Protein AF-0000000074521361 (afdb_homodimer)

Solvent-accessible surface area (backbone atoms only — not comparable to full-atom values): 40402 Å² total; per-residue (Å²): 133,85,73,71,43,76,53,46,53,43,56,52,45,52,50,53,44,46,41,41,50,33,51,42,48,26,51,34,36,49,38,22,50,51,24,15,51,52,21,42,74,71,57,32,48,37,66,54,15,11,27,51,38,11,30,45,61,4,56,58,39,35,25,65,77,37,45,66,60,38,38,58,51,68,62,70,44,78,62,59,39,59,51,49,49,16,51,51,22,47,23,53,47,26,20,47,48,24,24,61,30,46,66,69,52,52,71,40,65,54,44,41,46,24,28,53,37,20,40,48,36,21,32,49,43,4,23,51,51,21,30,52,51,24,48,70,38,17,73,75,60,19,62,87,22,56,42,66,51,21,5,50,47,39,7,51,62,32,28,44,30,20,47,67,56,46,45,51,51,33,56,75,60,65,28,35,81,35,62,67,40,35,36,48,53,52,23,23,50,51,34,43,56,51,43,40,53,48,49,51,49,49,52,28,60,67,70,70,62,65,43,71,65,58,50,51,47,42,54,49,51,52,51,46,47,54,49,42,40,59,69,49,48,22,56,53,49,52,51,50,52,53,60,44,38,69,77,32,76,58,69,37,60,69,50,49,34,50,50,51,29,49,31,33,50,34,15,40,49,28,38,75,63,64,37,62,35,40,56,18,9,22,51,53,11,46,57,47,29,87,38,63,65,53,44,53,30,41,46,54,30,43,43,53,44,39,59,49,57,24,39,23,40,31,38,16,50,52,18,32,68,40,67,67,66,82,70,91,41,70,66,53,47,49,51,31,52,48,50,38,47,50,33,43,47,16,16,22,46,23,18,22,52,25,23,42,74,40,69,43,50,73,40,52,10,48,48,46,5,45,57,48,36,22,18,36,72,63,50,50,59,57,49,46,46,37,45,33,72,40,31,39,30,71,64,51,49,38,35,51,51,49,35,22,50,52,35,36,62,47,28,39,54,51,43,66,68,37,38,52,70,58,68,41,72,66,72,65,90,120,132,83,72,70,42,77,53,44,54,43,56,53,46,52,50,52,44,46,41,40,50,33,51,41,49,28,51,35,35,48,39,23,51,51,25,14,52,51,21,41,74,72,58,33,48,39,67,55,15,11,28,50,39,11,29,46,61,4,56,58,40,34,25,64,77,37,45,66,60,37,41,58,50,68,62,70,45,80,63,58,37,60,50,48,47,16,50,52,22,48,24,54,48,26,20,46,48,24,24,59,30,48,68,69,52,52,70,40,65,55,45,41,45,25,29,52,36,21,40,47,36,21,31,48,42,4,23,52,52,21,28,52,50,23,48,72,39,16,74,75,60,19,61,87,22,56,43,65,51,22,5,52,47,40,7,49,63,31,29,42,29,19,46,68,56,47,46,51,51,32,56,76,59,65,28,35,79,35,63,68,39,35,35,47,53,51,24,24,51,52,35,43,55,52,44,40,53,50,49,51,47,49,53,29,59,66,68,70,63,64,42,73,66,58,52,51,47,42,54,50,50,53,50,46,47,54,48,42,40,59,69,48,48,23,57,52,51,53,49,49,53,54,60,46,38,69,78,35,77,58,69,36,62,68,50,49,32,51,51,51,30,49,32,32,49,33,14,41,50,28,38,74,64,64,36,61,36,40,55,19,9,23,50,53,12,46,58,47,28,89,36,64,65,52,41,54,30,42,48,52,30,43,43,53,45,38,60,50,56,24,38,24,41,31,39,17,50,51,19,33,67,40,67,66,65,82,73,89,41,70,65,53,47,48,51,31,52,49,49,38,48,49,32,41,48,15,15,22,45,22,20,21,52,25,22,42,73,40,70,44,50,71,40,52,11,48,46,48,4,44,56,48,35,23,18,34,73,64,49,50,57,58,50,47,48,37,43,33,71,42,32,39,30,70,65,52,48,38,36,52,52,49,33,23,50,52,33,36,63,47,30,38,53,52,43,65,69,37,38,53,70,59,69,41,72,65,73,64,89,118

Foldseek 3Di:
DPPPDPVVVVVVVVVQQVVLVVLLLVQLLVQLVVQLVVQVVVLHHSLLRLQVSLLCLACQHVCVVPVPVSCSRPVSHDCVVLVVLQLLLLLQLLLLLLQQADLVLCVDPLLVLLLVLLLVQLQVQLLVLLLVLQLVCCCPFQVPADSNLRSLLSSLLLNAADLSLLSSVCVVQVCRHPSLSSSLNSSNLSSQVVSQLSLVQSVCVLVVNDDPVVSVVLVVLVVVLLVCLQPPVLVVLVVLVVVVCVVPFAQDPVNVVVLSVQSQVQLVSCVVSRHHSSSRSNSSSNSNNPPVRHSVSCCPPPVVCSVSRRNSSNSSVLSNHDHQDDDPDPVLVVSLVVSLVSSLCSNLVSSLVSSVVSPDDNLSSNLSSLSRLARGSVSVVSLVVCVVSSNGDPSVSNSSVVSNSVSNRVSSVSNLVRVVVVVRDSSDPD/DPPPDPVVCVVVVVVQQVVLVVLLLVQLLVQLVVQLVVQVVVLHHSLLRLQVSLLCLACQHVCVVPVPVSCSRPVSHDCVVLVVLQLLLLLQLLLLLLQQADLVLCVDPLLVLLLVLLLVQLQVQLLVLQLVLQLVCCCPFQVPADSNLRSLLSSLLLNAADLSLLSSVCVVLVCRHPSLSSSLNSSNLSSQVVSQLSLVQSVCVLVVNDDPVVSVVLVVLVVVLLVCLQPPVLVVLVVLVVVVCVVPFAQDPVNVVVLSVQSQVQLVSCVVSRHHSSSRSNSSSNSNNPPVRHSVSCCPPPVVCSVSRRNSSNSSVLSNPDHQDDDPDPVLVVSLVVSLVSSLCSNLVSSLVSSVVSPDDNLSSNLSSLSRLARGSVSVVSLVVCVVSSNGDPSVSNSSVVSNSVSNRVSSVSNQVRVVVVVRDNSDPD

InterPro domains:
  IPR006153 Cation/H+ exchanger, transmembrane domain [PF00999] (28-417)
  IPR038770 Sodium/solute symporter superfamily [G3DSA:1.20.1530.20] (19-423)
  IPR050794 Monovalent cation:proton antiporter 2 [PTHR32468] (18-419)

pLDDT: mean 88.59, std 11.58, range [23.14, 98.0]

Sequence (860 aa):
MSTAPAAAVSVHAAETLLFFTLLQLAVIVLIGRIGGALAWRAGQSPVVGEIIGGIVLGPSLFGLLSPDIFRFVFRSAPPEPLTILSQLGLILLMFQIGLEFDFSHLKERRNRRAVRNVALVGLVLPFVLGLGFGYQTAPLLSPDADRLASALFIATAFSITALPILGRIMIEFGMTDHKLGVIAISVAAINDVVGWLLLALVTTLTVAEYSHAEFALKVGLVAAFVVLGWFVVRPVMKWLVRRFQRSEAGLPGNLLGVLLAGIFLAGMCTYKLGIFAIFGGFMMGVVLHDEPTLRAAWKEKVGHFVTVFFLPIFFTFTGLRTEIGGLDTLQLWGWCALIILLATLGKLGGAYFAARLSGLSRSESGILGILMNTRGLMELIVLNVGYDLGVISRNVFTMLVLMAIVSTVLTTPCLRAWLPKAGFASSGRRMSTAPAAAVSVHAAETLLFFTLLQLAVIVLIGRIGGALAWRAGQSPVVGEIIGGIVLGPSLFGLLSPDIFRFVFRSAPPEPLTILSQLGLILLMFQIGLEFDFSHLKERRNRRAVRNVALVGLVLPFVLGLGFGYQTAPLLSPDADRLASALFIATAFSITALPILGRIMIEFGMTDHKLGVIAISVAAINDVVGWLLLALVTTLTVAEYSHAEFALKVGLVAAFVVLGWFVVRPVMKWLVRRFQRSEAGLPGNLLGVLLAGIFLAGMCTYKLGIFAIFGGFMMGVVLHDEPTLRAAWKEKVGHFVTVFFLPIFFTFTGLRTEIGGLDTLQLWGWCALIILLATLGKLGGAYFAARLSGLSRSESGILGILMNTRGLMELIVLNVGYDLGVISRNVFTMLVLMAIVSTVLTTPCLRAWLPKAGFASSGRR

Organism: Methylococcus capsulatus (strain ATCC 33009 / NCIMB 11132 / Bath) (NCBI:txid243233)

Secondary structure (DSSP, 8-state):
-----TTHHHHHHHHHHHHHHHHHHHHHHHHHHHHHHHHHHTT--HHHHHHHHHHHHSTTTHHHH-HHHHHHHHSSS-SHHHHHHHHHHHHHHHHHHHHHS-GGGGGSHHHHHHHHHHHHHHHHHHHHHHHHHHHHHHHHH-TTS-HHHHHHHHHHHHH---HHHHHHHHHHTT-TTSHHHHHHHHHHHHHHHHHHHHHHHHHHHHTT---HHHHHHHHHHHHHHHHHIIIIIHHHHHHHHHHHHHHSSS--HHHHHHHHHHHHHHHHHHHHTTS-HHHHHHHHHHHTTT-HHHHHHHIIIIIHHIIIIIHHHHHHHHHHT---PPP-SHHHHHHHHHHHHHHHIIIIIHHHHHHHHTT--HHHHHHHHHHHT--TTHHHHHHHHHHHHTSS-HHHHHHHHHHHHHHHHHHHHHHHHHGGGGT-------/-----TTHHHHHHHHHHHHHHHHHHHHHHHHHHHHHHHHHHTT--HHHHHHHHHHHHSTTTHHHH-HHHHHHHHSSS-SHHHHHHHHHHHHHHHHHHHHHS-GGGGGSHHHHHHHHHHHHHHHHHHHHHHHHHHHHHHHHH-TTS-HHHHHHHHHHHHH---HHHHHHHHHHTT-TTSHHHHHHHHHHHHHHHHHHHHHHHHHHHHTT---HHHHHHHHHHHHHHHHHIIIIIHHHHHHHHHHHHHHSSS--HHHHHHHHHHHHHHHHHHHHTTS-HHHHHHHHHHHTTT-HHHHHHHIIIIIHHIIIIIHHHHHHHHHHT---PPP-SHHHHHHHHHHHHHHHIIIIIHHHHHHHHTT--HHHHHHHHHHHT--TTHHHHHHHHHHHHTSS-HHHHHHHHHHHHHHHHHHHHHHHHHGGGGT-------

Radius of gyration: 29.05 Å; Cα contacts (8 Å, |Δi|>4): 1420; chains: 2; bounding box: 60×82×67 Å

Nearest PDB structures (foldseek):
  4bwz-assembly1_A  TM=8.893E-01  e=2.748E-16  Thermus thermophilus
  5bz2-assembly1_A-2  TM=8.295E-01  e=2.657E-15  Thermus thermophilus
  8bxg-assembly1_A  TM=7.306E-01  e=1.907E-10  Escherichia coli
  9emb-assembly1_B  TM=7.112E-01  e=2.637E-10  Escherichia coli
  8pd7-assembly1_A  TM=7.028E-01  e=5.542E-08  Strongylocentrotus purpuratus

Structure (mmCIF, N/CA/C/O backbone):
data_AF-0000000074521361-model_v1
#
loop_
_entity.id
_entity.type
_entity.pdbx_description
1 polymer 'Sodium/hydrogen exchanger family protein'
#
loop_
_atom_site.group_PDB
_atom_site.id
_atom_site.type_symbol
_atom_site.label_atom_id
_atom_site.label_alt_id
_atom_site.label_comp_id
_atom_site.label_asym_id
_atom_site.label_entity_id
_atom_site.label_seq_id
_atom_site.pdbx_PDB_ins_code
_atom_site.Cartn_x
_atom_site.Cartn_y
_atom_site.Cartn_z
_atom_site.occupancy
_atom_site.B_iso_or_equiv
_atom_site.auth_seq_id
_atom_site.auth_comp_id
_atom_site.auth_asym_id
_atom_site.auth_atom_id
_atom_site.pdbx_PDB_model_num
ATOM 1 N N . MET A 1 1 ? -35.875 10.312 17.062 1 23.53 1 MET A N 1
ATOM 2 C CA . MET A 1 1 ? -34.906 9.398 16.453 1 23.53 1 MET A CA 1
ATOM 3 C C . MET A 1 1 ? -33.75 10.164 15.789 1 23.53 1 MET A C 1
ATOM 5 O O . MET A 1 1 ? -33.969 10.844 14.781 1 23.53 1 MET A O 1
ATOM 9 N N . SER A 1 2 ? -32.906 10.812 16.5 1 26.61 2 SER A N 1
ATOM 10 C CA . SER A 1 2 ? -31.906 11.836 16.266 1 26.61 2 SER A CA 1
ATOM 11 C C . SER A 1 2 ? -30.859 11.375 15.25 1 26.61 2 SER A C 1
ATOM 13 O O . SER A 1 2 ? -30.188 10.359 15.461 1 26.61 2 SER A O 1
ATOM 15 N N . THR A 1 3 ? -31.25 11.492 13.945 1 30.28 3 THR A N 1
ATOM 16 C CA . THR A 1 3 ? -30.5 11.18 12.734 1 30.28 3 THR A CA 1
ATOM 17 C C . THR A 1 3 ? -29.094 11.766 12.797 1 30.28 3 THR A C 1
ATOM 19 O O . THR A 1 3 ? -28.938 12.984 12.742 1 30.28 3 THR A O 1
ATOM 22 N N . ALA A 1 4 ? -28.312 11.297 13.664 1 39.5 4 ALA A N 1
ATOM 23 C CA . ALA A 1 4 ? -26.922 11.719 13.633 1 39.5 4 ALA A CA 1
ATOM 24 C C . ALA A 1 4 ? -26.406 11.844 12.203 1 39.5 4 ALA A C 1
ATOM 26 O O . ALA A 1 4 ? -26.5 10.898 11.422 1 39.5 4 ALA A O 1
ATOM 27 N N . PRO A 1 5 ? -26.203 12.938 11.695 1 35.34 5 PRO A N 1
ATOM 28 C CA . PRO A 1 5 ? -26.016 13.203 10.266 1 35.34 5 PRO A CA 1
ATOM 29 C C . PRO A 1 5 ? -24.938 12.32 9.641 1 35.34 5 PRO A C 1
ATOM 31 O O . PRO A 1 5 ? -24.016 11.891 10.32 1 35.34 5 PRO A O 1
ATOM 34 N N . ALA A 1 6 ? -25.25 11.75 8.414 1 42.47 6 ALA A N 1
ATOM 35 C CA . ALA A 1 6 ? -24.562 10.812 7.527 1 42.47 6 ALA A CA 1
ATOM 36 C C . ALA A 1 6 ? -23.062 11.078 7.508 1 42.47 6 ALA A C 1
ATOM 38 O O . ALA A 1 6 ? -22.266 10.156 7.328 1 42.47 6 ALA A O 1
ATOM 39 N N . ALA A 1 7 ? -22.641 12.359 7.73 1 40.22 7 ALA A N 1
ATOM 40 C CA . ALA A 1 7 ? -21.266 12.828 7.594 1 40.22 7 ALA A CA 1
ATOM 41 C C . ALA A 1 7 ? -20.469 12.531 8.859 1 40.22 7 ALA A C 1
ATOM 43 O O . ALA A 1 7 ? -19.297 12.125 8.781 1 40.22 7 ALA A O 1
ATOM 44 N N . ALA A 1 8 ? -20.984 12.898 10.18 1 44.78 8 ALA A N 1
ATOM 45 C CA . ALA A 1 8 ? -20.359 12.516 11.438 1 44.78 8 ALA A CA 1
ATOM 46 C C . ALA A 1 8 ? -20.062 11.023 11.477 1 44.78 8 ALA A C 1
ATOM 48 O O . ALA A 1 8 ? -19.016 10.594 11.977 1 44.78 8 ALA A O 1
ATOM 49 N N . VAL A 1 9 ? -21.016 10.234 10.922 1 44.53 9 VAL A N 1
ATOM 50 C CA . VAL A 1 9 ? -21 8.789 10.734 1 44.53 9 VAL A CA 1
ATOM 51 C C . VAL A 1 9 ? -19.859 8.414 9.781 1 44.53 9 VAL A C 1
ATOM 53 O O . VAL A 1 9 ? -19.188 7.398 9.977 1 44.53 9 VAL A O 1
ATOM 56 N N . SER A 1 10 ? -19.484 9.477 8.914 1 54.34 10 SER A N 1
ATOM 57 C CA . SER A 1 10 ? -18.516 9.156 7.863 1 54.34 10 SER A CA 1
ATOM 58 C C . SER A 1 10 ? -17.094 9.219 8.391 1 54.34 10 SER A C 1
ATOM 60 O O . SER A 1 10 ? -16.281 8.336 8.117 1 54.34 10 SER A O 1
ATOM 62 N N . VAL A 1 11 ? -16.719 10.25 9.289 1 58.06 11 VAL A N 1
ATOM 63 C CA . VAL A 1 11 ? -15.367 10.359 9.828 1 58.06 11 VAL A CA 1
ATOM 64 C C . VAL A 1 11 ? -15.102 9.234 10.82 1 58.06 11 VAL A C 1
ATOM 66 O O . VAL A 1 11 ? -14.031 8.633 10.82 1 58.06 11 VAL A O 1
ATOM 69 N N . HIS A 1 12 ? -16.109 9.023 11.625 1 64.56 12 HIS A N 1
ATOM 70 C CA . HIS A 1 12 ? -15.992 7.926 12.578 1 64.56 12 HIS A CA 1
ATOM 71 C C . HIS A 1 12 ? -15.883 6.582 11.867 1 64.56 12 HIS A C 1
ATOM 73 O O . HIS A 1 12 ? -15.102 5.719 12.273 1 64.56 12 HIS A O 1
ATOM 79 N N . ALA A 1 13 ? -16.578 6.586 10.773 1 71.06 13 ALA A N 1
ATOM 80 C CA . ALA A 1 13 ? -16.531 5.352 9.984 1 71.06 13 ALA A CA 1
ATOM 81 C C . ALA A 1 13 ? -15.148 5.125 9.383 1 71.06 13 ALA A C 1
ATOM 83 O O . ALA A 1 13 ? -14.641 4 9.375 1 71.06 13 ALA A O 1
ATOM 84 N N . ALA A 1 14 ? -14.516 6.2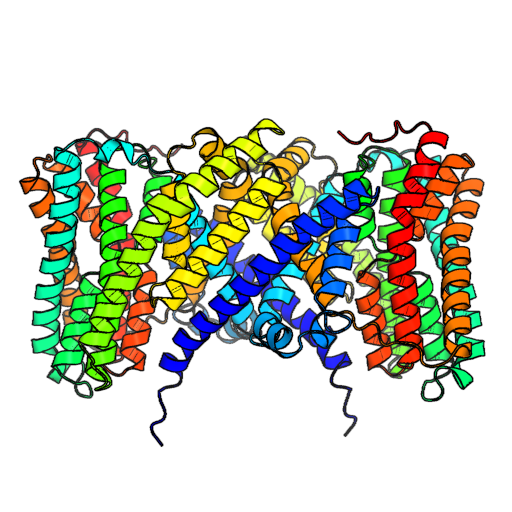19 8.984 1 76.06 14 ALA A N 1
ATOM 85 C CA . ALA A 1 14 ? -13.188 6.117 8.398 1 76.06 14 ALA A CA 1
ATOM 86 C C . ALA A 1 14 ? -12.141 5.762 9.453 1 76.06 14 ALA A C 1
ATOM 88 O O . ALA A 1 14 ? -11.227 4.977 9.188 1 76.06 14 ALA A O 1
ATOM 89 N N . GLU A 1 15 ? -12.391 6.258 10.609 1 80 15 GLU A N 1
ATOM 90 C CA . GLU A 1 15 ? -11.453 5.992 11.695 1 80 15 GLU A CA 1
ATOM 91 C C . GLU A 1 15 ? -11.57 4.555 12.188 1 80 15 GLU A C 1
ATOM 93 O O . GLU A 1 15 ? -10.57 3.914 12.508 1 80 15 GLU A O 1
ATOM 98 N N . THR A 1 16 ? -12.781 4.105 12.305 1 83.06 16 THR A N 1
ATOM 99 C CA . THR A 1 16 ? -13.008 2.725 12.711 1 83.06 16 THR A CA 1
ATOM 100 C C . THR A 1 16 ? -12.453 1.756 11.672 1 83.06 16 THR A C 1
ATOM 102 O O . THR A 1 16 ? -11.836 0.745 12.023 1 83.06 16 THR A O 1
ATOM 105 N N . LEU A 1 17 ? -12.656 2.115 10.477 1 89.5 17 LEU A N 1
ATOM 106 C CA . LEU A 1 17 ? -12.117 1.312 9.383 1 89.5 17 LEU A CA 1
ATOM 107 C C . LEU A 1 17 ? -10.594 1.25 9.461 1 89.5 17 LEU A C 1
ATOM 109 O O . LEU A 1 17 ? -10 0.181 9.289 1 89.5 17 LEU A O 1
ATOM 113 N N . LEU A 1 18 ? -10.062 2.371 9.734 1 90.56 18 LEU A N 1
ATOM 114 C CA . LEU A 1 18 ? -8.609 2.439 9.828 1 90.56 18 LEU A CA 1
ATOM 115 C C . LEU A 1 18 ? -8.094 1.604 10.992 1 90.56 18 LEU A C 1
ATOM 117 O O . LEU A 1 18 ? -7.109 0.878 10.859 1 90.56 18 LEU A O 1
ATOM 121 N N . PHE A 1 19 ? -8.734 1.647 12.117 1 91.25 19 PHE A N 1
ATOM 122 C CA . PHE A 1 19 ? -8.336 0.903 13.305 1 91.25 19 PHE A CA 1
ATOM 123 C C . PHE A 1 19 ? -8.281 -0.592 13.016 1 91.25 19 PHE A C 1
ATOM 125 O O . PHE A 1 19 ? -7.266 -1.245 13.258 1 91.25 19 PHE A O 1
ATOM 132 N N . PHE A 1 20 ? -9.289 -1.092 12.492 1 92.25 20 PHE A N 1
ATOM 133 C CA . PHE A 1 20 ? -9.383 -2.527 12.25 1 92.25 20 PHE A CA 1
ATOM 134 C C . PHE A 1 20 ? -8.43 -2.955 11.148 1 92.25 20 PHE A C 1
ATOM 136 O O . PHE A 1 20 ? -7.875 -4.055 11.188 1 92.25 20 PHE A O 1
ATOM 143 N N . THR A 1 21 ? -8.281 -2.129 10.164 1 94.25 21 THR A N 1
ATOM 144 C CA . THR A 1 21 ? -7.344 -2.449 9.094 1 94.25 21 THR A CA 1
ATOM 145 C C . THR A 1 21 ? -5.914 -2.502 9.625 1 94.25 21 THR A C 1
ATOM 147 O O . THR A 1 21 ? -5.145 -3.396 9.273 1 94.25 21 THR A O 1
ATOM 150 N N . LEU A 1 22 ? -5.605 -1.521 10.484 1 95.69 22 LEU A N 1
ATOM 151 C CA . LEU A 1 22 ? -4.277 -1.512 11.086 1 95.69 22 LEU A CA 1
ATOM 152 C C . LEU A 1 22 ? -4.062 -2.746 11.953 1 95.69 22 LEU A C 1
ATOM 154 O O . LEU A 1 22 ? -2.969 -3.311 11.984 1 95.69 22 LEU A O 1
ATOM 158 N N . LEU A 1 23 ? -5.086 -3.082 12.656 1 94.75 23 LEU A N 1
ATOM 159 C CA . LEU A 1 23 ? -5.02 -4.281 13.484 1 94.75 23 LEU A CA 1
ATOM 160 C C . LEU A 1 23 ? -4.746 -5.516 12.625 1 94.75 23 LEU A C 1
ATOM 162 O O . LEU A 1 23 ? -3.871 -6.32 12.953 1 94.75 23 LEU A O 1
ATOM 166 N N . GLN A 1 24 ? -5.484 -5.668 11.609 1 94.56 24 GLN A N 1
ATOM 167 C CA . GLN A 1 24 ? -5.312 -6.797 10.695 1 94.56 24 GLN A CA 1
ATOM 168 C C . GLN A 1 24 ? -3.914 -6.797 10.078 1 94.56 24 GLN A C 1
ATOM 170 O O . GLN A 1 24 ? -3.262 -7.84 10.008 1 94.56 24 GLN A O 1
ATOM 175 N N . LEU A 1 25 ? -3.461 -5.637 9.672 1 95.56 25 LEU A N 1
ATOM 176 C CA . LEU A 1 25 ? -2.154 -5.52 9.031 1 95.56 25 LEU A CA 1
ATOM 177 C C . LEU A 1 25 ? -1.039 -5.875 10.016 1 95.56 25 LEU A C 1
ATOM 179 O O . LEU A 1 25 ? -0.074 -6.547 9.648 1 95.56 25 LEU A O 1
ATOM 183 N N . ALA A 1 26 ? -1.183 -5.402 11.219 1 95.38 26 ALA A N 1
ATOM 184 C CA . ALA A 1 26 ? -0.182 -5.719 12.234 1 95.38 26 ALA A CA 1
ATOM 185 C C . ALA A 1 26 ? -0.093 -7.227 12.461 1 95.38 26 ALA A C 1
ATOM 187 O O . ALA A 1 26 ? 1.003 -7.793 12.5 1 95.38 26 ALA A O 1
ATOM 188 N N . VAL A 1 27 ? -1.205 -7.855 12.586 1 93.75 27 VAL A N 1
ATOM 189 C CA . VAL A 1 27 ? -1.262 -9.297 12.828 1 93.75 27 VAL A CA 1
ATOM 190 C C . VAL A 1 27 ? -0.69 -10.039 11.625 1 93.75 27 VAL A C 1
ATOM 192 O O . VAL A 1 27 ? 0.098 -10.977 11.781 1 93.75 27 VAL A O 1
ATOM 195 N N . ILE A 1 28 ? -1.035 -9.664 10.453 1 93.75 28 ILE A N 1
ATOM 196 C CA . ILE A 1 28 ? -0.624 -10.328 9.219 1 93.75 28 ILE A CA 1
ATOM 197 C C . ILE A 1 28 ? 0.89 -10.219 9.055 1 93.75 28 ILE A C 1
ATOM 199 O O . ILE A 1 28 ? 1.561 -11.203 8.75 1 93.75 28 ILE A O 1
ATOM 203 N N . VAL A 1 29 ? 1.393 -8.992 9.281 1 93.88 29 VAL A N 1
ATOM 204 C CA . VAL A 1 29 ? 2.826 -8.773 9.117 1 93.88 29 VAL A CA 1
ATOM 205 C C . VAL A 1 29 ? 3.598 -9.617 10.133 1 93.88 29 VAL A C 1
ATOM 207 O O . VAL A 1 29 ? 4.582 -10.273 9.789 1 93.88 29 VAL A O 1
ATOM 210 N N . LEU A 1 30 ? 3.119 -9.641 11.336 1 93.75 30 LEU A N 1
ATOM 211 C CA . LEU A 1 30 ? 3.816 -10.367 12.391 1 93.75 30 LEU A CA 1
ATOM 212 C C . LEU A 1 30 ? 3.719 -11.867 12.172 1 93.75 30 LEU A C 1
ATOM 214 O O . LEU A 1 30 ? 4.715 -12.586 12.297 1 93.75 30 LEU A O 1
ATOM 218 N N . ILE A 1 31 ? 2.574 -12.344 11.828 1 92.5 31 ILE A N 1
ATOM 219 C CA . ILE A 1 31 ? 2.395 -13.766 11.578 1 92.5 31 ILE A CA 1
ATOM 220 C C . ILE A 1 31 ? 3.178 -14.172 10.336 1 92.5 31 ILE A C 1
ATOM 222 O O . ILE A 1 31 ? 3.727 -15.281 10.273 1 92.5 31 ILE A O 1
ATOM 226 N N . GLY A 1 32 ? 3.129 -13.281 9.344 1 91.44 32 GLY A N 1
ATOM 227 C CA . GLY A 1 32 ? 3.928 -13.562 8.164 1 91.44 32 GLY A CA 1
ATOM 228 C C . GLY A 1 32 ? 5.406 -13.703 8.461 1 91.44 32 GLY A C 1
ATOM 229 O O . GLY A 1 32 ? 6.062 -14.617 7.949 1 91.44 32 GLY A O 1
ATOM 230 N N . ARG A 1 33 ? 5.926 -12.844 9.336 1 91.5 33 ARG A N 1
ATOM 231 C CA . ARG A 1 33 ? 7.336 -12.898 9.703 1 91.5 33 ARG A CA 1
ATOM 232 C C . ARG A 1 33 ? 7.629 -14.125 10.562 1 91.5 33 ARG A C 1
ATOM 234 O O . ARG A 1 33 ? 8.609 -14.836 10.328 1 91.5 33 ARG A O 1
ATOM 241 N N . ILE A 1 34 ? 6.812 -14.359 11.508 1 94.06 34 ILE A N 1
ATOM 242 C CA . ILE A 1 34 ? 7 -15.492 12.406 1 94.06 34 ILE A CA 1
ATOM 243 C C . ILE A 1 34 ? 6.848 -16.797 11.633 1 94.06 34 ILE A C 1
ATOM 245 O O . ILE A 1 34 ? 7.684 -17.703 11.742 1 94.06 34 ILE A O 1
ATOM 249 N N . GLY A 1 35 ? 5.766 -16.891 10.906 1 93.31 35 GLY A N 1
ATOM 250 C CA . GLY A 1 35 ? 5.559 -18.062 10.086 1 93.31 35 GLY A CA 1
ATOM 251 C C . GLY A 1 35 ? 6.68 -18.312 9.094 1 93.31 35 GLY A C 1
ATOM 252 O O . GLY A 1 35 ? 7.117 -19.453 8.914 1 93.31 35 GLY A O 1
ATOM 253 N N . GLY A 1 36 ? 7.098 -17.234 8.438 1 91.75 36 GLY A N 1
ATOM 254 C CA . GLY A 1 36 ? 8.211 -17.359 7.512 1 91.75 36 GLY A CA 1
ATOM 255 C C . GLY A 1 36 ? 9.492 -17.828 8.18 1 91.75 36 GLY A C 1
ATOM 256 O O . GLY A 1 36 ? 10.195 -18.688 7.637 1 91.75 36 GLY A O 1
ATOM 257 N N . ALA A 1 37 ? 9.766 -17.328 9.344 1 91.25 37 ALA A N 1
ATOM 258 C CA . ALA A 1 37 ? 10.961 -17.719 10.086 1 91.25 37 ALA A CA 1
ATOM 259 C C . ALA A 1 37 ? 10.883 -19.172 10.523 1 91.25 37 ALA A C 1
ATOM 261 O O . ALA A 1 37 ? 11.875 -19.906 10.453 1 91.25 37 ALA A O 1
ATOM 262 N N . LEU A 1 38 ? 9.781 -19.547 10.961 1 94.38 38 LEU A N 1
ATOM 263 C CA . LEU A 1 38 ? 9.586 -20.938 11.383 1 94.38 38 LEU A CA 1
ATOM 264 C C . LEU A 1 38 ? 9.695 -21.891 10.203 1 94.38 38 LEU A C 1
ATOM 266 O O . LEU A 1 38 ? 10.266 -22.969 10.328 1 94.38 38 LEU A O 1
ATOM 270 N N . ALA A 1 39 ? 9.102 -21.5 9.141 1 93.94 39 ALA A N 1
ATOM 271 C CA . ALA A 1 39 ? 9.188 -22.312 7.93 1 93.94 39 ALA A CA 1
ATOM 272 C C . ALA A 1 39 ? 10.633 -22.469 7.477 1 93.94 39 ALA A C 1
ATOM 274 O O . ALA A 1 39 ? 11.07 -23.562 7.113 1 93.94 39 ALA A O 1
ATOM 275 N N . TRP A 1 40 ? 11.289 -21.375 7.551 1 89.75 40 TRP A N 1
ATOM 276 C CA . TRP A 1 40 ? 12.688 -21.406 7.137 1 89.75 40 TRP A CA 1
ATOM 277 C C . TRP A 1 40 ? 13.492 -22.359 8.023 1 89.75 40 TRP A C 1
ATOM 279 O O . TRP A 1 40 ? 14.328 -23.109 7.527 1 89.75 40 TRP A O 1
ATOM 289 N N . ARG A 1 41 ? 13.273 -22.312 9.25 1 92.44 41 ARG A N 1
ATOM 290 C CA . ARG A 1 41 ? 13.961 -23.188 10.195 1 92.44 41 ARG A CA 1
ATOM 291 C C . ARG A 1 41 ? 13.609 -24.656 9.938 1 92.44 41 ARG A C 1
ATOM 293 O O . ARG A 1 41 ? 14.438 -25.547 10.148 1 92.44 41 ARG A O 1
ATOM 300 N N . ALA A 1 42 ? 12.477 -24.844 9.445 1 94 42 ALA A N 1
ATOM 301 C CA . ALA A 1 42 ? 12.023 -26.203 9.164 1 94 42 ALA A CA 1
ATOM 302 C C . ALA A 1 42 ? 12.438 -26.641 7.766 1 94 42 ALA A C 1
ATOM 304 O O . ALA A 1 42 ? 12.016 -27.703 7.289 1 94 42 ALA A O 1
ATOM 305 N N . GLY A 1 43 ? 13.117 -25.797 7.113 1 91.12 43 GLY A N 1
ATOM 306 C CA . GLY A 1 43 ? 13.586 -26.125 5.773 1 91.12 43 GLY A CA 1
ATOM 307 C C . GLY A 1 43 ? 12.562 -25.812 4.695 1 91.12 43 GLY A C 1
ATOM 308 O O . GLY A 1 43 ? 12.648 -26.344 3.586 1 91.12 43 GLY A O 1
ATOM 309 N N . GLN A 1 44 ? 11.648 -25.031 5.051 1 93.44 44 GLN A N 1
ATOM 310 C CA . GLN A 1 44 ? 10.594 -24.625 4.121 1 93.44 44 GLN A CA 1
ATOM 311 C C . GLN A 1 44 ? 10.812 -23.203 3.633 1 93.44 44 GLN A C 1
ATOM 313 O O . GLN A 1 44 ? 11.539 -22.422 4.258 1 93.44 44 GLN A O 1
ATOM 318 N N . SER A 1 45 ? 10.281 -22.922 2.475 1 91.75 45 SER A N 1
ATOM 319 C CA . SER A 1 45 ? 10.289 -21.547 1.988 1 91.75 45 SER A CA 1
ATOM 320 C C . SER A 1 45 ? 9.453 -20.641 2.885 1 91.75 45 SER A C 1
ATOM 322 O O . SER A 1 45 ? 8.391 -21.031 3.363 1 91.75 45 SER A O 1
ATOM 324 N N . PRO A 1 46 ? 9.875 -19.422 3.119 1 92 46 PRO A N 1
ATOM 325 C CA . PRO A 1 46 ? 9.117 -18.453 3.924 1 92 46 PRO A CA 1
ATOM 326 C C . PRO A 1 46 ? 7.695 -18.25 3.406 1 92 46 PRO A C 1
ATOM 328 O O . PRO A 1 46 ? 6.77 -18.047 4.199 1 92 46 PRO A O 1
ATOM 331 N N . VAL A 1 47 ? 7.504 -18.297 2.158 1 90.62 47 VAL A N 1
ATOM 332 C CA . VAL A 1 47 ? 6.184 -18.078 1.586 1 90.62 47 VAL A CA 1
ATOM 333 C C . VAL A 1 47 ? 5.215 -19.141 2.084 1 90.62 47 VAL A C 1
ATOM 335 O O . VAL A 1 47 ? 4.043 -18.859 2.35 1 90.62 47 VAL A O 1
ATOM 338 N N . VAL A 1 48 ? 5.625 -20.312 2.193 1 91.75 48 VAL A N 1
ATOM 339 C CA . VAL A 1 48 ? 4.801 -21.406 2.713 1 91.75 48 VAL A CA 1
ATOM 340 C C . VAL A 1 48 ? 4.391 -21.094 4.152 1 91.75 48 VAL A C 1
ATOM 342 O O . VAL A 1 48 ? 3.254 -21.359 4.547 1 91.75 48 VAL A O 1
ATOM 345 N N . GLY A 1 49 ? 5.336 -20.609 4.887 1 92.19 49 GLY A N 1
ATOM 346 C CA . GLY A 1 49 ? 5.027 -20.203 6.25 1 92.19 49 GLY A CA 1
ATOM 347 C C . GLY A 1 49 ? 3.973 -19.125 6.332 1 92.19 49 GLY A C 1
ATOM 348 O O . GLY A 1 49 ? 3.127 -19.141 7.227 1 92.19 49 GLY A O 1
ATOM 349 N N . GLU A 1 50 ? 4.035 -18.172 5.473 1 91.62 50 GLU A N 1
ATOM 350 C CA . GLU A 1 50 ? 3.027 -17.125 5.406 1 91.62 50 GLU A CA 1
ATOM 351 C C . GLU A 1 50 ? 1.646 -17.703 5.117 1 91.62 50 GLU A C 1
ATOM 353 O O . GLU A 1 50 ? 0.662 -17.328 5.758 1 91.62 50 GLU A O 1
ATOM 358 N N . ILE A 1 51 ? 1.602 -18.609 4.168 1 89.56 51 ILE A N 1
ATOM 359 C CA . ILE A 1 51 ? 0.35 -19.25 3.768 1 89.56 51 ILE A CA 1
ATOM 360 C C . ILE A 1 51 ? -0.219 -20.047 4.938 1 89.56 51 ILE A C 1
ATOM 362 O O . ILE A 1 51 ? -1.391 -19.891 5.289 1 89.56 51 ILE A O 1
ATOM 366 N N . ILE A 1 52 ? 0.595 -20.844 5.551 1 90.69 52 ILE A N 1
ATOM 367 C CA . ILE A 1 52 ? 0.167 -21.688 6.672 1 90.69 52 ILE A CA 1
ATOM 368 C C . ILE A 1 52 ? -0.248 -20.797 7.844 1 90.69 52 ILE A C 1
ATOM 370 O O . ILE A 1 52 ? -1.228 -21.094 8.531 1 90.69 52 ILE A O 1
ATOM 374 N N . GLY A 1 53 ? 0.578 -19.781 8.07 1 90.31 53 GLY A N 1
ATOM 375 C CA . GLY A 1 53 ? 0.18 -18.828 9.086 1 90.31 53 GLY A CA 1
ATOM 376 C C . GLY A 1 53 ? -1.209 -18.25 8.859 1 90.31 53 GLY A C 1
ATOM 377 O O . GLY A 1 53 ? -1.985 -18.109 9.805 1 90.31 53 GLY A O 1
ATOM 378 N N . GLY A 1 54 ? -1.551 -17.906 7.664 1 88.94 54 GLY A N 1
ATOM 379 C CA . GLY A 1 54 ? -2.883 -17.438 7.32 1 88.94 54 GLY A CA 1
ATOM 380 C C . GLY A 1 54 ? -3.965 -18.469 7.566 1 88.94 54 GLY A C 1
ATOM 381 O O . GLY A 1 54 ? -5.043 -18.141 8.07 1 88.94 54 GLY A O 1
ATOM 382 N N . ILE A 1 55 ? -3.697 -19.672 7.188 1 86.94 55 ILE A N 1
ATOM 383 C CA . ILE A 1 55 ? -4.66 -20.75 7.363 1 86.94 55 ILE A CA 1
ATOM 384 C C . ILE A 1 55 ? -4.926 -20.969 8.852 1 86.94 55 ILE A C 1
ATOM 386 O O . ILE A 1 55 ? -6.074 -21.156 9.258 1 86.94 55 ILE A O 1
ATOM 390 N N . VAL A 1 56 ? -3.871 -20.891 9.625 1 87.88 56 VAL A N 1
ATOM 391 C CA . VAL A 1 56 ? -3.988 -21.078 11.07 1 87.88 56 VAL A CA 1
ATOM 392 C C . VAL A 1 56 ? -4.836 -19.953 11.664 1 87.88 56 VAL A C 1
ATOM 394 O O . VAL A 1 56 ? -5.656 -20.188 12.555 1 87.88 56 VAL A O 1
ATOM 397 N N . LEU A 1 57 ? -4.688 -18.797 11.141 1 87.19 57 LEU A N 1
ATOM 398 C CA . LEU A 1 57 ? -5.438 -17.641 11.609 1 87.19 57 LEU A CA 1
ATOM 399 C C . LEU A 1 57 ? -6.863 -17.656 11.07 1 87.19 57 LEU A C 1
ATOM 401 O O . LEU A 1 57 ? -7.727 -16.922 11.562 1 87.19 57 LEU A O 1
ATOM 405 N N . GLY A 1 58 ? -7.105 -18.484 10.148 1 84.62 58 GLY A N 1
ATOM 406 C CA . GLY A 1 58 ? -8.367 -18.5 9.43 1 84.62 58 GLY A CA 1
ATOM 407 C C . GLY A 1 58 ? -9.484 -19.188 10.188 1 84.62 58 GLY A C 1
ATOM 408 O O . GLY A 1 58 ? -9.32 -19.547 11.359 1 84.62 58 GLY A O 1
ATOM 409 N N . PRO A 1 59 ? -10.57 -19.266 9.555 1 78 59 PRO A N 1
ATOM 410 C CA . PRO A 1 59 ? -11.75 -19.859 10.188 1 78 59 PRO A CA 1
ATOM 411 C C . PRO A 1 59 ? -11.562 -21.344 10.5 1 78 59 PRO A C 1
ATOM 413 O O . PRO A 1 59 ? -12.211 -21.875 11.406 1 78 59 PRO A O 1
ATOM 416 N N . SER A 1 60 ? -10.664 -21.984 9.805 1 78.38 60 SER A N 1
ATOM 417 C CA . SER A 1 60 ? -10.5 -23.438 9.938 1 78.38 60 SER A CA 1
ATOM 418 C C . SER A 1 60 ? -9.844 -23.797 11.266 1 78.38 60 SER A C 1
ATOM 420 O O . SER A 1 60 ? -10.023 -24.906 11.766 1 78.38 60 SER A O 1
ATOM 422 N N . LEU A 1 61 ? -9.055 -22.875 11.828 1 80.25 61 LEU A N 1
ATOM 423 C CA . LEU A 1 61 ? -8.406 -23.188 13.102 1 80.25 61 LEU A CA 1
ATOM 424 C C . LEU A 1 61 ? -8.695 -22.109 14.133 1 80.25 61 LEU A C 1
ATOM 426 O O . LEU A 1 61 ? -9.578 -22.266 14.984 1 80.25 61 LEU A O 1
ATOM 430 N N . PHE A 1 62 ? -8.156 -20.969 13.945 1 79.06 62 PHE A N 1
ATOM 431 C CA . PHE A 1 62 ? -8.336 -19.875 14.906 1 79.06 62 PHE A CA 1
ATOM 432 C C . PHE A 1 62 ? -9.805 -19.484 15.016 1 79.06 62 PHE A C 1
ATOM 434 O O . PHE A 1 62 ? -10.297 -19.188 16.109 1 79.06 62 PHE A O 1
ATOM 441 N N . GLY A 1 63 ? -10.43 -19.438 13.93 1 76.75 63 GLY A N 1
ATOM 442 C CA . GLY A 1 63 ? -11.852 -19.109 13.93 1 76.75 63 GLY A CA 1
ATOM 443 C C . GLY A 1 63 ? -12.695 -20.094 14.719 1 76.75 63 GLY A C 1
ATOM 444 O O . GLY A 1 63 ? -13.695 -19.719 15.32 1 76.75 63 GLY A O 1
ATOM 445 N N . LEU A 1 64 ? -12.25 -21.312 14.703 1 76.19 64 LEU A N 1
ATOM 446 C CA . LEU A 1 64 ? -12.953 -22.344 15.453 1 76.19 64 LEU A CA 1
ATOM 447 C C . LEU A 1 64 ? -12.609 -22.266 16.938 1 76.19 64 LEU A C 1
ATOM 449 O O . LEU A 1 64 ? -13.477 -22.453 17.781 1 76.19 64 LEU A O 1
ATOM 453 N N . LEU A 1 65 ? -11.336 -21.953 17.266 1 80.56 65 LEU A N 1
ATOM 454 C CA . LEU A 1 65 ? -10.867 -21.953 18.641 1 80.56 65 LEU A CA 1
ATOM 455 C C . LEU A 1 65 ? -11.328 -20.703 19.375 1 80.56 65 LEU A C 1
ATOM 457 O O . LEU A 1 65 ? -11.656 -20.75 20.562 1 80.56 65 LEU A O 1
ATOM 461 N N . SER A 1 66 ? -11.305 -19.578 18.625 1 85.25 66 SER A N 1
ATOM 462 C CA . SER A 1 66 ? -11.719 -18.297 19.203 1 85.25 66 SER A CA 1
ATOM 463 C C . SER A 1 66 ? -12.531 -17.469 18.219 1 85.25 66 SER A C 1
ATOM 465 O O . SER A 1 66 ? -12.055 -16.453 17.703 1 85.25 66 SER A O 1
ATOM 467 N N . PRO A 1 67 ? -13.742 -17.891 18.109 1 81.88 67 PRO A N 1
ATOM 468 C CA . PRO A 1 67 ? -14.594 -17.25 17.094 1 81.88 67 PRO A CA 1
ATOM 469 C C . PRO A 1 67 ? -14.781 -15.75 17.344 1 81.88 67 PRO A C 1
ATOM 471 O O . PRO A 1 67 ? -14.812 -14.961 16.406 1 81.88 67 PRO A O 1
ATOM 474 N N . ASP A 1 68 ? -14.828 -15.383 18.562 1 83.94 68 ASP A N 1
ATOM 475 C CA . ASP A 1 68 ? -15.078 -13.984 18.891 1 83.94 68 ASP A CA 1
ATOM 476 C C . ASP A 1 68 ? -13.875 -13.109 18.531 1 83.94 68 ASP A C 1
ATOM 478 O O . ASP A 1 68 ? -14.039 -12.047 17.922 1 83.94 68 ASP A O 1
ATOM 482 N N . ILE A 1 69 ? -12.742 -13.602 18.859 1 81.94 69 ILE A N 1
ATOM 483 C CA . ILE A 1 69 ? -11.539 -12.844 18.547 1 81.94 69 ILE A CA 1
ATOM 484 C C . ILE A 1 69 ? -11.32 -12.797 17.047 1 81.94 69 ILE A C 1
ATOM 486 O O . ILE A 1 69 ? -10.906 -11.773 16.5 1 81.94 69 ILE A O 1
ATOM 490 N N . PHE A 1 70 ? -11.641 -13.883 16.469 1 84.19 70 PHE A N 1
ATOM 491 C CA . PHE A 1 70 ? -11.5 -13.953 15.023 1 84.19 70 PHE A CA 1
ATOM 492 C C . PHE A 1 70 ? -12.414 -12.938 14.336 1 84.19 70 PHE A C 1
ATOM 494 O O . PHE A 1 70 ? -11.984 -12.227 13.43 1 84.19 70 PHE A O 1
ATOM 501 N N . ARG A 1 71 ? -13.617 -12.938 14.82 1 82.06 71 ARG A N 1
ATOM 502 C CA . ARG A 1 71 ? -14.578 -12 14.242 1 82.06 71 ARG A CA 1
ATOM 503 C C . ARG A 1 71 ? -14.164 -10.555 14.508 1 82.06 71 ARG A C 1
ATOM 505 O O . ARG A 1 71 ? -14.305 -9.695 13.641 1 82.06 71 ARG A O 1
ATOM 512 N N . PHE A 1 72 ? -13.672 -10.383 15.672 1 83.62 72 PHE A N 1
ATOM 513 C CA . PHE A 1 72 ? -13.258 -9.039 16.047 1 83.62 72 PHE A CA 1
ATOM 514 C C . PHE A 1 72 ? -12.102 -8.562 15.18 1 83.62 72 PHE A C 1
ATOM 516 O O . PHE A 1 72 ? -12.094 -7.41 14.727 1 83.62 72 PHE A O 1
ATOM 523 N N . VAL A 1 73 ? -11.258 -9.359 14.859 1 84.44 73 VAL A N 1
ATOM 524 C CA . VAL A 1 73 ? -10.039 -8.977 14.156 1 84.44 73 VAL A CA 1
ATOM 525 C C . VAL A 1 73 ? -10.289 -8.961 12.648 1 84.44 73 VAL A C 1
ATOM 527 O O . VAL A 1 73 ? -9.898 -8.016 11.961 1 84.44 73 VAL A O 1
ATOM 530 N N . PHE A 1 74 ? -10.977 -9.867 12.125 1 83.69 74 PHE A N 1
ATOM 531 C CA . PHE A 1 74 ? -10.93 -10.055 10.68 1 83.69 74 PHE A CA 1
ATOM 532 C C . PHE A 1 74 ? -12.297 -9.828 10.062 1 83.69 74 PHE A C 1
ATOM 534 O O . PHE A 1 74 ? -12.422 -9.75 8.836 1 83.69 74 PHE A O 1
ATOM 541 N N . ARG A 1 75 ? -13.352 -9.641 10.828 1 78.5 75 ARG A N 1
ATOM 542 C CA . ARG A 1 75 ? -14.68 -9.469 10.25 1 78.5 75 ARG A CA 1
ATOM 543 C C . ARG A 1 75 ? -15.305 -8.148 10.695 1 78.5 75 ARG A C 1
ATOM 545 O O . ARG A 1 75 ? -16.484 -7.906 10.445 1 78.5 75 ARG A O 1
ATOM 552 N N . SER A 1 76 ? -14.602 -7.34 11.359 1 83.69 76 SER A N 1
ATOM 553 C CA . SER A 1 76 ? -15.133 -6.086 11.883 1 83.69 76 SER A CA 1
ATOM 554 C C . SER A 1 76 ? -14.992 -4.957 10.867 1 83.69 76 SER A C 1
ATOM 556 O O . SER A 1 76 ? -15.469 -3.846 11.094 1 83.69 76 SER A O 1
ATOM 558 N N . ALA A 1 77 ? -14.32 -5.238 9.75 1 85.25 77 ALA A N 1
ATOM 559 C CA . ALA A 1 77 ? -14.148 -4.254 8.688 1 85.25 77 ALA A CA 1
ATOM 560 C C . ALA A 1 77 ? -14.367 -4.887 7.312 1 85.25 77 ALA A C 1
ATOM 562 O O . ALA A 1 77 ? -14.172 -6.09 7.141 1 85.25 77 ALA A O 1
ATOM 563 N N . PRO A 1 78 ? -14.836 -4.059 6.379 1 86.19 78 PRO A N 1
ATOM 564 C CA . PRO A 1 78 ? -14.977 -4.59 5.02 1 86.19 78 PRO A CA 1
ATOM 565 C C . PRO A 1 78 ? -13.672 -5.129 4.453 1 86.19 78 PRO A C 1
ATOM 567 O O . PRO A 1 78 ? -12.594 -4.617 4.777 1 86.19 78 PRO A O 1
ATOM 570 N N . PRO A 1 79 ? -13.727 -6.133 3.629 1 87.81 79 PRO A N 1
ATOM 571 C CA . PRO A 1 79 ? -12.531 -6.82 3.133 1 87.81 79 PRO A CA 1
ATOM 572 C C . PRO A 1 79 ? -11.844 -6.066 1.995 1 87.81 79 PRO A C 1
ATOM 574 O O . PRO A 1 79 ? -10.727 -6.406 1.611 1 87.81 79 PRO A O 1
ATOM 577 N N . GLU A 1 80 ? -12.438 -4.988 1.474 1 90.31 80 GLU A N 1
ATOM 578 C CA . GLU A 1 80 ? -11.992 -4.363 0.232 1 90.31 80 GLU A CA 1
ATOM 579 C C . GLU A 1 80 ? -10.586 -3.797 0.372 1 90.31 80 GLU A C 1
ATOM 581 O O . GLU A 1 80 ? -9.75 -3.975 -0.517 1 90.31 80 GLU A O 1
ATOM 586 N N . PRO A 1 81 ? -10.289 -3.191 1.544 1 92.5 81 PRO A N 1
ATOM 587 C CA . PRO A 1 81 ? -8.945 -2.631 1.666 1 92.5 81 PRO A CA 1
ATOM 588 C C . PRO A 1 81 ? -7.855 -3.699 1.619 1 92.5 81 PRO A C 1
ATOM 590 O O . PRO A 1 81 ? -6.859 -3.543 0.904 1 92.5 81 PRO A O 1
ATOM 593 N N . LEU A 1 82 ? -8.078 -4.754 2.297 1 92.25 82 LEU A N 1
ATOM 594 C CA . LEU A 1 82 ? -7.078 -5.816 2.318 1 92.25 82 LEU A CA 1
ATOM 595 C C . LEU A 1 82 ? -7.004 -6.52 0.967 1 92.25 82 LEU A C 1
ATOM 597 O O . LEU A 1 82 ? -5.926 -6.945 0.544 1 92.25 82 LEU A O 1
ATOM 601 N N . THR A 1 83 ? -8.117 -6.629 0.323 1 90.38 83 THR A N 1
ATOM 602 C CA . THR A 1 83 ? -8.156 -7.234 -1.005 1 90.38 83 THR A CA 1
ATOM 603 C C . THR A 1 83 ? -7.301 -6.43 -1.985 1 90.38 83 THR A C 1
ATOM 605 O O . THR A 1 83 ? -6.477 -6.996 -2.705 1 90.38 83 THR A O 1
ATOM 608 N N . ILE A 1 84 ? -7.445 -5.168 -1.927 1 93.31 84 ILE A N 1
ATOM 609 C CA . ILE A 1 84 ? -6.73 -4.309 -2.863 1 93.31 84 ILE A CA 1
ATOM 610 C C . ILE A 1 84 ? -5.246 -4.281 -2.508 1 93.31 84 ILE A C 1
ATOM 612 O O . ILE A 1 84 ? -4.391 -4.348 -3.393 1 93.31 84 ILE A O 1
ATOM 616 N N . LEU A 1 85 ? -4.926 -4.184 -1.244 1 94.81 85 LEU A N 1
ATOM 617 C CA . LEU A 1 85 ? -3.531 -4.191 -0.816 1 94.81 85 LEU A CA 1
ATOM 618 C C . LEU A 1 85 ? -2.838 -5.48 -1.248 1 94.81 85 LEU A C 1
ATOM 620 O O . LEU A 1 85 ? -1.692 -5.449 -1.704 1 94.81 85 LEU A O 1
ATOM 624 N N . SER A 1 86 ? -3.521 -6.574 -1.101 1 91.75 86 SER A N 1
ATOM 625 C CA . SER A 1 86 ? -2.965 -7.867 -1.48 1 91.75 86 SER A CA 1
ATOM 626 C C . SER A 1 86 ? -2.736 -7.949 -2.986 1 91.75 86 SER A C 1
ATOM 628 O O . SER A 1 86 ? -1.699 -8.445 -3.436 1 91.75 86 SER A O 1
ATOM 630 N N . GLN A 1 87 ? -3.67 -7.473 -3.764 1 91.56 87 GLN A N 1
ATOM 631 C CA . GLN A 1 87 ? -3.572 -7.523 -5.219 1 91.56 87 GLN A CA 1
ATOM 632 C C . GLN A 1 87 ? -2.459 -6.609 -5.727 1 91.56 87 GLN A C 1
ATOM 634 O O . GLN A 1 87 ? -1.771 -6.941 -6.695 1 91.56 87 GLN A O 1
ATOM 639 N N . LEU A 1 88 ? -2.338 -5.48 -5.078 1 94.81 88 LEU A N 1
ATOM 640 C CA . LEU A 1 88 ? -1.238 -4.586 -5.426 1 94.81 88 LEU A CA 1
ATOM 641 C C . LEU A 1 88 ? 0.108 -5.262 -5.184 1 94.81 88 LEU A C 1
ATOM 643 O O . LEU A 1 88 ? 1.018 -5.156 -6.012 1 94.81 88 LEU A O 1
ATOM 647 N N . GLY A 1 89 ? 0.196 -5.902 -4.047 1 93.69 89 GLY A N 1
ATOM 648 C CA . GLY A 1 89 ? 1.411 -6.645 -3.758 1 93.69 89 GLY A CA 1
ATOM 649 C C . GLY A 1 89 ? 1.734 -7.695 -4.805 1 93.69 89 GLY A C 1
ATOM 650 O O . GLY A 1 89 ? 2.889 -7.84 -5.211 1 93.69 89 GLY A O 1
ATOM 651 N N . LEU A 1 90 ? 0.75 -8.352 -5.23 1 92.19 90 LEU A N 1
ATOM 652 C CA . LEU A 1 90 ? 0.933 -9.422 -6.207 1 92.19 90 LEU A CA 1
ATOM 653 C C . LEU A 1 90 ? 1.349 -8.859 -7.562 1 92.19 90 LEU A C 1
ATOM 655 O O . LEU A 1 90 ? 2.199 -9.438 -8.242 1 92.19 90 LEU A O 1
ATOM 659 N N . ILE A 1 91 ? 0.735 -7.812 -7.98 1 95.38 91 ILE A N 1
ATOM 660 C CA . ILE A 1 91 ? 1.062 -7.188 -9.258 1 95.38 91 ILE A CA 1
ATOM 661 C C . ILE A 1 91 ? 2.512 -6.707 -9.242 1 95.38 91 ILE A C 1
ATOM 663 O O . ILE A 1 91 ? 3.242 -6.887 -10.219 1 95.38 91 ILE A O 1
ATOM 667 N N . LEU A 1 92 ? 2.904 -6.133 -8.133 1 96.38 92 LEU A N 1
ATOM 668 C CA . LEU A 1 92 ? 4.27 -5.633 -8.016 1 96.38 92 LEU A CA 1
ATOM 669 C C . LEU A 1 92 ? 5.266 -6.789 -7.961 1 96.38 92 LEU A C 1
ATOM 671 O O . LEU A 1 92 ? 6.367 -6.688 -8.508 1 96.38 92 LEU A O 1
ATOM 675 N N . LEU A 1 93 ? 4.91 -7.855 -7.301 1 93.44 93 LEU A N 1
ATOM 676 C CA . LEU A 1 93 ? 5.754 -9.047 -7.293 1 93.44 93 LEU A CA 1
ATOM 677 C C . LEU A 1 93 ? 5.938 -9.594 -8.703 1 93.44 93 LEU A C 1
ATOM 679 O O . LEU A 1 93 ? 7.051 -9.953 -9.094 1 93.44 93 LEU A O 1
ATOM 683 N N . MET A 1 94 ? 4.852 -9.648 -9.391 1 94.62 94 MET A N 1
ATOM 684 C CA . MET A 1 94 ? 4.898 -10.172 -10.758 1 94.62 94 MET A CA 1
ATOM 685 C C . MET A 1 94 ? 5.793 -9.312 -11.641 1 94.62 94 MET A C 1
ATOM 687 O O . MET A 1 94 ? 6.531 -9.836 -12.477 1 94.62 94 MET A O 1
ATOM 691 N N . PHE A 1 95 ? 5.715 -7.992 -11.516 1 97 95 PHE A N 1
ATOM 692 C CA . PHE A 1 95 ? 6.641 -7.113 -12.219 1 97 95 PHE A CA 1
ATOM 693 C C . PHE A 1 95 ? 8.086 -7.453 -11.867 1 97 95 PHE A C 1
ATOM 695 O O . PHE A 1 95 ? 8.938 -7.531 -12.758 1 97 95 PHE A O 1
ATOM 702 N N . GLN A 1 96 ? 8.32 -7.656 -10.586 1 95.56 96 GLN A N 1
ATOM 703 C CA . GLN A 1 96 ? 9.656 -7.984 -10.109 1 95.56 96 GLN A CA 1
ATOM 704 C C . GLN A 1 96 ? 10.148 -9.297 -10.711 1 95.56 96 GLN A C 1
ATOM 706 O O . GLN A 1 96 ? 11.305 -9.414 -11.102 1 95.56 96 GLN A O 1
ATOM 711 N N . ILE A 1 97 ? 9.305 -10.273 -10.727 1 93.94 97 ILE A N 1
ATOM 712 C CA . ILE A 1 97 ? 9.648 -11.57 -11.297 1 93.94 97 ILE A CA 1
ATOM 713 C C . ILE A 1 97 ? 10.008 -11.406 -12.766 1 93.94 97 ILE A C 1
ATOM 715 O O . ILE A 1 97 ? 11.039 -11.914 -13.219 1 93.94 97 ILE A O 1
ATOM 719 N N . GLY A 1 98 ? 9.219 -10.688 -13.516 1 95.12 98 GLY A N 1
ATOM 720 C CA . GLY A 1 98 ? 9.523 -10.445 -14.914 1 95.12 98 GLY A CA 1
ATOM 721 C C . GLY A 1 98 ? 10.828 -9.703 -15.125 1 95.12 98 GLY A C 1
ATOM 722 O O . GLY A 1 98 ? 11.547 -9.953 -16.094 1 95.12 98 GLY A O 1
ATOM 723 N N . LEU A 1 99 ? 11.117 -8.844 -14.195 1 95.06 99 LEU A N 1
ATOM 724 C CA . LEU A 1 99 ? 12.289 -7.984 -14.305 1 95.06 99 LEU A CA 1
ATOM 725 C C . LEU A 1 99 ? 13.555 -8.734 -13.898 1 95.06 99 LEU A C 1
ATOM 727 O O . LEU A 1 99 ? 14.625 -8.492 -14.453 1 95.06 99 LEU A O 1
ATOM 731 N N . GLU A 1 100 ? 13.5 -9.633 -13 1 92.5 100 GLU A N 1
ATOM 732 C CA . GLU A 1 100 ? 14.672 -10.188 -12.336 1 92.5 100 GLU A CA 1
ATOM 733 C C . GLU A 1 100 ? 15.203 -11.414 -13.07 1 92.5 100 GLU A C 1
ATOM 735 O O . GLU A 1 100 ? 16.375 -11.773 -12.938 1 92.5 100 GLU A O 1
ATOM 740 N N . PHE A 1 101 ? 14.367 -12.094 -13.797 1 91.75 101 PHE A N 1
ATOM 741 C CA . PHE A 1 101 ? 14.805 -13.32 -14.461 1 91.75 101 PHE A CA 1
ATOM 742 C C . PHE A 1 101 ? 15.586 -12.992 -15.727 1 91.75 101 PHE A C 1
ATOM 744 O O . PHE A 1 101 ? 15.258 -12.047 -16.438 1 91.75 101 PHE A O 1
ATOM 751 N N . ASP A 1 102 ? 16.594 -13.742 -15.961 1 91.56 102 ASP A N 1
ATOM 752 C CA . ASP A 1 102 ? 17.469 -13.539 -17.125 1 91.56 102 ASP A CA 1
ATOM 753 C C . ASP A 1 102 ? 16.969 -14.328 -18.328 1 91.56 102 ASP A C 1
ATOM 755 O O . ASP A 1 102 ? 17.469 -15.414 -18.625 1 91.56 102 ASP A O 1
ATOM 759 N N . PHE A 1 103 ? 16.219 -13.758 -19.125 1 92.56 103 PHE A N 1
ATOM 760 C CA . PHE A 1 103 ? 15.57 -14.43 -20.25 1 92.56 103 PHE A CA 1
ATOM 761 C C . PHE A 1 103 ? 16.531 -14.609 -21.406 1 92.56 103 PHE A C 1
ATOM 763 O O . PHE A 1 103 ? 16.172 -15.203 -22.422 1 92.56 103 PHE A O 1
ATOM 770 N N . SER A 1 104 ? 17.781 -14.211 -21.203 1 90.06 104 SER A N 1
ATOM 771 C CA . SER A 1 104 ? 18.797 -14.43 -22.234 1 90.06 104 SER A CA 1
ATOM 772 C C . SER A 1 104 ? 19.109 -15.914 -22.406 1 90.06 104 SER A C 1
ATOM 774 O O . SER A 1 104 ? 19.562 -16.344 -23.469 1 90.06 104 SER A O 1
ATOM 776 N N . HIS A 1 105 ? 18.812 -16.672 -21.438 1 92.31 105 HIS A N 1
ATOM 777 C CA . HIS A 1 105 ? 19.031 -18.109 -21.484 1 92.31 105 HIS A CA 1
ATOM 778 C C . HIS A 1 105 ? 18.141 -18.781 -22.531 1 92.31 105 HIS A C 1
ATOM 780 O O . HIS A 1 105 ? 18.422 -19.906 -22.953 1 92.31 105 HIS A O 1
ATOM 786 N N . LEU A 1 106 ? 17.156 -18.078 -22.953 1 93.75 106 LEU A N 1
ATOM 787 C CA . LEU A 1 106 ? 16.219 -18.656 -23.906 1 93.75 106 LEU A CA 1
ATOM 788 C C . LEU A 1 106 ? 16.734 -18.5 -25.328 1 93.75 106 LEU A C 1
ATOM 790 O O . LEU A 1 106 ? 16.125 -18.984 -26.281 1 93.75 106 LEU A O 1
ATOM 794 N N . LYS A 1 107 ? 17.859 -17.844 -25.422 1 92.62 107 LYS A N 1
ATOM 795 C CA . LYS A 1 107 ? 18.469 -17.75 -26.734 1 92.62 107 LYS A CA 1
ATOM 796 C C . LYS A 1 107 ? 18.969 -19.109 -27.203 1 92.62 107 LYS A C 1
ATOM 798 O O . LYS A 1 107 ? 19.031 -19.375 -28.406 1 92.62 107 LYS A O 1
ATOM 803 N N . GLU A 1 108 ? 19.281 -19.922 -26.281 1 94.12 108 GLU A N 1
ATOM 804 C CA . GLU A 1 108 ? 19.719 -21.266 -26.594 1 94.12 108 GLU A CA 1
ATOM 805 C C . GLU A 1 108 ? 18.547 -22.125 -27.062 1 94.12 108 GLU A C 1
ATOM 807 O O . GLU A 1 108 ? 17.516 -22.188 -26.422 1 94.12 108 GLU A O 1
ATOM 812 N N . ARG A 1 109 ? 18.766 -22.828 -28.109 1 93.69 109 ARG A N 1
ATOM 813 C CA . ARG A 1 109 ? 17.734 -23.625 -28.75 1 93.69 109 ARG A CA 1
ATOM 814 C C . ARG A 1 109 ? 17.234 -24.719 -27.797 1 93.69 109 ARG A C 1
ATOM 816 O O . ARG A 1 109 ? 16.031 -25.016 -27.781 1 93.69 109 ARG A O 1
ATOM 823 N N . ARG A 1 110 ? 18.094 -25.281 -27.141 1 93.38 110 ARG A N 1
ATOM 824 C CA . ARG A 1 110 ? 17.75 -26.359 -26.219 1 93.38 110 ARG A CA 1
ATOM 825 C C . ARG A 1 110 ? 16.797 -25.859 -25.141 1 93.38 110 ARG A C 1
ATOM 827 O O . ARG A 1 110 ? 15.836 -26.547 -24.781 1 93.38 110 ARG A O 1
ATOM 834 N N . ASN A 1 111 ? 17.078 -24.719 -24.625 1 95.62 111 ASN A N 1
ATOM 835 C CA . ASN A 1 111 ? 16.219 -24.141 -23.594 1 95.62 111 ASN A CA 1
ATOM 836 C C . ASN A 1 111 ? 14.844 -23.766 -24.141 1 95.62 111 ASN A C 1
ATOM 838 O O . ASN A 1 111 ? 13.836 -23.953 -23.469 1 95.62 111 ASN A O 1
ATOM 842 N N . ARG A 1 112 ? 14.797 -23.297 -25.281 1 96.25 112 ARG A N 1
ATOM 843 C CA . ARG A 1 112 ? 13.523 -22.969 -25.922 1 96.25 112 ARG A CA 1
ATOM 844 C C . ARG A 1 112 ? 12.688 -24.219 -26.156 1 96.25 112 ARG A C 1
ATOM 846 O O . ARG A 1 112 ? 11.469 -24.203 -25.984 1 96.25 112 ARG A O 1
ATOM 853 N N . ARG A 1 113 ? 13.375 -25.203 -26.578 1 96.19 113 ARG A N 1
ATOM 854 C CA . ARG A 1 113 ? 12.703 -26.484 -26.781 1 96.19 113 ARG A CA 1
ATOM 855 C C . ARG A 1 113 ? 12.133 -27.016 -25.469 1 96.19 113 ARG A C 1
ATOM 857 O O . ARG A 1 113 ? 11.023 -27.562 -25.438 1 96.19 113 ARG A O 1
ATOM 864 N N . ALA A 1 114 ? 12.906 -26.875 -24.484 1 96.88 114 ALA A N 1
ATOM 865 C CA . ALA A 1 114 ? 12.453 -27.312 -23.172 1 96.88 114 ALA A CA 1
ATOM 866 C C . ALA A 1 114 ? 11.211 -26.547 -22.734 1 96.88 114 ALA A C 1
ATOM 868 O O . ALA A 1 114 ? 10.266 -27.125 -22.203 1 96.88 114 ALA A O 1
ATOM 869 N N . VAL A 1 115 ? 11.242 -25.25 -22.938 1 97.44 115 VAL A N 1
ATOM 870 C CA . VAL A 1 115 ? 10.086 -24.422 -22.578 1 97.44 115 VAL A CA 1
ATOM 871 C C . VAL A 1 115 ? 8.859 -24.906 -23.344 1 97.44 115 VAL A C 1
ATOM 873 O O . VAL A 1 115 ? 7.793 -25.109 -22.766 1 97.44 115 VAL A O 1
ATOM 876 N N . ARG A 1 116 ? 9 -25.078 -24.594 1 96.56 116 ARG A N 1
ATOM 877 C CA . ARG A 1 116 ? 7.887 -25.484 -25.438 1 96.56 116 ARG A CA 1
ATOM 878 C C . ARG A 1 116 ? 7.355 -26.844 -25.031 1 96.56 116 ARG A C 1
ATOM 880 O O . ARG A 1 116 ? 6.148 -27.016 -24.844 1 96.56 116 ARG A O 1
ATOM 887 N N . ASN A 1 117 ? 8.219 -27.797 -24.891 1 97.31 117 ASN A N 1
ATOM 888 C CA . ASN A 1 117 ? 7.82 -29.172 -24.578 1 97.31 117 ASN A CA 1
ATOM 889 C C . ASN A 1 117 ? 7.207 -29.266 -23.188 1 97.31 117 ASN A C 1
ATOM 891 O O . ASN A 1 117 ? 6.188 -29.938 -23 1 97.31 117 ASN A O 1
ATOM 895 N N . VAL A 1 118 ? 7.844 -28.656 -22.25 1 97.31 118 VAL A N 1
ATOM 896 C CA . VAL A 1 118 ? 7.344 -28.734 -20.875 1 97.31 118 VAL A CA 1
ATOM 897 C C . VAL A 1 118 ? 6.016 -28 -20.766 1 97.31 118 VAL A C 1
ATOM 899 O O . VAL A 1 118 ? 5.109 -28.422 -20.047 1 97.31 118 VAL A O 1
ATOM 902 N N . ALA A 1 119 ? 5.91 -26.844 -21.422 1 96.75 119 ALA A N 1
ATOM 903 C CA . ALA A 1 119 ? 4.645 -26.109 -21.406 1 96.75 119 ALA A CA 1
ATOM 904 C C . ALA A 1 119 ? 3.52 -26.953 -22 1 96.75 119 ALA A C 1
ATOM 906 O O . ALA A 1 119 ? 2.41 -26.984 -21.469 1 96.75 119 ALA A O 1
ATOM 907 N N . LEU A 1 120 ? 3.812 -27.625 -23.047 1 96 120 LEU A N 1
ATOM 908 C CA . LEU A 1 120 ? 2.799 -28.406 -23.75 1 96 120 LEU A CA 1
ATOM 909 C C . LEU A 1 120 ? 2.441 -29.656 -22.969 1 96 120 LEU A C 1
ATOM 911 O O . LEU A 1 120 ? 1.282 -29.859 -22.594 1 96 120 LEU A O 1
ATOM 915 N N . VAL A 1 121 ? 3.389 -30.453 -22.703 1 95.75 121 VAL A N 1
ATOM 916 C CA . VAL A 1 121 ? 3.141 -31.734 -22.047 1 95.75 121 VAL A CA 1
ATOM 917 C C . VAL A 1 121 ? 2.699 -31.516 -20.609 1 95.75 121 VAL A C 1
ATOM 919 O O . VAL A 1 121 ? 1.841 -32.25 -20.094 1 95.75 121 VAL A O 1
ATOM 922 N N . GLY A 1 122 ? 3.361 -30.5 -19.969 1 93.56 122 GLY A N 1
ATOM 923 C CA . GLY A 1 122 ? 3.014 -30.172 -18.594 1 93.56 122 GLY A CA 1
ATOM 924 C C . GLY A 1 122 ? 1.603 -29.641 -18.438 1 93.56 122 GLY A C 1
ATOM 925 O O . GLY A 1 122 ? 1.053 -29.609 -17.344 1 93.56 122 GLY A O 1
ATOM 926 N N . LEU A 1 123 ? 1.057 -29.234 -19.469 1 94.56 123 LEU A N 1
ATOM 927 C CA . LEU A 1 123 ? -0.322 -28.766 -19.453 1 94.56 123 LEU A CA 1
ATOM 928 C C . LEU A 1 123 ? -1.281 -29.859 -19.922 1 94.56 123 LEU A C 1
ATOM 930 O O . LEU A 1 123 ? -2.314 -30.078 -19.281 1 94.56 123 LEU A O 1
ATOM 934 N N . VAL A 1 124 ? -0.967 -30.578 -20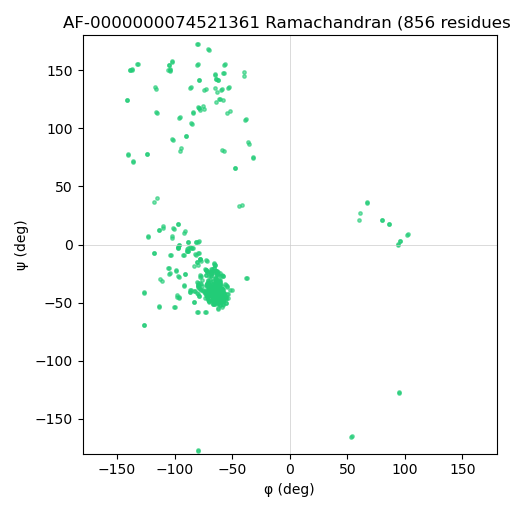.953 1 95.81 124 VAL A N 1
ATOM 935 C CA . VAL A 1 124 ? -1.873 -31.516 -21.609 1 95.81 124 VAL A CA 1
ATOM 936 C C . VAL A 1 124 ? -2.051 -32.75 -20.734 1 95.81 124 VAL A C 1
ATOM 938 O O . VAL A 1 124 ? -3.168 -33.25 -20.562 1 95.81 124 VAL A O 1
ATOM 941 N N . LEU A 1 125 ? -0.966 -33.25 -20.234 1 96.94 125 LEU A N 1
ATOM 942 C CA . LEU A 1 125 ? -1.051 -34.5 -19.469 1 96.94 125 LEU A CA 1
ATOM 943 C C . LEU A 1 125 ? -1.921 -34.312 -18.234 1 96.94 125 LEU A C 1
ATOM 945 O O . LEU A 1 125 ? -2.857 -35.094 -18.016 1 96.94 125 LEU A O 1
ATOM 949 N N . PRO A 1 126 ? -1.621 -33.344 -17.375 1 97.19 126 PRO A N 1
ATOM 950 C CA . PRO A 1 126 ? -2.533 -33.156 -16.25 1 97.19 126 PRO A CA 1
ATOM 951 C C . PRO A 1 126 ? -3.963 -32.844 -16.688 1 97.19 126 PRO A C 1
ATOM 953 O O . PRO A 1 126 ? -4.918 -33.25 -16.031 1 97.19 126 PRO A O 1
ATOM 956 N N . PHE A 1 127 ? -4.105 -32.125 -17.734 1 96.44 127 PHE A N 1
ATOM 957 C CA . PHE A 1 127 ? -5.434 -31.828 -18.25 1 96.44 127 PHE A CA 1
ATOM 958 C C . PHE A 1 127 ? -6.191 -33.094 -18.594 1 96.44 127 PHE A C 1
ATOM 960 O O . PHE A 1 127 ? -7.355 -33.25 -18.203 1 96.44 127 PHE A O 1
ATOM 967 N N . VAL A 1 128 ? -5.566 -34.031 -19.281 1 97.31 128 VAL A N 1
ATOM 968 C CA . VAL A 1 128 ? -6.195 -35.281 -19.688 1 97.31 128 VAL A CA 1
ATOM 969 C C . VAL A 1 128 ? -6.52 -36.125 -18.469 1 97.31 128 VAL A C 1
ATOM 971 O O . VAL A 1 128 ? -7.602 -36.719 -18.375 1 97.31 128 VAL A O 1
ATOM 974 N N . LEU A 1 129 ? -5.609 -36.219 -17.562 1 97.88 129 LEU A N 1
ATOM 975 C CA . LEU A 1 129 ? -5.848 -36.969 -16.344 1 97.88 129 LEU A CA 1
ATOM 976 C C . LEU A 1 129 ? -6.992 -36.344 -15.539 1 97.88 129 LEU A C 1
ATOM 978 O O . LEU A 1 129 ? -7.84 -37.062 -15.008 1 97.88 129 LEU A O 1
ATOM 982 N N . GLY A 1 130 ? -6.973 -35.031 -15.422 1 97.25 130 GLY A N 1
ATOM 983 C CA . GLY A 1 130 ? -8.055 -34.344 -14.742 1 97.25 130 GLY A CA 1
ATOM 984 C C . GLY A 1 130 ? -9.398 -34.531 -15.43 1 97.25 130 GLY A C 1
ATOM 985 O O . GLY A 1 130 ? -10.422 -34.688 -14.758 1 97.25 130 GLY A O 1
ATOM 986 N N . LEU A 1 131 ? -9.344 -34.469 -16.75 1 96.75 131 LEU A N 1
ATOM 987 C CA . LEU A 1 131 ? -10.555 -34.656 -17.531 1 96.75 131 LEU A CA 1
ATOM 988 C C . LEU A 1 131 ? -11.117 -36.062 -17.281 1 96.75 131 LEU A C 1
ATOM 990 O O . LEU A 1 131 ? -12.328 -36.219 -17.094 1 96.75 131 LEU A O 1
ATOM 994 N N . GLY A 1 132 ? -10.297 -37.062 -17.391 1 97.5 132 GLY A N 1
ATOM 995 C CA . GLY A 1 132 ? -10.719 -38.406 -17.141 1 97.5 132 GLY A CA 1
ATOM 996 C C . GLY A 1 132 ? -11.266 -38.625 -15.742 1 97.5 132 GLY A C 1
ATOM 997 O O . GLY A 1 132 ? -12.344 -39.219 -15.57 1 97.5 132 GLY A O 1
ATOM 998 N N . PHE A 1 133 ? -10.547 -38.125 -14.766 1 97.5 133 PHE A N 1
ATOM 999 C CA . PHE A 1 133 ? -10.992 -38.25 -13.383 1 97.5 133 PHE A CA 1
ATOM 1000 C C . PHE A 1 133 ? -12.32 -37.531 -13.18 1 97.5 133 PHE A C 1
ATOM 1002 O O . PHE A 1 133 ? -13.25 -38.094 -12.602 1 97.5 133 PHE A O 1
ATOM 1009 N N . GLY A 1 134 ? -12.352 -36.281 -13.602 1 96.38 134 GLY A N 1
ATOM 1010 C CA . GLY A 1 134 ? -13.547 -35.469 -13.422 1 96.38 134 GLY A CA 1
ATOM 1011 C C . GLY A 1 134 ? -14.773 -36.094 -14.094 1 96.38 134 GLY A C 1
ATOM 1012 O O . GLY A 1 134 ? -15.859 -36.094 -13.516 1 96.38 134 GLY A O 1
ATOM 1013 N N . TYR A 1 135 ? -14.547 -36.594 -15.32 1 96.12 135 TYR A N 1
ATOM 1014 C CA . TYR A 1 135 ? -15.656 -37.156 -16.078 1 96.12 135 TYR A CA 1
ATOM 1015 C C . TYR A 1 135 ? -16.188 -38.406 -15.398 1 96.12 135 TYR A C 1
ATOM 1017 O O . TYR A 1 135 ? -17.391 -38.625 -15.336 1 96.12 135 TYR A O 1
ATOM 1025 N N . GLN A 1 136 ? -15.352 -39.188 -14.883 1 96.38 136 GLN A N 1
ATOM 1026 C CA . GLN A 1 136 ? -15.734 -40.469 -14.281 1 96.38 136 GLN A CA 1
ATOM 1027 C C . GLN A 1 136 ? -16.359 -40.25 -12.906 1 96.38 136 GLN A C 1
ATOM 1029 O O . GLN A 1 136 ? -17.234 -41.031 -12.5 1 96.38 136 GLN A O 1
ATOM 1034 N N . THR A 1 137 ? -16 -39.281 -12.211 1 95.62 137 THR A N 1
ATOM 1035 C CA . THR A 1 137 ? -16.406 -39.156 -10.82 1 95.62 137 THR A CA 1
ATOM 1036 C C . THR A 1 137 ? -17.516 -38.125 -10.664 1 95.62 137 THR A C 1
ATOM 1038 O O . THR A 1 137 ? -18.156 -38.031 -9.617 1 95.62 137 THR A O 1
ATOM 1041 N N . ALA A 1 138 ? -17.797 -37.406 -11.688 1 94.12 138 ALA A N 1
ATOM 1042 C CA . ALA A 1 138 ? -18.766 -36.312 -11.617 1 94.12 138 ALA A CA 1
ATOM 1043 C C . ALA A 1 138 ? -20.094 -36.781 -11.062 1 94.12 138 ALA A C 1
ATOM 1045 O O . ALA A 1 138 ? -20.688 -36.125 -10.195 1 94.12 138 ALA A O 1
ATOM 1046 N N . PRO A 1 139 ? -20.641 -37.906 -11.5 1 93 139 PRO A N 1
ATOM 1047 C CA . PRO A 1 139 ? -21.938 -38.375 -10.992 1 93 139 PRO A CA 1
ATOM 1048 C C . PRO A 1 139 ? -21.922 -38.688 -9.5 1 93 139 PRO A C 1
ATOM 1050 O O . PRO A 1 139 ? -22.938 -38.562 -8.82 1 93 139 PRO A O 1
ATOM 1053 N N . LEU A 1 140 ? -20.797 -38.969 -9.016 1 93.69 140 LEU A N 1
ATOM 1054 C CA . LEU A 1 140 ? -20.656 -39.375 -7.621 1 93.69 140 LEU A CA 1
ATOM 1055 C C . LEU A 1 140 ? -20.281 -38.188 -6.746 1 93.69 140 LEU A C 1
ATOM 1057 O O . LEU A 1 140 ? -20.859 -38 -5.668 1 93.69 140 LEU A O 1
ATOM 1061 N N . LEU A 1 141 ? -19.359 -37.406 -7.156 1 94.19 141 LEU A N 1
ATOM 1062 C CA . LEU A 1 141 ? -18.766 -36.375 -6.301 1 94.19 141 LEU A CA 1
ATOM 1063 C C . LEU A 1 141 ? -19.438 -35 -6.535 1 94.19 141 LEU A C 1
ATOM 1065 O O . LEU A 1 141 ? -19.359 -34.125 -5.676 1 94.19 141 LEU A O 1
ATOM 1069 N N . SER A 1 142 ? -19.938 -34.812 -7.711 1 93.19 142 SER A N 1
ATOM 1070 C CA . SER A 1 142 ? -20.641 -33.594 -8.047 1 93.19 142 SER A CA 1
ATOM 1071 C C . SER A 1 142 ? -21.922 -33.875 -8.828 1 93.19 142 SER A C 1
ATOM 1073 O O . SER A 1 142 ? -22.078 -33.438 -9.969 1 93.19 142 SER A O 1
ATOM 1075 N N . PRO A 1 143 ? -22.844 -34.375 -8.188 1 90.44 143 PRO A N 1
ATOM 1076 C CA . PRO A 1 143 ? -24.031 -34.875 -8.891 1 90.44 143 PRO A CA 1
ATOM 1077 C C . PRO A 1 143 ? -24.875 -33.75 -9.469 1 90.44 143 PRO A C 1
ATOM 1079 O O . PRO A 1 143 ? -25.578 -33.938 -10.469 1 90.44 143 PRO A O 1
ATOM 1082 N N . ASP A 1 144 ? -24.875 -32.594 -8.961 1 89.62 144 ASP A N 1
ATOM 1083 C CA . ASP A 1 144 ? -25.719 -31.5 -9.391 1 89.62 144 ASP A CA 1
ATOM 1084 C C . ASP A 1 144 ? -25.062 -30.734 -10.539 1 89.62 144 ASP A C 1
ATOM 1086 O O . ASP A 1 144 ? -25.688 -29.828 -11.117 1 89.62 144 ASP A O 1
ATOM 1090 N N . ALA A 1 145 ? -23.906 -31.125 -10.906 1 89.38 145 ALA A N 1
ATOM 1091 C CA . ALA A 1 145 ? -23.172 -30.391 -11.938 1 89.38 145 ALA A CA 1
ATOM 1092 C C . ALA A 1 145 ? -23.219 -31.125 -13.273 1 89.38 145 ALA A C 1
ATOM 1094 O O . ALA A 1 145 ? -23.406 -32.344 -13.312 1 89.38 145 ALA A O 1
ATOM 1095 N N . ASP A 1 146 ? -23.172 -30.328 -14.352 1 90.19 146 ASP A N 1
ATOM 1096 C CA . ASP A 1 146 ? -23 -30.938 -15.664 1 90.19 146 ASP A CA 1
ATOM 1097 C C . ASP A 1 146 ? -21.703 -31.75 -15.727 1 90.19 146 ASP A C 1
ATOM 1099 O O . ASP A 1 146 ? -20.641 -31.25 -15.328 1 90.19 146 ASP A O 1
ATOM 1103 N N . ARG A 1 147 ? -21.781 -32.906 -16.234 1 92.88 147 ARG A N 1
ATOM 1104 C CA . ARG A 1 147 ? -20.672 -33.875 -16.219 1 92.88 147 ARG A CA 1
ATOM 1105 C C . ARG A 1 147 ? -19.469 -33.312 -16.984 1 92.88 147 ARG A C 1
ATOM 1107 O O . ARG A 1 147 ? -18.344 -33.375 -16.5 1 92.88 147 ARG A O 1
ATOM 1114 N N . LEU A 1 148 ? -19.719 -32.812 -18.125 1 91.44 148 LEU A N 1
ATOM 1115 C CA . LEU A 1 148 ? -18.641 -32.281 -18.953 1 91.44 148 LEU A CA 1
ATOM 1116 C C . LEU A 1 148 ? -18.062 -31.016 -18.344 1 91.44 148 LEU A C 1
ATOM 1118 O O . LEU A 1 148 ? -16.844 -30.812 -18.375 1 91.44 148 LEU A O 1
ATOM 1122 N N . ALA A 1 149 ? -18.906 -30.188 -17.812 1 90.06 149 ALA A N 1
ATOM 1123 C CA . ALA A 1 149 ? -18.438 -28.938 -17.188 1 90.06 149 ALA A CA 1
ATOM 1124 C C . ALA A 1 149 ? -17.562 -29.234 -15.977 1 90.06 149 ALA A C 1
ATOM 1126 O O . ALA A 1 149 ? -16.516 -28.609 -15.797 1 90.06 149 ALA A O 1
ATOM 1127 N N . SER A 1 150 ? -18.016 -30.156 -15.227 1 93.5 150 SER A N 1
ATOM 1128 C CA . SER A 1 150 ? -17.234 -30.547 -14.055 1 93.5 150 SER A CA 1
ATOM 1129 C C . SER A 1 150 ? -15.883 -31.125 -14.461 1 93.5 150 SER A C 1
ATOM 1131 O O . SER A 1 150 ? -14.859 -30.781 -13.875 1 93.5 150 SER A O 1
ATOM 1133 N N . ALA A 1 151 ? -15.922 -31.953 -15.461 1 95.31 151 ALA A N 1
ATOM 1134 C CA . ALA A 1 151 ? -14.703 -32.594 -15.945 1 95.31 151 ALA A CA 1
ATOM 1135 C C . ALA A 1 151 ? -13.719 -31.578 -16.5 1 95.31 151 ALA A C 1
ATOM 1137 O O . ALA A 1 151 ? -12.523 -31.625 -16.203 1 95.31 151 ALA A O 1
ATOM 1138 N N . LEU A 1 152 ? -14.203 -30.688 -17.266 1 92.56 152 LEU A N 1
ATOM 1139 C CA . LEU A 1 152 ? -13.359 -29.641 -17.859 1 92.56 152 LEU A CA 1
ATOM 1140 C C . LEU A 1 152 ? -12.773 -28.734 -16.781 1 92.56 152 LEU A C 1
ATOM 1142 O O . LEU A 1 152 ? -11.625 -28.312 -16.891 1 92.56 152 LEU A O 1
ATOM 1146 N N . PHE A 1 153 ? -13.57 -28.5 -15.828 1 92.69 153 PHE A N 1
ATOM 1147 C CA . PHE A 1 153 ? -13.102 -27.641 -14.75 1 92.69 153 PHE A CA 1
ATOM 1148 C C . PHE A 1 153 ? -11.984 -28.328 -13.969 1 92.69 153 PHE A C 1
ATOM 1150 O O . PHE A 1 153 ? -10.953 -27.719 -13.688 1 92.69 153 PHE A O 1
ATOM 1157 N N . ILE A 1 154 ? -12.195 -29.531 -13.625 1 95.06 154 ILE A N 1
ATOM 1158 C CA . ILE A 1 154 ? -11.188 -30.297 -12.875 1 95.06 154 ILE A CA 1
ATOM 1159 C C . ILE A 1 154 ? -9.914 -30.422 -13.703 1 95.06 154 ILE A C 1
ATOM 1161 O O . ILE A 1 154 ? -8.805 -30.312 -13.172 1 95.06 154 ILE A O 1
ATOM 1165 N N . ALA A 1 155 ? -10.094 -30.656 -14.977 1 95.56 155 ALA A N 1
ATOM 1166 C CA . ALA A 1 155 ? -8.961 -30.719 -15.891 1 95.56 155 ALA A CA 1
ATOM 1167 C C . ALA A 1 155 ? -8.164 -29.422 -15.859 1 95.56 155 ALA A C 1
ATOM 1169 O O . ALA A 1 155 ? -6.93 -29.438 -15.812 1 95.56 155 ALA A O 1
ATOM 1170 N N . THR A 1 156 ? -8.82 -28.328 -15.867 1 92.88 156 THR A N 1
ATOM 1171 C CA . THR A 1 156 ? -8.18 -27.016 -15.812 1 92.88 156 THR A CA 1
ATOM 1172 C C . THR A 1 156 ? -7.449 -26.828 -14.492 1 92.88 156 THR A C 1
ATOM 1174 O O . THR A 1 156 ? -6.309 -26.359 -14.461 1 92.88 156 THR A O 1
ATOM 1177 N N . ALA A 1 157 ? -8.078 -27.219 -13.422 1 93.31 157 ALA A N 1
ATOM 1178 C CA . ALA A 1 157 ? -7.488 -27.078 -12.086 1 93.31 157 ALA A CA 1
ATOM 1179 C C . ALA A 1 157 ? -6.207 -27.906 -11.977 1 93.31 157 ALA A C 1
ATOM 1181 O O . ALA A 1 157 ? -5.234 -27.469 -11.352 1 93.31 157 ALA A O 1
ATOM 1182 N N . PHE A 1 158 ? -6.203 -29.047 -12.641 1 95.19 158 PHE A N 1
ATOM 1183 C CA . PHE A 1 158 ? -5.043 -29.922 -12.617 1 95.19 158 PHE A CA 1
ATOM 1184 C C . PHE A 1 158 ? -3.869 -29.297 -13.359 1 95.19 158 PHE A C 1
ATOM 1186 O O . PHE A 1 158 ? -2.711 -29.594 -13.055 1 95.19 158 PHE A O 1
ATOM 1193 N N . SER A 1 159 ? -4.16 -28.422 -14.219 1 93.31 159 SER A N 1
ATOM 1194 C CA . SER A 1 159 ? -3.158 -27.969 -15.172 1 93.31 159 SER A CA 1
ATOM 1195 C C . SER A 1 159 ? -2.508 -26.672 -14.711 1 93.31 159 SER A C 1
ATOM 1197 O O . SER A 1 159 ? -1.537 -26.203 -15.32 1 93.31 159 SER A O 1
ATOM 1199 N N . ILE A 1 160 ? -2.926 -26.141 -13.641 1 90.31 160 ILE A N 1
ATOM 1200 C CA . ILE A 1 160 ? -2.51 -24.812 -13.227 1 90.31 160 ILE A CA 1
ATOM 1201 C C . ILE A 1 160 ? -1.205 -24.891 -12.445 1 90.31 160 ILE A C 1
ATOM 1203 O O . ILE A 1 160 ? -1.013 -25.812 -11.648 1 90.31 160 ILE A O 1
ATOM 1207 N N . THR A 1 161 ? -0.274 -24.031 -12.727 1 92.38 161 THR A N 1
ATOM 1208 C CA . THR A 1 161 ? 0.937 -23.766 -11.961 1 92.38 161 THR A CA 1
ATOM 1209 C C . THR A 1 161 ? 0.941 -22.328 -11.445 1 92.38 161 THR A C 1
ATOM 1211 O O . THR A 1 161 ? 0.555 -21.406 -12.164 1 92.38 161 THR A O 1
ATOM 1214 N N . ALA A 1 162 ? 1.294 -22.172 -10.219 1 91.31 162 ALA A N 1
ATOM 1215 C CA . ALA A 1 162 ? 1.234 -20.844 -9.609 1 91.31 162 ALA A CA 1
ATOM 1216 C C . ALA A 1 162 ? 2.508 -20.062 -9.891 1 91.31 162 ALA A C 1
ATOM 1218 O O . ALA A 1 162 ? 3.494 -20.172 -9.156 1 91.31 162 ALA A O 1
ATOM 1219 N N . LEU A 1 163 ? 2.395 -19.141 -10.773 1 91.62 163 LEU A N 1
ATOM 1220 C CA . LEU A 1 163 ? 3.533 -18.344 -11.203 1 91.62 163 LEU A CA 1
ATOM 1221 C C . LEU A 1 163 ? 4.062 -17.484 -10.047 1 91.62 163 LEU A C 1
ATOM 1223 O O . LEU A 1 163 ? 5.27 -17.469 -9.797 1 91.62 163 LEU A O 1
ATOM 1227 N N . PRO A 1 164 ? 3.227 -16.797 -9.266 1 90.31 164 PRO A N 1
ATOM 1228 C CA . PRO A 1 164 ? 3.746 -15.93 -8.211 1 90.31 164 PRO A CA 1
ATOM 1229 C C . PRO A 1 164 ? 4.5 -16.703 -7.129 1 90.31 164 PRO A C 1
ATOM 1231 O O . PRO A 1 164 ? 5.582 -16.281 -6.707 1 90.31 164 PRO A O 1
ATOM 1234 N N . ILE A 1 165 ? 3.953 -17.781 -6.742 1 91.44 165 ILE A N 1
ATOM 1235 C CA . ILE A 1 165 ? 4.57 -18.547 -5.668 1 91.44 165 ILE A CA 1
ATOM 1236 C C . ILE A 1 165 ? 5.855 -19.203 -6.176 1 91.44 165 ILE A C 1
ATOM 1238 O O . ILE A 1 165 ? 6.855 -19.25 -5.457 1 91.44 165 ILE A O 1
ATOM 1242 N N . LEU A 1 166 ? 5.762 -19.672 -7.348 1 93 166 LEU A N 1
ATOM 1243 C CA . LEU A 1 166 ? 6.945 -20.234 -7.977 1 93 166 LEU A CA 1
ATOM 1244 C C . LEU A 1 166 ? 8.07 -19.219 -8.07 1 93 166 LEU A C 1
ATOM 1246 O O . LEU A 1 166 ? 9.219 -19.5 -7.738 1 93 166 LEU A O 1
ATOM 1250 N N . GLY A 1 167 ? 7.719 -18.047 -8.562 1 92.81 167 GLY A N 1
ATOM 1251 C CA . GLY A 1 167 ? 8.695 -16.969 -8.648 1 92.81 167 GLY A CA 1
ATOM 1252 C C . GLY A 1 167 ? 9.312 -16.609 -7.312 1 92.81 167 GLY A C 1
ATOM 1253 O O . GLY A 1 167 ? 10.531 -16.453 -7.207 1 92.81 167 GLY A O 1
ATOM 1254 N N . ARG A 1 168 ? 8.469 -16.562 -6.367 1 90.75 168 ARG A N 1
ATOM 1255 C CA . ARG A 1 168 ? 8.93 -16.219 -5.027 1 90.75 168 ARG A CA 1
ATOM 1256 C C . ARG A 1 168 ? 9.891 -17.281 -4.492 1 90.75 168 ARG A C 1
ATOM 1258 O O . ARG A 1 168 ? 10.93 -16.953 -3.926 1 90.75 168 ARG A O 1
ATOM 1265 N N . ILE A 1 169 ? 9.625 -18.5 -4.664 1 91.56 169 ILE A N 1
ATOM 1266 C CA . ILE A 1 169 ? 10.469 -19.594 -4.199 1 91.56 169 ILE A CA 1
ATOM 1267 C C . ILE A 1 169 ? 11.805 -19.562 -4.938 1 91.56 169 ILE A C 1
ATOM 1269 O O . ILE A 1 169 ? 12.867 -19.703 -4.32 1 91.56 169 ILE A O 1
ATOM 1273 N N . MET A 1 170 ? 11.781 -19.281 -6.156 1 93.06 170 MET A N 1
ATOM 1274 C CA . MET A 1 170 ? 13 -19.281 -6.957 1 93.06 170 MET A CA 1
ATOM 1275 C C . MET A 1 170 ? 13.883 -18.094 -6.598 1 93.06 170 MET A C 1
ATOM 1277 O O . MET A 1 170 ? 15.117 -18.203 -6.629 1 93.06 170 MET A O 1
ATOM 1281 N N . ILE A 1 171 ? 13.227 -16.969 -6.301 1 88.88 171 ILE A N 1
ATOM 1282 C CA . ILE A 1 171 ? 13.984 -15.812 -5.828 1 88.88 171 ILE A CA 1
ATOM 1283 C C . ILE A 1 171 ? 14.664 -16.156 -4.504 1 88.88 171 ILE A C 1
ATOM 1285 O O . ILE A 1 171 ? 15.852 -15.859 -4.312 1 88.88 171 ILE A O 1
ATOM 1289 N N . GLU A 1 172 ? 13.945 -16.844 -3.646 1 86.5 172 GLU A N 1
ATOM 1290 C CA . GLU A 1 172 ? 14.477 -17.234 -2.346 1 86.5 172 GLU A CA 1
ATOM 1291 C C . GLU A 1 172 ? 15.641 -18.203 -2.5 1 86.5 172 GLU A C 1
ATOM 1293 O O . GLU A 1 172 ? 16.578 -18.203 -1.696 1 86.5 172 GLU A O 1
ATOM 1298 N N . PHE A 1 173 ? 15.633 -18.984 -3.572 1 89.25 173 PHE A N 1
ATOM 1299 C CA . PHE A 1 173 ? 16.656 -20 -3.799 1 89.25 173 PHE A CA 1
ATOM 1300 C C . PHE A 1 173 ? 17.75 -19.469 -4.711 1 89.25 173 PHE A C 1
ATOM 1302 O O . PHE A 1 173 ? 18.703 -20.188 -5.027 1 89.25 173 PHE A O 1
ATOM 1309 N N . GLY A 1 174 ? 17.641 -18.234 -5.16 1 88.5 174 GLY A N 1
ATOM 1310 C CA . GLY A 1 174 ? 18.641 -17.625 -6.02 1 88.5 174 GLY A CA 1
ATOM 1311 C C . GLY A 1 174 ? 18.719 -18.25 -7.395 1 88.5 174 GLY A C 1
ATOM 1312 O O . GLY A 1 174 ? 19.797 -18.406 -7.957 1 88.5 174 GLY A O 1
ATOM 1313 N N . MET A 1 175 ? 17.609 -18.656 -7.934 1 91.25 175 MET A N 1
ATOM 1314 C CA . MET A 1 175 ? 17.578 -19.375 -9.203 1 91.25 175 MET A CA 1
ATOM 1315 C C . MET A 1 175 ? 17.188 -18.453 -10.352 1 91.25 175 MET A C 1
ATOM 1317 O O . MET A 1 175 ? 16.906 -18.906 -11.461 1 91.25 175 MET A O 1
ATOM 1321 N N . THR A 1 176 ? 17.203 -17.125 -10.148 1 90.75 176 THR A N 1
ATOM 1322 C CA . THR A 1 176 ? 16.672 -16.172 -11.125 1 90.75 176 THR A CA 1
ATOM 1323 C C . THR A 1 176 ? 17.609 -16.062 -12.328 1 90.75 176 THR A C 1
ATOM 1325 O O . THR A 1 176 ? 17.188 -15.719 -13.43 1 90.75 176 THR A O 1
ATOM 1328 N N . ASP A 1 177 ? 18.875 -16.422 -12.148 1 90.5 177 ASP A N 1
ATOM 1329 C CA . ASP A 1 177 ? 19.859 -16.281 -13.227 1 90.5 177 ASP A CA 1
ATOM 1330 C C . ASP A 1 177 ? 20.281 -17.656 -13.75 1 90.5 177 ASP A C 1
ATOM 1332 O O . ASP A 1 177 ? 21.297 -17.781 -14.43 1 90.5 177 ASP A O 1
ATOM 1336 N N . HIS A 1 178 ? 19.547 -18.641 -13.445 1 92.12 178 HIS A N 1
ATOM 1337 C CA . HIS A 1 178 ? 19.844 -20 -13.898 1 92.12 178 HIS A CA 1
ATOM 1338 C C . HIS A 1 178 ? 18.891 -20.422 -15.016 1 92.12 178 HIS A C 1
ATOM 1340 O O . HIS A 1 178 ? 17.734 -20.016 -15.031 1 92.12 178 HIS A O 1
ATOM 1346 N N . LYS A 1 179 ? 19.406 -21.266 -15.852 1 93.5 179 LYS A N 1
ATOM 1347 C CA . LYS A 1 179 ? 18.625 -21.688 -17.016 1 93.5 179 LYS A CA 1
ATOM 1348 C C . LYS A 1 179 ? 17.344 -22.391 -16.562 1 93.5 179 LYS A C 1
ATOM 1350 O O . LYS A 1 179 ? 16.281 -22.188 -17.172 1 93.5 179 LYS A O 1
ATOM 1355 N N . LEU A 1 180 ? 17.391 -23.203 -15.508 1 94.06 180 LEU A N 1
ATOM 1356 C CA . LEU A 1 180 ? 16.219 -23.938 -15.047 1 94.06 180 LEU A CA 1
ATOM 1357 C C . LEU A 1 180 ? 15.156 -22.969 -14.523 1 94.06 180 LEU A C 1
ATOM 1359 O O . LEU A 1 180 ? 13.953 -23.203 -14.703 1 94.06 180 LEU A O 1
ATOM 1363 N N . GLY A 1 181 ? 15.672 -21.953 -13.828 1 94.56 181 GLY A N 1
ATOM 1364 C CA . GLY A 1 181 ? 14.742 -20.953 -13.352 1 94.56 181 GLY A CA 1
ATOM 1365 C C . GLY A 1 181 ? 14.008 -20.234 -14.469 1 94.56 181 GLY A C 1
ATOM 1366 O O . GLY A 1 181 ? 12.789 -20.047 -14.398 1 94.56 181 GLY A O 1
ATOM 1367 N N . VAL A 1 182 ? 14.695 -19.922 -15.477 1 95.25 182 VAL A N 1
ATOM 1368 C CA . VAL A 1 182 ? 14.133 -19.172 -16.594 1 95.25 182 VAL A CA 1
ATOM 1369 C C . VAL A 1 182 ? 13.172 -20.062 -17.391 1 95.25 182 VAL A C 1
ATOM 1371 O O . VAL A 1 182 ? 12.117 -19.609 -17.844 1 95.25 182 VAL A O 1
ATOM 1374 N N . ILE A 1 183 ? 13.531 -21.281 -17.547 1 96.31 183 ILE A N 1
ATOM 1375 C CA . ILE A 1 183 ? 12.656 -22.234 -18.234 1 96.31 183 ILE A CA 1
ATOM 1376 C C . ILE A 1 183 ? 11.359 -22.391 -17.438 1 96.31 183 ILE A C 1
ATOM 1378 O O . ILE A 1 183 ? 10.266 -22.281 -17.984 1 96.31 183 ILE A O 1
ATOM 1382 N N . ALA A 1 184 ? 11.508 -22.594 -16.172 1 96.5 184 ALA A N 1
ATOM 1383 C CA . ALA A 1 184 ? 10.359 -22.828 -15.305 1 96.5 184 ALA A CA 1
ATOM 1384 C C . ALA A 1 184 ? 9.414 -21.625 -15.305 1 96.5 184 ALA A C 1
ATOM 1386 O O . ALA A 1 184 ? 8.203 -21.781 -15.414 1 96.5 184 ALA A O 1
ATOM 1387 N N . ILE A 1 185 ? 9.992 -20.438 -15.141 1 95.38 185 ILE A N 1
ATOM 1388 C CA . ILE A 1 185 ? 9.164 -19.234 -15.047 1 95.38 185 ILE A CA 1
ATOM 1389 C C . ILE A 1 185 ? 8.477 -18.969 -16.375 1 95.38 185 ILE A C 1
ATOM 1391 O O . ILE A 1 185 ? 7.344 -18.484 -16.422 1 95.38 185 ILE A O 1
ATOM 1395 N N . SER A 1 186 ? 9.156 -19.234 -17.438 1 96.06 186 SER A N 1
ATOM 1396 C CA . SER A 1 186 ? 8.578 -19.078 -18.781 1 96.06 186 SER A CA 1
ATOM 1397 C C . SER A 1 186 ? 7.414 -20.047 -18.984 1 96.06 186 SER A C 1
ATOM 1399 O O . SER A 1 186 ? 6.363 -19.641 -19.5 1 96.06 186 SER A O 1
ATOM 1401 N N . VAL A 1 187 ? 7.598 -21.281 -18.594 1 96.5 187 VAL A N 1
ATOM 1402 C CA . VAL A 1 187 ? 6.547 -22.281 -18.719 1 96.5 187 VAL A CA 1
ATOM 1403 C C . VAL A 1 187 ? 5.355 -21.891 -17.844 1 96.5 187 VAL A C 1
ATOM 1405 O O . VAL A 1 187 ? 4.203 -21.984 -18.281 1 96.5 187 VAL A O 1
ATOM 1408 N N . ALA A 1 188 ? 5.648 -21.469 -16.656 1 94.44 188 ALA A N 1
ATOM 1409 C CA . ALA A 1 188 ? 4.59 -21.062 -15.742 1 94.44 188 ALA A CA 1
ATOM 1410 C C . ALA A 1 188 ? 3.775 -19.906 -16.312 1 94.44 188 ALA A C 1
ATOM 1412 O O . ALA A 1 188 ? 2.555 -19.859 -16.141 1 94.44 188 ALA A O 1
ATOM 1413 N N . ALA A 1 189 ? 4.445 -19 -16.922 1 92.62 189 ALA A N 1
ATOM 1414 C CA . ALA A 1 189 ? 3.77 -17.859 -17.531 1 92.62 189 ALA A CA 1
ATOM 1415 C C . ALA A 1 189 ? 2.84 -18.297 -18.656 1 92.62 189 ALA A C 1
ATOM 1417 O O . ALA A 1 189 ? 1.702 -17.844 -18.75 1 92.62 189 ALA A O 1
ATOM 1418 N N . ILE A 1 190 ? 3.34 -19.172 -19.469 1 92.44 190 ILE A N 1
ATOM 1419 C CA . ILE A 1 190 ? 2.541 -19.719 -20.562 1 92.44 190 ILE A CA 1
ATOM 1420 C C . ILE A 1 190 ? 1.333 -20.469 -20 1 92.44 190 ILE A C 1
ATOM 1422 O O . ILE A 1 190 ? 0.206 -20.281 -20.469 1 92.44 190 ILE A O 1
ATOM 1426 N N . ASN A 1 191 ? 1.59 -21.234 -18.984 1 91.5 191 ASN A N 1
ATOM 1427 C CA . ASN A 1 191 ? 0.531 -22.016 -18.344 1 91.5 191 ASN A CA 1
ATOM 1428 C C . ASN A 1 191 ? -0.53 -21.109 -17.734 1 91.5 191 ASN A C 1
ATOM 1430 O O . ASN A 1 191 ? -1.713 -21.453 -17.703 1 91.5 191 ASN A O 1
ATOM 1434 N N . ASP A 1 192 ? -0.078 -20.062 -17.234 1 88.5 192 ASP A N 1
ATOM 1435 C CA . ASP A 1 192 ? -1.03 -19.141 -16.641 1 88.5 192 ASP A CA 1
ATOM 1436 C C . ASP A 1 192 ? -1.954 -18.547 -17.703 1 88.5 192 ASP A C 1
ATOM 1438 O O . ASP A 1 192 ? -3.17 -18.469 -17.5 1 88.5 192 ASP A O 1
ATOM 1442 N N . VAL A 1 193 ? -1.454 -18.141 -18.766 1 87.5 193 VAL A N 1
ATOM 1443 C CA . VAL A 1 193 ? -2.24 -17.547 -19.844 1 87.5 193 VAL A CA 1
ATOM 1444 C C . VAL A 1 193 ? -3.213 -18.594 -20.391 1 87.5 193 VAL A C 1
ATOM 1446 O O . VAL A 1 193 ? -4.41 -18.312 -20.516 1 87.5 193 VAL A O 1
ATOM 1449 N N . VAL A 1 194 ? -2.748 -19.703 -20.656 1 88.81 194 VAL A N 1
ATOM 1450 C CA . VAL A 1 194 ? -3.561 -20.766 -21.234 1 88.81 194 VAL A CA 1
ATOM 1451 C C . VAL A 1 194 ? -4.605 -21.234 -20.219 1 88.81 194 VAL A C 1
ATOM 1453 O O . VAL A 1 194 ? -5.746 -21.531 -20.594 1 88.81 194 VAL A O 1
ATOM 1456 N N . GLY A 1 195 ? -4.16 -21.312 -18.984 1 85.81 195 GLY A N 1
ATOM 1457 C CA . GLY A 1 195 ? -5.09 -21.688 -17.938 1 85.81 195 GLY A CA 1
ATOM 1458 C C . GLY A 1 195 ? -6.293 -20.766 -17.844 1 85.81 195 GLY A C 1
ATOM 1459 O O . GLY A 1 195 ? -7.426 -21.234 -17.703 1 85.81 195 GLY A O 1
ATOM 1460 N N . TRP A 1 196 ? -6.062 -19.547 -17.953 1 82.19 196 TRP A N 1
ATOM 1461 C CA . TRP A 1 196 ? -7.152 -18.594 -17.875 1 82.19 196 TRP A CA 1
ATOM 1462 C C . TRP A 1 196 ? -8.047 -18.672 -19.109 1 82.19 196 TRP A C 1
ATOM 1464 O O . TRP A 1 196 ? -9.266 -18.516 -19.016 1 82.19 196 TRP A O 1
ATOM 1474 N N . LEU A 1 197 ? -7.461 -18.906 -20.219 1 84.88 197 LEU A N 1
ATOM 1475 C CA . LEU A 1 197 ? -8.234 -19.078 -21.438 1 84.88 197 LEU A CA 1
ATOM 1476 C C . LEU A 1 197 ? -9.094 -20.344 -21.359 1 84.88 197 LEU A C 1
ATOM 1478 O O . LEU A 1 197 ? -10.234 -20.344 -21.828 1 84.88 197 LEU A O 1
ATOM 1482 N N . LEU A 1 198 ? -8.562 -21.312 -20.75 1 85 198 LEU A N 1
ATOM 1483 C CA . LEU A 1 198 ? -9.32 -22.547 -20.547 1 85 198 LEU A CA 1
ATOM 1484 C C . LEU A 1 198 ? -10.484 -22.312 -19.594 1 85 198 LEU A C 1
ATOM 1486 O O . LEU A 1 198 ? -11.586 -22.844 -19.797 1 85 198 LEU A O 1
ATOM 1490 N N . LEU A 1 199 ? -10.172 -21.594 -18.594 1 82.12 199 LEU A N 1
ATOM 1491 C CA . LEU A 1 199 ? -11.234 -21.281 -17.641 1 82.12 199 LEU A CA 1
ATOM 1492 C C . LEU A 1 199 ? -12.352 -20.484 -18.312 1 82.12 199 LEU A C 1
ATOM 1494 O O . LEU A 1 199 ? -13.531 -20.703 -18.047 1 82.12 199 LEU A O 1
ATOM 1498 N N . ALA A 1 200 ? -11.969 -19.547 -19.109 1 78.31 200 ALA A N 1
ATOM 1499 C CA . ALA A 1 200 ? -12.953 -18.781 -19.859 1 78.31 200 ALA A CA 1
ATOM 1500 C C . ALA A 1 200 ? -13.781 -19.672 -20.766 1 78.31 200 ALA A C 1
ATOM 1502 O O . ALA A 1 200 ? -14.992 -19.484 -20.922 1 78.31 200 ALA A O 1
ATOM 1503 N N . LEU A 1 201 ? -13.148 -20.594 -21.281 1 79.5 201 LEU A N 1
ATOM 1504 C CA . LEU A 1 201 ? -13.828 -21.531 -22.156 1 79.5 201 LEU A CA 1
ATOM 1505 C C . LEU A 1 201 ? -14.836 -22.375 -21.375 1 79.5 201 LEU A C 1
ATOM 1507 O O . LEU A 1 201 ? -15.969 -22.562 -21.828 1 79.5 201 LEU A O 1
ATOM 1511 N N . VAL A 1 202 ? -14.414 -22.828 -20.266 1 79.62 202 VAL A N 1
ATOM 1512 C CA . VAL A 1 202 ? -15.289 -23.641 -19.422 1 79.62 202 VAL A CA 1
ATOM 1513 C C . VAL A 1 202 ? -16.5 -22.812 -18.984 1 79.62 202 VAL A C 1
ATOM 1515 O O . VAL A 1 202 ? -17.625 -23.297 -18.984 1 79.62 202 VAL A O 1
ATOM 1518 N N . THR A 1 203 ? -16.234 -21.578 -18.625 1 77.25 203 THR A N 1
ATOM 1519 C CA . THR A 1 203 ? -17.297 -20.688 -18.172 1 77.25 203 THR A CA 1
ATOM 1520 C C . THR A 1 203 ? -18.312 -20.438 -19.297 1 77.25 203 THR A C 1
ATOM 1522 O O . THR A 1 203 ? -19.516 -20.453 -19.062 1 77.25 203 THR A O 1
ATOM 1525 N N . THR A 1 204 ? -17.828 -20.219 -20.484 1 78.19 204 THR A N 1
ATOM 1526 C CA . THR A 1 204 ? -18.719 -19.922 -21.594 1 78.19 204 THR A CA 1
ATOM 1527 C C . THR A 1 204 ? -19.516 -21.156 -22.016 1 78.19 204 THR A C 1
ATOM 1529 O O . THR A 1 204 ? -20.672 -21.047 -22.422 1 78.19 204 THR A O 1
ATOM 1532 N N . LEU A 1 205 ? -18.922 -22.281 -21.859 1 77.06 205 LEU A N 1
ATOM 1533 C CA . LEU A 1 205 ? -19.594 -23.516 -22.219 1 77.06 205 LEU A CA 1
ATOM 1534 C C . LEU A 1 205 ? -20.703 -23.844 -21.219 1 77.06 205 LEU A C 1
ATOM 1536 O O . LEU A 1 205 ? -21.719 -24.438 -21.578 1 77.06 205 LEU A O 1
ATOM 1540 N N . THR A 1 206 ? -20.453 -23.5 -20.047 1 76.62 206 THR A N 1
ATOM 1541 C CA . THR A 1 206 ? -21.391 -23.812 -18.984 1 76.62 206 THR A CA 1
ATOM 1542 C C . THR A 1 206 ? -22.594 -22.875 -19.016 1 76.62 206 THR A C 1
ATOM 1544 O O . THR A 1 206 ? -23.703 -23.25 -18.672 1 76.62 206 THR A O 1
ATOM 1547 N N . VAL A 1 207 ? -22.344 -21.672 -19.359 1 70.19 207 VAL A N 1
ATOM 1548 C CA . VAL A 1 207 ? -23.438 -20.703 -19.328 1 70.19 207 VAL A CA 1
ATOM 1549 C C . VAL A 1 207 ? -24.125 -20.641 -20.688 1 70.19 207 VAL A C 1
ATOM 1551 O O . VAL A 1 207 ? -25.047 -19.844 -20.891 1 70.19 207 VAL A O 1
ATOM 1554 N N . ALA A 1 208 ? -23.828 -21.531 -21.594 1 66 208 ALA A N 1
ATOM 1555 C CA . ALA A 1 208 ? -24.484 -21.719 -22.891 1 66 208 ALA A CA 1
ATOM 1556 C C . ALA A 1 208 ? -24.344 -20.469 -23.75 1 66 208 ALA A C 1
ATOM 1558 O O . ALA A 1 208 ? -25.25 -20.125 -24.516 1 66 208 ALA A O 1
ATOM 1559 N N . GLU A 1 209 ? -23.406 -19.797 -23.531 1 68.06 209 GLU A N 1
ATOM 1560 C CA . GLU A 1 209 ? -23.172 -18.594 -24.328 1 68.06 209 GLU A CA 1
ATOM 1561 C C . GLU A 1 209 ? -21.859 -18.703 -25.094 1 68.06 209 GLU A C 1
ATOM 1563 O O . GLU A 1 209 ? -21.172 -17.688 -25.312 1 68.06 209 GLU A O 1
ATOM 1568 N N . TYR A 1 210 ? -21.719 -20.031 -25.484 1 70.75 210 TYR A N 1
ATOM 1569 C CA . TYR A 1 210 ? -20.422 -20.203 -26.125 1 70.75 210 TYR A CA 1
ATOM 1570 C C . TYR A 1 210 ? -20.453 -19.703 -27.562 1 70.75 210 TYR A C 1
ATOM 1572 O O . TYR A 1 210 ? -21.359 -20.031 -28.328 1 70.75 210 TYR A O 1
ATOM 1580 N N . SER A 1 211 ? -19.672 -18.719 -27.859 1 81.19 211 SER A N 1
ATOM 1581 C CA . SER A 1 211 ? -19.422 -18.234 -29.203 1 81.19 211 SER A CA 1
ATOM 1582 C C . SER A 1 211 ? -17.969 -18.422 -29.609 1 81.19 211 SER A C 1
ATOM 1584 O O . SER A 1 211 ? -17.062 -17.859 -28.984 1 81.19 211 SER A O 1
ATOM 1586 N N . HIS A 1 212 ? -17.75 -19.312 -30.625 1 82.69 212 HIS A N 1
ATOM 1587 C CA . HIS A 1 212 ? -16.391 -19.562 -31.125 1 82.69 212 HIS A CA 1
ATOM 1588 C C . HIS A 1 212 ? -15.719 -18.266 -31.547 1 82.69 212 HIS A C 1
ATOM 1590 O O . HIS A 1 212 ? -14.516 -18.094 -31.344 1 82.69 212 HIS A O 1
ATOM 1596 N N . ALA A 1 213 ? -16.531 -17.438 -32.062 1 86.38 213 ALA A N 1
ATOM 1597 C CA . ALA A 1 213 ? -15.984 -16.172 -32.531 1 86.38 213 ALA A CA 1
ATOM 1598 C C . ALA A 1 213 ? -15.516 -15.305 -31.375 1 86.38 213 ALA A C 1
ATOM 1600 O O . ALA A 1 213 ? -14.461 -14.672 -31.453 1 86.38 213 ALA A O 1
ATOM 1601 N N . GLU A 1 214 ? -16.266 -15.375 -30.344 1 83.12 214 GLU A N 1
ATOM 1602 C CA . GLU A 1 214 ? -15.898 -14.578 -29.172 1 83.12 214 GLU A CA 1
ATOM 1603 C C . GLU A 1 214 ? -14.648 -15.133 -28.5 1 83.12 214 GLU A C 1
ATOM 1605 O O . GLU A 1 214 ? -13.805 -14.367 -28.031 1 83.12 214 GLU A O 1
ATOM 1610 N N . PHE A 1 215 ? -14.586 -16.359 -28.484 1 84.44 215 PHE A N 1
ATOM 1611 C CA . PHE A 1 215 ? -13.406 -16.984 -27.891 1 84.44 215 PHE A CA 1
ATOM 1612 C C . PHE A 1 215 ? -12.172 -16.719 -28.734 1 84.44 215 PHE A C 1
ATOM 1614 O O . PHE A 1 215 ? -11.102 -16.391 -28.203 1 84.44 215 PHE A O 1
ATOM 1621 N N . ALA A 1 216 ? -12.32 -16.844 -30.062 1 89.06 216 ALA A N 1
ATOM 1622 C CA . ALA A 1 216 ? -11.211 -16.547 -30.969 1 89.06 216 ALA A CA 1
ATOM 1623 C C . ALA A 1 216 ? -10.766 -15.102 -30.859 1 89.06 216 ALA A C 1
ATOM 1625 O O . ALA A 1 216 ? -9.57 -14.805 -30.922 1 89.06 216 ALA A O 1
ATOM 1626 N N . LEU A 1 217 ? -11.68 -14.273 -30.688 1 88.25 217 LEU A N 1
ATOM 1627 C CA . LEU A 1 217 ? -11.367 -12.859 -30.5 1 88.25 217 LEU A CA 1
ATOM 1628 C C . LEU A 1 217 ? -10.57 -12.648 -29.219 1 88.25 217 LEU A C 1
ATOM 1630 O O . LEU A 1 217 ? -9.617 -11.867 -29.203 1 88.25 217 LEU A O 1
ATOM 1634 N N . LYS A 1 218 ? -10.969 -13.336 -28.203 1 87.31 218 LYS A N 1
ATOM 1635 C CA . LYS A 1 218 ? -10.258 -13.211 -26.938 1 87.31 218 LYS A CA 1
ATOM 1636 C C . LYS A 1 218 ? -8.812 -13.68 -27.062 1 87.31 218 LYS A C 1
ATOM 1638 O O . LYS A 1 218 ? -7.895 -13.016 -26.578 1 87.31 218 LYS A O 1
ATOM 1643 N N . VAL A 1 219 ? -8.641 -14.766 -27.703 1 89.62 219 VAL A N 1
ATOM 1644 C CA . VAL A 1 219 ? -7.301 -15.297 -27.938 1 89.62 219 VAL A CA 1
ATOM 1645 C C . VAL A 1 219 ? -6.488 -14.312 -28.766 1 89.62 219 VAL A C 1
ATOM 1647 O O . VAL A 1 219 ? -5.312 -14.062 -28.484 1 89.62 219 VAL A O 1
ATOM 1650 N N . GLY A 1 220 ? -7.102 -13.773 -29.797 1 92.94 220 GLY A N 1
ATOM 1651 C CA . GLY A 1 220 ? -6.457 -12.781 -30.641 1 92.94 220 GLY A CA 1
ATOM 1652 C C . GLY A 1 220 ? -6.055 -11.523 -29.891 1 92.94 220 GLY A C 1
ATOM 1653 O O . GLY A 1 220 ? -4.973 -10.977 -30.125 1 92.94 220 GLY A O 1
ATOM 1654 N N . LEU A 1 221 ? -6.906 -11.102 -29 1 93.06 221 LEU A N 1
ATOM 1655 C CA . LEU A 1 221 ? -6.648 -9.891 -28.234 1 93.06 221 LEU A CA 1
ATOM 1656 C C . LEU A 1 221 ? -5.5 -10.102 -27.25 1 93.06 221 LEU A C 1
ATOM 1658 O O . LEU A 1 221 ? -4.699 -9.195 -27.016 1 93.06 221 LEU A O 1
ATOM 1662 N N . VAL A 1 222 ? -5.453 -11.258 -26.688 1 91.81 222 VAL A N 1
ATOM 1663 C CA . VAL A 1 222 ? -4.348 -11.57 -25.781 1 91.81 222 VAL A CA 1
ATOM 1664 C C . VAL A 1 222 ? -3.033 -11.594 -26.562 1 91.81 222 VAL A C 1
ATOM 1666 O O . VAL A 1 222 ? -2.027 -11.047 -26.109 1 91.81 222 VAL A O 1
ATOM 1669 N N . ALA A 1 223 ? -3.102 -12.227 -27.719 1 93.25 223 ALA A N 1
ATOM 1670 C CA . ALA A 1 223 ? -1.924 -12.234 -28.578 1 93.25 223 ALA A CA 1
ATOM 1671 C C . ALA A 1 223 ? -1.516 -10.82 -28.969 1 93.25 223 ALA A C 1
ATOM 1673 O O . ALA A 1 223 ? -0.327 -10.484 -28.969 1 93.25 223 ALA A O 1
ATOM 1674 N N . ALA A 1 224 ? -2.469 -10.047 -29.312 1 95.31 224 ALA A N 1
ATOM 1675 C CA . ALA A 1 224 ? -2.211 -8.656 -29.672 1 95.31 224 ALA A CA 1
ATOM 1676 C C . ALA A 1 224 ? -1.567 -7.891 -28.516 1 95.31 224 ALA A C 1
ATOM 1678 O O . ALA A 1 224 ? -0.683 -7.059 -28.734 1 95.31 224 ALA A O 1
ATOM 1679 N N . PHE A 1 225 ? -2.012 -8.172 -27.344 1 94.69 225 PHE A N 1
ATOM 1680 C CA . PHE A 1 225 ? -1.455 -7.535 -26.156 1 94.69 225 PHE A CA 1
ATOM 1681 C C . PHE A 1 225 ? 0.023 -7.871 -26 1 94.69 225 PHE A C 1
ATOM 1683 O O . PHE A 1 225 ? 0.843 -6.992 -25.734 1 94.69 225 PHE A O 1
ATOM 1690 N N . VAL A 1 226 ? 0.347 -9.117 -26.203 1 93.06 226 VAL A N 1
ATOM 1691 C CA . VAL A 1 226 ? 1.73 -9.562 -26.062 1 93.06 226 VAL A CA 1
ATOM 1692 C C . VAL A 1 226 ? 2.59 -8.93 -27.156 1 93.06 226 VAL A C 1
ATOM 1694 O O . VAL A 1 226 ? 3.688 -8.438 -26.875 1 93.06 226 VAL A O 1
ATOM 1697 N N . VAL A 1 227 ? 2.014 -8.898 -28.344 1 95 227 VAL A N 1
ATOM 1698 C CA . VAL A 1 227 ? 2.74 -8.359 -29.484 1 95 227 VAL A CA 1
ATOM 1699 C C . VAL A 1 227 ? 2.936 -6.855 -29.312 1 95 227 VAL A C 1
ATOM 1701 O O . VAL A 1 227 ? 4.039 -6.336 -29.5 1 95 227 VAL A O 1
ATOM 1704 N N . LEU A 1 228 ? 1.904 -6.16 -28.891 1 95 228 LEU A N 1
ATOM 1705 C CA . LEU A 1 228 ? 1.994 -4.723 -28.656 1 95 228 LEU A CA 1
ATOM 1706 C C . LEU A 1 228 ? 2.924 -4.418 -27.484 1 95 228 LEU A C 1
ATOM 1708 O O . LEU A 1 228 ? 3.619 -3.4 -27.5 1 95 228 LEU A O 1
ATOM 1712 N N . GLY A 1 229 ? 2.85 -5.238 -26.531 1 94.12 229 GLY A N 1
ATOM 1713 C CA . GLY A 1 229 ? 3.77 -5.094 -25.406 1 94.12 229 GLY A CA 1
ATOM 1714 C C . GLY A 1 229 ? 5.227 -5.156 -25.828 1 94.12 229 GLY A C 1
ATOM 1715 O O . GLY A 1 229 ? 6.039 -4.336 -25.391 1 94.12 229 GLY A O 1
ATOM 1716 N N . TRP A 1 230 ? 5.473 -6.07 -26.719 1 92.94 230 TRP A N 1
ATOM 1717 C CA . TRP A 1 230 ? 6.859 -6.312 -27.109 1 92.94 230 TRP A CA 1
ATOM 1718 C C . TRP A 1 230 ? 7.34 -5.27 -28.109 1 92.94 230 TRP A C 1
ATOM 1720 O O . TRP A 1 230 ? 8.484 -4.816 -28.047 1 92.94 230 TRP A O 1
ATOM 1730 N N . PHE A 1 231 ? 6.465 -4.832 -28.969 1 95.12 231 PHE A N 1
ATOM 1731 C CA . PHE A 1 231 ? 6.949 -4.023 -30.078 1 95.12 231 PHE A CA 1
ATOM 1732 C C . PHE A 1 231 ? 6.625 -2.551 -29.859 1 95.12 231 PHE A C 1
ATOM 1734 O O . PHE A 1 231 ? 7.211 -1.68 -30.516 1 95.12 231 PHE A O 1
ATOM 1741 N N . VAL A 1 232 ? 5.699 -2.232 -29.047 1 95.81 232 VAL A N 1
ATOM 1742 C CA . VAL A 1 232 ? 5.324 -0.836 -28.844 1 95.81 232 VAL A CA 1
ATOM 1743 C C . VAL A 1 232 ? 5.676 -0.406 -27.422 1 95.81 232 VAL A C 1
ATOM 1745 O O . VAL A 1 232 ? 6.43 0.549 -27.234 1 95.81 232 VAL A O 1
ATOM 1748 N N . VAL A 1 233 ? 5.234 -1.119 -26.453 1 96.12 233 VAL A N 1
ATOM 1749 C CA . VAL A 1 233 ? 5.41 -0.729 -25.062 1 96.12 233 VAL A CA 1
ATOM 1750 C C . VAL A 1 233 ? 6.883 -0.835 -24.672 1 96.12 233 VAL A C 1
ATOM 1752 O O . VAL A 1 233 ? 7.414 0.036 -23.984 1 96.12 233 VAL A O 1
ATOM 1755 N N . ARG A 1 234 ? 7.488 -1.899 -25.141 1 96.31 234 ARG A N 1
ATOM 1756 C CA . ARG A 1 234 ? 8.875 -2.156 -24.766 1 96.31 234 ARG A CA 1
ATOM 1757 C C . ARG A 1 234 ? 9.781 -1.014 -25.219 1 96.31 234 ARG A C 1
ATOM 1759 O O . ARG A 1 234 ? 10.5 -0.435 -24.391 1 96.31 234 ARG A O 1
ATOM 1766 N N . PRO A 1 235 ? 9.773 -0.591 -26.453 1 96.25 235 PRO A N 1
ATOM 1767 C CA . PRO A 1 235 ? 10.664 0.5 -26.844 1 96.25 235 PRO A CA 1
ATOM 1768 C C . PRO A 1 235 ? 10.336 1.816 -26.141 1 96.25 235 PRO A C 1
ATOM 1770 O O . PRO A 1 235 ? 11.234 2.592 -25.812 1 96.25 235 PRO A O 1
ATOM 1773 N N . VAL A 1 236 ? 9.102 2.094 -25.938 1 96.31 236 VAL A N 1
ATOM 1774 C CA . VAL A 1 236 ? 8.695 3.324 -25.266 1 96.31 236 VAL A CA 1
ATOM 1775 C C . VAL A 1 236 ? 9.195 3.318 -23.828 1 96.31 236 VAL A C 1
ATOM 1777 O O . VAL A 1 236 ? 9.75 4.309 -23.344 1 96.31 236 VAL A O 1
ATOM 1780 N N . MET A 1 237 ? 9.031 2.219 -23.156 1 95.75 237 MET A N 1
ATOM 1781 C CA . MET A 1 237 ? 9.438 2.119 -21.75 1 95.75 237 MET A CA 1
ATOM 1782 C C . MET A 1 237 ? 10.953 2.16 -21.625 1 95.75 237 MET A C 1
ATOM 1784 O O . MET A 1 237 ? 11.484 2.766 -20.688 1 95.75 237 MET A O 1
ATOM 1788 N N . LYS A 1 238 ? 11.617 1.496 -22.516 1 95.25 238 LYS A N 1
ATOM 1789 C CA . LYS A 1 238 ? 13.078 1.541 -22.484 1 95.25 238 LYS A CA 1
ATOM 1790 C C . LYS A 1 238 ? 13.586 2.959 -22.734 1 95.25 238 LYS A C 1
ATOM 1792 O O . LYS A 1 238 ? 14.562 3.387 -22.109 1 95.25 238 LYS A O 1
ATOM 1797 N N . TRP A 1 239 ? 12.938 3.582 -23.656 1 95 239 TRP A N 1
ATOM 1798 C CA . TRP A 1 239 ? 13.289 4.973 -23.922 1 95 239 TRP A CA 1
ATOM 1799 C C . TRP A 1 239 ? 13.086 5.828 -22.672 1 95 239 TRP A C 1
ATOM 1801 O O . TRP A 1 239 ? 13.93 6.66 -22.328 1 95 239 TRP A O 1
ATOM 1811 N N . LEU A 1 240 ? 12.016 5.66 -21.953 1 93.81 240 LEU A N 1
ATOM 1812 C CA . LEU A 1 240 ? 11.719 6.414 -20.734 1 93.81 240 LEU A CA 1
ATOM 1813 C C . LEU A 1 240 ? 12.734 6.109 -19.641 1 93.81 240 LEU A C 1
ATOM 1815 O O . LEU A 1 240 ? 13.172 7.016 -18.938 1 93.81 240 LEU A O 1
ATOM 1819 N N . VAL A 1 241 ? 13.062 4.848 -19.5 1 93.88 241 VAL A N 1
ATOM 1820 C CA . VAL A 1 241 ? 14.031 4.438 -18.5 1 93.88 241 VAL A CA 1
ATOM 1821 C C . VAL A 1 241 ? 15.367 5.133 -18.75 1 93.88 241 VAL A C 1
ATOM 1823 O O . VAL A 1 241 ? 15.969 5.699 -17.828 1 93.88 241 VAL A O 1
ATOM 1826 N N . ARG A 1 242 ? 15.781 5.141 -19.953 1 91.88 242 ARG A N 1
ATOM 1827 C CA . ARG A 1 242 ? 17.062 5.758 -20.312 1 91.88 242 ARG A CA 1
ATOM 1828 C C . ARG A 1 242 ? 17 7.27 -20.141 1 91.88 242 ARG A C 1
ATOM 1830 O O . ARG A 1 242 ? 17.969 7.883 -19.688 1 91.88 242 ARG A O 1
ATOM 1837 N N . ARG A 1 243 ? 15.969 7.832 -20.469 1 91 243 ARG A N 1
ATOM 1838 C CA . ARG A 1 243 ? 15.812 9.281 -20.375 1 91 243 ARG A CA 1
ATOM 1839 C C . ARG A 1 243 ? 15.867 9.734 -18.922 1 91 243 ARG A C 1
ATOM 1841 O O . ARG A 1 243 ? 16.547 10.711 -18.594 1 91 243 ARG A O 1
ATOM 1848 N N . PHE A 1 244 ? 15.164 9.07 -18.047 1 89.81 244 PHE A N 1
ATOM 1849 C CA . PHE A 1 244 ? 15.078 9.492 -16.656 1 89.81 244 PHE A CA 1
ATOM 1850 C C . PHE A 1 244 ? 16.344 9.125 -15.906 1 89.81 244 PHE A C 1
ATOM 1852 O O . PHE A 1 244 ? 16.75 9.828 -14.969 1 89.81 244 PHE A O 1
ATOM 1859 N N . GLN A 1 245 ? 16.953 8.055 -16.219 1 87.12 245 GLN A N 1
ATOM 1860 C CA . GLN A 1 245 ? 18.156 7.617 -15.523 1 87.12 245 GLN A CA 1
ATOM 1861 C C . GLN A 1 245 ? 19.375 8.422 -15.969 1 87.12 245 GLN A C 1
ATOM 1863 O O . GLN A 1 245 ? 20.422 8.359 -15.336 1 87.12 245 GLN A O 1
ATOM 1868 N N . ARG A 1 246 ? 19.266 9.094 -16.984 1 80.88 246 ARG A N 1
ATOM 1869 C CA . ARG A 1 246 ? 20.312 10.008 -17.406 1 80.88 246 ARG A CA 1
ATOM 1870 C C . ARG A 1 246 ? 20.469 11.156 -16.406 1 80.88 246 ARG A C 1
ATOM 1872 O O . ARG A 1 246 ? 21.594 11.617 -16.156 1 80.88 246 ARG A O 1
ATOM 1879 N N . SER A 1 247 ? 19.422 11.562 -15.867 1 73.62 247 SER A N 1
ATOM 1880 C CA . SER A 1 247 ? 19.422 12.719 -14.992 1 73.62 247 SER A CA 1
ATOM 1881 C C . SER A 1 247 ? 19.766 12.328 -13.555 1 73.62 247 SER A C 1
ATOM 1883 O O . SER A 1 247 ? 20.422 13.094 -12.836 1 73.62 247 SER A O 1
ATOM 1885 N N . GLU A 1 248 ? 19.297 11.25 -13.109 1 75.62 248 GLU A N 1
ATOM 1886 C CA . GLU A 1 248 ? 19.531 10.766 -11.758 1 75.62 248 GLU A CA 1
ATOM 1887 C C . GLU A 1 248 ? 19.719 9.25 -11.734 1 75.62 248 GLU A C 1
ATOM 1889 O O . GLU A 1 248 ? 18.844 8.5 -12.195 1 75.62 248 GLU A O 1
ATOM 1894 N N . ALA A 1 249 ? 20.859 8.891 -11.18 1 74.38 249 ALA A N 1
ATOM 1895 C CA . ALA A 1 249 ? 21.172 7.465 -11.141 1 74.38 249 ALA A CA 1
ATOM 1896 C C . ALA A 1 249 ? 20.172 6.711 -10.266 1 74.38 249 ALA A C 1
ATOM 1898 O O . ALA A 1 249 ? 19.578 7.293 -9.352 1 74.38 249 ALA A O 1
ATOM 1899 N N . GLY A 1 250 ? 19.922 5.535 -10.688 1 84.5 250 GLY A N 1
ATOM 1900 C CA . GLY A 1 250 ? 19.078 4.684 -9.859 1 84.5 250 GLY A CA 1
ATOM 1901 C C . GLY A 1 250 ? 17.625 4.727 -10.258 1 84.5 250 GLY A C 1
ATOM 1902 O O . GLY A 1 250 ? 17.281 4.473 -11.422 1 84.5 250 GLY A O 1
ATOM 1903 N N . LEU A 1 251 ? 16.75 5 -9.328 1 89.62 251 LEU A N 1
ATOM 1904 C CA . LEU A 1 251 ? 15.305 4.996 -9.555 1 89.62 251 LEU A CA 1
ATOM 1905 C C . LEU A 1 251 ? 14.688 6.336 -9.172 1 89.62 251 LEU A C 1
ATOM 1907 O O . LEU A 1 251 ? 14.047 6.453 -8.125 1 89.62 251 LEU A O 1
ATOM 1911 N N . PRO A 1 252 ? 14.906 7.328 -10.156 1 90.81 252 PRO A N 1
ATOM 1912 C CA . PRO A 1 252 ? 14.305 8.633 -9.875 1 90.81 252 PRO A CA 1
ATOM 1913 C C . PRO A 1 252 ? 12.797 8.555 -9.648 1 90.81 252 PRO A C 1
ATOM 1915 O O . PRO A 1 252 ? 12.141 7.641 -10.156 1 90.81 252 PRO A O 1
ATOM 1918 N N . GLY A 1 253 ? 12.266 9.508 -8.922 1 90.25 253 GLY A N 1
ATOM 1919 C CA . GLY A 1 253 ? 10.852 9.516 -8.57 1 90.25 253 GLY A CA 1
ATOM 1920 C C . GLY A 1 253 ? 9.945 9.508 -9.789 1 90.25 253 GLY A C 1
ATOM 1921 O O . GLY A 1 253 ? 8.93 8.805 -9.805 1 90.25 253 GLY A O 1
ATOM 1922 N N . ASN A 1 254 ? 10.258 10.266 -10.781 1 91.5 254 ASN A N 1
ATOM 1923 C CA . ASN A 1 254 ? 9.453 10.328 -11.992 1 91.5 254 ASN A CA 1
ATOM 1924 C C . ASN A 1 254 ? 9.438 8.984 -12.727 1 91.5 254 ASN A C 1
ATOM 1926 O O . ASN A 1 254 ? 8.414 8.586 -13.281 1 91.5 254 ASN A O 1
ATOM 1930 N N . LEU A 1 255 ? 10.609 8.375 -12.758 1 93.69 255 LEU A N 1
ATOM 1931 C CA . LEU A 1 255 ? 10.68 7.059 -13.383 1 93.69 255 LEU A CA 1
ATOM 1932 C C . LEU A 1 255 ? 9.812 6.059 -12.633 1 93.69 255 LEU A C 1
ATOM 1934 O O . LEU A 1 255 ? 9.07 5.285 -13.242 1 93.69 255 LEU A O 1
ATOM 1938 N N . LEU A 1 256 ? 9.93 6.059 -11.336 1 94.69 256 LEU A N 1
ATOM 1939 C CA . LEU A 1 256 ? 9.109 5.16 -10.523 1 94.69 256 LEU A CA 1
ATOM 1940 C C . LEU A 1 256 ? 7.629 5.426 -10.758 1 94.69 256 LEU A C 1
ATOM 1942 O O . LEU A 1 256 ? 6.836 4.484 -10.867 1 94.69 256 LEU A O 1
ATOM 1946 N N . GLY A 1 257 ? 7.254 6.688 -10.836 1 94.81 257 GLY A N 1
ATOM 1947 C CA . GLY A 1 257 ? 5.871 7.031 -11.117 1 94.81 257 GLY A CA 1
ATOM 1948 C C . GLY A 1 257 ? 5.379 6.48 -12.445 1 94.81 257 GLY A C 1
ATOM 1949 O O . GLY A 1 257 ? 4.293 5.906 -12.516 1 94.81 257 GLY A O 1
ATOM 1950 N N . VAL A 1 258 ? 6.156 6.602 -13.438 1 94.88 258 VAL A N 1
ATOM 1951 C CA . VAL A 1 258 ? 5.801 6.141 -14.773 1 94.88 258 VAL A CA 1
ATOM 1952 C C . VAL A 1 258 ? 5.73 4.617 -14.797 1 94.88 258 VAL A C 1
ATOM 1954 O O . VAL A 1 258 ? 4.855 4.035 -15.438 1 94.88 258 VAL A O 1
ATOM 1957 N N . LEU A 1 259 ? 6.711 4.004 -14.141 1 96.5 259 LEU A N 1
ATOM 1958 C CA . LEU A 1 259 ? 6.707 2.547 -14.055 1 96.5 259 LEU A CA 1
ATOM 1959 C C . LEU A 1 259 ? 5.441 2.043 -13.375 1 96.5 259 LEU A C 1
ATOM 1961 O O . LEU A 1 259 ? 4.789 1.117 -13.867 1 96.5 259 LEU A O 1
ATOM 1965 N N . LEU A 1 260 ? 5.082 2.672 -12.242 1 97.25 260 LEU A N 1
ATOM 1966 C CA . LEU A 1 260 ? 3.887 2.262 -11.516 1 97.25 260 LEU A CA 1
ATOM 1967 C C . LEU A 1 260 ? 2.637 2.447 -12.367 1 97.25 260 LEU A C 1
ATOM 1969 O O . LEU A 1 260 ? 1.796 1.548 -12.445 1 97.25 260 LEU A O 1
ATOM 1973 N N . ALA A 1 261 ? 2.527 3.582 -13 1 96.5 261 ALA A N 1
ATOM 1974 C CA . ALA A 1 261 ? 1.388 3.834 -13.875 1 96.5 261 ALA A CA 1
ATOM 1975 C C . ALA A 1 261 ? 1.326 2.807 -15 1 96.5 261 ALA A C 1
ATOM 1977 O O . ALA A 1 261 ? 0.25 2.303 -15.336 1 96.5 261 ALA A O 1
ATOM 1978 N N . GLY A 1 262 ? 2.498 2.555 -15.625 1 96.69 262 GLY A N 1
ATOM 1979 C CA . GLY A 1 262 ? 2.559 1.559 -16.672 1 96.69 262 GLY A CA 1
ATOM 1980 C C . GLY A 1 262 ? 2.154 0.172 -16.219 1 96.69 262 GLY A C 1
ATOM 1981 O O . GLY A 1 262 ? 1.425 -0.535 -16.906 1 96.69 262 GLY A O 1
ATOM 1982 N N . ILE A 1 263 ? 2.635 -0.254 -15.047 1 97.5 263 ILE A N 1
ATOM 1983 C CA . ILE A 1 263 ? 2.297 -1.544 -14.461 1 97.5 263 ILE A CA 1
ATOM 1984 C C . ILE A 1 263 ? 0.789 -1.628 -14.234 1 97.5 263 ILE A C 1
ATOM 1986 O O . ILE A 1 263 ? 0.156 -2.627 -14.586 1 97.5 263 ILE A O 1
ATOM 1990 N N . PHE A 1 264 ? 0.178 -0.563 -13.672 1 97.69 264 PHE A N 1
ATOM 1991 C CA . PHE A 1 264 ? -1.252 -0.542 -13.391 1 97.69 264 PHE A CA 1
ATOM 1992 C C . PHE A 1 264 ? -2.059 -0.564 -14.688 1 97.69 264 PHE A C 1
ATOM 1994 O O . PHE A 1 264 ? -3.062 -1.271 -14.789 1 97.69 264 PHE A O 1
ATOM 2001 N N . LEU A 1 265 ? -1.639 0.151 -15.664 1 96.25 265 LEU A N 1
ATOM 2002 C CA . LEU A 1 265 ? -2.326 0.176 -16.953 1 96.25 265 LEU A CA 1
ATOM 2003 C C . LEU A 1 265 ? -2.258 -1.188 -17.625 1 96.25 265 LEU A C 1
ATOM 2005 O O . LEU A 1 265 ? -3.232 -1.632 -18.25 1 96.25 265 LEU A O 1
ATOM 2009 N N . ALA A 1 266 ? -1.074 -1.787 -17.578 1 96.69 266 ALA A N 1
ATOM 2010 C CA . ALA A 1 266 ? -0.941 -3.133 -18.125 1 96.69 266 ALA A CA 1
ATOM 2011 C C . ALA A 1 266 ? -1.866 -4.113 -17.406 1 96.69 266 ALA A C 1
ATOM 2013 O O . ALA A 1 266 ? -2.486 -4.969 -18.047 1 96.69 266 ALA A O 1
ATOM 2014 N N . GLY A 1 267 ? -1.899 -4.02 -16.078 1 95.25 267 GLY A N 1
ATOM 2015 C CA . GLY A 1 267 ? -2.826 -4.844 -15.312 1 95.25 267 GLY A CA 1
ATOM 2016 C C . GLY A 1 267 ? -4.277 -4.621 -15.703 1 95.25 267 GLY A C 1
ATOM 2017 O O . GLY A 1 267 ? -5.047 -5.578 -15.812 1 95.25 267 GLY A O 1
ATOM 2018 N N . MET A 1 268 ? -4.641 -3.375 -15.977 1 94.81 268 MET A N 1
ATOM 2019 C CA . MET A 1 268 ? -5.996 -3.039 -16.406 1 94.81 268 MET A CA 1
ATOM 2020 C C . MET A 1 268 ? -6.305 -3.662 -17.766 1 94.81 268 MET A C 1
ATOM 2022 O O . MET A 1 268 ? -7.398 -4.191 -17.969 1 94.81 268 MET A O 1
ATOM 2026 N N . CYS A 1 269 ? -5.387 -3.6 -18.594 1 94.5 269 CYS A N 1
ATOM 2027 C CA . CYS A 1 269 ? -5.57 -4.141 -19.922 1 94.5 269 CYS A CA 1
ATOM 2028 C C . CYS A 1 269 ? -5.812 -5.645 -19.891 1 94.5 269 CYS A C 1
ATOM 2030 O O . CYS A 1 269 ? -6.742 -6.148 -20.516 1 94.5 269 CYS A O 1
ATOM 2032 N N . THR A 1 270 ? -4.965 -6.348 -19.156 1 91.94 270 THR A N 1
ATOM 2033 C CA . THR A 1 270 ? -5.117 -7.797 -19.094 1 91.94 270 THR A CA 1
ATOM 2034 C C . THR A 1 270 ? -6.426 -8.172 -18.406 1 91.94 270 THR A C 1
ATOM 2036 O O . THR A 1 270 ? -7.078 -9.148 -18.781 1 91.94 270 THR A O 1
ATOM 2039 N N . TYR A 1 271 ? -6.754 -7.434 -17.484 1 87.5 271 TYR A N 1
ATOM 2040 C CA . TYR A 1 271 ? -8.039 -7.648 -16.828 1 87.5 271 TYR A CA 1
ATOM 2041 C C . TYR A 1 271 ? -9.18 -7.555 -17.844 1 87.5 271 TYR A C 1
ATOM 2043 O O . TYR A 1 271 ? -10.078 -8.398 -17.859 1 87.5 271 TYR A O 1
ATOM 2051 N N . LYS A 1 272 ? -9.164 -6.539 -18.625 1 88.19 272 LYS A N 1
ATOM 2052 C CA . LYS A 1 272 ? -10.211 -6.328 -19.625 1 88.19 272 LYS A CA 1
ATOM 2053 C C . LYS A 1 272 ? -10.219 -7.445 -20.656 1 88.19 272 LYS A C 1
ATOM 2055 O O . LYS A 1 272 ? -11.266 -7.758 -21.234 1 88.19 272 LYS A O 1
ATOM 2060 N N . LEU A 1 273 ? -9.094 -8.055 -20.828 1 88.19 273 LEU A N 1
ATOM 2061 C CA . LEU A 1 273 ? -8.977 -9.141 -21.781 1 88.19 273 LEU A CA 1
ATOM 2062 C C . LEU A 1 273 ? -9.461 -10.453 -21.172 1 88.19 273 LEU A C 1
ATOM 2064 O O . LEU A 1 273 ? -9.578 -11.461 -21.875 1 88.19 273 LEU A O 1
ATOM 2068 N N . GLY A 1 274 ? -9.711 -10.367 -19.875 1 78.19 274 GLY A N 1
ATOM 2069 C CA . GLY A 1 274 ? -10.219 -11.562 -19.219 1 78.19 274 GLY A CA 1
ATOM 2070 C C . GLY A 1 274 ? -9.125 -12.383 -18.547 1 78.19 274 GLY A C 1
ATOM 2071 O O . GLY A 1 274 ? -9.375 -13.508 -18.109 1 78.19 274 GLY A O 1
ATOM 2072 N N . ILE A 1 275 ? -7.957 -11.883 -18.609 1 82.25 275 ILE A N 1
ATOM 2073 C CA . ILE A 1 275 ? -6.863 -12.531 -17.891 1 82.25 275 ILE A CA 1
ATOM 2074 C C . ILE A 1 275 ? -6.559 -11.758 -16.609 1 82.25 275 ILE A C 1
ATOM 2076 O O . ILE A 1 275 ? -6.98 -10.609 -16.453 1 82.25 275 ILE A O 1
ATOM 2080 N N . PHE A 1 276 ? -5.973 -12.352 -15.648 1 82.44 276 PHE A N 1
ATOM 2081 C CA . PHE A 1 276 ? -5.707 -11.742 -14.344 1 82.44 276 PHE A CA 1
ATOM 2082 C C . PHE A 1 276 ? -4.789 -10.539 -14.492 1 82.44 276 PHE A C 1
ATOM 2084 O O . PHE A 1 276 ? -3.846 -10.562 -15.281 1 82.44 276 PHE A O 1
ATOM 2091 N N . ALA A 1 277 ? -5.078 -9.578 -13.727 1 89.06 277 ALA A N 1
ATOM 2092 C CA . ALA A 1 277 ? -4.344 -8.32 -13.758 1 89.06 277 ALA A CA 1
ATOM 2093 C C . ALA A 1 277 ? -2.859 -8.539 -13.492 1 89.06 277 ALA A C 1
ATOM 2095 O O . ALA A 1 277 ? -2.012 -7.812 -14.023 1 89.06 277 ALA A O 1
ATOM 2096 N N . ILE A 1 278 ? -2.518 -9.555 -12.781 1 88.69 278 ILE A N 1
ATOM 2097 C CA . ILE A 1 278 ? -1.141 -9.789 -12.359 1 88.69 278 ILE A CA 1
ATOM 2098 C C . ILE A 1 278 ? -0.277 -10.117 -13.578 1 88.69 278 ILE A C 1
ATOM 2100 O O . ILE A 1 278 ? 0.93 -9.859 -13.578 1 88.69 278 ILE A O 1
ATOM 2104 N N . PHE A 1 279 ? -0.887 -10.625 -14.648 1 91.19 279 PHE A N 1
ATOM 2105 C CA . PHE A 1 279 ? -0.128 -10.922 -15.852 1 91.19 279 PHE A CA 1
ATOM 2106 C C . PHE A 1 279 ? 0.408 -9.648 -16.484 1 91.19 279 PHE A C 1
ATOM 2108 O O . PHE A 1 279 ? 1.483 -9.648 -17.094 1 91.19 279 PHE A O 1
ATOM 2115 N N . GLY A 1 280 ? -0.404 -8.602 -16.422 1 93.94 280 GLY A N 1
ATOM 2116 C CA . GLY A 1 280 ? 0.09 -7.312 -16.891 1 93.94 280 GLY A CA 1
ATOM 2117 C C . GLY A 1 280 ? 1.362 -6.875 -16.188 1 93.94 280 GLY A C 1
ATOM 2118 O O . GLY A 1 280 ? 2.291 -6.383 -16.828 1 93.94 280 GLY A O 1
ATOM 2119 N N . GLY A 1 281 ? 1.402 -7.008 -14.891 1 95.12 281 GLY A N 1
ATOM 2120 C CA . GLY A 1 281 ? 2.621 -6.723 -14.156 1 95.12 281 GLY A CA 1
ATOM 2121 C C . GLY A 1 281 ? 3.807 -7.547 -14.617 1 95.12 281 GLY A C 1
ATOM 2122 O O . GLY A 1 281 ? 4.898 -7.012 -14.828 1 95.12 281 GLY A O 1
ATOM 2123 N N . PHE A 1 282 ? 3.596 -8.805 -14.82 1 95.12 282 PHE A N 1
ATOM 2124 C CA . PHE A 1 282 ? 4.645 -9.703 -15.273 1 95.12 282 PHE A CA 1
ATOM 2125 C C . PHE A 1 282 ? 5.184 -9.273 -16.641 1 95.12 282 PHE A C 1
ATOM 2127 O O . PHE A 1 282 ? 6.395 -9.203 -16.828 1 95.12 282 PHE A O 1
ATOM 2134 N N . MET A 1 283 ? 4.273 -9.008 -17.547 1 95 283 MET A N 1
ATOM 2135 C CA . MET A 1 283 ? 4.66 -8.617 -18.891 1 95 283 MET A CA 1
ATOM 2136 C C . MET A 1 283 ? 5.484 -7.332 -18.875 1 95 283 MET A C 1
ATOM 2138 O O . MET A 1 283 ? 6.473 -7.211 -19.594 1 95 283 MET A O 1
ATOM 2142 N N . MET A 1 284 ? 5.078 -6.402 -18.047 1 96.12 284 MET A N 1
ATOM 2143 C CA . MET A 1 284 ? 5.816 -5.152 -17.922 1 96.12 284 MET A CA 1
ATOM 2144 C C . MET A 1 284 ? 7.23 -5.402 -17.406 1 96.12 284 MET A C 1
ATOM 2146 O O . MET A 1 284 ? 8.172 -4.707 -17.797 1 96.12 284 MET A O 1
ATOM 2150 N N . GLY A 1 285 ? 7.387 -6.34 -16.516 1 96.12 285 GLY A N 1
ATOM 2151 C CA . GLY A 1 285 ? 8.703 -6.734 -16.047 1 96.12 285 GLY A CA 1
ATOM 2152 C C . GLY A 1 285 ? 9.555 -7.375 -17.109 1 96.12 285 GLY A C 1
ATOM 2153 O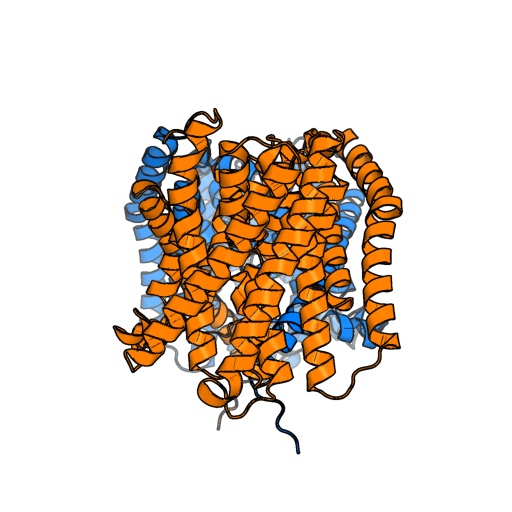 O . GLY A 1 285 ? 10.734 -7.047 -17.266 1 96.12 285 GLY A O 1
ATOM 2154 N N . VAL A 1 286 ? 8.953 -8.227 -17.891 1 94.44 286 VAL A N 1
ATOM 2155 C CA . VAL A 1 286 ? 9.656 -8.969 -18.922 1 94.44 286 VAL A CA 1
ATOM 2156 C C . VAL A 1 286 ? 10.18 -8.008 -19.984 1 94.44 286 VAL A C 1
ATOM 2158 O O . VAL A 1 286 ? 11.297 -8.164 -20.484 1 94.44 286 VAL A O 1
ATOM 2161 N N . VAL A 1 287 ? 9.375 -7.012 -20.328 1 94.56 287 VAL A N 1
ATOM 2162 C CA . VAL A 1 287 ? 9.758 -6.09 -21.391 1 94.56 287 VAL A CA 1
ATOM 2163 C C . VAL A 1 287 ? 10.977 -5.281 -20.953 1 94.56 287 VAL A C 1
ATOM 2165 O O . VAL A 1 287 ? 11.75 -4.809 -21.797 1 94.56 287 VAL A O 1
ATOM 2168 N N . LEU A 1 288 ? 11.25 -5.195 -19.672 1 95.25 288 LEU A N 1
ATOM 2169 C CA . LEU A 1 288 ? 12.352 -4.379 -19.172 1 95.25 288 LEU A CA 1
ATOM 2170 C C . LEU A 1 288 ? 13.445 -5.254 -18.562 1 95.25 288 LEU A C 1
ATOM 2172 O O . LEU A 1 288 ? 14.344 -4.75 -17.891 1 95.25 288 LEU A O 1
ATOM 2176 N N . HIS A 1 289 ? 13.422 -6.566 -18.766 1 93.06 289 HIS A N 1
ATOM 2177 C CA . HIS A 1 289 ? 14.273 -7.52 -18.062 1 93.06 289 HIS A CA 1
ATOM 2178 C C . HIS A 1 289 ? 15.742 -7.289 -18.391 1 93.06 289 HIS A C 1
ATOM 2180 O O . HIS A 1 289 ? 16.625 -7.676 -17.609 1 93.06 289 HIS A O 1
ATOM 2186 N N . ASP A 1 290 ? 16.062 -6.672 -19.5 1 93 290 ASP A N 1
ATOM 2187 C CA . ASP A 1 290 ? 17.453 -6.496 -19.922 1 93 290 ASP A CA 1
ATOM 2188 C C . ASP A 1 290 ? 17.984 -5.117 -19.531 1 93 290 ASP A C 1
ATOM 2190 O O . ASP A 1 290 ? 18.922 -4.605 -20.141 1 93 290 ASP A O 1
ATOM 2194 N N . GLU A 1 291 ? 17.359 -4.422 -18.625 1 93.44 291 GLU A N 1
ATOM 2195 C CA . GLU A 1 291 ? 17.828 -3.189 -18 1 93.44 291 GLU A CA 1
ATOM 2196 C C . GLU A 1 291 ? 18.391 -3.453 -16.609 1 93.44 291 GLU A C 1
ATOM 2198 O O . GLU A 1 291 ? 17.688 -3.283 -15.609 1 93.44 291 GLU A O 1
ATOM 2203 N N . PRO A 1 292 ? 19.703 -3.732 -16.578 1 90.81 292 PRO A N 1
ATOM 2204 C CA . PRO A 1 292 ? 20.297 -4.188 -15.32 1 90.81 292 PRO A CA 1
ATOM 2205 C C . PRO A 1 292 ? 20.266 -3.111 -14.234 1 90.81 292 PRO A C 1
ATOM 2207 O O . PRO A 1 292 ? 20.078 -3.424 -13.055 1 90.81 292 PRO A O 1
ATOM 2210 N N . THR A 1 293 ? 20.484 -1.881 -14.656 1 92.62 293 THR A N 1
ATOM 2211 C CA . THR A 1 293 ? 20.5 -0.795 -13.688 1 92.62 293 THR A CA 1
ATOM 2212 C C . THR A 1 293 ? 19.125 -0.631 -13.039 1 92.62 293 THR A C 1
ATOM 2214 O O . THR A 1 293 ? 19.016 -0.409 -11.836 1 92.62 293 THR A O 1
ATOM 2217 N N . LEU A 1 294 ? 18.125 -0.744 -13.828 1 94.12 294 LEU A N 1
ATOM 2218 C CA . LEU A 1 294 ? 16.766 -0.647 -13.328 1 94.12 294 LEU A CA 1
ATOM 2219 C C . LEU A 1 294 ? 16.453 -1.811 -12.391 1 94.12 294 LEU A C 1
ATOM 2221 O O . LEU A 1 294 ? 15.82 -1.62 -11.344 1 94.12 294 LEU A O 1
ATOM 2225 N N . ARG A 1 295 ? 16.844 -2.971 -12.812 1 93.44 295 ARG A N 1
ATOM 2226 C CA . ARG A 1 295 ? 16.625 -4.172 -12.008 1 93.44 295 ARG A CA 1
ATOM 2227 C C . ARG A 1 295 ? 17.219 -4.02 -10.617 1 93.44 295 ARG A C 1
ATOM 2229 O O . ARG A 1 295 ? 16.547 -4.301 -9.617 1 93.44 295 ARG A O 1
ATOM 2236 N N . ALA A 1 296 ? 18.422 -3.562 -10.539 1 92.25 296 ALA A N 1
ATOM 2237 C CA . ALA A 1 296 ? 19.109 -3.385 -9.266 1 92.25 296 ALA A CA 1
ATOM 2238 C C . ALA A 1 296 ? 18.438 -2.309 -8.422 1 92.25 296 ALA A C 1
ATOM 2240 O O . ALA A 1 296 ? 18.266 -2.473 -7.211 1 92.25 296 ALA A O 1
ATOM 2241 N N . ALA A 1 297 ? 18.094 -1.252 -9.062 1 92.75 297 ALA A N 1
ATOM 2242 C CA . ALA A 1 297 ? 17.453 -0.139 -8.359 1 92.75 297 ALA A CA 1
ATOM 2243 C C . ALA A 1 297 ? 16.094 -0.545 -7.805 1 92.75 297 ALA A C 1
ATOM 2245 O O . ALA A 1 297 ? 15.742 -0.179 -6.68 1 92.75 297 ALA A O 1
ATOM 2246 N N . TRP A 1 298 ? 15.328 -1.281 -8.609 1 94.06 298 TRP A N 1
ATOM 2247 C CA . TRP A 1 298 ? 14.016 -1.749 -8.18 1 94.06 298 TRP A CA 1
ATOM 2248 C C . TRP A 1 298 ? 14.133 -2.676 -6.977 1 94.06 298 TRP A C 1
ATOM 2250 O O . TRP A 1 298 ? 13.375 -2.553 -6.012 1 94.06 298 TRP A O 1
ATOM 2260 N N . LYS A 1 299 ? 15.023 -3.604 -7.035 1 89.69 299 LYS A N 1
ATOM 2261 C CA . LYS A 1 299 ? 15.234 -4.555 -5.949 1 89.69 299 LYS A CA 1
ATOM 2262 C C . LYS A 1 299 ? 15.578 -3.836 -4.648 1 89.69 299 LYS A C 1
ATOM 2264 O O . LYS A 1 299 ? 15.07 -4.191 -3.584 1 89.69 299 LYS A O 1
ATOM 2269 N N . GLU A 1 300 ? 16.328 -2.838 -4.762 1 87.75 300 GLU A N 1
ATOM 2270 C CA . GLU A 1 300 ? 16.828 -2.127 -3.588 1 87.75 300 GLU A CA 1
ATOM 2271 C C . GLU A 1 300 ? 15.773 -1.178 -3.031 1 87.75 300 GLU A C 1
ATOM 2273 O O . GLU A 1 300 ? 15.547 -1.133 -1.819 1 87.75 300 GLU A O 1
ATOM 2278 N N . LYS A 1 301 ? 15.078 -0.475 -3.883 1 90.06 301 LYS A N 1
ATOM 2279 C CA . LYS A 1 301 ? 14.258 0.654 -3.439 1 90.06 301 LYS A CA 1
ATOM 2280 C C . LYS A 1 301 ? 12.797 0.252 -3.291 1 90.06 301 LYS A C 1
ATOM 2282 O O . LYS A 1 301 ? 12.039 0.898 -2.562 1 90.06 301 LYS A O 1
ATOM 2287 N N . VAL A 1 302 ? 12.391 -0.802 -3.971 1 93.19 302 VAL A N 1
ATOM 2288 C CA . VAL A 1 302 ? 10.977 -1.133 -3.975 1 93.19 302 VAL A CA 1
ATOM 2289 C C . VAL A 1 302 ? 10.781 -2.586 -3.547 1 93.19 302 VAL A C 1
ATOM 2291 O O . VAL A 1 302 ? 9.891 -2.893 -2.746 1 93.19 302 VAL A O 1
ATOM 2294 N N . GLY A 1 303 ? 11.617 -3.475 -4.012 1 92.12 303 GLY A N 1
ATOM 2295 C CA . GLY A 1 303 ? 11.469 -4.91 -3.836 1 92.12 303 GLY A CA 1
ATOM 2296 C C . GLY A 1 303 ? 11.414 -5.328 -2.379 1 92.12 303 GLY A C 1
ATOM 2297 O O . GLY A 1 303 ? 10.594 -6.168 -1.998 1 92.12 303 GLY A O 1
ATOM 2298 N N . HIS A 1 304 ? 12.273 -4.691 -1.635 1 88.75 304 HIS A N 1
ATOM 2299 C CA . HIS A 1 304 ? 12.359 -5.047 -0.223 1 88.75 304 HIS A CA 1
ATOM 2300 C C . HIS A 1 304 ? 11.055 -4.73 0.502 1 88.75 304 HIS A C 1
ATOM 2302 O O . HIS A 1 304 ? 10.547 -5.559 1.264 1 88.75 304 HIS A O 1
ATOM 2308 N N . PHE A 1 305 ? 10.492 -3.6 0.301 1 92.69 305 PHE A N 1
ATOM 2309 C CA . PHE A 1 305 ? 9.242 -3.184 0.924 1 92.69 305 PHE A CA 1
ATOM 2310 C C . PHE A 1 305 ? 8.086 -4.062 0.456 1 92.69 305 PHE A C 1
ATOM 2312 O O . PHE A 1 305 ? 7.215 -4.426 1.248 1 92.69 305 PHE A O 1
ATOM 2319 N N . VAL A 1 306 ? 8.086 -4.41 -0.783 1 92.69 306 VAL A N 1
ATOM 2320 C CA . VAL A 1 306 ? 7.035 -5.246 -1.35 1 92.69 306 VAL A CA 1
ATOM 2321 C C . VAL A 1 306 ? 7.047 -6.621 -0.682 1 92.69 306 VAL A C 1
ATOM 2323 O O . VAL A 1 306 ? 5.996 -7.148 -0.317 1 92.69 306 VAL A O 1
ATOM 2326 N N . THR A 1 307 ? 8.156 -7.16 -0.48 1 89.38 307 THR A N 1
ATOM 2327 C CA . THR A 1 307 ? 8.32 -8.508 0.049 1 89.38 307 THR A CA 1
ATOM 2328 C C . THR A 1 307 ? 7.898 -8.57 1.515 1 89.38 307 THR A C 1
ATOM 2330 O O . THR A 1 307 ? 7.316 -9.562 1.958 1 89.38 307 THR A O 1
ATOM 2333 N N . VAL A 1 308 ? 8.156 -7.504 2.219 1 91.19 308 VAL A N 1
ATOM 2334 C CA . VAL A 1 308 ? 7.941 -7.555 3.662 1 91.19 308 VAL A CA 1
ATOM 2335 C C . VAL A 1 308 ? 6.531 -7.078 3.996 1 91.19 308 VAL A C 1
ATOM 2337 O O . VAL A 1 308 ? 5.902 -7.586 4.93 1 91.19 308 VAL A O 1
ATOM 2340 N N . PHE A 1 309 ? 6.055 -6.121 3.26 1 93.94 309 PHE A N 1
ATOM 2341 C CA . PHE A 1 309 ? 4.781 -5.512 3.629 1 93.94 309 PHE A CA 1
ATOM 2342 C C . PHE A 1 309 ? 3.645 -6.082 2.789 1 93.94 309 PHE A C 1
ATOM 2344 O O . PHE A 1 309 ? 2.689 -6.645 3.328 1 93.94 309 PHE A O 1
ATOM 2351 N N . PHE A 1 310 ? 3.742 -6.062 1.46 1 94.38 310 PHE A N 1
ATOM 2352 C CA . PHE A 1 310 ? 2.621 -6.367 0.581 1 94.38 310 PHE A CA 1
ATOM 2353 C C . PHE A 1 310 ? 2.412 -7.871 0.473 1 94.38 310 PHE A C 1
ATOM 2355 O O . PHE A 1 310 ? 1.283 -8.359 0.583 1 94.38 310 PHE A O 1
ATOM 2362 N N . LEU A 1 311 ? 3.465 -8.602 0.309 1 91.5 311 LEU A N 1
ATOM 2363 C CA . LEU A 1 311 ? 3.334 -10 -0.081 1 91.5 311 LEU A CA 1
ATOM 2364 C C . LEU A 1 311 ? 2.744 -10.828 1.056 1 91.5 311 LEU A C 1
ATOM 2366 O O . LEU A 1 311 ? 1.894 -11.688 0.824 1 91.5 311 LEU A O 1
ATOM 2370 N N . PRO A 1 312 ? 3.168 -10.516 2.291 1 90.94 312 PRO A N 1
ATOM 2371 C CA . PRO A 1 312 ? 2.518 -11.258 3.371 1 90.94 312 PRO A CA 1
ATOM 2372 C C . PRO A 1 312 ? 1.012 -11.016 3.436 1 90.94 312 PRO A C 1
ATOM 2374 O O . PRO A 1 312 ? 0.255 -11.898 3.848 1 90.94 312 PRO A O 1
ATOM 2377 N N . ILE A 1 313 ? 0.627 -9.797 3.055 1 93 313 ILE A N 1
ATOM 2378 C CA . ILE A 1 313 ? -0.803 -9.516 3.035 1 93 313 ILE A CA 1
ATOM 2379 C C . ILE A 1 313 ? -1.51 -10.469 2.078 1 93 313 ILE A C 1
ATOM 2381 O O . ILE A 1 313 ? -2.561 -11.023 2.408 1 93 313 ILE A O 1
ATOM 2385 N N . PHE A 1 314 ? -0.974 -10.68 0.977 1 88.69 314 PHE A N 1
ATOM 2386 C CA . PHE A 1 314 ? -1.591 -11.555 -0.011 1 88.69 314 PHE A CA 1
ATOM 2387 C C . PHE A 1 314 ? -1.614 -13 0.484 1 88.69 314 PHE A C 1
ATOM 2389 O O . PHE A 1 314 ? -2.67 -13.633 0.504 1 88.69 314 PHE A O 1
ATOM 2396 N N . PHE A 1 315 ? -0.479 -13.5 0.915 1 86.69 315 PHE A N 1
ATOM 2397 C CA . PHE A 1 315 ? -0.341 -14.922 1.205 1 86.69 315 PHE A CA 1
ATOM 2398 C C . PHE A 1 315 ? -1.035 -15.273 2.516 1 86.69 315 PHE A C 1
ATOM 2400 O O . PHE A 1 315 ? -1.705 -16.297 2.609 1 86.69 315 PHE A O 1
ATOM 2407 N N . THR A 1 316 ? -0.91 -14.391 3.49 1 85.94 316 THR A N 1
ATOM 2408 C CA . THR A 1 316 ? -1.595 -14.641 4.754 1 85.94 316 THR A CA 1
ATOM 2409 C C . THR A 1 316 ? -3.096 -14.414 4.609 1 85.94 316 THR A C 1
ATOM 2411 O O . THR A 1 316 ? -3.9 -15.172 5.152 1 85.94 316 THR A O 1
ATOM 2414 N N . PHE A 1 317 ? -3.463 -13.391 3.879 1 83.81 317 PHE A N 1
ATOM 2415 C CA . PHE A 1 317 ? -4.871 -13.055 3.684 1 83.81 317 PHE A CA 1
ATOM 2416 C C . PHE A 1 317 ? -5.578 -14.148 2.895 1 83.81 317 PHE A C 1
ATOM 2418 O O . PHE A 1 317 ? -6.727 -14.484 3.184 1 83.81 317 PHE A O 1
ATOM 2425 N N . THR A 1 318 ? -4.938 -14.672 1.908 1 78.62 318 THR A N 1
ATOM 2426 C CA . THR A 1 318 ? -5.508 -15.766 1.135 1 78.62 318 THR A CA 1
ATOM 2427 C C . THR A 1 318 ? -5.668 -17.016 2 1 78.62 318 THR A C 1
ATOM 2429 O O . THR A 1 318 ? -6.676 -17.719 1.909 1 78.62 318 THR A O 1
ATOM 2432 N N . GLY A 1 319 ? -4.645 -17.266 2.803 1 78.94 319 GLY A N 1
ATOM 2433 C CA . GLY A 1 319 ? -4.77 -18.375 3.738 1 78.94 319 GLY A CA 1
ATOM 2434 C C . GLY A 1 319 ? -5.926 -18.203 4.703 1 78.94 319 GLY A C 1
ATOM 2435 O O . GLY A 1 319 ? -6.652 -19.156 4.984 1 78.94 319 GLY A O 1
ATOM 2436 N N . LEU A 1 320 ? -6.102 -16.969 5.137 1 81.5 320 LEU A N 1
ATOM 2437 C CA . LEU A 1 320 ? -7.145 -16.625 6.105 1 81.5 320 LEU A CA 1
ATOM 2438 C C . LEU A 1 320 ? -8.531 -16.906 5.527 1 81.5 320 LEU A C 1
ATOM 2440 O O . LEU A 1 320 ? -9.461 -17.219 6.266 1 81.5 320 LEU A O 1
ATOM 2444 N N . ARG A 1 321 ? -8.602 -16.844 4.246 1 77.75 321 ARG A N 1
ATOM 2445 C CA . ARG A 1 321 ? -9.898 -16.984 3.598 1 77.75 321 ARG A CA 1
ATOM 2446 C C . ARG A 1 321 ? -10.117 -18.422 3.125 1 77.75 321 ARG A C 1
ATOM 2448 O O . ARG A 1 321 ? -11.172 -18.75 2.57 1 77.75 321 ARG A O 1
ATOM 2455 N N . THR A 1 322 ? -9.094 -19.188 3.342 1 76.25 322 THR A N 1
ATOM 2456 C CA . THR A 1 322 ? -9.188 -20.578 2.916 1 76.25 322 THR A CA 1
ATOM 2457 C C . THR A 1 322 ? -9.898 -21.422 3.973 1 76.25 322 THR A C 1
ATOM 2459 O O . THR A 1 322 ? -9.492 -21.438 5.137 1 76.25 322 THR A O 1
ATOM 2462 N N . GLU A 1 323 ? -11.023 -21.891 3.607 1 75.56 323 GLU A N 1
ATOM 2463 C CA . GLU A 1 323 ? -11.742 -22.781 4.504 1 75.56 323 GLU A CA 1
ATOM 2464 C C . GLU A 1 323 ? -11.469 -24.25 4.164 1 75.56 323 GLU A C 1
ATOM 2466 O O . GLU A 1 323 ? -11.82 -24.719 3.08 1 75.56 323 GLU A O 1
ATOM 2471 N N . ILE A 1 324 ? -10.734 -24.859 5.031 1 76 324 ILE A N 1
ATOM 2472 C CA . ILE A 1 324 ? -10.469 -26.281 4.848 1 76 324 ILE A CA 1
ATOM 2473 C C . ILE A 1 324 ? -11.484 -27.094 5.637 1 76 324 ILE A C 1
ATOM 2475 O O . ILE A 1 324 ? -11.508 -27.062 6.867 1 76 324 ILE A O 1
ATOM 2479 N N . GLY A 1 325 ? -12.695 -27.281 4.984 1 70.94 325 GLY A N 1
ATOM 2480 C CA . GLY A 1 325 ? -13.688 -28.109 5.645 1 70.94 325 GLY A CA 1
ATOM 2481 C C . GLY A 1 325 ? -13.25 -29.562 5.789 1 70.94 325 GLY A C 1
ATOM 2482 O O . GLY A 1 325 ? -12.414 -30.031 5.016 1 70.94 325 GLY A O 1
ATOM 2483 N N . GLY A 1 326 ? -13.43 -30.156 6.914 1 73.5 326 GLY A N 1
ATOM 2484 C CA . GLY A 1 326 ? -13.109 -31.578 7.078 1 73.5 326 GLY A CA 1
ATOM 2485 C C . GLY A 1 326 ? -13.906 -32.469 6.152 1 73.5 326 GLY A C 1
ATOM 2486 O O . GLY A 1 326 ? -15.047 -32.156 5.801 1 73.5 326 GLY A O 1
ATOM 2487 N N . LEU A 1 327 ? -13.281 -33.375 5.297 1 86.5 327 LEU A N 1
ATOM 2488 C CA . LEU A 1 327 ? -13.922 -34.469 4.582 1 86.5 327 LEU A CA 1
ATOM 2489 C C . LEU A 1 327 ? -14.484 -35.5 5.555 1 86.5 327 LEU A C 1
ATOM 2491 O O . LEU A 1 327 ? -13.781 -35.969 6.453 1 86.5 327 LEU A O 1
ATOM 2495 N N . ASP A 1 328 ? -15.719 -35.781 5.52 1 87 328 ASP A N 1
ATOM 2496 C CA . ASP A 1 328 ? -16.484 -36.469 6.566 1 87 328 ASP A CA 1
ATOM 2497 C C . ASP A 1 328 ? -16.266 -38 6.504 1 87 328 ASP A C 1
ATOM 2499 O O . ASP A 1 328 ? -16.609 -38.719 7.441 1 87 328 ASP A O 1
ATOM 2503 N N . THR A 1 329 ? -15.789 -38.531 5.43 1 91.75 329 THR A N 1
ATOM 2504 C CA . THR A 1 329 ? -15.688 -39.969 5.301 1 91.75 329 THR A CA 1
ATOM 2505 C C . THR A 1 329 ? -14.312 -40.375 4.781 1 91.75 329 THR A C 1
ATOM 2507 O O . THR A 1 329 ? -13.625 -39.594 4.141 1 91.75 329 THR A O 1
ATOM 2510 N N . LEU A 1 330 ? -13.992 -41.531 5.094 1 93.19 330 LEU A N 1
ATOM 2511 C CA . LEU A 1 330 ? -12.734 -42.094 4.617 1 93.19 330 LEU A CA 1
ATOM 2512 C C . LEU A 1 330 ? -12.734 -42.219 3.098 1 93.19 330 LEU A C 1
ATOM 2514 O O . LEU A 1 330 ? -11.688 -42.062 2.459 1 93.19 330 LEU A O 1
ATOM 2518 N N . GLN A 1 331 ? -13.859 -42.438 2.598 1 93.88 331 GLN A N 1
ATOM 2519 C CA . GLN A 1 331 ? -13.984 -42.531 1.146 1 93.88 331 GLN A CA 1
ATOM 2520 C C . GLN A 1 331 ? -13.648 -41.219 0.477 1 93.88 331 GLN A C 1
ATOM 2522 O O . GLN A 1 331 ? -12.977 -41.188 -0.555 1 93.88 331 GLN A O 1
ATOM 2527 N N . LEU A 1 332 ? -14.125 -40.219 1.084 1 94.06 332 LEU A N 1
ATOM 2528 C CA . LEU A 1 332 ? -13.844 -38.875 0.533 1 94.06 332 LEU A CA 1
ATOM 2529 C C . LEU A 1 332 ? -12.352 -38.562 0.631 1 94.06 332 LEU A C 1
ATOM 2531 O O . LEU A 1 332 ? -11.789 -37.938 -0.266 1 94.06 332 LEU A O 1
ATOM 2535 N N . TRP A 1 333 ? -11.758 -39.031 1.657 1 95.56 333 TRP A N 1
ATOM 2536 C CA . TRP A 1 333 ? -10.312 -38.844 1.792 1 95.56 333 TRP A CA 1
ATOM 2537 C C . TRP A 1 333 ? -9.562 -39.656 0.747 1 95.56 333 TRP A C 1
ATOM 2539 O O . TRP A 1 333 ? -8.492 -39.25 0.292 1 95.56 333 TRP A O 1
ATOM 2549 N N . GLY A 1 334 ? -10.062 -40.781 0.476 1 96.38 334 GLY A N 1
ATOM 2550 C CA . GLY A 1 334 ? -9.492 -41.594 -0.601 1 96.38 334 GLY A CA 1
ATOM 2551 C C . GLY A 1 334 ? -9.516 -40.875 -1.941 1 96.38 334 GLY A C 1
ATOM 2552 O O . GLY A 1 334 ? -8.523 -40.875 -2.67 1 96.38 334 GLY A O 1
ATOM 2553 N N . TRP A 1 335 ? -10.68 -40.281 -2.238 1 96.19 335 TRP A N 1
ATOM 2554 C CA . TRP A 1 335 ? -10.789 -39.5 -3.465 1 96.19 335 TRP A CA 1
ATOM 2555 C C . TRP A 1 335 ? -9.82 -38.312 -3.451 1 96.19 335 TRP A C 1
ATOM 2557 O O . TRP A 1 335 ? -9.227 -38 -4.48 1 96.19 335 TRP A O 1
ATOM 2567 N N . CYS A 1 336 ? -9.688 -37.719 -2.307 1 96.38 336 CYS A N 1
ATOM 2568 C CA . CYS A 1 336 ? -8.758 -36.594 -2.158 1 96.38 336 CYS A CA 1
ATOM 2569 C C . CYS A 1 336 ? -7.332 -37.031 -2.461 1 96.38 336 CYS A C 1
ATOM 2571 O O . CYS A 1 336 ? -6.613 -36.375 -3.199 1 96.38 336 CYS A O 1
ATOM 2573 N N . ALA A 1 337 ? -6.945 -38.156 -1.913 1 97.25 337 ALA A N 1
ATOM 2574 C CA . ALA A 1 337 ? -5.613 -38.719 -2.148 1 97.25 337 ALA A CA 1
ATOM 2575 C C . ALA A 1 337 ? -5.398 -39.031 -3.627 1 97.25 337 ALA A C 1
ATOM 2577 O O . ALA A 1 337 ? -4.309 -38.812 -4.164 1 97.25 337 ALA A O 1
ATOM 2578 N N . LEU A 1 338 ? -6.395 -39.531 -4.238 1 97.69 338 LEU A N 1
ATOM 2579 C CA . LEU A 1 338 ? -6.305 -39.844 -5.656 1 97.69 338 LEU A CA 1
ATOM 2580 C C . LEU A 1 338 ? -6.148 -38.594 -6.5 1 97.69 338 LEU A C 1
ATOM 2582 O O . LEU A 1 338 ? -5.387 -38.594 -7.469 1 97.69 338 LEU A O 1
ATOM 2586 N N . ILE A 1 339 ? -6.879 -37.562 -6.156 1 97.56 339 ILE A N 1
ATOM 2587 C CA . ILE A 1 339 ? -6.77 -36.281 -6.848 1 97.56 339 ILE A CA 1
ATOM 2588 C C . ILE A 1 339 ? -5.34 -35.75 -6.734 1 97.56 339 ILE A C 1
ATOM 2590 O O . ILE A 1 339 ? -4.734 -35.375 -7.734 1 97.56 339 ILE A O 1
ATOM 2594 N N . ILE A 1 340 ? -4.82 -35.75 -5.547 1 97.44 340 ILE A N 1
ATOM 2595 C CA . ILE A 1 340 ? -3.475 -35.25 -5.301 1 97.44 340 ILE A CA 1
ATOM 2596 C C . ILE A 1 340 ? -2.461 -36.094 -6.082 1 97.44 340 ILE A C 1
ATOM 2598 O O . ILE A 1 340 ? -1.551 -35.531 -6.711 1 97.44 340 ILE A O 1
ATOM 2602 N N . LEU A 1 341 ? -2.68 -37.344 -6.086 1 97.94 341 LEU A N 1
ATOM 2603 C CA . LEU A 1 341 ? -1.773 -38.25 -6.777 1 97.94 341 LEU A CA 1
ATOM 2604 C C . LEU A 1 341 ? -1.81 -38.031 -8.281 1 97.94 341 LEU A C 1
ATOM 2606 O O . LEU A 1 341 ? -0.763 -37.875 -8.914 1 97.94 341 LEU A O 1
ATOM 2610 N N . LEU A 1 342 ? -2.994 -38 -8.875 1 98 342 LEU A N 1
ATOM 2611 C CA . LEU A 1 342 ? -3.139 -37.844 -10.312 1 98 342 LEU A CA 1
ATOM 2612 C C . LEU A 1 342 ? -2.641 -36.469 -10.758 1 98 342 LEU A C 1
ATOM 2614 O O . LEU A 1 342 ? -1.99 -36.344 -11.797 1 98 342 LEU A O 1
ATOM 2618 N N . ALA A 1 343 ? -3.004 -35.469 -9.984 1 97.31 343 ALA A N 1
ATOM 2619 C CA . ALA A 1 343 ? -2.547 -34.125 -10.297 1 97.31 343 ALA A CA 1
ATOM 2620 C C . ALA A 1 343 ? -1.023 -34.031 -10.258 1 97.31 343 ALA A C 1
ATOM 2622 O O . ALA A 1 343 ? -0.408 -33.438 -11.133 1 97.31 343 ALA A O 1
ATOM 2623 N N . THR A 1 344 ? -0.431 -34.656 -9.273 1 97.31 344 THR A N 1
ATOM 2624 C CA . THR A 1 344 ? 1.019 -34.625 -9.109 1 97.31 344 THR A CA 1
ATOM 2625 C C . THR A 1 344 ? 1.694 -35.438 -10.219 1 97.31 344 THR A C 1
ATOM 2627 O O . THR A 1 344 ? 2.688 -35 -10.797 1 97.31 344 THR A O 1
ATOM 2630 N N . LEU A 1 345 ? 1.155 -36.562 -10.516 1 96.94 345 LEU A N 1
ATOM 2631 C CA . LEU A 1 345 ? 1.696 -37.406 -11.586 1 96.94 345 LEU A CA 1
ATOM 2632 C C . LEU A 1 345 ? 1.597 -36.688 -12.93 1 96.94 345 LEU A C 1
ATOM 2634 O O . LEU A 1 345 ? 2.498 -36.781 -13.766 1 96.94 345 LEU A O 1
ATOM 2638 N N . GLY A 1 346 ? 0.518 -36.031 -13.117 1 97.25 346 GLY A N 1
ATOM 2639 C CA . GLY A 1 346 ? 0.324 -35.312 -14.359 1 97.25 346 GLY A CA 1
ATOM 2640 C C . GLY A 1 346 ? 1.282 -34.156 -14.523 1 97.25 346 GLY A C 1
ATOM 2641 O O . GLY A 1 346 ? 1.884 -34 -15.586 1 97.25 346 GLY A O 1
ATOM 2642 N N . LYS A 1 347 ? 1.407 -33.375 -13.516 1 96.25 347 LYS A N 1
ATOM 2643 C CA . LYS A 1 347 ? 2.209 -32.156 -13.609 1 96.25 347 LYS A CA 1
ATOM 2644 C C . LYS A 1 347 ? 3.697 -32.469 -13.477 1 96.25 347 LYS A C 1
ATOM 2646 O O . LYS A 1 347 ? 4.488 -32.156 -14.367 1 96.25 347 LYS A O 1
ATOM 2651 N N . LEU A 1 348 ? 4.082 -33.094 -12.352 1 97 348 LEU A N 1
ATOM 2652 C CA . LEU A 1 348 ? 5.48 -33.438 -12.109 1 97 348 LEU A CA 1
ATOM 2653 C C . LEU A 1 348 ? 5.98 -34.438 -13.156 1 97 348 LEU A C 1
ATOM 2655 O O . LEU A 1 348 ? 7.047 -34.25 -13.734 1 97 348 LEU A O 1
ATOM 2659 N N . GLY A 1 349 ? 5.211 -35.469 -13.367 1 97.06 349 GLY A N 1
ATOM 2660 C CA . GLY A 1 349 ? 5.586 -36.469 -14.359 1 97.06 349 GLY A CA 1
ATOM 2661 C C . GLY A 1 349 ? 5.648 -35.906 -15.773 1 97.06 349 GLY A C 1
ATOM 2662 O O . GLY A 1 349 ? 6.594 -36.188 -16.516 1 97.06 349 GLY A O 1
ATOM 2663 N N . GLY A 1 350 ? 4.617 -35.188 -16.125 1 97.06 350 GLY A N 1
ATOM 2664 C CA . GLY A 1 350 ? 4.602 -34.562 -17.453 1 97.06 350 GLY A CA 1
ATOM 2665 C C . GLY A 1 350 ? 5.77 -33.625 -17.703 1 97.06 350 GLY A C 1
ATOM 2666 O O . GLY A 1 350 ? 6.414 -33.719 -18.75 1 97.06 350 GLY A O 1
ATOM 2667 N N . ALA A 1 351 ? 6.043 -32.781 -16.781 1 97.5 351 ALA A N 1
ATOM 2668 C CA . ALA A 1 351 ? 7.148 -31.844 -16.906 1 97.5 351 ALA A CA 1
ATOM 2669 C C . ALA A 1 351 ? 8.492 -32.562 -16.938 1 97.5 351 ALA A C 1
ATOM 2671 O O . ALA A 1 351 ? 9.383 -32.219 -17.703 1 97.5 351 ALA A O 1
ATOM 2672 N N . TYR A 1 352 ? 8.617 -33.594 -16.062 1 97.44 352 TYR A N 1
ATOM 2673 C CA . TYR A 1 352 ? 9.836 -34.375 -16.016 1 97.44 352 TYR A CA 1
ATOM 2674 C C . TYR A 1 352 ? 10.109 -35.031 -17.359 1 97.44 352 TYR A C 1
ATOM 2676 O O . TYR A 1 352 ? 11.211 -34.938 -17.906 1 97.44 352 TYR A O 1
ATOM 2684 N N . PHE A 1 353 ? 9.109 -35.656 -17.875 1 97.38 353 PHE A N 1
ATOM 2685 C CA . PHE A 1 353 ? 9.258 -36.406 -19.125 1 97.38 353 PHE A CA 1
ATOM 2686 C C . PHE A 1 353 ? 9.562 -35.469 -20.281 1 97.38 353 PHE A C 1
ATOM 2688 O O . PHE A 1 353 ? 10.43 -35.75 -21.109 1 97.38 353 PHE A O 1
ATOM 2695 N N . ALA A 1 354 ? 8.844 -34.375 -20.328 1 97.5 354 ALA A N 1
ATOM 2696 C CA . ALA A 1 354 ? 9.07 -33.406 -21.391 1 97.5 354 ALA A CA 1
ATOM 2697 C C . ALA A 1 354 ? 10.484 -32.812 -21.312 1 97.5 354 ALA A C 1
ATOM 2699 O O . ALA A 1 354 ? 11.117 -32.594 -22.328 1 97.5 354 ALA A O 1
ATOM 2700 N N . ALA A 1 355 ? 10.93 -32.531 -20.109 1 97.25 355 ALA A N 1
ATOM 2701 C CA . ALA A 1 355 ? 12.281 -32.031 -19.922 1 97.25 355 ALA A CA 1
ATOM 2702 C C . ALA A 1 355 ? 13.328 -33.031 -20.375 1 97.25 355 ALA A C 1
ATOM 2704 O O . ALA A 1 355 ? 14.312 -32.656 -21.031 1 97.25 355 ALA A O 1
ATOM 2705 N N . ARG A 1 356 ? 13.062 -34.344 -20.109 1 96.88 356 ARG A N 1
ATOM 2706 C CA . ARG A 1 356 ? 13.969 -35.375 -20.562 1 96.88 356 ARG A CA 1
ATOM 2707 C C . ARG A 1 356 ? 14.023 -35.469 -22.078 1 96.88 356 ARG A C 1
ATOM 2709 O O . ARG A 1 356 ? 15.102 -35.625 -22.656 1 96.88 356 ARG A O 1
ATOM 2716 N N . LEU A 1 357 ? 13 -35.281 -22.625 1 95.69 357 LEU A N 1
ATOM 2717 C CA . LEU A 1 357 ? 12.914 -35.344 -24.078 1 95.69 357 LEU A CA 1
ATOM 2718 C C . LEU A 1 357 ? 13.625 -34.156 -24.719 1 95.69 357 LEU A C 1
ATOM 2720 O O . LEU A 1 357 ? 14.047 -34.219 -25.875 1 95.69 357 LEU A O 1
ATOM 2724 N N . SER A 1 358 ? 13.742 -33.125 -23.984 1 96.06 358 SER A N 1
ATOM 2725 C CA . SER A 1 358 ? 14.367 -31.906 -24.484 1 96.06 358 SER A CA 1
ATOM 2726 C C . SER A 1 358 ? 15.875 -31.922 -24.266 1 96.06 358 SER A C 1
ATOM 2728 O O . SER A 1 358 ? 16.562 -30.953 -24.578 1 96.06 358 SER A O 1
ATOM 2730 N N . GLY A 1 359 ? 16.406 -32.969 -23.609 1 94.56 359 GLY A N 1
ATOM 2731 C CA . GLY A 1 359 ? 17.844 -33.156 -23.484 1 94.56 359 GLY A CA 1
ATOM 2732 C C . GLY A 1 359 ? 18.375 -32.75 -22.109 1 94.56 359 GLY A C 1
ATOM 2733 O O . GLY A 1 359 ? 19.594 -32.719 -21.906 1 94.56 359 GLY A O 1
ATOM 2734 N N . LEU A 1 360 ? 17.516 -32.469 -21.234 1 95.44 360 LEU A N 1
ATOM 2735 C CA . LEU A 1 360 ? 17.969 -32.125 -19.906 1 95.44 360 LEU A CA 1
ATOM 2736 C C . LEU A 1 360 ? 18.312 -33.375 -19.094 1 95.44 360 LEU A C 1
ATOM 2738 O O . LEU A 1 360 ? 17.797 -34.469 -19.375 1 95.44 360 LEU A O 1
ATOM 2742 N N . SER A 1 361 ? 19.172 -33.219 -18.125 1 95.62 361 SER A N 1
ATOM 2743 C CA . SER A 1 361 ? 19.578 -34.344 -17.297 1 95.62 361 SER A CA 1
ATOM 2744 C C . SER A 1 361 ? 18.453 -34.781 -16.375 1 95.62 361 SER A C 1
ATOM 2746 O O . SER A 1 361 ? 17.438 -34.094 -16.234 1 95.62 361 SER A O 1
ATOM 2748 N N . ARG A 1 362 ? 18.578 -35.938 -15.727 1 96.25 362 ARG A N 1
ATOM 2749 C CA . ARG A 1 362 ? 17.594 -36.5 -14.789 1 96.25 362 ARG A CA 1
ATOM 2750 C C . ARG A 1 362 ? 17.359 -35.531 -13.625 1 96.25 362 ARG A C 1
ATOM 2752 O O . ARG A 1 362 ? 16.219 -35.312 -13.211 1 96.25 362 ARG A O 1
ATOM 2759 N N . SER A 1 363 ? 18.469 -34.969 -13.18 1 95.94 363 SER A N 1
ATOM 2760 C CA . SER A 1 363 ? 18.359 -34.031 -12.047 1 95.94 363 SER A CA 1
ATOM 2761 C C . SER A 1 363 ? 17.672 -32.75 -12.438 1 95.94 363 SER A C 1
ATOM 2763 O O . SER A 1 363 ? 16.812 -32.25 -11.703 1 95.94 363 SER A O 1
ATOM 2765 N N . GLU A 1 364 ? 18.047 -32.25 -13.562 1 96.19 364 GLU A N 1
ATOM 2766 C CA . GLU A 1 364 ? 17.422 -31.031 -14.047 1 96.19 364 GLU A CA 1
ATOM 2767 C C . GLU A 1 364 ? 15.938 -31.234 -14.32 1 96.19 364 GLU A C 1
ATOM 2769 O O . GLU A 1 364 ? 15.125 -30.375 -14.008 1 96.19 364 GLU A O 1
ATOM 2774 N N . SER A 1 365 ? 15.625 -32.406 -14.875 1 97.44 365 SER A N 1
ATOM 2775 C CA . SER A 1 365 ? 14.242 -32.719 -15.172 1 97.44 365 SER A CA 1
ATOM 2776 C C . SER A 1 365 ? 13.422 -32.875 -13.891 1 97.44 365 SER A C 1
ATOM 2778 O O . SER A 1 365 ? 12.25 -32.5 -13.852 1 97.44 365 SER A O 1
ATOM 2780 N N . GLY A 1 366 ? 14.023 -33.469 -12.906 1 96.94 366 GLY A N 1
ATOM 2781 C CA . GLY A 1 366 ? 13.367 -33.594 -11.617 1 96.94 366 GLY A CA 1
ATOM 2782 C C . GLY A 1 366 ? 13.031 -32.219 -11 1 96.94 366 GLY A C 1
ATOM 2783 O O . GLY A 1 366 ? 11.93 -32.031 -10.484 1 96.94 366 GLY A O 1
ATOM 2784 N N . ILE A 1 367 ? 14.008 -31.328 -11.102 1 96.56 367 ILE A N 1
ATOM 2785 C CA . ILE A 1 367 ? 13.828 -30 -10.547 1 96.56 367 ILE A CA 1
ATOM 2786 C C . ILE A 1 367 ? 12.695 -29.281 -11.281 1 96.56 367 ILE A C 1
ATOM 2788 O O . ILE A 1 367 ? 11.828 -28.672 -10.648 1 96.56 367 ILE A O 1
ATOM 2792 N N . LEU A 1 368 ? 12.648 -29.406 -12.555 1 96.88 368 LEU A N 1
ATOM 2793 C CA . LEU A 1 368 ? 11.594 -28.766 -13.336 1 96.88 368 LEU A CA 1
ATOM 2794 C C . LEU A 1 368 ? 10.234 -29.359 -13 1 96.88 368 LEU A C 1
ATOM 2796 O O . LEU A 1 368 ? 9.234 -28.641 -12.93 1 96.88 368 LEU A O 1
ATOM 2800 N N . GLY A 1 369 ? 10.203 -30.672 -12.883 1 97.31 369 GLY A N 1
ATOM 2801 C CA . GLY A 1 369 ? 8.969 -31.312 -12.477 1 97.31 369 GLY A CA 1
ATOM 2802 C C . GLY A 1 369 ? 8.453 -30.828 -11.141 1 97.31 369 GLY A C 1
ATOM 2803 O O . GLY A 1 369 ? 7.258 -30.547 -10.992 1 97.31 369 GLY A O 1
ATOM 2804 N N . ILE A 1 370 ? 9.312 -30.703 -10.188 1 96.69 370 ILE A N 1
ATOM 2805 C CA . ILE A 1 370 ? 8.969 -30.234 -8.852 1 96.69 370 ILE A CA 1
ATOM 2806 C C . ILE A 1 370 ? 8.445 -28.812 -8.93 1 96.69 370 ILE A C 1
ATOM 2808 O O . ILE A 1 370 ? 7.414 -28.484 -8.336 1 96.69 370 ILE A O 1
ATOM 2812 N N . LEU A 1 371 ? 9.109 -27.984 -9.68 1 95.94 371 LEU A N 1
ATOM 2813 C CA . LEU A 1 371 ? 8.734 -26.578 -9.812 1 95.94 371 LEU A CA 1
ATOM 2814 C C . LEU A 1 371 ? 7.375 -26.438 -10.484 1 95.94 371 LEU A C 1
ATOM 2816 O O . LEU A 1 371 ? 6.527 -25.672 -10.023 1 95.94 371 LEU A O 1
ATOM 2820 N N . MET A 1 372 ? 7.109 -27.219 -11.453 1 95.81 372 MET A N 1
ATOM 2821 C CA . MET A 1 372 ? 5.871 -27.109 -12.219 1 95.81 372 MET A CA 1
ATOM 2822 C C . MET A 1 372 ? 4.68 -27.578 -11.398 1 95.81 372 MET A C 1
ATOM 2824 O O . MET A 1 372 ? 3.543 -27.188 -11.656 1 95.81 372 MET A O 1
ATOM 2828 N N . ASN A 1 373 ? 4.93 -28.391 -10.438 1 95.81 373 ASN A N 1
ATOM 2829 C CA . ASN A 1 373 ? 3.863 -28.953 -9.609 1 95.81 373 ASN A CA 1
ATOM 2830 C C . ASN A 1 373 ? 3.426 -27.969 -8.523 1 95.81 373 ASN A C 1
ATOM 2832 O O . ASN A 1 373 ? 2.523 -28.266 -7.742 1 95.81 373 ASN A O 1
ATOM 2836 N N . THR A 1 374 ? 4 -26.781 -8.5 1 93.75 374 THR A N 1
ATOM 2837 C CA . THR A 1 374 ? 3.645 -25.766 -7.523 1 93.75 374 THR A CA 1
ATOM 2838 C C . THR A 1 374 ? 2.354 -25.062 -7.926 1 93.75 374 THR A C 1
ATOM 2840 O O . THR A 1 374 ? 2.291 -24.422 -8.977 1 93.75 374 THR A O 1
ATOM 2843 N N . ARG A 1 375 ? 1.287 -25.125 -7.145 1 90.38 375 ARG A N 1
ATOM 2844 C CA . ARG A 1 375 ? -0.023 -24.609 -7.539 1 90.38 375 ARG A CA 1
ATOM 2845 C C . ARG A 1 375 ? -0.414 -23.406 -6.695 1 90.38 375 ARG A C 1
ATOM 2847 O O . ARG A 1 375 ? -1.194 -22.562 -7.141 1 90.38 375 ARG A O 1
ATOM 2854 N N . GLY A 1 376 ? 0.052 -23.359 -5.496 1 78.44 376 GLY A N 1
ATOM 2855 C CA . GLY A 1 376 ? -0.158 -22.188 -4.66 1 78.44 376 GLY A CA 1
ATOM 2856 C C . GLY A 1 376 ? -1.616 -21.797 -4.555 1 78.44 376 GLY A C 1
ATOM 2857 O O . GLY A 1 376 ? -2.506 -22.547 -4.945 1 78.44 376 GLY A O 1
ATOM 2858 N N . LEU A 1 377 ? -1.853 -20.5 -4.039 1 70.62 377 LEU A N 1
ATOM 2859 C CA . LEU A 1 377 ? -3.197 -20.047 -3.703 1 70.62 377 LEU A CA 1
ATOM 2860 C C . LEU A 1 377 ? -3.863 -19.391 -4.906 1 70.62 377 LEU A C 1
ATOM 2862 O O . LEU A 1 377 ? -5.059 -19.094 -4.871 1 70.62 377 LEU A O 1
ATOM 2866 N N . MET A 1 378 ? -3.117 -19.234 -5.988 1 73.19 378 MET A N 1
ATOM 2867 C CA . MET A 1 378 ? -3.762 -18.766 -7.207 1 73.19 378 MET A CA 1
ATOM 2868 C C . MET A 1 378 ? -4.844 -19.734 -7.664 1 73.19 378 MET A C 1
ATOM 2870 O O . MET A 1 378 ? -5.82 -19.328 -8.297 1 73.19 378 MET A O 1
ATOM 2874 N N . GLU A 1 379 ? -4.59 -20.906 -7.355 1 81.56 379 GLU A N 1
ATOM 2875 C CA . GLU A 1 379 ? -5.539 -21.969 -7.676 1 81.56 379 GLU A CA 1
ATOM 2876 C C . GLU A 1 379 ? -6.895 -21.703 -7.027 1 81.56 379 GLU A C 1
ATOM 2878 O O . GLU A 1 379 ? -7.934 -22.078 -7.574 1 81.56 379 GLU A O 1
ATOM 2883 N N . LEU A 1 380 ? -6.93 -21 -5.98 1 76.56 380 LEU A N 1
ATOM 2884 C CA . LEU A 1 380 ? -8.164 -20.766 -5.242 1 76.56 380 LEU A CA 1
ATOM 2885 C C . LEU A 1 380 ? -9.094 -19.844 -6.031 1 76.56 380 LEU A C 1
ATOM 2887 O O . LEU A 1 380 ? -10.32 -19.953 -5.922 1 76.56 380 LEU A O 1
ATOM 2891 N N . ILE A 1 381 ? -8.438 -19.031 -6.758 1 70.44 381 ILE A N 1
ATOM 2892 C CA . ILE A 1 381 ? -9.25 -18.141 -7.586 1 70.44 381 ILE A CA 1
ATOM 2893 C C . ILE A 1 381 ? -10.062 -18.984 -8.578 1 70.44 381 ILE A C 1
ATOM 2895 O O . ILE A 1 381 ? -11.273 -18.797 -8.711 1 70.44 381 ILE A O 1
ATOM 2899 N N . VAL A 1 382 ? -9.422 -19.875 -9.219 1 78.69 382 VAL A N 1
ATOM 2900 C CA . VAL A 1 382 ? -10.078 -20.75 -10.18 1 78.69 382 VAL A CA 1
ATOM 2901 C C . VAL A 1 382 ? -11.109 -21.625 -9.469 1 78.69 382 VAL A C 1
ATOM 2903 O O . VAL A 1 382 ? -12.219 -21.812 -9.961 1 78.69 382 VAL A O 1
ATOM 2906 N N . LEU A 1 383 ? -10.75 -22.078 -8.344 1 86.75 383 LEU A N 1
ATOM 2907 C CA . LEU A 1 383 ? -11.617 -23 -7.613 1 86.75 383 LEU A CA 1
ATOM 2908 C C . LEU A 1 383 ? -12.898 -22.297 -7.164 1 86.75 383 LEU A C 1
ATOM 2910 O O . LEU A 1 383 ? -13.977 -22.891 -7.203 1 86.75 383 LEU A O 1
ATOM 2914 N N . ASN A 1 384 ? -12.789 -21.125 -6.82 1 78.44 384 ASN A N 1
ATOM 2915 C CA . ASN A 1 384 ? -13.961 -20.375 -6.398 1 78.44 384 ASN A CA 1
ATOM 2916 C C . ASN A 1 384 ? -14.914 -20.109 -7.562 1 78.44 384 ASN A C 1
ATOM 2918 O O . ASN A 1 384 ? -16.125 -20.141 -7.391 1 78.44 384 ASN A O 1
ATOM 2922 N N . VAL A 1 385 ? -14.359 -19.859 -8.68 1 76.19 385 VAL A N 1
ATOM 2923 C CA . VAL A 1 385 ? -15.18 -19.656 -9.875 1 76.19 385 VAL A CA 1
ATOM 2924 C C . VAL A 1 385 ? -15.977 -20.922 -10.164 1 76.19 385 VAL A C 1
ATOM 2926 O O . VAL A 1 385 ? -17.172 -20.859 -10.438 1 76.19 385 VAL A O 1
ATOM 2929 N N . GLY A 1 386 ? -15.375 -22.016 -10.156 1 82.75 386 GLY A N 1
ATOM 2930 C CA . GLY A 1 386 ? -16.062 -23.281 -10.406 1 82.75 386 GLY A CA 1
ATOM 2931 C C . GLY A 1 386 ? -17.125 -23.594 -9.375 1 82.75 386 GLY A C 1
ATOM 2932 O O . GLY A 1 386 ? -18.188 -24.109 -9.719 1 82.75 386 GLY A O 1
ATOM 2933 N N . TYR A 1 387 ? -16.781 -23.312 -8.195 1 84.12 387 TYR A N 1
ATOM 2934 C CA . TYR A 1 387 ? -17.734 -23.547 -7.113 1 84.12 387 TYR A CA 1
ATOM 2935 C C . TYR A 1 387 ? -18.953 -22.641 -7.262 1 84.12 387 TYR A C 1
ATOM 2937 O O . TYR A 1 387 ? -20.094 -23.094 -7.094 1 84.12 387 TYR A O 1
ATOM 2945 N N . ASP A 1 388 ? -18.75 -21.516 -7.598 1 77.25 388 ASP A N 1
ATOM 2946 C CA . ASP A 1 388 ? -19.812 -20.547 -7.754 1 77.25 388 ASP A CA 1
ATOM 2947 C C . ASP A 1 388 ? -20.703 -20.891 -8.953 1 77.25 388 ASP A C 1
ATOM 2949 O O . ASP A 1 388 ? -21.906 -20.641 -8.93 1 77.25 388 ASP A O 1
ATOM 2953 N N . LEU A 1 389 ? -20.062 -21.375 -9.977 1 78.88 389 LEU A N 1
ATOM 2954 C CA . LEU A 1 389 ? -20.781 -21.781 -11.172 1 78.88 389 LEU A CA 1
ATOM 2955 C C . LEU A 1 389 ? -21.562 -23.062 -10.938 1 78.88 389 LEU A C 1
ATOM 2957 O O . LEU A 1 389 ? -22.422 -23.438 -11.75 1 78.88 389 LEU A O 1
ATOM 2961 N N . GLY A 1 390 ? -21.234 -23.719 -9.836 1 84.69 390 GLY A N 1
ATOM 2962 C CA . GLY A 1 390 ? -21.922 -24.969 -9.516 1 84.69 390 GLY A CA 1
ATOM 2963 C C . GLY A 1 390 ? -21.391 -26.156 -10.289 1 84.69 390 GLY A C 1
ATOM 2964 O O . GLY A 1 390 ? -22.078 -27.172 -10.422 1 84.69 390 GLY A O 1
ATOM 2965 N N . VAL A 1 391 ? -20.188 -26.031 -10.773 1 90 391 VAL A N 1
ATOM 2966 C CA . VAL A 1 391 ? -19.672 -27.109 -11.602 1 90 391 VAL A CA 1
ATOM 2967 C C . VAL A 1 391 ? -18.906 -28.109 -10.734 1 90 391 VAL A C 1
ATOM 2969 O O . VAL A 1 391 ? -18.562 -29.203 -11.188 1 90 391 VAL A O 1
ATOM 2972 N N . ILE A 1 392 ? -18.703 -27.734 -9.484 1 91.5 392 ILE A N 1
ATOM 2973 C CA . ILE A 1 392 ? -18.109 -28.672 -8.547 1 91.5 392 ILE A CA 1
ATOM 2974 C C . ILE A 1 392 ? -18.812 -28.578 -7.195 1 91.5 392 ILE A C 1
ATOM 2976 O O . ILE A 1 392 ? -19.328 -27.531 -6.836 1 91.5 392 ILE A O 1
ATOM 2980 N N . SER A 1 393 ? -18.812 -29.703 -6.52 1 91.81 393 SER A N 1
ATOM 2981 C CA . SER A 1 393 ? -19.406 -29.75 -5.188 1 91.81 393 SER A CA 1
ATOM 2982 C C . SER A 1 393 ? -18.453 -29.203 -4.133 1 91.81 393 SER A C 1
ATOM 2984 O O . SER A 1 393 ? -17.281 -28.938 -4.418 1 91.81 393 SER A O 1
ATOM 2986 N N . ARG A 1 394 ? -18.922 -29.047 -2.918 1 89 394 ARG A N 1
ATOM 2987 C CA . ARG A 1 394 ? -18.125 -28.562 -1.797 1 89 394 ARG A CA 1
ATOM 2988 C C . ARG A 1 394 ? -16.984 -29.531 -1.482 1 89 394 ARG A C 1
ATOM 2990 O O . ARG A 1 394 ? -15.883 -29.109 -1.142 1 89 394 ARG A O 1
ATOM 2997 N N . ASN A 1 395 ? -17.281 -30.734 -1.563 1 92.31 395 ASN A N 1
ATOM 2998 C CA . ASN A 1 395 ? -16.266 -31.75 -1.294 1 92.31 395 ASN A CA 1
ATOM 2999 C C . ASN A 1 395 ? -15.133 -31.688 -2.309 1 92.31 395 ASN A C 1
ATOM 3001 O O . ASN A 1 395 ? -13.961 -31.75 -1.937 1 92.31 395 ASN A O 1
ATOM 3005 N N . VAL A 1 396 ? -15.523 -31.609 -3.535 1 93.56 396 VAL A N 1
ATOM 3006 C CA . VAL A 1 396 ? -14.508 -31.547 -4.582 1 93.56 396 VAL A CA 1
ATOM 3007 C C . VAL A 1 396 ? -13.695 -30.266 -4.441 1 93.56 396 VAL A C 1
ATOM 3009 O O . VAL A 1 396 ? -12.477 -30.266 -4.641 1 93.56 396 VAL A O 1
ATOM 3012 N N . PHE A 1 397 ? -14.398 -29.219 -4.09 1 90.62 397 PHE A N 1
ATOM 3013 C CA . PHE A 1 397 ? -13.719 -27.969 -3.814 1 90.62 397 PHE A CA 1
ATOM 3014 C C . PHE A 1 397 ? -12.648 -28.141 -2.744 1 90.62 397 PHE A C 1
ATOM 3016 O O . PHE A 1 397 ? -11.5 -27.75 -2.934 1 90.62 397 PHE A O 1
ATOM 3023 N N . THR A 1 398 ? -13.016 -28.719 -1.715 1 89.88 398 THR A N 1
ATOM 3024 C CA . THR A 1 398 ? -12.102 -28.938 -0.596 1 89.88 398 THR A CA 1
ATOM 3025 C C . THR A 1 398 ? -10.922 -29.812 -1.017 1 89.88 398 THR A C 1
ATOM 3027 O O . THR A 1 398 ? -9.781 -29.531 -0.65 1 89.88 398 THR A O 1
ATOM 3030 N N . MET A 1 399 ? -11.172 -30.844 -1.739 1 94.19 399 MET A N 1
ATOM 3031 C CA . MET A 1 399 ? -10.117 -31.75 -2.207 1 94.19 399 MET A CA 1
ATOM 3032 C C . MET A 1 399 ? -9.109 -31 -3.07 1 94.19 399 MET A C 1
ATOM 3034 O O . MET A 1 399 ? -7.898 -31.203 -2.941 1 94.19 399 MET A O 1
ATOM 3038 N N . LEU A 1 400 ? -9.617 -30.141 -3.908 1 93.75 400 LEU A N 1
ATOM 3039 C CA . LEU A 1 400 ? -8.742 -29.406 -4.809 1 93.75 400 LEU A CA 1
ATOM 3040 C C . LEU A 1 400 ? -7.941 -28.359 -4.043 1 93.75 400 LEU A C 1
ATOM 3042 O O . LEU A 1 400 ? -6.793 -28.062 -4.395 1 93.75 400 LEU A O 1
ATOM 3046 N N . VAL A 1 401 ? -8.539 -27.781 -3.043 1 90.38 401 VAL A N 1
ATOM 3047 C CA . VAL A 1 401 ? -7.816 -26.859 -2.184 1 90.38 401 VAL A CA 1
ATOM 3048 C C . VAL A 1 401 ? -6.656 -27.594 -1.502 1 90.38 401 VAL A C 1
ATOM 3050 O O . VAL A 1 401 ? -5.531 -27.078 -1.469 1 90.38 401 VAL A O 1
ATOM 3053 N N . LEU A 1 402 ? -6.949 -28.734 -1.002 1 91.56 402 LEU A N 1
ATOM 3054 C CA . LEU A 1 402 ? -5.922 -29.547 -0.347 1 91.56 402 LEU A CA 1
ATOM 3055 C C . LEU A 1 402 ? -4.824 -29.922 -1.332 1 91.56 402 LEU A C 1
ATOM 3057 O O . LEU A 1 402 ? -3.643 -29.953 -0.975 1 91.56 402 LEU A O 1
ATOM 3061 N N . MET A 1 403 ? -5.203 -30.25 -2.479 1 93.88 403 MET A N 1
ATOM 3062 C CA . MET A 1 403 ? -4.23 -30.547 -3.527 1 93.88 403 MET A CA 1
ATOM 3063 C C . MET A 1 403 ? -3.285 -29.375 -3.748 1 93.88 403 MET A C 1
ATOM 3065 O O . MET A 1 403 ? -2.07 -29.562 -3.844 1 93.88 403 MET A O 1
ATOM 3069 N N . ALA A 1 404 ? -3.852 -28.141 -3.818 1 92.06 404 ALA A N 1
ATOM 3070 C CA . ALA A 1 404 ? -3.061 -26.938 -4.031 1 92.06 404 ALA A CA 1
ATOM 3071 C C . ALA A 1 404 ? -2.09 -26.703 -2.875 1 92.06 404 ALA A C 1
ATOM 3073 O O . ALA A 1 404 ? -0.918 -26.391 -3.094 1 92.06 404 ALA A O 1
ATOM 3074 N N . ILE A 1 405 ? -2.543 -26.922 -1.699 1 89.94 405 ILE A N 1
ATOM 3075 C CA . ILE A 1 405 ? -1.74 -26.688 -0.505 1 89.94 405 ILE A CA 1
ATOM 3076 C C . ILE A 1 405 ? -0.622 -27.719 -0.42 1 89.94 405 ILE A C 1
ATOM 3078 O O . ILE A 1 405 ? 0.546 -27.375 -0.238 1 89.94 405 ILE A O 1
ATOM 3082 N N . VAL A 1 406 ? -0.974 -28.969 -0.586 1 92.94 406 VAL A N 1
ATOM 3083 C CA . VAL A 1 406 ? -0.011 -30.047 -0.458 1 92.94 406 VAL A CA 1
ATOM 3084 C C . VAL A 1 406 ? 1.076 -29.906 -1.521 1 92.94 406 VAL A C 1
ATOM 3086 O O . VAL A 1 406 ? 2.266 -30.047 -1.225 1 92.94 406 VAL A O 1
ATOM 3089 N N . SER A 1 407 ? 0.675 -29.641 -2.703 1 94.25 407 SER A N 1
ATOM 3090 C CA . SER A 1 407 ? 1.644 -29.5 -3.785 1 94.25 407 SER A CA 1
ATOM 3091 C C . SER A 1 407 ? 2.576 -28.312 -3.537 1 94.25 407 SER A C 1
ATOM 3093 O O . SER A 1 407 ? 3.76 -28.375 -3.877 1 94.25 407 SER A O 1
ATOM 3095 N N . THR A 1 408 ? 2.08 -27.297 -2.949 1 91.5 408 THR A N 1
ATOM 3096 C CA . THR A 1 408 ? 2.887 -26.125 -2.645 1 91.5 408 THR A CA 1
ATOM 3097 C C . THR A 1 408 ? 3.867 -26.422 -1.512 1 91.5 408 THR A C 1
ATOM 3099 O O . THR A 1 408 ? 5.051 -26.094 -1.607 1 91.5 408 THR A O 1
ATOM 3102 N N . VAL A 1 409 ? 3.416 -27.062 -0.497 1 92.69 409 VAL A N 1
ATOM 3103 C CA . VAL A 1 409 ? 4.223 -27.359 0.684 1 92.69 409 VAL A CA 1
ATOM 3104 C C . VAL A 1 409 ? 5.336 -28.344 0.321 1 92.69 409 VAL A C 1
ATOM 3106 O O . VAL A 1 409 ? 6.445 -28.266 0.853 1 92.69 409 VAL A O 1
ATOM 3109 N N . LEU A 1 410 ? 5.102 -29.203 -0.601 1 94.44 410 LEU A N 1
ATOM 3110 C CA . LEU A 1 410 ? 6.062 -30.234 -0.949 1 94.44 410 LEU A CA 1
ATOM 3111 C C . LEU A 1 410 ? 7.148 -29.688 -1.871 1 94.44 410 LEU A C 1
ATOM 3113 O O . LEU A 1 410 ? 8.195 -30.312 -2.037 1 94.44 410 LEU A O 1
ATOM 3117 N N . THR A 1 411 ? 6.906 -28.578 -2.42 1 94.12 411 THR A N 1
ATOM 3118 C CA . THR A 1 411 ? 7.824 -28.031 -3.414 1 94.12 411 THR A CA 1
ATOM 3119 C C . THR A 1 411 ? 9.203 -27.781 -2.805 1 94.12 411 THR A C 1
ATOM 3121 O O . THR A 1 411 ? 10.211 -28.266 -3.32 1 94.12 411 THR A O 1
ATOM 3124 N N . THR A 1 412 ? 9.25 -27.156 -1.706 1 94 412 THR A N 1
ATOM 3125 C CA . THR A 1 412 ? 10.523 -26.719 -1.132 1 94 412 THR A CA 1
ATOM 3126 C C . THR A 1 412 ? 11.328 -27.922 -0.631 1 94 412 THR A C 1
ATOM 3128 O O . THR A 1 412 ? 12.508 -28.047 -0.945 1 94 412 THR A O 1
ATOM 3131 N N . PRO A 1 413 ? 10.734 -28.812 0.138 1 94.25 413 PRO A N 1
ATOM 3132 C CA . PRO A 1 413 ? 11.508 -29.984 0.566 1 94.25 413 PRO A CA 1
ATOM 3133 C C . PRO A 1 413 ? 12.016 -30.812 -0.608 1 94.25 413 PRO A C 1
ATOM 3135 O O . PRO A 1 413 ? 13.133 -31.328 -0.561 1 94.25 413 PRO A O 1
ATOM 3138 N N . CYS A 1 414 ? 11.266 -30.953 -1.62 1 94.94 414 CYS A N 1
ATOM 3139 C CA . CYS A 1 414 ? 11.695 -31.703 -2.797 1 94.94 414 CYS A CA 1
ATOM 3140 C C . CYS A 1 414 ? 12.812 -30.969 -3.533 1 94.94 414 CYS A C 1
ATOM 3142 O O . CYS A 1 414 ? 13.758 -31.609 -4.012 1 94.94 414 CYS A O 1
ATOM 3144 N N . LEU A 1 415 ? 12.688 -29.703 -3.6 1 93.88 415 LEU A N 1
ATOM 3145 C CA . LEU A 1 415 ? 13.727 -28.906 -4.246 1 93.88 415 LEU A CA 1
ATOM 3146 C C . LEU A 1 415 ? 15.047 -29.031 -3.492 1 93.88 415 LEU A C 1
ATOM 3148 O O . LEU A 1 415 ? 16.109 -29.156 -4.105 1 93.88 415 LEU A O 1
ATOM 3152 N N . ARG A 1 416 ? 14.961 -28.984 -2.217 1 92.25 416 ARG A N 1
ATOM 3153 C CA . ARG A 1 416 ? 16.172 -29.078 -1.394 1 92.25 416 ARG A CA 1
ATOM 3154 C C . ARG A 1 416 ? 16.844 -30.438 -1.578 1 92.25 416 ARG A C 1
ATOM 3156 O O . ARG A 1 416 ? 18.078 -30.516 -1.534 1 92.25 416 ARG A O 1
ATOM 3163 N N . ALA A 1 417 ? 16.109 -31.406 -1.803 1 91.56 417 ALA A N 1
ATOM 3164 C CA . ALA A 1 417 ? 16.641 -32.75 -1.98 1 91.56 417 ALA A CA 1
ATOM 3165 C C . ALA A 1 417 ? 17.234 -32.938 -3.373 1 91.56 417 ALA A C 1
ATOM 3167 O O . ALA A 1 417 ? 18.203 -33.656 -3.553 1 91.56 417 ALA A O 1
ATOM 3168 N N . TRP A 1 418 ? 16.766 -32.188 -4.32 1 92.56 418 TRP A N 1
ATOM 3169 C CA . TRP A 1 418 ? 17.125 -32.469 -5.707 1 92.56 418 TRP A CA 1
ATOM 3170 C C . TRP A 1 418 ? 18.141 -31.469 -6.215 1 92.56 418 TRP A C 1
ATOM 3172 O O . TRP A 1 418 ? 18.875 -31.734 -7.168 1 92.56 418 TRP A O 1
ATOM 3182 N N . LEU A 1 419 ? 18.203 -30.312 -5.676 1 90.75 419 LEU A N 1
ATOM 3183 C CA . LEU A 1 419 ? 19.062 -29.234 -6.176 1 90.75 419 LEU A CA 1
ATOM 3184 C C . LEU A 1 419 ? 20.531 -29.641 -6.133 1 90.75 419 LEU A C 1
ATOM 3186 O O . LEU A 1 419 ? 21.266 -29.422 -7.098 1 90.75 419 LEU A O 1
ATOM 3190 N N . PRO A 1 420 ? 20.953 -30.281 -4.973 1 88 420 PRO A N 1
ATOM 3191 C CA . PRO A 1 420 ? 22.359 -30.688 -4.941 1 88 420 PRO A CA 1
ATOM 3192 C C . PRO A 1 420 ? 22.703 -31.703 -6.027 1 88 420 PRO A C 1
ATOM 3194 O O . PRO A 1 420 ? 23.859 -31.766 -6.488 1 88 420 PRO A O 1
ATOM 3197 N N . LYS A 1 421 ? 21.797 -32.406 -6.5 1 87.94 421 LYS A N 1
ATOM 3198 C CA . LYS A 1 421 ? 22.016 -33.406 -7.543 1 87.94 421 LYS A CA 1
ATOM 3199 C C . LYS A 1 421 ? 22.281 -32.75 -8.891 1 87.94 421 LYS A C 1
ATOM 3201 O O . LYS A 1 421 ? 22.875 -33.375 -9.789 1 87.94 421 LYS A O 1
ATOM 3206 N N . ALA A 1 422 ? 21.875 -31.562 -9.047 1 85.62 422 ALA A N 1
ATOM 3207 C CA . ALA A 1 422 ? 22.078 -30.844 -10.297 1 85.62 422 ALA A CA 1
ATOM 3208 C C . ALA A 1 422 ? 23.234 -29.844 -10.18 1 85.62 422 ALA A C 1
ATOM 3210 O O . ALA A 1 422 ? 23.438 -29 -11.055 1 85.62 422 ALA A O 1
ATOM 3211 N N . GLY A 1 423 ? 23.953 -29.844 -9.117 1 78.25 423 GLY A N 1
ATOM 3212 C CA . GLY A 1 423 ? 25.141 -29.016 -8.961 1 78.25 423 GLY A CA 1
ATOM 3213 C C . GLY A 1 423 ? 24.859 -27.688 -8.289 1 78.25 423 GLY A C 1
ATOM 3214 O O . GLY A 1 423 ? 25.703 -26.781 -8.297 1 78.25 423 GLY A O 1
ATOM 3215 N N . PHE A 1 424 ? 23.656 -27.453 -7.934 1 75.06 424 PHE A N 1
ATOM 3216 C CA . PHE A 1 424 ? 23.328 -26.203 -7.25 1 75.06 424 PHE A CA 1
ATOM 3217 C C . PHE A 1 424 ? 23.797 -26.25 -5.801 1 75.06 424 PHE A C 1
ATOM 3219 O O . PHE A 1 424 ? 23.781 -27.297 -5.164 1 75.06 424 PHE A O 1
ATOM 3226 N N . ALA A 1 425 ? 24.734 -25.25 -5.531 1 60.72 425 ALA A N 1
ATOM 3227 C CA . ALA A 1 425 ? 25.109 -25.188 -4.121 1 60.72 425 ALA A CA 1
ATOM 3228 C C . ALA A 1 425 ? 23.875 -25.031 -3.236 1 60.72 425 ALA A C 1
ATOM 3230 O O . ALA A 1 425 ? 22.875 -24.438 -3.645 1 60.72 425 ALA A O 1
ATOM 3231 N N . SER A 1 426 ? 23.609 -26 -2.492 1 52.91 426 SER A N 1
ATOM 3232 C CA . SER A 1 426 ? 22.484 -25.922 -1.554 1 52.91 426 SER A CA 1
ATOM 3233 C C . SER A 1 426 ? 22.359 -24.5 -0.984 1 52.91 426 SER A C 1
ATOM 3235 O O . SER A 1 426 ? 23.344 -23.906 -0.568 1 52.91 426 SER A O 1
ATOM 3237 N N . SER A 1 427 ? 21.672 -23.672 -1.595 1 51.47 427 SER A N 1
ATOM 3238 C CA . SER A 1 427 ? 21.5 -22.359 -0.985 1 51.47 427 SER A CA 1
ATOM 3239 C C . SER A 1 427 ? 21.5 -22.453 0.538 1 51.47 427 SER A C 1
ATOM 3241 O O . SER A 1 427 ? 20.656 -23.141 1.124 1 51.47 427 SER A O 1
ATOM 3243 N N . GLY A 1 428 ? 22.578 -22.641 1.091 1 40.31 428 GLY A N 1
ATOM 3244 C CA . GLY A 1 428 ? 22.797 -22.656 2.531 1 40.31 428 GLY A CA 1
ATOM 3245 C C . GLY A 1 428 ? 22 -21.594 3.262 1 40.31 428 GLY A C 1
ATOM 3246 O O . GLY A 1 428 ? 21.531 -20.625 2.65 1 40.31 428 GLY A O 1
ATOM 3247 N N . ARG A 1 429 ? 21.656 -22.016 4.527 1 43.94 429 ARG A N 1
ATOM 3248 C CA . ARG A 1 429 ? 21.203 -21.234 5.672 1 43.94 429 ARG A CA 1
ATOM 3249 C C . ARG A 1 429 ? 22.031 -19.969 5.84 1 43.94 429 ARG A C 1
ATOM 3251 O O . ARG A 1 429 ? 23.125 -20.016 6.402 1 43.94 429 ARG A O 1
ATOM 3258 N N . ARG A 1 430 ? 22.594 -19.219 4.941 1 33.56 430 ARG A N 1
ATOM 3259 C CA . ARG A 1 430 ? 23.094 -18.031 5.629 1 33.56 430 ARG A CA 1
ATOM 3260 C C . ARG A 1 430 ? 21.953 -17.172 6.16 1 33.56 430 ARG A C 1
ATOM 3262 O O . ARG A 1 430 ? 20.938 -17.016 5.492 1 33.56 430 ARG A O 1
ATOM 3269 N N . MET B 1 1 ? -35.906 -15.914 -12.18 1 23.14 1 MET B N 1
ATOM 3270 C CA . MET B 1 1 ? -35.031 -14.852 -11.727 1 23.14 1 MET B CA 1
ATOM 3271 C C . MET B 1 1 ? -33.688 -15.422 -11.227 1 23.14 1 MET B C 1
ATOM 3273 O O . MET B 1 1 ? -33.656 -16.094 -10.188 1 23.14 1 MET B O 1
ATOM 3277 N N . SER B 1 2 ? -32.875 -15.969 -12.047 1 26.11 2 SER B N 1
ATOM 3278 C CA . SER B 1 2 ? -31.688 -16.844 -11.977 1 26.11 2 SER B CA 1
ATOM 3279 C C . SER B 1 2 ? -30.594 -16.219 -11.125 1 26.11 2 SER B C 1
ATOM 3281 O O . SER B 1 2 ? -30.109 -15.125 -11.43 1 26.11 2 SER B O 1
ATOM 3283 N N . THR B 1 3 ? -30.766 -16.375 -9.781 1 30.2 3 THR B N 1
ATOM 3284 C CA . THR B 1 3 ? -29.906 -15.922 -8.695 1 30.2 3 THR B CA 1
ATOM 3285 C C . THR B 1 3 ? -28.453 -16.281 -8.977 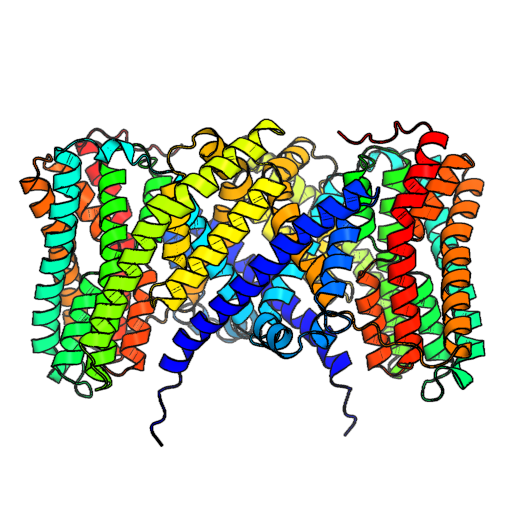1 30.2 3 THR B C 1
ATOM 3287 O O . THR B 1 3 ? -28.094 -17.453 -8.953 1 30.2 3 THR B O 1
ATOM 3290 N N . ALA B 1 4 ? -27.891 -15.711 -9.953 1 39.22 4 ALA B N 1
ATOM 3291 C CA . ALA B 1 4 ? -26.469 -15.914 -10.148 1 39.22 4 ALA B CA 1
ATOM 3292 C C . ALA B 1 4 ? -25.734 -15.953 -8.812 1 39.22 4 ALA B C 1
ATOM 3294 O O . ALA B 1 4 ? -25.828 -15.023 -8.008 1 39.22 4 ALA B O 1
ATOM 3295 N N . PRO B 1 5 ? -25.281 -17 -8.352 1 35.09 5 PRO B N 1
ATOM 3296 C CA . PRO B 1 5 ? -24.859 -17.219 -6.969 1 35.09 5 PRO B CA 1
ATOM 3297 C C . PRO B 1 5 ? -23.844 -16.188 -6.484 1 35.09 5 PRO B C 1
ATOM 3299 O O . PRO B 1 5 ? -23.109 -15.617 -7.293 1 35.09 5 PRO B O 1
ATOM 3302 N N . ALA B 1 6 ? -24.078 -15.656 -5.223 1 42.94 6 ALA B N 1
ATOM 3303 C CA . ALA B 1 6 ? -23.422 -14.625 -4.418 1 42.94 6 ALA B CA 1
ATOM 3304 C C . ALA B 1 6 ? -21.906 -14.672 -4.598 1 42.94 6 ALA B C 1
ATOM 3306 O O . ALA B 1 6 ? -21.234 -13.641 -4.5 1 42.94 6 ALA B O 1
ATOM 3307 N N . ALA B 1 7 ? -21.344 -15.891 -4.898 1 40.31 7 ALA B N 1
ATOM 3308 C CA . ALA B 1 7 ? -19.906 -16.156 -4.957 1 40.31 7 ALA B CA 1
ATOM 3309 C C . ALA B 1 7 ? -19.328 -15.742 -6.312 1 40.31 7 ALA B C 1
ATOM 3311 O O . ALA B 1 7 ? -18.25 -15.164 -6.379 1 40.31 7 ALA B O 1
ATOM 3312 N N . ALA B 1 8 ? -19.984 -16.188 -7.562 1 44.97 8 ALA B N 1
ATOM 3313 C CA . ALA B 1 8 ? -19.578 -15.727 -8.891 1 44.97 8 ALA B CA 1
ATOM 3314 C C . ALA B 1 8 ? -19.516 -14.203 -8.938 1 44.97 8 ALA B C 1
ATOM 3316 O O . ALA B 1 8 ? -18.625 -13.633 -9.562 1 44.97 8 ALA B O 1
ATOM 3317 N N . VAL B 1 9 ? -20.516 -13.578 -8.25 1 44.78 9 VAL B N 1
ATOM 3318 C CA . VAL B 1 9 ? -20.672 -12.141 -8.047 1 44.78 9 VAL B CA 1
ATOM 3319 C C . VAL B 1 9 ? -19.484 -11.594 -7.25 1 44.78 9 VAL B C 1
ATOM 3321 O O . VAL B 1 9 ? -19 -10.492 -7.527 1 44.78 9 VAL B O 1
ATOM 3324 N N . SER B 1 10 ? -18.859 -12.578 -6.438 1 54.69 10 SER B N 1
ATOM 3325 C CA . SER B 1 10 ? -17.812 -12.109 -5.527 1 54.69 10 SER B CA 1
ATOM 3326 C C . SER B 1 10 ? -16.469 -11.961 -6.242 1 54.69 10 SER B C 1
ATOM 3328 O O . SER B 1 10 ? -15.773 -10.961 -6.07 1 54.69 10 SER B O 1
ATOM 3330 N N . VAL B 1 11 ? -16.094 -12.938 -7.191 1 58.06 11 VAL B N 1
ATOM 3331 C CA . VAL B 1 11 ? -14.82 -12.852 -7.902 1 58.06 11 VAL B CA 1
ATOM 3332 C C . VAL B 1 11 ? -14.867 -11.711 -8.914 1 58.06 11 VAL B C 1
ATOM 3334 O O . VAL B 1 11 ? -13.906 -10.953 -9.055 1 58.06 11 VAL B O 1
ATOM 3337 N N . HIS B 1 12 ? -15.977 -11.664 -9.586 1 64.62 12 HIS B N 1
ATOM 3338 C CA . HIS B 1 12 ? -16.156 -10.578 -10.539 1 64.62 12 HIS B CA 1
ATOM 3339 C C . HIS B 1 12 ? -16.156 -9.227 -9.836 1 64.62 12 HIS B C 1
ATOM 3341 O O . HIS B 1 12 ? -15.578 -8.258 -10.344 1 64.62 12 HIS B O 1
ATOM 3347 N N . ALA B 1 13 ? -16.703 -9.312 -8.664 1 70.94 13 ALA B N 1
ATOM 3348 C CA . ALA B 1 13 ? -16.75 -8.078 -7.883 1 70.94 13 ALA B CA 1
ATOM 3349 C C . ALA B 1 13 ? -15.344 -7.645 -7.465 1 70.94 13 ALA B C 1
ATOM 3351 O O . ALA B 1 13 ? -15.016 -6.457 -7.512 1 70.94 13 ALA B O 1
ATOM 3352 N N . ALA B 1 14 ? -14.508 -8.625 -7.172 1 76.06 14 ALA B N 1
ATOM 3353 C CA . ALA B 1 14 ? -13.141 -8.32 -6.762 1 76.06 14 ALA B CA 1
ATOM 3354 C C . ALA B 1 14 ? -12.312 -7.824 -7.945 1 76.06 14 ALA B C 1
ATOM 3356 O O . ALA B 1 14 ? -11.5 -6.902 -7.801 1 76.06 14 ALA B O 1
ATOM 3357 N N . GLU B 1 15 ? -12.633 -8.367 -9.062 1 80 15 GLU B N 1
ATOM 3358 C CA . GLU B 1 15 ? -11.906 -7.977 -10.266 1 80 15 GLU B CA 1
ATOM 3359 C C . GLU B 1 15 ? -12.305 -6.578 -10.727 1 80 15 GLU B C 1
ATOM 3361 O O . GLU B 1 15 ? -11.453 -5.801 -11.164 1 80 15 GLU B O 1
ATOM 3366 N N . THR B 1 16 ? -13.57 -6.312 -10.672 1 83.06 16 THR B N 1
ATOM 3367 C CA . THR B 1 16 ? -14.055 -4.984 -11.031 1 83.06 16 THR B CA 1
ATOM 3368 C C . THR B 1 16 ? -13.516 -3.932 -10.07 1 83.06 16 THR B C 1
ATOM 3370 O O . THR B 1 16 ? -13.109 -2.844 -10.492 1 83.06 16 THR B O 1
ATOM 3373 N N . LEU B 1 17 ? -13.508 -4.312 -8.859 1 89.56 17 LEU B N 1
ATOM 3374 C CA . LEU B 1 17 ? -12.953 -3.422 -7.84 1 89.56 17 LEU B CA 1
ATOM 3375 C C . LEU B 1 17 ? -11.477 -3.135 -8.117 1 89.56 17 LEU B C 1
ATOM 3377 O O . LEU B 1 17 ? -11.039 -1.988 -8.016 1 89.56 17 LEU B O 1
ATOM 3381 N N . LEU B 1 18 ? -10.828 -4.16 -8.477 1 90.56 18 LEU B N 1
ATOM 3382 C CA . LEU B 1 18 ? -9.406 -4.012 -8.773 1 90.56 18 LEU B CA 1
ATOM 3383 C C . LEU B 1 18 ? -9.188 -3.121 -9.992 1 90.56 18 LEU B C 1
ATOM 3385 O O . LEU B 1 18 ? -8.312 -2.256 -9.992 1 90.56 18 LEU B O 1
ATOM 3389 N N . PHE B 1 19 ? -9.961 -3.279 -11.023 1 91.31 19 PHE B N 1
ATOM 3390 C CA . PHE B 1 19 ? -9.844 -2.496 -12.25 1 91.31 19 PHE B CA 1
ATOM 3391 C C . PHE B 1 19 ? -9.977 -1.008 -11.953 1 91.31 19 PHE B C 1
ATOM 3393 O O . PHE B 1 19 ? -9.117 -0.213 -12.336 1 91.31 19 PHE B O 1
ATOM 3400 N N . PHE B 1 20 ? -10.961 -0.65 -11.289 1 92.25 20 PHE B N 1
ATOM 3401 C CA . PHE B 1 20 ? -11.234 0.757 -11.023 1 92.25 20 PHE B CA 1
ATOM 3402 C C . PHE B 1 20 ? -10.219 1.336 -10.055 1 92.25 20 PHE B C 1
ATOM 3404 O O . PHE B 1 20 ? -9.852 2.508 -10.156 1 92.25 20 PHE B O 1
ATOM 3411 N N . THR B 1 21 ? -9.82 0.551 -9.109 1 94.25 21 THR B N 1
ATOM 3412 C CA . THR B 1 21 ? -8.805 1.02 -8.172 1 94.25 21 THR B CA 1
ATOM 3413 C C . THR B 1 21 ? -7.484 1.278 -8.891 1 94.25 21 THR B C 1
ATOM 3415 O O . THR B 1 21 ? -6.816 2.281 -8.633 1 94.25 21 THR B O 1
ATOM 3418 N N . LEU B 1 22 ? -7.148 0.351 -9.805 1 95.81 22 LEU B N 1
ATOM 3419 C CA . LEU B 1 22 ? -5.926 0.535 -10.578 1 95.81 22 LEU B CA 1
ATOM 3420 C C . LEU B 1 22 ? -6.023 1.779 -11.453 1 95.81 22 LEU B C 1
ATOM 3422 O O . LEU B 1 22 ? -5.035 2.5 -11.625 1 95.81 22 LEU B O 1
ATOM 3426 N N . LEU B 1 23 ? -7.168 1.955 -12 1 94.75 23 LEU B N 1
ATOM 3427 C CA . LEU B 1 23 ? -7.395 3.145 -12.82 1 94.75 23 LEU B CA 1
ATOM 3428 C C . LEU B 1 23 ? -7.195 4.414 -11.992 1 94.75 23 LEU B C 1
ATOM 3430 O O . LEU B 1 23 ? -6.504 5.336 -12.43 1 94.75 23 LEU B O 1
ATOM 3434 N N . GLN B 1 24 ? -7.793 4.457 -10.875 1 94.56 24 GLN B N 1
ATOM 3435 C CA . GLN B 1 24 ? -7.668 5.609 -9.984 1 94.56 24 GLN B CA 1
ATOM 3436 C C . GLN B 1 24 ? -6.215 5.824 -9.57 1 94.56 24 GLN B C 1
ATOM 3438 O O . GLN B 1 24 ? -5.723 6.953 -9.578 1 94.56 24 GLN B O 1
ATOM 3443 N N . LEU B 1 25 ? -5.543 4.746 -9.242 1 95.62 25 LEU B N 1
ATOM 3444 C CA . LEU B 1 25 ? -4.156 4.828 -8.789 1 95.62 25 LEU B CA 1
ATOM 3445 C C . LEU B 1 25 ? -3.254 5.336 -9.914 1 95.62 25 LEU B C 1
ATOM 3447 O O . LEU B 1 25 ? -2.357 6.148 -9.672 1 95.62 25 LEU B O 1
ATOM 3451 N N . ALA B 1 26 ? -3.492 4.84 -11.094 1 95.38 26 ALA B N 1
ATOM 3452 C CA . ALA B 1 26 ? -2.701 5.297 -12.234 1 95.38 26 ALA B CA 1
ATOM 3453 C C . ALA B 1 26 ? -2.869 6.797 -12.461 1 95.38 26 ALA B C 1
ATOM 3455 O O . ALA B 1 26 ? -1.886 7.52 -12.641 1 95.38 26 ALA B O 1
ATOM 3456 N N . VAL B 1 27 ? -4.062 7.254 -12.414 1 93.69 27 VAL B N 1
ATOM 3457 C CA . VAL B 1 27 ? -4.367 8.664 -12.625 1 93.69 27 VAL B CA 1
ATOM 3458 C C . VAL B 1 27 ? -3.752 9.5 -11.508 1 93.69 27 VAL B C 1
ATOM 3460 O O . VAL B 1 27 ? -3.141 10.539 -11.766 1 93.69 27 VAL B O 1
ATOM 3463 N N . ILE B 1 28 ? -3.869 9.078 -10.305 1 93.75 28 ILE B N 1
ATOM 3464 C CA . ILE B 1 28 ? -3.395 9.812 -9.133 1 93.75 28 ILE B CA 1
ATOM 3465 C C . ILE B 1 28 ? -1.872 9.922 -9.18 1 93.75 28 ILE B C 1
ATOM 3467 O O . ILE B 1 28 ? -1.318 11 -8.961 1 93.75 28 ILE B O 1
ATOM 3471 N N . VAL B 1 29 ? -1.23 8.789 -9.492 1 94.06 29 VAL B N 1
ATOM 3472 C CA . VAL B 1 29 ? 0.229 8.789 -9.531 1 94.06 29 VAL B CA 1
ATOM 3473 C C . VAL B 1 29 ? 0.719 9.719 -10.641 1 94.06 29 VAL B C 1
ATOM 3475 O O . VAL B 1 29 ? 1.633 10.523 -10.422 1 94.06 29 VAL B O 1
ATOM 3478 N N . LEU B 1 30 ? 0.081 9.664 -11.758 1 93.81 30 LEU B N 1
ATOM 3479 C CA . LEU B 1 30 ? 0.511 10.477 -12.898 1 93.81 30 LEU B CA 1
ATOM 3480 C C . LEU B 1 30 ? 0.221 11.953 -12.648 1 93.81 30 LEU B C 1
ATOM 3482 O O . LEU B 1 30 ? 1.073 12.812 -12.906 1 93.81 30 LEU B O 1
ATOM 3486 N N . ILE B 1 31 ? -0.915 12.25 -12.148 1 92.5 31 ILE B N 1
ATOM 3487 C CA . ILE B 1 31 ? -1.271 13.641 -11.867 1 92.5 31 ILE B CA 1
ATOM 3488 C C . ILE B 1 31 ? -0.397 14.172 -10.734 1 92.5 31 ILE B C 1
ATOM 3490 O O . ILE B 1 31 ? -0.016 15.344 -10.742 1 92.5 31 ILE B O 1
ATOM 3494 N N . GLY B 1 32 ? -0.18 13.289 -9.758 1 91.56 32 GLY B N 1
ATOM 3495 C CA . GLY B 1 32 ? 0.722 13.695 -8.688 1 91.56 32 GLY B CA 1
ATOM 3496 C C . GLY B 1 32 ? 2.109 14.062 -9.188 1 91.56 32 GLY B C 1
ATOM 3497 O O . GLY B 1 32 ? 2.682 15.062 -8.758 1 91.56 32 GLY B O 1
ATOM 3498 N N . ARG B 1 33 ? 2.627 13.281 -10.141 1 91.75 33 ARG B N 1
ATOM 3499 C CA . ARG B 1 33 ? 3.949 13.547 -10.695 1 91.75 33 ARG B CA 1
ATOM 3500 C C . ARG B 1 33 ? 3.934 14.797 -11.57 1 91.75 33 ARG B C 1
ATOM 3502 O O . ARG B 1 33 ? 4.82 15.641 -11.461 1 91.75 33 ARG B O 1
ATOM 3509 N N . ILE B 1 34 ? 2.969 14.891 -12.398 1 94.06 34 ILE B N 1
ATOM 3510 C CA . ILE B 1 34 ? 2.857 16.031 -13.297 1 94.06 34 ILE B CA 1
ATOM 3511 C C . ILE B 1 34 ? 2.621 17.312 -12.492 1 94.06 34 ILE B C 1
ATOM 3513 O O . ILE B 1 34 ? 3.289 18.328 -12.711 1 94.06 34 ILE B O 1
ATOM 3517 N N . GLY B 1 35 ? 1.656 17.25 -11.625 1 93.31 35 GLY B N 1
ATOM 3518 C CA . GLY B 1 35 ? 1.388 18.391 -10.766 1 93.31 35 GLY B CA 1
ATOM 3519 C C . GLY B 1 35 ? 2.588 18.812 -9.945 1 93.31 35 GLY B C 1
ATOM 3520 O O . GLY B 1 35 ? 2.869 20 -9.812 1 93.31 35 GLY B O 1
ATOM 3521 N N . GLY B 1 36 ? 3.242 17.812 -9.359 1 91.81 36 GLY B N 1
ATOM 3522 C CA . GLY B 1 36 ? 4.445 18.109 -8.602 1 91.81 36 GLY B CA 1
ATOM 3523 C C . GLY B 1 36 ? 5.531 18.766 -9.43 1 91.81 36 GLY B C 1
ATOM 3524 O O . GLY B 1 36 ? 6.172 19.719 -8.984 1 91.81 36 GLY B O 1
ATOM 3525 N N . ALA B 1 37 ? 5.715 18.297 -10.617 1 91.38 37 ALA B N 1
ATOM 3526 C CA . ALA B 1 37 ? 6.727 18.859 -11.516 1 91.38 37 ALA B CA 1
ATOM 3527 C C . ALA B 1 37 ? 6.371 20.281 -11.922 1 91.38 37 ALA B C 1
ATOM 3529 O O . ALA B 1 37 ? 7.242 21.156 -11.984 1 91.38 37 ALA B O 1
ATOM 3530 N N . LEU B 1 38 ? 5.176 20.484 -12.195 1 94.44 38 LEU B N 1
ATOM 3531 C CA . LEU B 1 38 ? 4.715 21.812 -12.578 1 94.44 38 LEU B CA 1
ATOM 3532 C C . LEU B 1 38 ? 4.844 22.781 -11.414 1 94.44 38 LEU B C 1
ATOM 3534 O O . LEU B 1 38 ? 5.227 23.938 -11.602 1 94.44 38 LEU B O 1
ATOM 3538 N N . ALA B 1 39 ? 4.465 22.312 -10.273 1 93.94 39 ALA B N 1
ATOM 3539 C CA . ALA B 1 39 ? 4.594 23.141 -9.086 1 93.94 39 ALA B CA 1
ATOM 3540 C C . ALA B 1 39 ? 6.051 23.516 -8.828 1 93.94 39 ALA B C 1
ATOM 3542 O O . ALA B 1 39 ? 6.359 24.672 -8.516 1 93.94 39 ALA B O 1
ATOM 3543 N N . TRP B 1 40 ? 6.84 22.547 -9.016 1 89.81 40 TRP B N 1
ATOM 3544 C CA . TRP B 1 40 ? 8.258 22.797 -8.789 1 89.81 40 TRP B CA 1
ATOM 3545 C C . TRP B 1 40 ? 8.789 23.844 -9.766 1 89.81 40 TRP B C 1
ATOM 3547 O O . TRP B 1 40 ? 9.562 24.734 -9.391 1 89.81 40 TRP B O 1
ATOM 3557 N N . ARG B 1 41 ? 8.406 23.766 -10.945 1 92.44 41 ARG B N 1
ATOM 3558 C CA . ARG B 1 41 ? 8.82 24.719 -11.969 1 92.44 41 ARG B CA 1
ATOM 3559 C C . ARG B 1 41 ? 8.297 26.125 -11.648 1 92.44 41 ARG B C 1
ATOM 3561 O O . ARG B 1 41 ? 8.938 27.125 -11.969 1 92.44 41 ARG B O 1
ATOM 3568 N N . ALA B 1 42 ? 7.227 26.141 -11.016 1 94.06 42 ALA B N 1
ATOM 3569 C CA . ALA B 1 42 ? 6.613 27.422 -10.656 1 94.06 42 ALA B CA 1
ATOM 3570 C C . ALA B 1 42 ? 7.148 27.922 -9.32 1 94.06 42 ALA B C 1
ATOM 3572 O O . ALA B 1 42 ? 6.641 28.906 -8.781 1 94.06 42 ALA B O 1
ATOM 3573 N N . GLY B 1 43 ? 8.031 27.203 -8.781 1 91.19 43 GLY B N 1
ATOM 3574 C CA . GLY B 1 43 ? 8.625 27.609 -7.52 1 91.19 43 GLY B CA 1
ATOM 3575 C C . GLY B 1 43 ? 7.82 27.156 -6.312 1 91.19 43 GLY B C 1
ATOM 3576 O O . GLY B 1 43 ? 7.98 27.703 -5.219 1 91.19 43 GLY B O 1
ATOM 3577 N N . GLN B 1 44 ? 6.988 26.234 -6.551 1 93.5 44 GLN B N 1
ATOM 3578 C CA . GLN B 1 44 ? 6.145 25.688 -5.492 1 93.5 44 GLN B CA 1
ATOM 3579 C C . GLN B 1 44 ? 6.637 24.312 -5.051 1 93.5 44 GLN B C 1
ATOM 3581 O O . GLN B 1 44 ? 7.383 23.656 -5.773 1 93.5 44 GLN B O 1
ATOM 3586 N N . SER B 1 45 ? 6.309 23.984 -3.822 1 91.75 45 SER B N 1
ATOM 3587 C CA . SER B 1 45 ? 6.59 22.625 -3.355 1 91.75 45 SER B CA 1
ATOM 3588 C C . SER B 1 45 ? 5.789 21.594 -4.141 1 91.75 45 SER B C 1
ATOM 3590 O O . SER B 1 45 ? 4.621 21.812 -4.465 1 91.75 45 SER B O 1
ATOM 3592 N N . PRO B 1 46 ? 6.359 20.438 -4.441 1 92.06 46 PRO B N 1
ATOM 3593 C CA . PRO B 1 46 ? 5.648 19.375 -5.145 1 92.06 46 PRO B CA 1
ATOM 3594 C C . PRO B 1 46 ? 4.359 18.953 -4.438 1 92.06 46 PRO B C 1
ATOM 3596 O O . PRO B 1 46 ? 3.377 18.609 -5.098 1 92.06 46 PRO B O 1
ATOM 3599 N N . VAL B 1 47 ? 4.332 18.984 -3.178 1 90.69 47 VAL B N 1
ATOM 3600 C CA . VAL B 1 47 ? 3.152 18.578 -2.432 1 90.69 47 VAL B CA 1
ATOM 3601 C C . VAL B 1 47 ? 1.973 19.484 -2.777 1 90.69 47 VAL B C 1
ATOM 3603 O O . VAL B 1 47 ? 0.835 19.016 -2.883 1 90.69 47 VAL B O 1
ATOM 3606 N N . VAL B 1 48 ? 2.189 20.703 -2.926 1 91.75 48 VAL B N 1
ATOM 3607 C CA . VAL B 1 48 ? 1.146 21.641 -3.314 1 91.75 48 VAL B CA 1
ATOM 3608 C C . VAL B 1 48 ? 0.595 21.266 -4.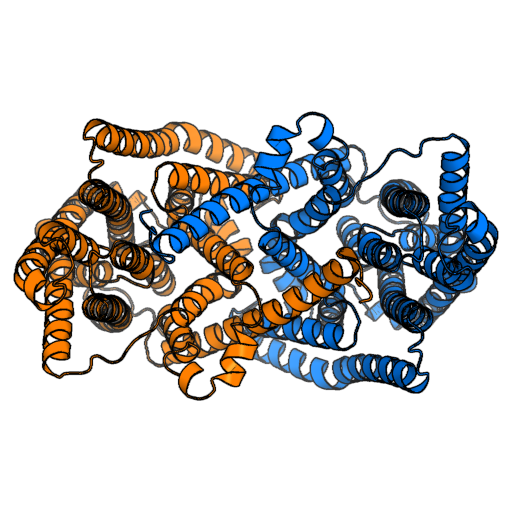688 1 91.75 48 VAL B C 1
ATOM 3610 O O . VAL B 1 48 ? -0.612 21.359 -4.926 1 91.75 48 VAL B O 1
ATOM 3613 N N . GLY B 1 49 ? 1.502 20.922 -5.551 1 92.25 49 GLY B N 1
ATOM 3614 C CA . GLY B 1 49 ? 1.076 20.469 -6.863 1 92.25 49 GLY B CA 1
ATOM 3615 C C . GLY B 1 49 ? 0.192 19.234 -6.812 1 92.25 49 GLY B C 1
ATOM 3616 O O . GLY B 1 49 ? -0.759 19.109 -7.586 1 92.25 49 GLY B O 1
ATOM 3617 N N . GLU B 1 50 ? 0.508 18.312 -5.984 1 91.56 50 GLU B N 1
ATOM 3618 C CA . GLU B 1 50 ? -0.315 17.125 -5.793 1 91.56 50 GLU B CA 1
ATOM 3619 C C . GLU B 1 50 ? -1.715 17.484 -5.309 1 91.56 50 GLU B C 1
ATOM 3621 O O . GLU B 1 50 ? -2.709 16.969 -5.812 1 91.56 50 GLU B O 1
ATOM 3626 N N . ILE B 1 51 ? -1.762 18.391 -4.348 1 89.62 51 ILE B N 1
ATOM 3627 C CA . ILE B 1 51 ? -3.027 18.828 -3.773 1 89.62 51 ILE B CA 1
ATOM 3628 C C . ILE B 1 51 ? -3.863 19.531 -4.848 1 89.62 51 ILE B C 1
ATOM 3630 O O . ILE B 1 51 ? -5.039 19.203 -5.035 1 89.62 51 ILE B O 1
ATOM 3634 N N . ILE B 1 52 ? -3.268 20.438 -5.559 1 90.75 52 ILE B N 1
ATOM 3635 C CA . ILE B 1 52 ? -3.963 21.188 -6.602 1 90.75 52 ILE B CA 1
ATOM 3636 C C . ILE B 1 52 ? -4.402 20.25 -7.715 1 90.75 52 ILE B C 1
ATOM 3638 O O . ILE B 1 52 ? -5.5 20.391 -8.258 1 90.75 52 ILE B O 1
ATOM 3642 N N . GLY B 1 53 ? -3.473 19.359 -8.055 1 90.38 53 GLY B N 1
ATOM 3643 C CA . GLY B 1 53 ? -3.863 18.344 -9.023 1 90.38 53 GLY B CA 1
ATOM 3644 C C . GLY B 1 53 ? -5.109 17.578 -8.617 1 90.38 53 GLY B C 1
ATOM 3645 O O . GLY B 1 53 ? -5.977 17.297 -9.445 1 90.38 53 GLY B O 1
ATOM 3646 N N . GLY B 1 54 ? -5.234 17.203 -7.391 1 89 54 GLY B N 1
ATOM 3647 C CA . GLY B 1 54 ? -6.426 16.531 -6.871 1 89 54 GLY B CA 1
ATOM 3648 C C . GLY B 1 54 ? -7.668 17.391 -6.953 1 89 54 GLY B C 1
ATOM 3649 O O . GLY B 1 54 ? -8.742 16.906 -7.309 1 89 54 GLY B O 1
ATOM 3650 N N . ILE B 1 55 ? -7.523 18.625 -6.598 1 86.88 55 ILE B N 1
ATOM 3651 C CA . ILE B 1 55 ? -8.648 19.562 -6.629 1 86.88 55 ILE B CA 1
ATOM 3652 C C . ILE B 1 55 ? -9.148 19.719 -8.062 1 86.88 55 ILE B C 1
ATOM 3654 O O . ILE B 1 55 ? -10.359 19.734 -8.305 1 86.88 55 ILE B O 1
ATOM 3658 N N . VAL B 1 56 ? -8.211 19.797 -8.977 1 87.94 56 VAL B N 1
ATOM 3659 C CA . VAL B 1 56 ? -8.547 19.938 -10.383 1 87.94 56 VAL B CA 1
ATOM 3660 C C . VAL B 1 56 ? -9.297 18.703 -10.875 1 87.94 56 VAL B C 1
ATOM 3662 O O . VAL B 1 56 ? -10.25 18.812 -11.641 1 87.94 56 VAL B O 1
ATOM 3665 N N . LEU B 1 57 ? -8.914 17.578 -10.391 1 87.06 57 LEU B N 1
ATOM 3666 C CA . LEU B 1 57 ? -9.547 16.312 -10.766 1 87.06 57 LEU B CA 1
ATOM 3667 C C . LEU B 1 57 ? -10.867 16.141 -10.039 1 87.06 57 LEU B C 1
ATOM 3669 O O . LEU B 1 57 ? -11.68 15.281 -10.414 1 87.06 57 LEU B O 1
ATOM 3673 N N . GLY B 1 58 ? -11.102 16.922 -9.086 1 84.62 58 GLY B N 1
ATOM 3674 C CA . GLY B 1 58 ? -12.242 16.75 -8.195 1 84.62 58 GLY B CA 1
ATOM 3675 C C . GLY B 1 58 ? -13.539 17.266 -8.789 1 84.62 58 GLY B C 1
ATOM 3676 O O . GLY B 1 58 ? -13.586 17.641 -9.961 1 84.62 58 GLY B O 1
ATOM 3677 N N . PRO B 1 59 ? -14.531 17.172 -8.008 1 77.81 59 PRO B N 1
ATOM 3678 C CA . PRO B 1 59 ? -15.859 17.578 -8.469 1 77.81 59 PRO B CA 1
ATOM 3679 C C . PRO B 1 59 ? -15.945 19.062 -8.789 1 77.81 59 PRO B C 1
ATOM 3681 O O . PRO B 1 59 ? -16.781 19.484 -9.602 1 77.81 59 PRO B O 1
ATOM 3684 N N . SER B 1 60 ? -15.07 19.844 -8.211 1 77.94 60 SER B N 1
ATOM 3685 C CA . SER B 1 60 ? -15.148 21.297 -8.352 1 77.94 60 SER B CA 1
ATOM 3686 C C . SER B 1 60 ? -14.734 21.734 -9.75 1 77.94 60 SER B C 1
ATOM 3688 O O . SER B 1 60 ? -15.133 22.812 -10.211 1 77.94 60 SER B O 1
ATOM 3690 N N . LEU B 1 61 ? -13.898 20.953 -10.422 1 79.94 61 LEU B N 1
ATOM 3691 C CA . LEU B 1 61 ? -13.484 21.344 -11.758 1 79.94 61 LEU B CA 1
ATOM 3692 C C . LEU B 1 61 ? -13.742 20.219 -12.766 1 79.94 61 LEU B C 1
ATOM 3694 O O . LEU B 1 61 ? -14.742 20.25 -13.492 1 79.94 61 LEU B O 1
ATOM 3698 N N . PHE B 1 62 ? -13.016 19.172 -12.664 1 78.44 62 PHE B N 1
ATOM 3699 C CA . PHE B 1 62 ? -13.164 18.078 -13.609 1 78.44 62 PHE B CA 1
ATOM 3700 C C . PHE B 1 62 ? -14.555 17.453 -13.516 1 78.44 62 PHE B C 1
ATOM 3702 O O . PHE B 1 62 ? -15.148 17.078 -14.531 1 78.44 62 PHE B O 1
ATOM 3709 N N . GLY B 1 63 ? -15.008 17.328 -12.367 1 76.56 63 GLY B N 1
ATOM 3710 C CA . GLY B 1 63 ? -16.344 16.797 -12.172 1 76.56 63 GLY B CA 1
ATOM 3711 C C . GLY B 1 63 ? -17.422 17.625 -12.82 1 76.56 63 GLY B C 1
ATOM 3712 O O . GLY B 1 63 ? -18.438 17.094 -13.289 1 76.56 63 GLY B O 1
ATOM 3713 N N . LEU B 1 64 ? -17.172 18.891 -12.852 1 75.5 64 LEU B N 1
ATOM 3714 C CA . LEU B 1 64 ? -18.125 19.797 -13.484 1 75.5 64 LEU B CA 1
ATOM 3715 C C . LEU B 1 64 ? -17.969 19.766 -15 1 75.5 64 LEU B C 1
ATOM 3717 O O . LEU B 1 64 ? -18.969 19.797 -15.727 1 75.5 64 LEU B O 1
ATOM 3721 N N . LEU B 1 65 ? -16.734 19.641 -15.508 1 80.06 65 LEU B N 1
ATOM 3722 C CA . LEU B 1 65 ? -16.453 19.688 -16.938 1 80.06 65 LEU B CA 1
ATOM 3723 C C . LEU B 1 65 ? -16.828 18.375 -17.609 1 80.06 65 LEU B C 1
ATOM 3725 O O . LEU B 1 65 ? -17.312 18.359 -18.734 1 80.06 65 LEU B O 1
ATOM 3729 N N . SER B 1 66 ? -16.531 17.281 -16.875 1 84.69 66 SER B N 1
ATOM 3730 C CA . SER B 1 66 ? -16.828 15.945 -17.406 1 84.69 66 SER B CA 1
ATOM 3731 C C . SER B 1 66 ? -17.359 15.023 -16.328 1 84.69 66 SER B C 1
ATOM 3733 O O . SER B 1 66 ? -16.672 14.094 -15.898 1 84.69 66 SER B O 1
ATOM 3735 N N . PRO B 1 67 ? -18.594 15.242 -16.047 1 81.44 67 PRO B N 1
ATOM 3736 C CA . PRO B 1 67 ? -19.188 14.492 -14.938 1 81.44 67 PRO B CA 1
ATOM 3737 C C . PRO B 1 67 ? -19.188 12.984 -15.18 1 81.44 67 PRO B C 1
ATOM 3739 O O . PRO B 1 67 ? -18.969 12.203 -14.25 1 81.44 67 PRO B O 1
ATOM 3742 N N . ASP B 1 68 ? -19.344 12.594 -16.391 1 83.56 68 ASP B N 1
ATOM 3743 C CA . ASP B 1 68 ? -19.422 11.172 -16.688 1 83.56 68 ASP B CA 1
ATOM 3744 C C . ASP B 1 68 ? -18.062 10.492 -16.5 1 83.56 68 ASP B C 1
ATOM 3746 O O . ASP B 1 68 ? -17.984 9.422 -15.891 1 83.56 68 ASP B O 1
ATOM 3750 N N . ILE B 1 69 ? -17.078 11.141 -16.969 1 81.38 69 ILE B N 1
ATOM 3751 C CA . ILE B 1 69 ? -15.742 10.578 -16.844 1 81.38 69 ILE B CA 1
ATOM 3752 C C . ILE B 1 69 ? -15.312 10.586 -15.383 1 81.38 69 ILE B C 1
ATOM 3754 O O . ILE B 1 69 ? -14.688 9.633 -14.906 1 81.38 69 ILE B O 1
ATOM 3758 N N . PHE B 1 70 ? -15.711 11.609 -14.766 1 83.69 70 PHE B N 1
ATOM 3759 C CA . PHE B 1 70 ? -15.383 11.719 -13.344 1 83.69 70 PHE B CA 1
ATOM 3760 C C . PHE B 1 70 ? -16.031 10.586 -12.555 1 83.69 70 PHE B C 1
ATOM 3762 O O . PHE B 1 70 ? -15.375 9.953 -11.719 1 83.69 70 PHE B O 1
ATOM 3769 N N . ARG B 1 71 ? -17.281 10.398 -12.875 1 81.69 71 ARG B N 1
ATOM 3770 C CA . ARG B 1 71 ? -18 9.336 -12.18 1 81.69 71 ARG B CA 1
ATOM 3771 C C . ARG B 1 71 ? -17.422 7.965 -12.516 1 81.69 71 ARG B C 1
ATOM 3773 O O . ARG B 1 71 ? -17.312 7.102 -11.641 1 81.69 71 ARG B O 1
ATOM 3780 N N . PHE B 1 72 ? -17.062 7.855 -13.727 1 83.25 72 PHE B N 1
ATOM 3781 C CA . PHE B 1 72 ? -16.516 6.586 -14.172 1 83.25 72 PHE B CA 1
ATOM 3782 C C . PHE B 1 72 ? -15.188 6.293 -13.469 1 83.25 72 PHE B C 1
ATOM 3784 O O . PHE B 1 72 ? -14.945 5.164 -13.039 1 83.25 72 PHE B O 1
ATOM 3791 N N . VAL B 1 73 ? -14.43 7.219 -13.258 1 84.06 73 VAL B N 1
ATOM 3792 C CA . VAL B 1 73 ? -13.078 7.031 -12.742 1 84.06 73 VAL B CA 1
ATOM 3793 C C . VAL B 1 73 ? -13.117 6.988 -11.211 1 84.06 73 VAL B C 1
ATOM 3795 O O . VAL B 1 73 ? -12.492 6.121 -10.594 1 84.06 73 VAL B O 1
ATOM 3798 N N . PHE B 1 74 ? -13.875 7.789 -10.602 1 83.25 74 PHE B N 1
ATOM 3799 C CA . PHE B 1 74 ? -13.656 7.992 -9.172 1 83.25 74 PHE B CA 1
ATOM 3800 C C . PHE B 1 74 ? -14.875 7.562 -8.367 1 83.25 74 PHE B C 1
ATOM 3802 O O . PHE B 1 74 ? -14.812 7.469 -7.141 1 83.25 74 PHE B O 1
ATOM 3809 N N . ARG B 1 75 ? -15.984 7.215 -8.984 1 77.12 75 ARG B N 1
ATOM 3810 C CA . ARG B 1 75 ? -17.172 6.852 -8.227 1 77.12 75 ARG B CA 1
ATOM 3811 C C . ARG B 1 75 ? -17.656 5.453 -8.594 1 77.12 75 ARG B C 1
ATOM 3813 O O . ARG B 1 75 ? -18.734 5.035 -8.188 1 77.12 75 ARG B O 1
ATOM 3820 N N . SER B 1 76 ? -16.938 4.758 -9.359 1 83.06 76 SER B N 1
ATOM 3821 C CA . SER B 1 76 ? -17.344 3.432 -9.82 1 83.06 76 SER B CA 1
ATOM 3822 C C . SER B 1 76 ? -16.891 2.348 -8.844 1 83.06 76 SER B C 1
ATOM 3824 O O . SER B 1 76 ? -17.234 1.176 -9.008 1 83.06 76 SER B O 1
ATOM 3826 N N . ALA B 1 77 ? -16.125 2.732 -7.828 1 85 77 ALA B N 1
ATOM 3827 C CA . ALA B 1 77 ? -15.664 1.794 -6.809 1 85 77 ALA B CA 1
ATOM 3828 C C . ALA B 1 77 ? -15.789 2.4 -5.414 1 85 77 ALA B C 1
ATOM 3830 O O . ALA B 1 77 ? -15.758 3.623 -5.258 1 85 77 ALA B O 1
ATOM 3831 N N . PRO B 1 78 ? -15.992 1.531 -4.426 1 86 78 PRO B N 1
ATOM 3832 C CA . PRO B 1 78 ? -16.031 2.047 -3.057 1 86 78 PRO B CA 1
ATOM 3833 C C . PRO B 1 78 ? -14.75 2.783 -2.666 1 86 78 PRO B C 1
ATOM 3835 O O . PRO B 1 78 ? -13.664 2.436 -3.139 1 86 78 PRO B O 1
ATOM 3838 N N . PRO B 1 79 ? -14.852 3.781 -1.84 1 87.75 79 PRO B N 1
ATOM 3839 C CA . PRO B 1 79 ? -13.711 4.645 -1.502 1 87.75 79 PRO B CA 1
ATOM 3840 C C . PRO B 1 79 ? -12.773 4.012 -0.476 1 87.75 79 PRO B C 1
ATOM 3842 O O . PRO B 1 79 ? -11.68 4.52 -0.242 1 87.75 79 PRO B O 1
ATOM 3845 N N . GLU B 1 80 ? -13.133 2.859 0.109 1 90.25 80 GLU B N 1
ATOM 3846 C CA . GLU B 1 80 ? -12.43 2.316 1.271 1 90.25 80 GLU B CA 1
ATOM 3847 C C . GLU B 1 80 ? -10.984 1.964 0.935 1 90.25 80 GLU B C 1
ATOM 3849 O O . GLU B 1 80 ? -10.07 2.273 1.701 1 90.25 80 GLU B O 1
ATOM 3854 N N . PRO B 1 81 ? -10.758 1.398 -0.273 1 92.44 81 PRO B N 1
ATOM 3855 C CA . PRO B 1 81 ? -9.375 1.043 -0.584 1 92.44 81 PRO B CA 1
ATOM 3856 C C . PRO B 1 81 ? -8.461 2.262 -0.678 1 92.44 81 PRO B C 1
ATOM 3858 O O . PRO B 1 81 ? -7.367 2.262 -0.108 1 92.44 81 PRO B O 1
ATOM 3861 N N . LEU B 1 82 ? -8.938 3.268 -1.311 1 92.19 82 LEU B N 1
ATOM 3862 C CA . LEU B 1 82 ? -8.117 4.465 -1.459 1 92.19 82 LEU B CA 1
ATOM 3863 C C . LEU B 1 82 ? -7.957 5.188 -0.124 1 92.19 82 LEU B C 1
ATOM 3865 O O . LEU B 1 82 ? -6.906 5.77 0.153 1 92.19 82 LEU B O 1
ATOM 3869 N N . THR B 1 83 ? -8.984 5.137 0.665 1 90.44 83 THR B N 1
ATOM 3870 C CA . THR B 1 83 ? -8.93 5.742 1.99 1 90.44 83 THR B CA 1
ATOM 3871 C C . THR B 1 83 ? -7.844 5.086 2.838 1 90.44 83 THR B C 1
ATOM 3873 O O . THR B 1 83 ? -7.02 5.777 3.443 1 90.44 83 THR B O 1
ATOM 3876 N N . ILE B 1 84 ? -7.801 3.816 2.793 1 93.31 84 ILE B N 1
ATOM 3877 C CA . ILE B 1 84 ? -6.848 3.082 3.615 1 93.31 84 ILE B CA 1
ATOM 3878 C C . ILE B 1 84 ? -5.438 3.27 3.061 1 93.31 84 ILE B C 1
ATOM 3880 O O . ILE B 1 84 ? -4.484 3.471 3.82 1 93.31 84 ILE B O 1
ATOM 3884 N N . LEU B 1 85 ? -5.277 3.209 1.756 1 94.75 85 LEU B N 1
ATOM 3885 C CA . LEU B 1 85 ? -3.973 3.422 1.141 1 94.75 85 LEU B CA 1
ATOM 3886 C C . LEU B 1 85 ? -3.426 4.801 1.489 1 94.75 85 LEU B C 1
ATOM 3888 O O . LEU B 1 85 ? -2.236 4.945 1.785 1 94.75 85 LEU B O 1
ATOM 3892 N N . SER B 1 86 ? -4.277 5.785 1.445 1 91.75 86 SER B N 1
ATOM 3893 C CA . SER B 1 86 ? -3.875 7.152 1.76 1 91.75 86 SER B CA 1
ATOM 3894 C C . SER B 1 86 ? -3.461 7.281 3.223 1 91.75 86 SER B C 1
ATOM 3896 O O . SER B 1 86 ? -2.459 7.93 3.533 1 91.75 86 SER B O 1
ATOM 3898 N N . GLN B 1 87 ? -4.191 6.672 4.121 1 91.56 87 GLN B N 1
ATOM 3899 C CA . GLN B 1 87 ? -3.906 6.75 5.547 1 91.56 87 GLN B CA 1
ATOM 3900 C C . GLN B 1 87 ? -2.611 6.023 5.891 1 91.56 87 GLN B C 1
ATOM 3902 O O . GLN B 1 87 ? -1.854 6.465 6.758 1 91.56 87 GLN B O 1
ATOM 3907 N N . LEU B 1 88 ? -2.41 4.914 5.215 1 94.81 88 LEU B N 1
ATOM 3908 C CA . LEU B 1 88 ? -1.152 4.199 5.402 1 94.81 88 LEU B CA 1
ATOM 3909 C C . LEU B 1 88 ? 0.032 5.062 4.984 1 94.81 88 LEU B C 1
ATOM 3911 O O . LEU B 1 88 ? 1.053 5.102 5.672 1 94.81 88 LEU B O 1
ATOM 3915 N N . GLY B 1 89 ? -0.132 5.699 3.85 1 93.69 89 GLY B N 1
ATOM 3916 C CA . GLY B 1 89 ? 0.905 6.613 3.404 1 93.69 89 GLY B CA 1
ATOM 3917 C C . GLY B 1 89 ? 1.208 7.711 4.41 1 93.69 89 GLY B C 1
ATOM 3918 O O . GLY B 1 89 ? 2.373 8.031 4.656 1 93.69 89 GLY B O 1
ATOM 3919 N N . LEU B 1 90 ? 0.207 8.219 4.973 1 92.19 90 LEU B N 1
ATOM 3920 C CA . LEU B 1 90 ? 0.358 9.312 5.93 1 92.19 90 LEU B CA 1
ATOM 3921 C C . LEU B 1 90 ? 1.035 8.828 7.207 1 92.19 90 LEU B C 1
ATOM 3923 O O . LEU B 1 90 ? 1.878 9.531 7.77 1 92.19 90 LEU B O 1
ATOM 3927 N N . ILE B 1 91 ? 0.652 7.707 7.688 1 95.38 91 ILE B N 1
ATOM 3928 C CA . ILE B 1 91 ? 1.239 7.148 8.898 1 95.38 91 ILE B CA 1
ATOM 3929 C C . ILE B 1 91 ? 2.729 6.891 8.68 1 95.38 91 ILE B C 1
ATOM 3931 O O . ILE B 1 91 ? 3.551 7.191 9.547 1 95.38 91 ILE B O 1
ATOM 3935 N N . LEU B 1 92 ? 3.049 6.367 7.52 1 96.38 92 LEU B N 1
ATOM 3936 C CA . LEU B 1 92 ? 4.445 6.078 7.215 1 96.38 92 LEU B CA 1
ATOM 3937 C C . LEU B 1 92 ? 5.242 7.363 7.035 1 96.38 92 LEU B C 1
ATOM 3939 O O . LEU B 1 92 ? 6.41 7.434 7.418 1 96.38 92 LEU B O 1
ATOM 3943 N N . LEU B 1 93 ? 4.637 8.359 6.445 1 93.38 93 LEU B N 1
ATOM 3944 C CA . LEU B 1 93 ? 5.289 9.664 6.336 1 93.38 93 LEU B CA 1
ATOM 3945 C C . LEU B 1 93 ? 5.582 10.242 7.711 1 93.38 93 LEU B C 1
ATOM 3947 O O . LEU B 1 93 ? 6.672 10.773 7.949 1 93.38 93 LEU B O 1
ATOM 3951 N N . MET B 1 94 ? 4.598 10.148 8.547 1 94.56 94 MET B N 1
ATOM 3952 C CA . MET B 1 94 ? 4.754 10.688 9.891 1 94.56 94 MET B CA 1
ATOM 3953 C C . MET B 1 94 ? 5.883 9.977 10.633 1 94.56 94 MET B C 1
ATOM 3955 O O . MET B 1 94 ? 6.641 10.609 11.367 1 94.56 94 MET B O 1
ATOM 3959 N N . PHE B 1 95 ? 5.984 8.656 10.508 1 97 95 PHE B N 1
ATOM 3960 C CA . PHE B 1 95 ? 7.117 7.934 11.07 1 97 95 PHE B CA 1
ATOM 3961 C C . PHE B 1 95 ? 8.43 8.484 10.531 1 97 95 PHE B C 1
ATOM 3963 O O . PHE B 1 95 ? 9.383 8.695 11.289 1 97 95 PHE B O 1
ATOM 3970 N N . GLN B 1 96 ? 8.461 8.703 9.227 1 95.56 96 GLN B N 1
ATOM 3971 C CA . GLN B 1 96 ? 9.664 9.219 8.578 1 95.56 96 GLN B CA 1
ATOM 3972 C C . GLN B 1 96 ? 10.031 10.602 9.117 1 95.56 96 GLN B C 1
ATOM 3974 O O . GLN B 1 96 ? 11.203 10.883 9.352 1 95.56 96 GLN B O 1
ATOM 3979 N N . ILE B 1 97 ? 9.055 11.438 9.25 1 93.88 97 ILE B N 1
ATOM 3980 C CA . ILE B 1 97 ? 9.281 12.781 9.781 1 93.88 97 ILE B CA 1
ATOM 3981 C C . ILE B 1 97 ? 9.859 12.688 11.195 1 93.88 97 ILE B C 1
ATOM 3983 O O . ILE B 1 97 ? 10.859 13.344 11.508 1 93.88 97 ILE B O 1
ATOM 3987 N N . GLY B 1 98 ? 9.297 11.867 12.031 1 95.06 98 GLY B N 1
ATOM 3988 C CA . GLY B 1 98 ? 9.828 11.68 13.375 1 95.06 98 GLY B CA 1
ATOM 3989 C C . GLY B 1 98 ? 11.242 11.141 13.391 1 95.06 98 GLY B C 1
ATOM 3990 O O . GLY B 1 98 ? 12.047 11.508 14.25 1 95.06 98 GLY B O 1
ATOM 3991 N N . LEU B 1 99 ? 11.523 10.32 12.43 1 95 99 LEU B N 1
ATOM 3992 C CA . LEU B 1 99 ? 12.812 9.641 12.367 1 95 99 LEU B CA 1
ATOM 3993 C C . LEU B 1 99 ? 13.883 10.57 11.797 1 95 99 LEU B C 1
ATOM 3995 O O . LEU B 1 99 ? 15.047 10.5 12.203 1 95 99 LEU B O 1
ATOM 3999 N N . GLU B 1 100 ? 13.578 11.438 10.922 1 92.44 100 GLU B N 1
ATOM 4000 C CA . GLU B 1 100 ? 14.555 12.156 10.102 1 92.44 100 GLU B CA 1
ATOM 4001 C C . GLU B 1 100 ? 14.984 13.453 10.766 1 92.44 100 GLU B C 1
ATOM 4003 O O . GLU B 1 100 ? 16.062 13.984 10.477 1 92.44 100 GLU B O 1
ATOM 4008 N N . PHE B 1 101 ? 14.172 14.016 11.609 1 91.75 101 PHE B N 1
ATOM 4009 C CA . PHE B 1 101 ? 14.508 15.297 12.219 1 91.75 101 PHE B CA 1
ATOM 4010 C C . PHE B 1 101 ? 15.5 15.109 13.359 1 91.75 101 PHE B C 1
ATOM 4012 O O . PHE B 1 101 ? 15.414 14.133 14.109 1 91.75 101 PHE B O 1
ATOM 4019 N N . ASP B 1 102 ? 16.406 16 13.469 1 91.62 102 ASP B N 1
ATOM 4020 C CA . ASP B 1 102 ? 17.453 15.938 14.492 1 91.62 102 ASP B CA 1
ATOM 4021 C C . ASP B 1 102 ? 17 16.656 15.766 1 91.62 102 ASP B C 1
ATOM 4023 O O . ASP B 1 102 ? 17.391 17.797 16 1 91.62 102 ASP B O 1
ATOM 4027 N N . PHE B 1 103 ? 16.469 15.984 16.656 1 92.56 103 PHE B N 1
ATOM 4028 C CA . PHE B 1 103 ? 15.883 16.562 17.859 1 92.56 103 PHE B CA 1
ATOM 4029 C C . PHE B 1 103 ? 16.953 16.906 18.875 1 92.56 103 PHE B C 1
ATOM 4031 O O . PHE B 1 103 ? 16.656 17.438 19.953 1 92.56 103 PHE B O 1
ATOM 4038 N N . SER B 1 104 ? 18.219 16.688 18.516 1 90.06 104 SER B N 1
ATOM 4039 C CA . SER B 1 104 ? 19.312 17.062 19.391 1 90.06 104 SER B CA 1
ATOM 4040 C C . SER B 1 104 ? 19.422 18.578 19.531 1 90.06 104 SER B C 1
ATOM 4042 O O . SER B 1 104 ? 19.953 19.078 20.531 1 90.06 104 SER B O 1
ATOM 4044 N N . HIS B 1 105 ? 18.891 19.281 18.625 1 92.25 105 HIS B N 1
ATOM 4045 C CA . HIS B 1 105 ? 18.906 20.734 18.656 1 92.25 105 HIS B CA 1
ATOM 4046 C C . HIS B 1 105 ? 18.078 21.266 19.828 1 92.25 105 HIS B C 1
ATOM 4048 O O . HIS B 1 105 ? 18.234 22.422 20.219 1 92.25 105 HIS B O 1
ATOM 4054 N N . LEU B 1 106 ? 17.266 20.438 20.359 1 93.75 106 LEU B N 1
ATOM 4055 C CA . LEU B 1 106 ? 16.391 20.875 21.438 1 93.75 106 LEU B CA 1
ATOM 4056 C C . LEU B 1 106 ? 17.125 20.812 22.781 1 93.75 106 LEU B C 1
ATOM 4058 O O . LEU B 1 106 ? 16.578 21.219 23.812 1 93.75 106 LEU B O 1
ATOM 4062 N N . LYS B 1 107 ? 18.328 20.328 22.703 1 92.56 107 LYS B N 1
ATOM 4063 C CA . LYS B 1 107 ? 19.125 20.344 23.922 1 92.56 107 LYS B CA 1
ATOM 4064 C C . LYS B 1 107 ? 19.484 21.766 24.328 1 92.56 107 LYS B C 1
ATOM 4066 O O . LYS B 1 107 ? 19.672 22.047 25.5 1 92.56 107 LYS B O 1
ATOM 4071 N N . GLU B 1 108 ? 19.516 22.609 23.375 1 94.06 108 GLU B N 1
ATOM 4072 C CA . GLU B 1 108 ? 19.797 24.016 23.641 1 94.06 108 GLU B CA 1
ATOM 4073 C C . GLU B 1 108 ? 18.594 24.703 24.281 1 94.06 108 GLU B C 1
ATOM 4075 O O . GLU B 1 108 ? 17.484 24.594 23.781 1 94.06 108 GLU B O 1
ATOM 4080 N N . ARG B 1 109 ? 18.859 25.422 25.297 1 93.56 109 ARG B N 1
ATOM 4081 C CA . ARG B 1 109 ? 17.812 26.062 26.078 1 93.56 109 ARG B CA 1
ATOM 4082 C C . ARG B 1 109 ? 17.031 27.062 25.219 1 93.56 109 ARG B C 1
ATOM 4084 O O . ARG B 1 109 ? 15.812 27.188 25.375 1 93.56 109 ARG B O 1
ATOM 4091 N N . ARG B 1 110 ? 17.703 27.75 24.453 1 93.25 110 ARG B N 1
ATOM 4092 C CA . ARG B 1 110 ? 17.078 28.75 23.594 1 93.25 110 ARG B CA 1
ATOM 4093 C C . ARG B 1 110 ? 16.062 28.109 22.656 1 93.25 110 ARG B C 1
ATOM 4095 O O . ARG B 1 110 ? 14.977 28.641 22.453 1 93.25 110 ARG B O 1
ATOM 4102 N N . ASN B 1 111 ? 16.438 27.016 22.094 1 95.62 111 ASN B N 1
ATOM 4103 C CA . ASN B 1 111 ? 15.555 26.312 21.188 1 95.62 111 ASN B CA 1
ATOM 4104 C C . ASN B 1 111 ? 14.336 25.75 21.906 1 95.62 111 ASN B C 1
ATOM 4106 O O . ASN B 1 111 ? 13.227 25.766 21.391 1 95.62 111 ASN B O 1
ATOM 4110 N N . ARG B 1 112 ? 14.516 25.281 23.047 1 96.19 112 ARG B N 1
ATOM 4111 C CA . ARG B 1 112 ? 13.406 24.766 23.859 1 96.19 112 ARG B CA 1
ATOM 4112 C C . ARG B 1 112 ? 12.438 25.891 24.219 1 96.19 112 ARG B C 1
ATOM 4114 O O . ARG B 1 112 ? 11.219 25.688 24.219 1 96.19 112 ARG B O 1
ATOM 4121 N N . ARG B 1 113 ? 13.023 26.969 24.547 1 96.19 113 ARG B N 1
ATOM 4122 C CA . ARG B 1 113 ? 12.203 28.141 24.859 1 96.19 113 ARG B CA 1
ATOM 4123 C C . ARG B 1 113 ? 11.383 28.578 23.641 1 96.19 113 ARG B C 1
ATOM 4125 O O . ARG B 1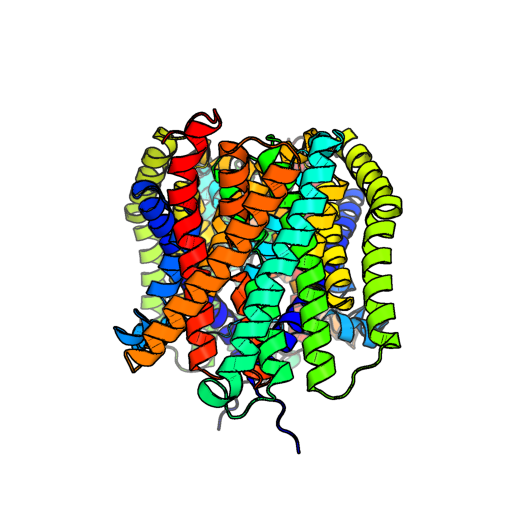 113 ? 10.219 28.938 23.781 1 96.19 113 ARG B O 1
ATOM 4132 N N . ALA B 1 114 ? 12.031 28.531 22.562 1 96.75 114 ALA B N 1
ATOM 4133 C CA . ALA B 1 114 ? 11.336 28.891 21.328 1 96.75 114 ALA B CA 1
ATOM 4134 C C . ALA B 1 114 ? 10.172 27.938 21.062 1 96.75 114 ALA B C 1
ATOM 4136 O O . ALA B 1 114 ? 9.086 28.375 20.672 1 96.75 114 ALA B O 1
ATOM 4137 N N . VAL B 1 115 ? 10.414 26.656 21.234 1 97.38 115 VAL B N 1
ATOM 4138 C CA . VAL B 1 115 ? 9.359 25.672 21.047 1 97.38 115 VAL B CA 1
ATOM 4139 C C . VAL B 1 115 ? 8.195 25.969 21.984 1 97.38 115 VAL B C 1
ATOM 4141 O O . VAL B 1 115 ? 7.039 26.016 21.547 1 97.38 115 VAL B O 1
ATOM 4144 N N . ARG B 1 116 ? 8.477 26.172 23.188 1 96.5 116 ARG B N 1
ATOM 4145 C CA . ARG B 1 116 ? 7.449 26.422 24.188 1 96.5 116 ARG B CA 1
ATOM 4146 C C . ARG B 1 116 ? 6.668 27.703 23.875 1 96.5 116 ARG B C 1
ATOM 4148 O O . ARG B 1 116 ? 5.434 27.688 23.859 1 96.5 116 ARG B O 1
ATOM 4155 N N . ASN B 1 117 ? 7.352 28.75 23.625 1 97.25 117 ASN B N 1
ATOM 4156 C CA . ASN B 1 117 ? 6.715 30.047 23.375 1 97.25 117 ASN B CA 1
ATOM 4157 C C . ASN B 1 117 ? 5.902 30.047 22.094 1 97.25 117 ASN B C 1
ATOM 4159 O O . ASN B 1 117 ? 4.781 30.547 22.047 1 97.25 117 ASN B O 1
ATOM 4163 N N . VAL B 1 118 ? 6.488 29.531 21.062 1 97.25 118 VAL B N 1
ATOM 4164 C CA . VAL B 1 118 ? 5.797 29.5 19.781 1 97.25 118 VAL B CA 1
ATOM 4165 C C . VAL B 1 118 ? 4.59 28.578 19.859 1 97.25 118 VAL B C 1
ATOM 4167 O O . VAL B 1 118 ? 3.539 28.859 19.266 1 97.25 118 VAL B O 1
ATOM 4170 N N . ALA B 1 119 ? 4.75 27.438 20.5 1 96.62 119 ALA B N 1
ATOM 4171 C CA . ALA B 1 119 ? 3.617 26.531 20.656 1 96.62 119 ALA B CA 1
ATOM 4172 C C . ALA B 1 119 ? 2.475 27.203 21.422 1 96.62 119 ALA B C 1
ATOM 4174 O O . ALA B 1 119 ? 1.309 27.062 21.047 1 96.62 119 ALA B O 1
ATOM 4175 N N . LEU B 1 120 ? 2.799 27.906 22.422 1 95.94 120 LEU B N 1
ATOM 4176 C CA . LEU B 1 120 ? 1.792 28.547 23.266 1 95.94 120 LEU B CA 1
ATOM 4177 C C . LEU B 1 120 ? 1.148 29.734 22.547 1 95.94 120 LEU B C 1
ATOM 4179 O O . LEU B 1 120 ? -0.067 29.75 22.344 1 95.94 120 LEU B O 1
ATOM 4183 N N . VAL B 1 121 ? 1.925 30.656 22.156 1 95.62 121 VAL B N 1
ATOM 4184 C CA . VAL B 1 121 ? 1.405 31.891 21.578 1 95.62 121 VAL B CA 1
ATOM 4185 C C . VAL B 1 121 ? 0.805 31.594 20.203 1 95.62 121 VAL B C 1
ATOM 4187 O O . VAL B 1 121 ? -0.214 32.156 19.812 1 95.62 121 VAL B O 1
ATOM 4190 N N . GLY B 1 122 ? 1.512 30.672 19.453 1 93.38 122 GLY B N 1
ATOM 4191 C CA . GLY B 1 122 ? 1.031 30.281 18.125 1 93.38 122 GLY B CA 1
ATOM 4192 C C . GLY B 1 122 ? -0.29 29.547 18.172 1 93.38 122 GLY B C 1
ATOM 4193 O O . GLY B 1 122 ? -0.976 29.422 17.156 1 93.38 122 GLY B O 1
ATOM 4194 N N . LEU B 1 123 ? -0.621 29.078 19.266 1 94.44 123 LEU B N 1
ATOM 4195 C CA . LEU B 1 123 ? -1.9 28.391 19.438 1 94.44 123 LEU B CA 1
ATOM 4196 C C . LEU B 1 123 ? -2.939 29.344 20.031 1 94.44 123 LEU B C 1
ATOM 4198 O O . LEU B 1 123 ? -4.074 29.406 19.547 1 94.44 123 LEU B O 1
ATOM 4202 N N . VAL B 1 124 ? -2.598 30.109 21.031 1 95.69 124 VAL B N 1
ATOM 4203 C CA . VAL B 1 124 ? -3.533 30.922 21.812 1 95.69 124 VAL B CA 1
ATOM 4204 C C . VAL B 1 124 ? -4.012 32.094 20.984 1 95.69 124 VAL B C 1
ATOM 4206 O O . VAL B 1 124 ? -5.203 32.438 20.969 1 95.69 124 VAL B O 1
ATOM 4209 N N . LEU B 1 125 ? -3.1 32.75 20.328 1 96.88 125 LEU B N 1
ATOM 4210 C CA . LEU B 1 125 ? -3.471 33.938 19.609 1 96.88 125 LEU B CA 1
ATOM 4211 C C . LEU B 1 125 ? -4.469 33.625 18.5 1 96.88 125 LEU B C 1
ATOM 4213 O O . LEU B 1 125 ? -5.531 34.25 18.422 1 96.88 125 LEU B O 1
ATOM 4217 N N . PRO B 1 126 ? -4.145 32.688 17.609 1 97.12 126 PRO B N 1
ATOM 4218 C CA . PRO B 1 126 ? -5.164 32.375 16.625 1 97.12 126 PRO B CA 1
ATOM 4219 C C . PRO B 1 126 ? -6.461 31.844 17.25 1 97.12 126 PRO B C 1
ATOM 4221 O O . PRO B 1 126 ? -7.547 32.125 16.734 1 97.12 126 PRO B O 1
ATOM 4224 N N . PHE B 1 127 ? -6.348 31.141 18.281 1 96.38 127 PHE B N 1
ATOM 4225 C CA . PHE B 1 127 ? -7.531 30.656 18.984 1 96.38 127 PHE B CA 1
ATOM 4226 C C . PHE B 1 127 ? -8.414 31.812 19.422 1 96.38 127 PHE B C 1
ATOM 4228 O O . PHE B 1 127 ? -9.633 31.781 19.219 1 96.38 127 PHE B O 1
ATOM 4235 N N . VAL B 1 128 ? -7.852 32.812 20.031 1 97.25 128 VAL B N 1
ATOM 4236 C CA . VAL B 1 128 ? -8.594 33.969 20.547 1 97.25 128 VAL B CA 1
ATOM 4237 C C . VAL B 1 128 ? -9.211 34.75 19.391 1 97.25 128 VAL B C 1
ATOM 4239 O O . VAL B 1 128 ? -10.367 35.156 19.453 1 97.25 128 VAL B O 1
ATOM 4242 N N . LEU B 1 129 ? -8.453 34.938 18.359 1 97.81 129 LEU B N 1
ATOM 4243 C CA . LEU B 1 129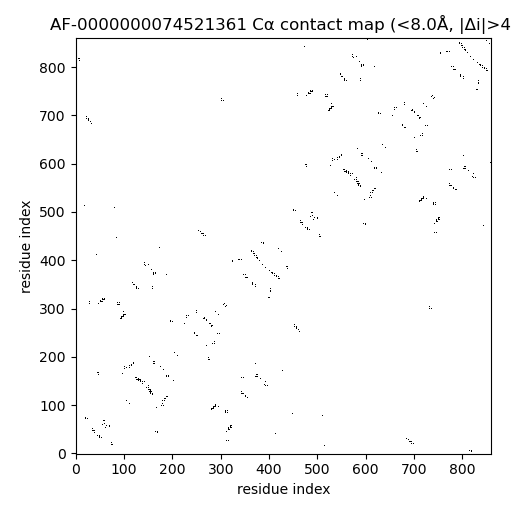 ? -8.969 35.656 17.188 1 97.81 129 LEU B CA 1
ATOM 4244 C C . LEU B 1 129 ? -10.109 34.875 16.547 1 97.81 129 LEU B C 1
ATOM 4246 O O . LEU B 1 129 ? -11.117 35.438 16.156 1 97.81 129 LEU B O 1
ATOM 4250 N N . GLY B 1 130 ? -9.914 33.562 16.438 1 97.25 130 GLY B N 1
ATOM 4251 C CA . GLY B 1 130 ? -10.969 32.719 15.898 1 97.25 130 GLY B CA 1
ATOM 4252 C C . GLY B 1 130 ? -12.219 32.688 16.766 1 97.25 130 GLY B C 1
ATOM 4253 O O . GLY B 1 130 ? -13.336 32.688 16.25 1 97.25 130 GLY B O 1
ATOM 4254 N N . LEU B 1 131 ? -11.969 32.656 18.047 1 96.69 131 LEU B N 1
ATOM 4255 C CA . LEU B 1 131 ? -13.078 32.688 18.984 1 96.69 131 LEU B CA 1
ATOM 4256 C C . LEU B 1 131 ? -13.875 33.969 18.844 1 96.69 131 LEU B C 1
ATOM 4258 O O . LEU B 1 131 ? -15.109 33.969 18.828 1 96.69 131 LEU B O 1
ATOM 4262 N N . GLY B 1 132 ? -13.195 35.094 18.844 1 97.44 132 GLY B N 1
ATOM 4263 C CA . GLY B 1 132 ? -13.852 36.375 18.672 1 97.44 132 GLY B CA 1
ATOM 4264 C C . GLY B 1 132 ? -14.617 36.469 17.359 1 97.44 132 GLY B C 1
ATOM 4265 O O . GLY B 1 132 ? -15.773 36.906 17.344 1 97.44 132 GLY B O 1
ATOM 4266 N N . PHE B 1 133 ? -13.969 36.094 16.297 1 97.5 133 PHE B N 1
ATOM 4267 C CA . PHE B 1 133 ? -14.609 36.094 14.984 1 97.5 133 PHE B CA 1
ATOM 4268 C C . PHE B 1 133 ? -15.836 35.188 14.969 1 97.5 133 PHE B C 1
ATOM 4270 O O . PHE B 1 133 ? -16.922 35.625 14.531 1 97.5 133 PHE B O 1
ATOM 4277 N N . GLY B 1 134 ? -15.625 33.969 15.367 1 96.31 134 GLY B N 1
ATOM 4278 C CA . GLY B 1 134 ? -16.703 33 15.352 1 96.31 134 GLY B CA 1
ATOM 4279 C C . GLY B 1 134 ? -17.891 33.406 16.188 1 96.31 134 GLY B C 1
ATOM 4280 O O . GLY B 1 134 ? -19.047 33.25 15.773 1 96.31 134 GLY B O 1
ATOM 4281 N N . TYR B 1 135 ? -17.578 33.969 17.391 1 96.12 135 TYR B N 1
ATOM 4282 C CA . TYR B 1 135 ? -18.656 34.375 18.281 1 96.12 135 TYR B CA 1
ATOM 4283 C C . TYR B 1 135 ? -19.453 35.531 17.703 1 96.12 135 TYR B C 1
ATOM 4285 O O . TYR B 1 135 ? -20.672 35.562 17.812 1 96.12 135 TYR B O 1
ATOM 4293 N N . GLN B 1 136 ? -18.812 36.406 17.094 1 96.38 136 GLN B N 1
ATOM 4294 C CA . GLN B 1 136 ? -19.469 37.594 16.578 1 96.38 136 GLN B CA 1
ATOM 4295 C C . GLN B 1 136 ? -20.234 37.312 15.289 1 96.38 136 GLN B C 1
ATOM 4297 O O . GLN B 1 136 ? -21.266 37.938 15.016 1 96.38 136 GLN B O 1
ATOM 4302 N N . THR B 1 137 ? -19.828 36.375 14.547 1 95.62 137 THR B N 1
ATOM 4303 C CA . THR B 1 137 ? -20.406 36.156 13.219 1 95.62 137 THR B CA 1
ATOM 4304 C C . THR B 1 137 ? -21.359 34.969 13.211 1 95.62 137 THR B C 1
ATOM 4306 O O . THR B 1 137 ? -22.109 34.781 12.25 1 95.62 137 THR B O 1
ATOM 4309 N N . ALA B 1 138 ? -21.391 34.25 14.242 1 94.12 138 ALA B N 1
ATOM 4310 C CA . ALA B 1 138 ? -22.172 33 14.297 1 94.12 138 ALA B CA 1
ATOM 4311 C C . ALA B 1 138 ? -23.641 33.281 13.938 1 94.12 138 ALA B C 1
ATOM 4313 O O . ALA B 1 138 ? -24.234 32.531 13.148 1 94.12 138 ALA B O 1
ATOM 4314 N N . PRO B 1 139 ? -24.281 34.312 14.461 1 93 139 PRO B N 1
ATOM 4315 C CA . PRO B 1 139 ? -25.688 34.562 14.133 1 93 139 PRO B CA 1
ATOM 4316 C C . PRO B 1 139 ? -25.922 34.875 12.656 1 93 139 PRO B C 1
ATOM 4318 O O . PRO B 1 139 ? -27 34.594 12.125 1 93 139 PRO B O 1
ATOM 4321 N N . LEU B 1 140 ? -24.922 35.312 12.031 1 93.69 140 LEU B N 1
ATOM 4322 C CA . LEU B 1 140 ? -25.047 35.719 10.633 1 93.69 140 LEU B CA 1
ATOM 4323 C C . LEU B 1 140 ? -24.625 34.594 9.703 1 93.69 140 LEU B C 1
ATOM 4325 O O . LEU B 1 140 ? -25.297 34.312 8.719 1 93.69 140 LEU B O 1
ATOM 4329 N N . LEU B 1 141 ? -23.531 33.938 9.977 1 94.19 141 LEU B N 1
ATOM 4330 C CA . LEU B 1 141 ? -22.922 33 9.039 1 94.19 141 LEU B CA 1
ATOM 4331 C C . LEU B 1 141 ? -23.328 31.578 9.352 1 94.19 141 LEU B C 1
ATOM 4333 O O . LEU B 1 141 ? -23.25 30.703 8.484 1 94.19 141 LEU B O 1
ATOM 4337 N N . SER B 1 142 ? -23.641 31.312 10.578 1 93.12 142 SER B N 1
ATOM 4338 C CA . SER B 1 142 ? -24.109 30 11 1 93.12 142 SER B CA 1
ATOM 4339 C C . SER B 1 142 ? -25.297 30.109 11.953 1 93.12 142 SER B C 1
ATOM 4341 O O . SER B 1 142 ? -25.219 29.672 13.102 1 93.12 142 SER B O 1
ATOM 4343 N N . PRO B 1 143 ? -26.359 30.484 11.453 1 90.38 143 PRO B N 1
ATOM 4344 C CA . PRO B 1 143 ? -27.5 30.781 12.32 1 90.38 143 PRO B CA 1
ATOM 4345 C C . PRO B 1 143 ? -28.078 29.547 13 1 90.38 143 PRO B C 1
ATOM 4347 O O . PRO B 1 143 ? -28.656 29.641 14.086 1 90.38 143 PRO B O 1
ATOM 4350 N N . ASP B 1 144 ? -27.969 28.422 12.484 1 89.5 144 ASP B N 1
ATOM 4351 C CA . ASP B 1 144 ? -28.562 27.203 13.016 1 89.5 144 ASP B CA 1
ATOM 4352 C C . ASP B 1 144 ? -27.672 26.547 14.055 1 89.5 144 ASP B C 1
ATOM 4354 O O . ASP B 1 144 ? -28.062 25.578 14.695 1 89.5 144 ASP B O 1
ATOM 4358 N N . ALA B 1 145 ? -26.531 27.125 14.258 1 89.25 145 ALA B N 1
ATOM 4359 C CA . ALA B 1 145 ? -25.578 26.516 15.172 1 89.25 145 ALA B CA 1
ATOM 4360 C C . ALA B 1 145 ? -25.547 27.25 16.516 1 89.25 145 ALA B C 1
ATOM 4362 O O . ALA B 1 145 ? -25.906 28.438 16.578 1 89.25 145 ALA B O 1
ATOM 4363 N N . ASP B 1 146 ? -25.219 26.484 17.562 1 90 146 ASP B N 1
ATOM 4364 C CA . ASP B 1 146 ? -24.953 27.125 18.844 1 90 146 ASP B CA 1
ATOM 4365 C C . ASP B 1 146 ? -23.797 28.109 18.734 1 90 146 ASP B C 1
ATOM 4367 O O . ASP B 1 146 ? -22.75 27.781 18.172 1 90 146 ASP B O 1
ATOM 4371 N N . ARG B 1 147 ? -23.984 29.266 19.25 1 92.81 147 ARG B N 1
ATOM 4372 C CA . ARG B 1 147 ? -23.031 30.375 19.094 1 92.81 147 ARG B CA 1
ATOM 4373 C C . ARG B 1 147 ? -21.672 30 19.672 1 92.81 147 ARG B C 1
ATOM 4375 O O . ARG B 1 147 ? -20.641 30.219 19.047 1 92.81 147 ARG B O 1
ATOM 4382 N N . LEU B 1 148 ? -21.688 29.484 20.844 1 91.38 148 LEU B N 1
ATOM 4383 C CA . LEU B 1 148 ? -20.438 29.141 21.516 1 91.38 148 LEU B CA 1
ATOM 4384 C C . LEU B 1 148 ? -19.766 27.969 20.812 1 91.38 148 LEU B C 1
ATOM 4386 O O . LEU B 1 148 ? -18.531 27.953 20.672 1 91.38 148 LEU B O 1
ATOM 4390 N N . ALA B 1 149 ? -20.547 27.016 20.391 1 89.88 149 ALA B N 1
ATOM 4391 C CA . ALA B 1 149 ? -20 25.844 19.703 1 89.88 149 ALA B CA 1
ATOM 4392 C C . ALA B 1 149 ? -19.344 26.266 18.375 1 89.88 149 ALA B C 1
ATOM 4394 O O . ALA B 1 149 ? -18.25 25.797 18.047 1 89.88 149 ALA B O 1
ATOM 4395 N N . SER B 1 150 ? -20.031 27.094 17.703 1 93.38 150 SER B N 1
ATOM 4396 C CA . SER B 1 150 ? -19.484 27.594 16.438 1 93.38 150 SER B CA 1
ATOM 4397 C C . SER B 1 150 ? -18.188 28.359 16.656 1 93.38 150 SER B C 1
ATOM 4399 O O . SER B 1 150 ? -17.219 28.172 15.93 1 93.38 150 SER B O 1
ATOM 4401 N N . ALA B 1 151 ? -18.219 29.188 17.672 1 95.31 151 ALA B N 1
ATOM 4402 C CA . ALA B 1 151 ? -17.047 30.016 17.984 1 95.31 151 ALA B CA 1
ATOM 4403 C C . ALA B 1 151 ? -15.852 29.141 18.375 1 95.31 151 ALA B C 1
ATOM 4405 O O . ALA B 1 151 ? -14.734 29.375 17.922 1 95.31 151 ALA B O 1
ATOM 4406 N N . LEU B 1 152 ? -16.094 28.203 19.203 1 92.44 152 LEU B N 1
ATOM 4407 C CA . LEU B 1 152 ? -15.031 27.312 19.672 1 92.44 152 LEU B CA 1
ATOM 4408 C C . LEU B 1 152 ? -14.469 26.484 18.516 1 92.44 152 LEU B C 1
ATOM 4410 O O . LEU B 1 152 ? -13.266 26.234 18.453 1 92.44 152 LEU B O 1
ATOM 4414 N N . PHE B 1 153 ? -15.344 26.125 17.672 1 92.56 153 PHE B N 1
ATOM 4415 C CA . PHE B 1 153 ? -14.906 25.328 16.531 1 92.56 153 PHE B CA 1
ATOM 4416 C C . PHE B 1 153 ? -14.023 26.172 15.609 1 92.56 153 PHE B C 1
ATOM 4418 O O . PHE B 1 153 ? -12.961 25.719 15.18 1 92.56 153 PHE B O 1
ATOM 4425 N N . ILE B 1 154 ? -14.445 27.328 15.305 1 95 154 ILE B N 1
ATOM 4426 C CA . ILE B 1 154 ? -13.688 28.219 14.438 1 95 154 ILE B CA 1
ATOM 4427 C C . ILE B 1 154 ? -12.344 28.547 15.086 1 95 154 ILE B C 1
ATOM 4429 O O . ILE B 1 154 ? -11.312 28.594 14.406 1 95 154 ILE B O 1
ATOM 4433 N N . ALA B 1 155 ? -12.375 28.766 16.359 1 95.5 155 ALA B N 1
ATOM 4434 C CA . ALA B 1 155 ? -11.148 29 17.109 1 95.5 155 ALA B CA 1
ATOM 4435 C C . ALA B 1 155 ? -10.172 27.844 16.969 1 95.5 155 ALA B C 1
ATOM 4437 O O . ALA B 1 155 ? -8.977 28.047 16.75 1 95.5 155 ALA B O 1
ATOM 4438 N N . THR B 1 156 ? -10.656 26.672 17.031 1 92.81 156 THR B N 1
ATOM 4439 C CA . THR B 1 156 ? -9.836 25.469 16.891 1 92.81 156 THR B CA 1
ATOM 4440 C C . THR B 1 156 ? -9.281 25.375 15.469 1 92.81 156 THR B C 1
ATOM 4442 O O . THR B 1 156 ? -8.102 25.078 15.281 1 92.81 156 THR B O 1
ATOM 4445 N N . ALA B 1 157 ? -10.102 25.641 14.508 1 93.31 157 ALA B N 1
ATOM 4446 C CA . ALA B 1 157 ? -9.688 25.594 13.109 1 93.31 157 ALA B CA 1
ATOM 4447 C C . ALA B 1 157 ? -8.57 26.594 12.828 1 93.31 157 ALA B C 1
ATOM 4449 O O . ALA B 1 157 ? -7.641 26.297 12.07 1 93.31 157 ALA B O 1
ATOM 4450 N N . PHE B 1 158 ? -8.648 27.719 13.492 1 95.12 158 PHE B N 1
ATOM 4451 C CA . PHE B 1 158 ? -7.648 28.766 13.32 1 95.12 158 PHE B CA 1
ATOM 4452 C C . PHE B 1 158 ? -6.301 28.328 13.883 1 95.12 158 PHE B C 1
ATOM 4454 O O . PHE B 1 158 ? -5.25 28.797 13.43 1 95.12 158 PHE B O 1
ATOM 4461 N N . SER B 1 159 ? -6.328 27.438 14.766 1 93.19 159 SER B N 1
ATOM 4462 C CA . SER B 1 159 ? -5.148 27.141 15.57 1 93.19 159 SER B CA 1
ATOM 4463 C C . SER B 1 159 ? -4.383 25.938 15.008 1 93.19 159 SER B C 1
ATOM 4465 O O . SER B 1 159 ? -3.283 25.625 15.477 1 93.19 159 SER B O 1
ATOM 4467 N N . ILE B 1 160 ? -4.863 25.359 14 1 90.31 160 ILE B N 1
ATOM 4468 C CA . ILE B 1 160 ? -4.316 24.094 13.516 1 90.31 160 ILE B CA 1
ATOM 4469 C C . ILE B 1 160 ? -3.156 24.359 12.555 1 90.31 160 ILE B C 1
ATOM 4471 O O . ILE B 1 160 ? -3.209 25.297 11.758 1 90.31 160 ILE B O 1
ATOM 4475 N N . THR B 1 161 ? -2.074 23.656 12.711 1 92.38 161 THR B N 1
ATOM 4476 C CA . THR B 1 161 ? -0.955 23.562 11.781 1 92.38 161 THR B CA 1
ATOM 4477 C C . THR B 1 161 ? -0.81 22.125 11.258 1 92.38 161 THR B C 1
ATOM 4479 O O . THR B 1 161 ? -0.935 21.172 12.016 1 92.38 161 THR B O 1
ATOM 4482 N N . ALA B 1 162 ? -0.633 22.016 9.984 1 91.31 162 ALA B N 1
ATOM 4483 C CA . ALA B 1 162 ? -0.583 20.688 9.375 1 91.31 162 ALA B CA 1
ATOM 4484 C C . ALA B 1 162 ? 0.82 20.094 9.461 1 91.31 162 ALA B C 1
ATOM 4486 O O . ALA B 1 162 ? 1.662 20.344 8.602 1 91.31 162 ALA B O 1
ATOM 4487 N N . LEU B 1 163 ? 0.969 19.188 10.352 1 91.62 163 LEU B N 1
ATOM 4488 C CA . LEU B 1 163 ? 2.262 18.562 10.602 1 91.62 163 LEU B CA 1
ATOM 4489 C C . LEU B 1 163 ? 2.746 17.797 9.375 1 91.62 163 LEU B C 1
ATOM 4491 O O . LEU B 1 163 ? 3.898 17.938 8.961 1 91.62 163 LEU B O 1
ATOM 4495 N N . PRO B 1 164 ? 1.923 16.984 8.711 1 90.31 164 PRO B N 1
ATOM 4496 C CA . PRO B 1 164 ? 2.414 16.188 7.582 1 90.31 164 PRO B CA 1
ATOM 4497 C C . PRO B 1 164 ? 2.887 17.062 6.418 1 90.31 164 PRO B C 1
ATOM 4499 O O . PRO B 1 164 ? 3.947 16.797 5.84 1 90.31 164 PRO B O 1
ATOM 4502 N N . ILE B 1 165 ? 2.137 18.031 6.129 1 91.44 165 ILE B N 1
ATOM 4503 C CA . ILE B 1 165 ? 2.477 18.875 4.992 1 91.44 165 ILE B CA 1
ATOM 4504 C C . ILE B 1 165 ? 3.709 19.719 5.32 1 91.44 165 ILE B C 1
ATOM 4506 O O . ILE B 1 165 ? 4.582 19.906 4.473 1 91.44 165 ILE B O 1
ATOM 4510 N N . LEU B 1 166 ? 3.717 20.188 6.5 1 93 166 LEU B N 1
ATOM 4511 C CA . LEU B 1 166 ? 4.875 20.938 6.965 1 93 166 LEU B CA 1
ATOM 4512 C C . LEU B 1 166 ? 6.141 20.078 6.895 1 93 166 LEU B C 1
ATOM 4514 O O . LEU B 1 166 ? 7.176 20.547 6.406 1 93 166 LEU B O 1
ATOM 4518 N N . GLY B 1 167 ? 6.039 18.875 7.41 1 92.81 167 GLY B N 1
ATOM 4519 C CA . GLY B 1 167 ? 7.168 17.969 7.352 1 92.81 167 GLY B CA 1
ATOM 4520 C C . GLY B 1 167 ? 7.641 17.688 5.938 1 92.81 167 GLY B C 1
ATOM 4521 O O . GLY B 1 167 ? 8.844 17.703 5.664 1 92.81 167 GLY B O 1
ATOM 4522 N N . ARG B 1 168 ? 6.691 17.5 5.117 1 90.81 168 ARG B N 1
ATOM 4523 C CA . ARG B 1 168 ? 7.008 17.219 3.725 1 90.81 168 ARG B CA 1
ATOM 4524 C C . ARG B 1 168 ? 7.719 18.406 3.072 1 90.81 168 ARG B C 1
ATOM 4526 O O . ARG B 1 168 ? 8.711 18.219 2.361 1 90.81 168 ARG B O 1
ATOM 4533 N N . ILE B 1 169 ? 7.301 19.578 3.291 1 91.56 169 ILE B N 1
ATOM 4534 C CA . ILE B 1 169 ? 7.906 20.766 2.725 1 91.56 169 ILE B CA 1
ATOM 4535 C C . ILE B 1 169 ? 9.32 20.938 3.268 1 91.56 169 ILE B C 1
ATOM 4537 O O . ILE B 1 169 ? 10.25 21.234 2.512 1 91.56 169 ILE B O 1
ATOM 4541 N N . MET B 1 170 ? 9.508 20.672 4.477 1 93.06 170 MET B N 1
ATOM 4542 C CA . MET B 1 170 ? 10.812 20.875 5.102 1 93.06 170 MET B CA 1
ATOM 4543 C C . MET B 1 170 ? 11.812 19.812 4.613 1 93.06 170 MET B C 1
ATOM 4545 O O . MET B 1 170 ? 13 20.094 4.477 1 93.06 170 MET B O 1
ATOM 4549 N N . ILE B 1 171 ? 11.281 18.609 4.395 1 88.94 171 ILE B N 1
ATOM 4550 C CA . ILE B 1 171 ? 12.133 17.578 3.812 1 88.94 171 ILE B CA 1
ATOM 4551 C C . ILE B 1 171 ? 12.57 17.984 2.41 1 88.94 171 ILE B C 1
ATOM 4553 O O . ILE B 1 171 ? 13.742 17.875 2.055 1 88.94 171 ILE B O 1
ATOM 4557 N N . GLU B 1 172 ? 11.641 18.547 1.672 1 86.69 172 GLU B N 1
ATOM 4558 C CA . GLU B 1 172 ? 11.93 19 0.313 1 86.69 172 GLU B CA 1
ATOM 4559 C C . GLU B 1 172 ? 12.945 20.141 0.311 1 86.69 172 GLU B C 1
ATOM 4561 O O . GLU B 1 172 ? 13.742 20.266 -0.616 1 86.69 172 GLU B O 1
ATOM 4566 N N . PHE B 1 173 ? 12.969 20.922 1.383 1 89.25 173 PHE B N 1
ATOM 4567 C CA . PHE B 1 173 ? 13.852 22.078 1.473 1 89.25 173 PHE B CA 1
ATOM 4568 C C . PHE B 1 173 ? 15.133 21.734 2.219 1 89.25 173 PHE B C 1
ATOM 4570 O O . PHE B 1 173 ? 16 22.578 2.406 1 89.25 173 PHE B O 1
ATOM 4577 N N . GLY B 1 174 ? 15.266 20.484 2.666 1 88.5 174 GLY B N 1
ATOM 4578 C CA . GLY B 1 174 ? 16.453 20.031 3.367 1 88.5 174 GLY B CA 1
ATOM 4579 C C . GLY B 1 174 ? 16.625 20.688 4.73 1 88.5 174 GLY B C 1
ATOM 4580 O O . GLY B 1 174 ? 17.75 21 5.137 1 88.5 174 GLY B O 1
ATOM 4581 N N . MET B 1 175 ? 15.555 20.922 5.422 1 91.31 175 MET B N 1
ATOM 4582 C CA . MET B 1 175 ? 15.594 21.641 6.691 1 91.31 175 MET B CA 1
ATOM 4583 C C . MET B 1 175 ? 15.5 20.688 7.867 1 91.31 175 MET B C 1
ATOM 4585 O O . MET B 1 175 ? 15.328 21.109 9.016 1 91.31 175 MET B O 1
ATOM 4589 N N . THR B 1 176 ? 15.688 19.375 7.656 1 90.75 176 THR B N 1
ATOM 4590 C CA . THR B 1 176 ? 15.453 18.359 8.688 1 90.75 176 THR B CA 1
ATOM 4591 C C . THR B 1 176 ? 16.547 18.406 9.742 1 90.75 176 THR B C 1
ATOM 4593 O O . THR B 1 176 ? 16.328 18.016 10.891 1 90.75 176 THR B O 1
ATOM 4596 N N . ASP B 1 177 ? 17.719 18.953 9.406 1 90.56 177 ASP B N 1
ATOM 4597 C CA . ASP B 1 177 ? 18.844 18.969 10.336 1 90.56 177 ASP B CA 1
ATOM 4598 C C . ASP B 1 177 ? 19.109 20.391 10.812 1 90.56 177 ASP B C 1
ATOM 4600 O O . ASP B 1 177 ? 20.188 20.672 11.367 1 90.56 177 ASP B O 1
ATOM 4604 N N . HIS B 1 178 ? 18.219 21.25 10.594 1 92.12 178 HIS B N 1
ATOM 4605 C CA . HIS B 1 178 ? 18.375 22.641 11.023 1 92.12 178 HIS B CA 1
ATOM 4606 C C . HIS B 1 178 ? 17.531 22.938 12.266 1 92.12 178 HIS B C 1
ATOM 4608 O O . HIS B 1 178 ? 16.453 22.359 12.445 1 92.12 178 HIS B O 1
ATOM 4614 N N . LYS B 1 179 ? 18.016 23.844 13.031 1 93.5 179 LYS B N 1
ATOM 4615 C CA . LYS B 1 179 ? 17.344 24.156 14.289 1 93.5 179 LYS B CA 1
ATOM 4616 C C . LYS B 1 179 ? 15.922 24.656 14.047 1 93.5 179 LYS B C 1
ATOM 4618 O O . LYS B 1 179 ? 15 24.312 14.781 1 93.5 179 LYS B O 1
ATOM 4623 N N . LEU B 1 180 ? 15.711 25.469 13 1 94.06 180 LEU B N 1
ATOM 4624 C CA . LEU B 1 180 ? 14.391 26.016 12.711 1 94.06 180 LEU B CA 1
ATOM 4625 C C . LEU B 1 180 ? 13.422 24.891 12.328 1 94.06 180 LEU B C 1
ATOM 4627 O O . LEU B 1 180 ? 12.234 24.953 12.672 1 94.06 180 LEU B O 1
ATOM 4631 N N . GLY B 1 181 ? 13.984 23.969 11.562 1 94.62 181 GLY B N 1
ATOM 4632 C CA . GLY B 1 181 ? 13.148 22.828 11.203 1 94.62 181 GLY B CA 1
ATOM 4633 C C . GLY B 1 181 ? 12.695 22.031 12.406 1 94.62 181 GLY B C 1
ATOM 4634 O O . GLY B 1 181 ? 11.523 21.656 12.508 1 94.62 181 GLY B O 1
ATOM 4635 N N . VAL B 1 182 ? 13.555 21.812 13.305 1 95.25 182 VAL B N 1
ATOM 4636 C CA . VAL B 1 182 ? 13.273 21 14.484 1 95.25 182 VAL B CA 1
ATOM 4637 C C . VAL B 1 182 ? 12.312 21.75 15.414 1 95.25 182 VAL B C 1
ATOM 4639 O O . VAL B 1 182 ? 11.414 21.141 16 1 95.25 182 VAL B O 1
ATOM 4642 N N . ILE B 1 183 ? 12.508 23.016 15.547 1 96.31 183 ILE B N 1
ATOM 4643 C CA . ILE B 1 183 ? 11.602 23.828 16.344 1 96.31 183 ILE B CA 1
ATOM 4644 C C . ILE B 1 183 ? 10.203 23.797 15.742 1 96.31 183 ILE B C 1
ATOM 4646 O O . ILE B 1 183 ? 9.227 23.516 16.438 1 96.31 183 ILE B O 1
ATOM 4650 N N . ALA B 1 184 ? 10.141 23.984 14.469 1 96.44 184 ALA B N 1
ATOM 4651 C CA . ALA B 1 184 ? 8.859 24.047 13.781 1 96.44 184 ALA B CA 1
ATOM 4652 C C . ALA B 1 184 ? 8.117 22.719 13.891 1 96.44 184 ALA B C 1
ATOM 4654 O O . ALA B 1 184 ? 6.918 22.688 14.18 1 96.44 184 ALA B O 1
ATOM 4655 N N . ILE B 1 185 ? 8.836 21.625 13.633 1 95.31 185 ILE B N 1
ATOM 4656 C CA . ILE B 1 185 ? 8.188 20.312 13.641 1 95.31 185 ILE B CA 1
ATOM 4657 C C . ILE B 1 185 ? 7.734 19.969 15.055 1 95.31 185 ILE B C 1
ATOM 4659 O O . ILE B 1 185 ? 6.703 19.328 15.242 1 95.31 185 ILE B O 1
ATOM 4663 N N . SER B 1 186 ? 8.508 20.344 16.016 1 96 186 SER B N 1
ATOM 4664 C CA . SER B 1 186 ? 8.148 20.109 17.422 1 96 186 SER B CA 1
ATOM 4665 C C . SER B 1 186 ? 6.898 20.891 17.797 1 96 186 SER B C 1
ATOM 4667 O O . SER B 1 186 ? 5.996 20.359 18.438 1 96 186 SER B O 1
ATOM 4669 N N . VAL B 1 187 ? 6.84 22.141 17.406 1 96.44 187 VAL B N 1
ATOM 4670 C CA . VAL B 1 187 ? 5.68 22.984 17.688 1 96.44 187 VAL B CA 1
ATOM 4671 C C . VAL B 1 187 ? 4.449 22.422 16.984 1 96.44 187 VAL B C 1
ATOM 4673 O O . VAL B 1 187 ? 3.365 22.344 17.562 1 96.44 187 VAL B O 1
ATOM 4676 N N . ALA B 1 188 ? 4.633 22.031 15.766 1 94.38 188 ALA B N 1
ATOM 4677 C CA . ALA B 1 188 ? 3.527 21.469 14.992 1 94.38 188 ALA B CA 1
ATOM 4678 C C . ALA B 1 188 ? 2.977 20.203 15.656 1 94.38 188 ALA B C 1
ATOM 4680 O O . ALA B 1 188 ? 1.765 19.984 15.656 1 94.38 188 ALA B O 1
ATOM 4681 N N . ALA B 1 189 ? 3.85 19.406 16.156 1 92.5 189 ALA B N 1
ATOM 4682 C CA . ALA B 1 189 ? 3.438 18.188 16.828 1 92.5 189 ALA B CA 1
ATOM 4683 C C . ALA B 1 189 ? 2.617 18.5 18.078 1 92.5 189 ALA B C 1
ATOM 4685 O O . ALA B 1 189 ? 1.584 17.875 18.328 1 92.5 189 ALA B O 1
ATOM 4686 N N . ILE B 1 190 ? 3.096 19.438 18.828 1 92.44 190 ILE B N 1
ATOM 4687 C CA . ILE B 1 190 ? 2.387 19.875 20.031 1 92.44 190 ILE B CA 1
ATOM 4688 C C . ILE B 1 190 ? 1.017 20.422 19.641 1 92.44 190 ILE B C 1
ATOM 4690 O O . ILE B 1 190 ? 0.006 20.078 20.266 1 92.44 190 ILE B O 1
ATOM 4694 N N . ASN B 1 191 ? 1.011 21.219 18.625 1 91.56 191 ASN B N 1
ATOM 4695 C CA . ASN B 1 191 ? -0.229 21.828 18.141 1 91.56 191 ASN B CA 1
ATOM 4696 C C . ASN B 1 191 ? -1.222 20.766 17.672 1 91.56 191 ASN B C 1
ATOM 4698 O O . ASN B 1 191 ? -2.434 20.938 17.828 1 91.56 191 ASN B O 1
ATOM 4702 N N . ASP B 1 192 ? -0.7 19.797 17.094 1 88.44 192 ASP B N 1
ATOM 4703 C CA . ASP B 1 192 ? -1.578 18.734 16.625 1 88.44 192 ASP B CA 1
ATOM 4704 C C . ASP B 1 192 ? -2.25 18.016 17.812 1 88.44 192 ASP B C 1
ATOM 4706 O O . ASP B 1 192 ? -3.457 17.766 17.781 1 88.44 192 ASP B O 1
ATOM 4710 N N . VAL B 1 193 ? -1.547 17.703 18.797 1 87.5 193 VAL B N 1
ATOM 4711 C CA . VAL B 1 193 ? -2.082 17.031 19.969 1 87.5 193 VAL B CA 1
ATOM 4712 C C . VAL B 1 193 ? -3.109 17.922 20.656 1 87.5 193 VAL B C 1
ATOM 4714 O O . VAL B 1 193 ? -4.223 17.484 20.953 1 87.5 193 VAL B O 1
ATOM 4717 N N . VAL B 1 194 ? -2.779 19.094 20.859 1 88.69 194 VAL B N 1
ATOM 4718 C CA . VAL B 1 194 ? -3.648 20.031 21.562 1 88.69 194 VAL B CA 1
ATOM 4719 C C . VAL B 1 194 ? -4.883 20.328 20.719 1 88.69 194 VAL B C 1
ATOM 4721 O O . VAL B 1 194 ? -5.992 20.453 21.234 1 88.69 194 VAL B O 1
ATOM 4724 N N . GLY B 1 195 ? -4.629 20.453 19.422 1 85.69 195 GLY B N 1
ATOM 4725 C CA . GLY B 1 195 ? -5.742 20.672 18.516 1 85.69 195 GLY B CA 1
ATOM 4726 C C . GLY B 1 195 ? -6.801 19.594 18.594 1 85.69 195 GLY B C 1
ATOM 4727 O O . 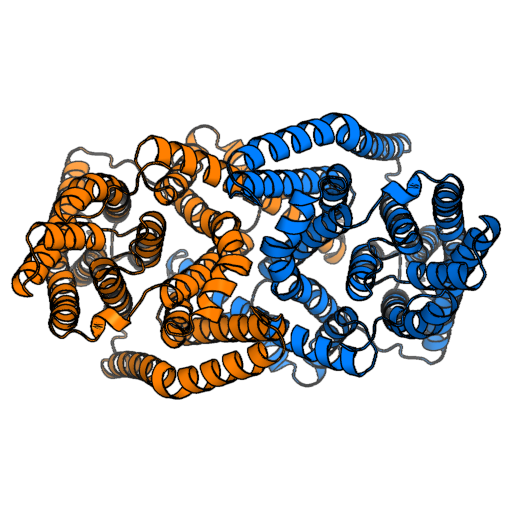GLY B 1 195 ? -7.996 19.891 18.609 1 85.69 195 GLY B O 1
ATOM 4728 N N . TRP B 1 196 ? -6.383 18.422 18.641 1 82.06 196 TRP B N 1
ATOM 4729 C CA . TRP B 1 196 ? -7.32 17.312 18.719 1 82.06 196 TRP B CA 1
ATOM 4730 C C . TRP B 1 196 ? -8.039 17.281 20.062 1 82.06 196 TRP B C 1
ATOM 4732 O O . TRP B 1 196 ? -9.219 16.938 20.125 1 82.06 196 TRP B O 1
ATOM 4742 N N . LEU B 1 197 ? -7.34 17.609 21.078 1 84.69 197 LEU B N 1
ATOM 4743 C CA . LEU B 1 197 ? -7.953 17.688 22.391 1 84.69 197 LEU B CA 1
ATOM 4744 C C . LEU B 1 197 ? -8.992 18.797 22.438 1 84.69 197 LEU B C 1
ATOM 4746 O O . LEU B 1 197 ? -10.047 18.641 23.062 1 84.69 197 LEU B O 1
ATOM 4750 N N . LEU B 1 198 ? -8.703 19.828 21.781 1 84.94 198 LEU B N 1
ATOM 4751 C CA . LEU B 1 198 ? -9.648 20.938 21.703 1 84.94 198 LEU B CA 1
ATOM 4752 C C . LEU B 1 198 ? -10.891 20.531 20.906 1 84.94 198 LEU B C 1
ATOM 4754 O O . LEU B 1 198 ? -12.008 20.891 21.281 1 84.94 198 LEU B O 1
ATOM 4758 N N . LEU B 1 199 ? -10.617 19.844 19.859 1 81.88 199 LEU B N 1
ATOM 4759 C CA . LEU B 1 199 ? -11.742 19.359 19.078 1 81.88 199 LEU B CA 1
ATOM 4760 C C . LEU B 1 199 ? -12.617 18.422 19.891 1 81.88 199 LEU B C 1
ATOM 4762 O O . LEU B 1 199 ? -13.852 18.469 19.797 1 81.88 199 LEU B O 1
ATOM 4766 N N . ALA B 1 200 ? -12 17.578 20.609 1 78.19 200 ALA B N 1
ATOM 4767 C CA . ALA B 1 200 ? -12.734 16.672 21.484 1 78.19 200 ALA B CA 1
ATOM 4768 C C . ALA B 1 200 ? -13.555 17.453 22.5 1 78.19 200 ALA B C 1
ATOM 4770 O O . ALA B 1 200 ? -14.688 17.078 22.828 1 78.19 200 ALA B O 1
ATOM 4771 N N . LEU B 1 201 ? -13 18.438 22.938 1 79.06 201 LEU B N 1
ATOM 4772 C CA . LEU B 1 201 ? -13.68 19.281 23.906 1 79.06 201 LEU B CA 1
ATOM 4773 C C . LEU B 1 201 ? -14.898 19.969 23.281 1 79.06 201 LEU B C 1
ATOM 4775 O O . LEU B 1 201 ? -15.977 19.984 23.891 1 79.06 201 LEU B O 1
ATOM 4779 N N . VAL B 1 202 ? -14.711 20.453 22.125 1 79.12 202 VAL B N 1
ATOM 4780 C CA . VAL B 1 202 ? -15.805 21.109 21.422 1 79.12 202 VAL B CA 1
ATOM 4781 C C . VAL B 1 202 ? -16.922 20.109 21.156 1 79.12 202 VAL B C 1
ATOM 4783 O O . VAL B 1 202 ? -18.109 20.422 21.328 1 79.12 202 VAL B O 1
ATOM 4786 N N . THR B 1 203 ? -16.547 18.938 20.75 1 76.94 203 THR B N 1
ATOM 4787 C CA . THR B 1 203 ? -17.516 17.891 20.438 1 76.94 203 THR B CA 1
ATOM 4788 C C . THR B 1 203 ? -18.297 17.5 21.688 1 76.94 203 THR B C 1
ATOM 4790 O O . THR B 1 203 ? -19.516 17.328 21.641 1 76.94 203 THR B O 1
ATOM 4793 N N . THR B 1 204 ? -17.641 17.375 22.797 1 77.19 204 THR B N 1
ATOM 4794 C CA . THR B 1 204 ? -18.297 16.969 24.031 1 77.19 204 THR B CA 1
ATOM 4795 C C . THR B 1 204 ? -19.203 18.078 24.562 1 77.19 204 THR B C 1
ATOM 4797 O O . THR B 1 204 ? -20.266 17.812 25.125 1 77.19 204 THR B O 1
ATOM 4800 N N . LEU B 1 205 ? -18.812 19.281 24.344 1 76.19 205 LEU B N 1
ATOM 4801 C CA . LEU B 1 205 ? -19.609 20.406 24.797 1 76.19 205 LEU B CA 1
ATOM 4802 C C . LEU B 1 205 ? -20.875 20.547 23.969 1 76.19 205 LEU B C 1
ATOM 4804 O O . LEU B 1 205 ? -21.906 21.031 24.469 1 76.19 205 LEU B O 1
ATOM 4808 N N . THR B 1 206 ? -20.75 20.203 22.781 1 75.94 206 THR B N 1
ATOM 4809 C CA . THR B 1 206 ? -21.875 20.375 21.859 1 75.94 206 THR B CA 1
ATOM 4810 C C . THR B 1 206 ? -22.891 19.234 22.047 1 75.94 206 THR B C 1
ATOM 4812 O O . THR B 1 206 ? -24.094 19.438 21.875 1 75.94 206 THR B O 1
ATOM 4815 N N . VAL B 1 207 ? -22.406 18.078 22.344 1 69.38 207 VAL B N 1
ATOM 4816 C CA . VAL B 1 207 ? -23.312 16.938 22.438 1 69.38 207 VAL B CA 1
ATOM 4817 C C . VAL B 1 207 ? -23.812 16.797 23.875 1 69.38 207 VAL B C 1
ATOM 4819 O O . VAL B 1 207 ? -24.594 15.891 24.172 1 69.38 207 VAL B O 1
ATOM 4822 N N . ALA B 1 208 ? -23.609 17.719 24.719 1 64.12 208 ALA B N 1
ATOM 4823 C CA . ALA B 1 208 ? -24.125 17.812 26.094 1 64.12 208 ALA B CA 1
ATOM 4824 C C . ALA B 1 208 ? -23.656 16.625 26.922 1 64.12 208 ALA B C 1
ATOM 4826 O O . ALA B 1 208 ? -24.359 16.219 27.859 1 64.12 208 ALA B O 1
ATOM 4827 N N . GLU B 1 209 ? -22.703 16.047 26.547 1 65.44 209 GLU B N 1
ATOM 4828 C CA . GLU B 1 209 ? -22.188 14.938 27.344 1 65.44 209 GLU B CA 1
ATOM 4829 C C . GLU B 1 209 ? -20.797 15.25 27.891 1 65.44 209 GLU B C 1
ATOM 4831 O O . GLU B 1 209 ? -19.969 14.352 28.031 1 65.44 209 GLU B O 1
ATOM 4836 N N . TYR B 1 210 ? -20.828 16.578 28.281 1 68.62 210 TYR B N 1
ATOM 4837 C CA . TYR B 1 210 ? -19.5 16.969 28.734 1 68.62 210 TYR B CA 1
ATOM 4838 C C . TYR B 1 210 ? -19.234 16.453 30.141 1 68.62 210 TYR B C 1
ATOM 4840 O O . TYR B 1 210 ? -20.047 16.641 31.047 1 68.62 210 TYR B O 1
ATOM 4848 N N . SER B 1 211 ? -18.281 15.586 30.281 1 80.62 211 SER B N 1
ATOM 4849 C CA . SER B 1 211 ? -17.766 15.148 31.578 1 80.62 211 SER B CA 1
ATOM 4850 C C . SER B 1 211 ? -16.312 15.562 31.766 1 80.62 211 SER B C 1
ATOM 4852 O O . SER B 1 211 ? -15.438 15.141 31.016 1 80.62 211 SER B O 1
ATOM 4854 N N . HIS B 1 212 ? -16.109 16.5 32.75 1 82.06 212 HIS B N 1
ATOM 4855 C CA . HIS B 1 212 ? -14.75 16.953 33.062 1 82.06 212 HIS B CA 1
ATOM 4856 C C . HIS B 1 212 ? -13.836 15.781 33.375 1 82.06 212 HIS B C 1
ATOM 4858 O O . HIS B 1 212 ? -12.656 15.789 33.031 1 82.06 212 HIS B O 1
ATOM 4864 N N . ALA B 1 213 ? -14.422 14.859 34 1 85.38 213 ALA B N 1
ATOM 4865 C CA . ALA B 1 213 ? -13.641 13.688 34.375 1 85.38 213 ALA B CA 1
ATOM 4866 C C . ALA B 1 213 ? -13.203 12.898 33.156 1 85.38 213 ALA B C 1
ATOM 4868 O O . ALA B 1 213 ? -12.07 12.422 33.062 1 85.38 213 ALA B O 1
ATOM 4869 N N . GLU B 1 214 ? -14.078 12.859 32.25 1 82.44 214 GLU B N 1
ATOM 4870 C CA . GLU B 1 214 ? -13.766 12.117 31.016 1 82.44 214 GLU B CA 1
ATOM 4871 C C . GLU B 1 214 ? -12.711 12.844 30.188 1 82.44 214 GLU B C 1
ATOM 4873 O O . GLU B 1 214 ? -11.836 12.211 29.594 1 82.44 214 GLU B O 1
ATOM 4878 N N . PHE B 1 215 ? -12.828 14.062 30.172 1 83.56 215 PHE B N 1
ATOM 4879 C CA . PHE B 1 215 ? -11.852 14.859 29.438 1 83.56 215 PHE B CA 1
ATOM 4880 C C . PHE B 1 215 ? -10.484 14.773 30.109 1 83.56 215 PHE B C 1
ATOM 4882 O O . PHE B 1 215 ? -9.461 14.609 29.438 1 83.56 215 PHE B O 1
ATOM 4889 N N . ALA B 1 216 ? -10.461 14.883 31.453 1 88.44 216 ALA B N 1
ATOM 4890 C CA . ALA B 1 216 ? -9.211 14.766 32.188 1 88.44 216 ALA B CA 1
ATOM 4891 C C . ALA B 1 216 ? -8.57 13.398 32 1 88.44 216 ALA B C 1
ATOM 4893 O O . ALA B 1 216 ? -7.348 13.289 31.891 1 88.44 216 ALA B O 1
ATOM 4894 N N . LEU B 1 217 ? -9.375 12.453 31.953 1 87.69 217 LEU B N 1
ATOM 4895 C CA . LEU B 1 217 ? -8.883 11.102 31.703 1 87.69 217 LEU B CA 1
ATOM 4896 C C . LEU B 1 217 ? -8.242 11 30.312 1 87.69 217 LEU B C 1
ATOM 4898 O O . LEU B 1 217 ? -7.195 10.367 30.156 1 87.69 217 LEU B O 1
ATOM 4902 N N . LYS B 1 218 ? -8.867 11.609 29.359 1 86.88 218 LYS B N 1
ATOM 4903 C CA . LYS B 1 218 ? -8.328 11.586 28.016 1 86.88 218 LYS B CA 1
ATOM 4904 C C . LYS B 1 218 ? -6.961 12.273 27.953 1 86.88 218 LYS B C 1
ATOM 4906 O O . LYS B 1 218 ? -6.027 11.758 27.344 1 86.88 218 LYS B O 1
ATOM 4911 N N . VAL B 1 219 ? -6.863 13.375 28.578 1 89.19 219 VAL B N 1
ATOM 4912 C CA . VAL B 1 219 ? -5.602 14.102 28.641 1 89.19 219 VAL B CA 1
ATOM 4913 C C . VAL B 1 219 ? -4.547 13.25 29.328 1 89.19 219 VAL B C 1
ATOM 4915 O O . VAL B 1 219 ? -3.398 13.18 28.891 1 89.19 219 VAL B O 1
ATOM 4918 N N . GLY B 1 220 ? -4.934 12.633 30.438 1 92.75 220 GLY B N 1
ATOM 4919 C CA . GLY B 1 220 ? -4.039 11.758 31.172 1 92.75 220 GLY B CA 1
ATOM 4920 C C . GLY B 1 220 ? -3.557 10.57 30.359 1 92.75 220 GLY B C 1
ATOM 4921 O O . GLY B 1 220 ? -2.385 10.195 30.422 1 92.75 220 GLY B O 1
ATOM 4922 N N . LEU B 1 221 ? -4.445 10.023 29.578 1 92.94 221 LEU B N 1
ATOM 4923 C CA . LEU B 1 221 ? -4.109 8.859 28.766 1 92.94 221 LEU B CA 1
ATOM 4924 C C . LEU B 1 221 ? -3.152 9.234 27.641 1 92.94 221 LEU B C 1
ATOM 4926 O O . LEU B 1 221 ? -2.268 8.453 27.297 1 92.94 221 LEU B O 1
ATOM 4930 N N . VAL B 1 222 ? -3.355 10.383 27.094 1 91.69 222 VAL B N 1
ATOM 4931 C CA . VAL B 1 222 ? -2.445 10.852 26.047 1 91.69 222 VAL B CA 1
ATOM 4932 C C . VAL B 1 222 ? -1.055 11.07 26.641 1 91.69 222 VAL B C 1
ATOM 4934 O O . VAL B 1 222 ? -0.05 10.672 26.047 1 91.69 222 VAL B O 1
ATOM 4937 N N . ALA B 1 223 ? -1.061 11.695 27.797 1 93.12 223 ALA B N 1
ATOM 4938 C CA . ALA B 1 223 ? 0.208 11.891 28.484 1 93.12 223 ALA B CA 1
ATOM 4939 C C . ALA B 1 223 ? 0.874 10.555 28.797 1 93.12 223 ALA B C 1
ATOM 4941 O O . ALA B 1 223 ? 2.088 10.406 28.641 1 93.12 223 ALA B O 1
ATOM 4942 N N . ALA B 1 224 ? 0.096 9.648 29.266 1 95.25 224 ALA B N 1
ATOM 4943 C CA . ALA B 1 224 ? 0.606 8.312 29.578 1 95.25 224 ALA B CA 1
ATOM 4944 C C . ALA B 1 224 ? 1.193 7.648 28.328 1 95.25 224 ALA B C 1
ATOM 4946 O O . ALA B 1 224 ? 2.215 6.961 28.422 1 95.25 224 ALA B O 1
ATOM 4947 N N . PHE B 1 225 ? 0.562 7.848 27.234 1 94.62 225 PHE B N 1
ATOM 4948 C CA . PHE B 1 225 ? 1.039 7.293 25.969 1 94.62 225 PHE B CA 1
ATOM 4949 C C . PHE B 1 225 ? 2.416 7.852 25.625 1 94.62 225 PHE B C 1
ATOM 4951 O O . PHE B 1 225 ? 3.314 7.098 25.25 1 94.62 225 PHE B O 1
ATOM 4958 N N . VAL B 1 226 ? 2.572 9.125 25.797 1 93.06 226 VAL B N 1
ATOM 4959 C CA . VAL B 1 226 ? 3.84 9.766 25.469 1 93.06 226 VAL B CA 1
ATOM 4960 C C . VAL B 1 226 ? 4.926 9.289 26.422 1 93.06 226 VAL B C 1
ATOM 4962 O O . VAL B 1 226 ? 6.039 8.969 26 1 93.06 226 VAL B O 1
ATOM 4965 N N . VAL B 1 227 ? 4.52 9.195 27.688 1 94.94 227 VAL B N 1
ATOM 4966 C CA . VAL B 1 227 ? 5.469 8.773 28.719 1 94.94 227 VAL B CA 1
ATOM 4967 C C . VAL B 1 227 ? 5.863 7.316 28.484 1 94.94 227 VAL B C 1
ATOM 4969 O O . VAL B 1 227 ? 7.047 6.977 28.531 1 94.94 227 VAL B O 1
ATOM 4972 N N . LEU B 1 228 ? 4.898 6.469 28.219 1 95 228 LEU B N 1
ATOM 4973 C CA . LEU B 1 228 ? 5.172 5.062 27.953 1 95 228 LEU B CA 1
ATOM 4974 C C . LEU B 1 228 ? 5.969 4.887 26.672 1 95 228 LEU B C 1
ATOM 4976 O O . LEU B 1 228 ? 6.805 3.988 26.562 1 95 228 LEU B O 1
ATOM 4980 N N . GLY B 1 229 ? 5.645 5.676 25.734 1 94.06 229 GLY B N 1
ATOM 4981 C CA . GLY B 1 229 ? 6.414 5.664 24.5 1 94.06 229 GLY B CA 1
ATOM 4982 C C . GLY B 1 229 ? 7.891 5.949 24.719 1 94.06 229 GLY B C 1
ATOM 4983 O O . GLY B 1 229 ? 8.75 5.262 24.156 1 94.06 229 GLY B O 1
ATOM 4984 N N . TRP B 1 230 ? 8.109 6.898 25.578 1 92.88 230 TRP B N 1
ATOM 4985 C CA . TRP B 1 230 ? 9.484 7.352 25.781 1 92.88 230 TRP B CA 1
ATOM 4986 C C . TRP B 1 230 ? 10.25 6.402 26.688 1 92.88 230 TRP B C 1
ATOM 4988 O O . TRP B 1 230 ? 11.43 6.121 26.469 1 92.88 230 TRP B O 1
ATOM 4998 N N . PHE B 1 231 ? 9.578 5.84 27.656 1 95.06 231 PHE B N 1
ATOM 4999 C CA . PHE B 1 231 ? 10.328 5.129 28.688 1 95.06 231 PHE B CA 1
ATOM 5000 C C . PHE B 1 231 ? 10.195 3.621 28.516 1 95.06 231 PHE B C 1
ATOM 5002 O O . PHE B 1 231 ? 10.992 2.854 29.047 1 95.06 231 PHE B O 1
ATOM 5009 N N . VAL B 1 232 ? 9.219 3.174 27.828 1 95.81 232 VAL B N 1
ATOM 5010 C CA . VAL B 1 232 ? 9.031 1.734 27.656 1 95.81 232 VAL B CA 1
ATOM 5011 C C . VAL B 1 232 ? 9.25 1.346 26.203 1 95.81 232 VAL B C 1
ATOM 5013 O O . VAL B 1 232 ? 10.102 0.512 25.891 1 95.81 232 VAL B O 1
ATOM 5016 N N . VAL B 1 233 ? 8.586 1.964 25.312 1 96.06 233 VAL B N 1
ATOM 5017 C CA . VAL B 1 233 ? 8.625 1.589 23.891 1 96.06 233 VAL B CA 1
ATOM 5018 C C . VAL B 1 233 ? 10 1.908 23.312 1 96.06 233 VAL B C 1
ATOM 5020 O O . VAL B 1 233 ? 10.555 1.116 22.547 1 96.06 233 VAL B O 1
ATOM 5023 N N . ARG B 1 234 ? 10.5 3.057 23.703 1 96.31 234 ARG B N 1
ATOM 5024 C CA . ARG B 1 234 ? 11.766 3.512 23.141 1 96.31 234 ARG B CA 1
ATOM 5025 C C . ARG B 1 234 ? 12.891 2.521 23.453 1 96.31 234 ARG B C 1
ATOM 5027 O O . ARG B 1 234 ? 13.57 2.045 22.531 1 96.31 234 ARG B O 1
ATOM 5034 N N . PRO B 1 235 ? 13.117 2.115 24.672 1 96.25 235 PRO B N 1
ATOM 5035 C CA . PRO B 1 235 ? 14.203 1.172 24.938 1 96.25 235 PRO B CA 1
ATOM 5036 C C . PRO B 1 235 ? 13.977 -0.187 24.281 1 96.25 235 PRO B C 1
ATOM 5038 O O . PRO B 1 235 ? 14.93 -0.826 23.812 1 96.25 235 PRO B O 1
ATOM 5041 N N . VAL B 1 236 ? 12.773 -0.643 24.234 1 96.31 236 VAL B N 1
ATOM 5042 C CA . VAL B 1 236 ? 12.461 -1.929 23.609 1 96.31 236 VAL B CA 1
ATOM 5043 C C . VAL B 1 236 ? 12.758 -1.866 22.109 1 96.31 236 VAL B C 1
ATOM 5045 O O . VAL B 1 236 ? 13.383 -2.773 21.562 1 96.31 236 VAL B O 1
ATOM 5048 N N . MET B 1 237 ? 12.344 -0.811 21.484 1 95.69 237 MET B N 1
ATOM 5049 C CA . MET B 1 237 ? 12.539 -0.67 20.047 1 95.69 237 MET B CA 1
ATOM 5050 C C . MET B 1 237 ? 14.016 -0.493 19.703 1 95.69 237 MET B C 1
ATOM 5052 O O . MET B 1 237 ? 14.5 -1.028 18.703 1 95.69 237 MET B O 1
ATOM 5056 N N . LYS B 1 238 ? 14.68 0.27 20.5 1 95.25 238 LYS B N 1
ATOM 5057 C CA . LYS B 1 238 ? 16.109 0.438 20.281 1 95.25 238 LYS B CA 1
ATOM 5058 C C . LYS B 1 238 ? 16.859 -0.888 20.438 1 95.25 238 LYS B C 1
ATOM 5060 O O . LYS B 1 238 ? 17.797 -1.177 19.688 1 95.25 238 LYS B O 1
ATOM 5065 N N . TRP B 1 239 ? 16.438 -1.583 21.438 1 94.94 239 TRP B N 1
ATOM 5066 C CA . TRP B 1 239 ? 17.016 -2.904 21.641 1 94.94 239 TRP B CA 1
ATOM 5067 C C . TRP B 1 239 ? 16.766 -3.795 20.422 1 94.94 239 TRP B C 1
ATOM 5069 O O . TRP B 1 239 ? 17.672 -4.496 19.969 1 94.94 239 TRP B O 1
ATOM 5079 N N . LEU B 1 240 ? 15.609 -3.795 19.859 1 93.81 240 LEU B N 1
ATOM 5080 C CA . LEU B 1 240 ? 15.258 -4.602 18.703 1 93.81 240 LEU B CA 1
ATOM 5081 C C . LEU B 1 240 ? 16.062 -4.164 17.469 1 93.81 240 LEU B C 1
ATOM 5083 O O . LEU B 1 240 ? 16.531 -5.004 16.703 1 93.81 240 LEU B O 1
ATOM 5087 N N . VAL B 1 241 ? 16.172 -2.867 17.297 1 93.81 241 VAL B N 1
ATOM 5088 C CA . VAL B 1 241 ? 16.938 -2.334 16.172 1 93.81 241 VAL B CA 1
ATOM 5089 C C . VAL B 1 241 ? 18.375 -2.826 16.234 1 93.81 241 VAL B C 1
ATOM 5091 O O . VAL B 1 241 ? 18.922 -3.309 15.242 1 93.81 241 VAL B O 1
ATOM 5094 N N . ARG B 1 242 ? 18.953 -2.764 17.375 1 91.88 242 ARG B N 1
ATOM 5095 C CA . ARG B 1 242 ? 20.328 -3.184 17.562 1 91.88 242 ARG B CA 1
ATOM 5096 C C . ARG B 1 242 ? 20.484 -4.691 17.375 1 91.88 242 ARG B C 1
ATOM 5098 O O . ARG B 1 242 ? 21.453 -5.164 16.797 1 91.88 242 ARG B O 1
ATOM 5105 N N . ARG B 1 243 ? 19.594 -5.395 17.844 1 91 243 ARG B N 1
ATOM 5106 C CA . ARG B 1 243 ? 19.641 -6.848 17.75 1 91 243 ARG B CA 1
ATOM 5107 C C . ARG B 1 243 ? 19.547 -7.309 16.297 1 91 243 ARG B C 1
ATOM 5109 O O . ARG B 1 243 ? 20.312 -8.18 15.875 1 91 243 ARG B O 1
ATOM 5116 N N . PHE B 1 244 ? 18.656 -6.758 15.547 1 89.69 244 PHE B N 1
ATOM 5117 C CA . PHE B 1 244 ? 18.453 -7.207 14.172 1 89.69 244 PHE B CA 1
ATOM 5118 C C . PHE B 1 244 ? 19.531 -6.664 13.25 1 89.69 244 PHE B C 1
ATOM 5120 O O . PHE B 1 244 ? 19.891 -7.309 12.266 1 89.69 244 PHE B O 1
ATOM 5127 N N . GLN B 1 245 ? 20.016 -5.508 13.5 1 87.12 245 GLN B N 1
ATOM 5128 C CA . GLN B 1 245 ? 21.031 -4.91 12.641 1 87.12 245 GLN B CA 1
ATOM 5129 C C . GLN B 1 245 ? 22.406 -5.516 12.922 1 87.12 245 GLN B C 1
ATOM 5131 O O . GLN B 1 245 ? 23.359 -5.297 12.156 1 87.12 245 GLN B O 1
ATOM 5136 N N . ARG B 1 246 ? 22.531 -6.195 13.914 1 80.81 246 ARG B N 1
ATOM 5137 C CA . ARG B 1 246 ? 23.766 -6.934 14.18 1 80.81 246 ARG B CA 1
ATOM 5138 C C . ARG B 1 246 ? 23.953 -8.055 13.164 1 80.81 246 ARG B C 1
ATOM 5140 O O . ARG B 1 246 ? 25.094 -8.336 12.758 1 80.81 246 ARG B O 1
ATOM 5147 N N . SER B 1 247 ? 22.922 -8.617 12.75 1 73.44 247 SER B N 1
ATOM 5148 C CA . SER B 1 247 ? 22.984 -9.773 11.859 1 73.44 247 SER B CA 1
ATOM 5149 C C . SER B 1 247 ? 23.078 -9.336 10.406 1 73.44 247 SER B C 1
ATOM 5151 O O . SER B 1 247 ? 23.719 -10 9.594 1 73.44 247 SER B O 1
ATOM 5153 N N . GLU B 1 248 ? 22.391 -8.344 10.047 1 75.44 248 GLU B N 1
ATOM 5154 C CA . GLU B 1 248 ? 22.359 -7.844 8.672 1 75.44 248 GLU B CA 1
ATOM 5155 C C . GLU B 1 248 ? 22.312 -6.316 8.648 1 75.44 248 GLU B C 1
ATOM 5157 O O . GLU B 1 248 ? 21.406 -5.711 9.242 1 75.44 248 GLU B O 1
ATOM 5162 N N . ALA B 1 249 ? 23.297 -5.797 7.945 1 74.56 249 ALA B N 1
ATOM 5163 C CA . ALA B 1 249 ? 23.375 -4.34 7.887 1 74.56 249 ALA B CA 1
ATOM 5164 C C . ALA B 1 249 ? 22.172 -3.756 7.156 1 74.56 249 ALA B C 1
ATOM 5166 O O . ALA B 1 249 ? 21.562 -4.426 6.324 1 74.56 249 ALA B O 1
ATOM 5167 N N . GLY B 1 250 ? 21.812 -2.633 7.613 1 84.31 250 GLY B N 1
ATOM 5168 C CA . GLY B 1 250 ? 20.734 -1.932 6.914 1 84.31 250 GLY B CA 1
ATOM 5169 C C . GLY B 1 250 ? 19.375 -2.188 7.512 1 84.31 250 GLY B C 1
ATOM 5170 O O . GLY B 1 250 ? 19.156 -1.981 8.711 1 84.31 250 GLY B O 1
ATOM 5171 N N . LEU B 1 251 ? 18.422 -2.586 6.707 1 89.69 251 LEU B N 1
ATOM 5172 C CA . LEU B 1 251 ? 17.031 -2.795 7.129 1 89.69 251 LEU B CA 1
ATOM 5173 C C . LEU B 1 251 ? 16.578 -4.215 6.812 1 89.69 251 LEU B C 1
ATOM 5175 O O . LEU B 1 251 ? 15.828 -4.434 5.863 1 89.69 251 LEU B O 1
ATOM 5179 N N . PRO B 1 252 ? 17.062 -5.156 7.746 1 90.62 252 PRO B N 1
ATOM 5180 C CA . PRO B 1 252 ? 16.625 -6.539 7.539 1 90.62 252 PRO B CA 1
ATOM 5181 C C . PRO B 1 252 ? 15.109 -6.68 7.523 1 90.62 252 PRO B C 1
ATOM 5183 O O . PRO B 1 252 ? 14.406 -5.871 8.133 1 90.62 252 PRO B O 1
ATOM 5186 N N . GLY B 1 253 ? 14.641 -7.715 6.859 1 90.12 253 GLY B N 1
ATOM 5187 C CA . GLY B 1 253 ? 13.211 -7.938 6.711 1 90.12 253 GLY B CA 1
ATOM 5188 C C . GLY B 1 253 ? 12.484 -8.047 8.039 1 90.12 253 GLY B C 1
ATOM 5189 O O . GLY B 1 253 ? 11.391 -7.496 8.203 1 90.12 253 GLY B O 1
ATOM 5190 N N . ASN B 1 254 ? 13.039 -8.742 8.977 1 91.31 254 ASN B N 1
ATOM 5191 C CA . ASN B 1 254 ? 12.422 -8.906 10.289 1 91.31 254 ASN B CA 1
ATOM 5192 C C . ASN B 1 254 ? 12.312 -7.578 11.023 1 91.31 254 ASN B C 1
ATOM 5194 O O . ASN B 1 254 ? 11.32 -7.324 11.719 1 91.31 254 ASN B O 1
ATOM 5198 N N . LEU B 1 255 ? 13.383 -6.801 10.914 1 93.62 255 LEU B N 1
ATOM 5199 C CA . LEU B 1 255 ? 13.336 -5.48 11.539 1 93.62 255 LEU B CA 1
ATOM 5200 C C . LEU B 1 255 ? 12.234 -4.625 10.922 1 93.62 255 LEU B C 1
ATOM 5202 O O . LEU B 1 255 ? 11.484 -3.965 11.641 1 93.62 255 LEU B O 1
ATOM 5206 N N . LEU B 1 256 ? 12.18 -4.625 9.625 1 94.62 256 LEU B N 1
ATOM 5207 C CA . LEU B 1 256 ? 11.141 -3.865 8.945 1 94.62 256 LEU B CA 1
ATOM 5208 C C . LEU B 1 256 ? 9.75 -4.34 9.375 1 94.62 256 LEU B C 1
ATOM 5210 O O . LEU B 1 256 ? 8.852 -3.527 9.602 1 94.62 256 LEU B O 1
ATOM 5214 N N . GLY B 1 257 ? 9.578 -5.645 9.484 1 94.75 257 GLY B N 1
ATOM 5215 C CA . GLY B 1 257 ? 8.312 -6.184 9.953 1 94.75 257 GLY B CA 1
ATOM 5216 C C . GLY B 1 257 ? 7.934 -5.695 11.344 1 94.75 257 GLY B C 1
ATOM 5217 O O . GLY B 1 257 ? 6.793 -5.285 11.57 1 94.75 257 GLY B O 1
ATOM 5218 N N . VAL B 1 258 ? 8.844 -5.691 12.219 1 94.81 258 VAL B N 1
ATOM 5219 C CA . VAL B 1 258 ? 8.609 -5.273 13.594 1 94.81 258 VAL B CA 1
ATOM 5220 C C . VAL B 1 258 ? 8.328 -3.773 13.641 1 94.81 258 VAL B C 1
ATOM 5222 O O . VAL B 1 258 ? 7.469 -3.322 14.406 1 94.81 258 VAL B O 1
ATOM 5225 N N . LEU B 1 259 ? 9.102 -3.033 12.859 1 96.44 259 LEU B N 1
ATOM 5226 C CA . LEU B 1 259 ? 8.875 -1.595 12.789 1 96.44 259 LEU B CA 1
ATOM 5227 C C . LEU B 1 259 ? 7.465 -1.29 12.289 1 96.44 259 LEU B C 1
ATOM 5229 O O . LEU B 1 259 ? 6.762 -0.465 12.875 1 96.44 259 LEU B O 1
ATOM 5233 N N . LEU B 1 260 ? 7.055 -1.982 11.219 1 97.19 260 LEU B N 1
ATOM 5234 C CA . LEU B 1 260 ? 5.727 -1.759 10.664 1 97.19 260 LEU B CA 1
ATOM 5235 C C . LEU B 1 260 ? 4.645 -2.115 11.672 1 97.19 260 LEU B C 1
ATOM 5237 O O . LEU B 1 260 ? 3.699 -1.351 11.875 1 97.19 260 LEU B O 1
ATOM 5241 N N . ALA B 1 261 ? 4.785 -3.244 12.305 1 96.44 261 ALA B N 1
ATOM 5242 C CA . ALA B 1 261 ? 3.824 -3.652 13.328 1 96.44 261 ALA B CA 1
ATOM 5243 C C . ALA B 1 261 ? 3.768 -2.633 14.461 1 96.44 261 ALA B C 1
ATOM 5245 O O . ALA B 1 261 ? 2.686 -2.289 14.945 1 96.44 261 ALA B O 1
ATOM 5246 N N . GLY B 1 262 ? 4.965 -2.197 14.922 1 96.62 262 GLY B N 1
ATOM 5247 C CA . GLY B 1 262 ? 5.02 -1.19 15.969 1 96.62 262 GLY B CA 1
ATOM 5248 C C . GLY B 1 262 ? 4.359 0.117 15.578 1 96.62 262 GLY B C 1
ATOM 5249 O O . GLY B 1 262 ? 3.635 0.717 16.375 1 96.62 262 GLY B O 1
ATOM 5250 N N . ILE B 1 263 ? 4.609 0.585 14.359 1 97.56 263 ILE B N 1
ATOM 5251 C CA . ILE B 1 263 ? 4.008 1.806 13.836 1 97.56 263 ILE B CA 1
ATOM 5252 C C . ILE B 1 263 ? 2.488 1.666 13.82 1 97.56 263 ILE B C 1
ATOM 5254 O O . ILE B 1 263 ? 1.771 2.564 14.266 1 97.56 263 ILE B O 1
ATOM 5258 N N . PHE B 1 264 ? 1.968 0.517 13.336 1 97.62 264 PHE B N 1
ATOM 5259 C CA . PHE B 1 264 ? 0.532 0.282 13.25 1 97.62 264 PHE B CA 1
ATOM 5260 C C . PHE B 1 264 ? -0.086 0.2 14.641 1 97.62 264 PHE B C 1
ATOM 5262 O O . PHE B 1 264 ? -1.161 0.752 14.883 1 97.62 264 PHE B O 1
ATOM 5269 N N . LEU B 1 265 ? 0.562 -0.434 15.555 1 96.31 265 LEU B N 1
ATOM 5270 C CA . LEU B 1 265 ? 0.067 -0.544 16.922 1 96.31 265 LEU B CA 1
ATOM 5271 C C . LEU B 1 265 ? 0.025 0.823 17.594 1 96.31 265 LEU B C 1
ATOM 5273 O O . LEU B 1 265 ? -0.912 1.125 18.344 1 96.31 265 LEU B O 1
ATOM 5277 N N . ALA B 1 266 ? 1.083 1.588 17.375 1 96.69 266 ALA B N 1
ATOM 5278 C CA . ALA B 1 266 ? 1.09 2.945 17.922 1 96.69 266 ALA B CA 1
ATOM 5279 C C . ALA B 1 266 ? -0.057 3.771 17.344 1 96.69 266 ALA B C 1
ATOM 5281 O O . ALA B 1 266 ? -0.703 4.535 18.062 1 96.69 266 ALA B O 1
ATOM 5282 N N . GLY B 1 267 ? -0.253 3.65 16.031 1 95.25 267 GLY B N 1
ATOM 5283 C CA . GLY B 1 267 ? -1.385 4.324 15.406 1 95.25 267 GLY B CA 1
ATOM 5284 C C . GLY B 1 267 ? -2.721 3.893 15.984 1 95.25 267 GLY B C 1
ATOM 5285 O O . GLY B 1 267 ? -3.604 4.723 16.203 1 95.25 267 GLY B O 1
ATOM 5286 N N . MET B 1 268 ? -2.855 2.613 16.297 1 94.81 268 MET B N 1
ATOM 5287 C CA . MET B 1 268 ? -4.074 2.086 16.891 1 94.81 268 MET B CA 1
ATOM 5288 C C . MET B 1 268 ? -4.289 2.674 18.297 1 94.81 268 MET B C 1
ATOM 5290 O O . MET B 1 268 ? -5.41 3.037 18.656 1 94.81 268 MET B O 1
ATOM 5294 N N . CYS B 1 269 ? -3.266 2.752 18.984 1 94.44 269 CYS B N 1
ATOM 5295 C CA . CYS B 1 269 ? -3.344 3.275 20.344 1 94.44 269 CYS B CA 1
ATOM 5296 C C . CYS B 1 269 ? -3.811 4.727 20.344 1 94.44 269 CYS B C 1
ATOM 5298 O O . CYS B 1 269 ? -4.707 5.094 21.094 1 94.44 269 CYS B O 1
ATOM 5300 N N . THR B 1 270 ? -3.188 5.539 19.516 1 91.88 270 THR B N 1
ATOM 5301 C CA . THR B 1 270 ? -3.557 6.949 19.484 1 91.88 270 THR B CA 1
ATOM 5302 C C . THR B 1 270 ? -4.984 7.125 18.969 1 91.88 270 THR B C 1
ATOM 5304 O O . THR B 1 270 ? -5.715 8 19.453 1 91.88 270 THR B O 1
ATOM 5307 N N . TYR B 1 271 ? -5.324 6.332 18.094 1 87.5 271 TYR B N 1
ATOM 5308 C CA . TYR B 1 271 ? -6.707 6.352 17.625 1 87.5 271 TYR B CA 1
ATOM 5309 C C . TYR B 1 271 ? -7.672 6.098 18.781 1 87.5 271 TYR B C 1
ATOM 5311 O O . TYR B 1 271 ? -8.672 6.801 18.922 1 87.5 271 TYR B O 1
ATOM 5319 N N . LYS B 1 272 ? -7.402 5.109 19.547 1 88.12 272 LYS B N 1
ATOM 5320 C CA . LYS B 1 272 ? -8.266 4.758 20.672 1 88.12 272 LYS B CA 1
ATOM 5321 C C . LYS B 1 272 ? -8.297 5.871 21.703 1 88.12 272 LYS B C 1
ATOM 5323 O O . LYS B 1 272 ? -9.289 6.035 22.422 1 88.12 272 LYS B O 1
ATOM 5328 N N . LEU B 1 273 ? -7.27 6.633 21.734 1 88.06 273 LEU B N 1
ATOM 5329 C CA . LEU B 1 273 ? -7.184 7.742 22.672 1 88.06 273 LEU B CA 1
ATOM 5330 C C . LEU B 1 273 ? -7.934 8.961 22.156 1 88.06 273 LEU B C 1
ATOM 5332 O O . LEU B 1 273 ? -8.094 9.953 22.875 1 88.06 273 LEU B O 1
ATOM 5336 N N . GLY B 1 274 ? -8.336 8.82 20.906 1 77.94 274 GLY B N 1
ATOM 5337 C CA . GLY B 1 274 ? -9.102 9.922 20.328 1 77.94 274 GLY B CA 1
ATOM 5338 C C . GLY B 1 274 ? -8.242 10.891 19.531 1 77.94 274 GLY B C 1
ATOM 5339 O O . GLY B 1 274 ? -8.711 11.961 19.141 1 77.94 274 GLY B O 1
ATOM 5340 N N . ILE B 1 275 ? -7.02 10.57 19.438 1 81.94 275 ILE B N 1
ATOM 5341 C CA . ILE B 1 275 ? -6.141 11.367 18.578 1 81.94 275 ILE B CA 1
ATOM 5342 C C . ILE B 1 275 ? -5.902 10.641 17.266 1 81.94 275 ILE B C 1
ATOM 5344 O O . ILE B 1 275 ? -6.18 9.445 17.141 1 81.94 275 ILE B O 1
ATOM 5348 N N . PHE B 1 276 ? -5.539 11.297 16.234 1 82.12 276 PHE B N 1
ATOM 5349 C CA . PHE B 1 276 ? -5.367 10.727 14.914 1 82.12 276 PHE B CA 1
ATOM 5350 C C . PHE B 1 276 ? -4.266 9.664 14.922 1 82.12 276 PHE B C 1
ATOM 5352 O O . PHE B 1 276 ? -3.24 9.836 15.578 1 82.12 276 PHE B O 1
ATOM 5359 N N . ALA B 1 277 ? -4.516 8.664 14.195 1 88.94 277 ALA B N 1
ATOM 5360 C CA . ALA B 1 277 ? -3.604 7.523 14.117 1 88.94 277 ALA B CA 1
ATOM 5361 C C . ALA B 1 277 ? -2.217 7.961 13.648 1 88.94 277 ALA B C 1
ATOM 5363 O O . ALA B 1 277 ? -1.208 7.379 14.055 1 88.94 277 ALA B O 1
ATOM 5364 N N . ILE B 1 278 ? -2.131 9.008 12.914 1 88.56 278 ILE B N 1
ATOM 5365 C CA . ILE B 1 278 ? -0.875 9.438 12.312 1 88.56 278 ILE B CA 1
ATOM 5366 C C . ILE B 1 278 ? 0.087 9.906 13.406 1 88.56 278 ILE B C 1
ATOM 5368 O O . ILE B 1 278 ? 1.307 9.828 13.234 1 88.56 278 ILE B O 1
ATOM 5372 N N . PHE B 1 279 ? -0.431 10.328 14.555 1 91.06 279 PHE B N 1
ATOM 5373 C CA . PHE B 1 279 ? 0.431 10.75 15.648 1 91.06 279 PHE B CA 1
ATOM 5374 C C . PHE B 1 279 ? 1.233 9.57 16.188 1 91.06 279 PHE B C 1
ATOM 5376 O O . PHE B 1 279 ? 2.369 9.742 16.641 1 91.06 279 PHE B O 1
ATOM 5383 N N . GLY B 1 280 ? 0.584 8.414 16.234 1 93.94 280 GLY B N 1
ATOM 5384 C CA . GLY B 1 280 ? 1.323 7.219 16.609 1 93.94 280 GLY B CA 1
ATOM 5385 C C . GLY B 1 280 ? 2.535 6.965 15.742 1 93.94 280 GLY B C 1
ATOM 5386 O O . GLY B 1 280 ? 3.607 6.617 16.234 1 93.94 280 GLY B O 1
ATOM 5387 N N . GLY B 1 281 ? 2.375 7.082 14.445 1 95.06 281 GLY B N 1
ATOM 5388 C CA . GLY B 1 281 ? 3.506 6.973 13.539 1 95.06 281 GLY B CA 1
ATOM 5389 C C . GLY B 1 281 ? 4.613 7.965 13.844 1 95.06 281 GLY B C 1
ATOM 5390 O O . GLY B 1 281 ? 5.785 7.598 13.898 1 95.06 281 GLY B O 1
ATOM 5391 N N . PHE B 1 282 ? 4.25 9.18 14.086 1 95.06 282 PHE B N 1
ATOM 5392 C CA . PHE B 1 282 ? 5.207 10.234 14.398 1 95.06 282 PHE B CA 1
ATOM 5393 C C . PHE B 1 282 ? 5.984 9.906 15.664 1 95.06 282 PHE B C 1
ATOM 5395 O O . PHE B 1 282 ? 7.215 10.008 15.688 1 95.06 282 PHE B O 1
ATOM 5402 N N . MET B 1 283 ? 5.254 9.516 16.688 1 95 283 MET B N 1
ATOM 5403 C CA . MET B 1 283 ? 5.879 9.195 17.969 1 95 283 MET B CA 1
ATOM 5404 C C . MET B 1 283 ? 6.871 8.047 17.828 1 95 283 MET B C 1
ATOM 5406 O O . MET B 1 283 ? 7.957 8.078 18.406 1 95 283 MET B O 1
ATOM 5410 N N . MET B 1 284 ? 6.5 7.062 17.047 1 96.12 284 MET B N 1
ATOM 5411 C CA . MET B 1 284 ? 7.391 5.934 16.812 1 96.12 284 MET B CA 1
ATOM 5412 C C . MET B 1 284 ? 8.664 6.383 16.109 1 96.12 284 MET B C 1
ATOM 5414 O O . MET B 1 284 ? 9.742 5.832 16.359 1 96.12 284 MET B O 1
ATOM 5418 N N . GLY B 1 285 ? 8.555 7.324 15.211 1 96.06 285 GLY B N 1
ATOM 5419 C CA . GLY B 1 285 ? 9.727 7.898 14.562 1 96.06 285 GLY B CA 1
ATOM 5420 C C . GLY B 1 285 ? 10.609 8.672 15.523 1 96.06 285 GLY B C 1
ATOM 5421 O O . GLY B 1 285 ? 11.836 8.516 15.5 1 96.06 285 GLY B O 1
ATOM 5422 N N . VAL B 1 286 ? 10 9.438 16.375 1 94.44 286 VAL B N 1
ATOM 5423 C CA . VAL B 1 286 ? 10.727 10.281 17.312 1 94.44 286 VAL B CA 1
ATOM 5424 C C . VAL B 1 286 ? 11.523 9.414 18.281 1 94.44 286 VAL B C 1
ATOM 5426 O O . VAL B 1 286 ? 12.664 9.742 18.625 1 94.44 286 VAL B O 1
ATOM 5429 N N . VAL B 1 287 ? 10.93 8.32 18.719 1 94.62 287 VAL B N 1
ATOM 5430 C CA . VAL B 1 287 ? 11.586 7.469 19.703 1 94.62 287 VAL B CA 1
ATOM 5431 C C . VAL B 1 287 ? 12.844 6.848 19.094 1 94.62 287 VAL B C 1
ATOM 5433 O O . VAL B 1 287 ? 13.781 6.496 19.828 1 94.62 287 VAL B O 1
ATOM 5436 N N . LEU B 1 288 ? 12.945 6.797 17.797 1 95.25 288 LEU B N 1
ATOM 5437 C CA . LEU B 1 288 ? 14.078 6.145 17.141 1 95.25 288 LEU B CA 1
ATOM 5438 C C . LEU B 1 288 ? 14.93 7.164 16.391 1 95.25 288 LEU B C 1
ATOM 5440 O O . LEU B 1 288 ? 15.805 6.793 15.602 1 95.25 288 LEU B O 1
ATOM 5444 N N . HIS B 1 289 ? 14.734 8.461 16.609 1 93.12 289 HIS B N 1
ATOM 5445 C CA . HIS B 1 289 ? 15.328 9.523 15.805 1 93.12 289 HIS B CA 1
ATOM 5446 C C . HIS B 1 289 ? 16.859 9.516 15.922 1 93.12 289 HIS B C 1
ATOM 5448 O O . HIS B 1 289 ? 17.547 10.023 15.039 1 93.12 289 HIS B O 1
ATOM 5454 N N . ASP B 1 290 ? 17.422 8.969 16.969 1 93 290 ASP B N 1
ATOM 5455 C CA . ASP B 1 290 ? 18.859 9.008 17.203 1 93 290 ASP B CA 1
ATOM 5456 C C . ASP B 1 290 ? 19.516 7.715 16.734 1 93 290 ASP B C 1
ATOM 5458 O O . ASP B 1 290 ? 20.609 7.355 17.203 1 93 290 ASP B O 1
ATOM 5462 N N . GLU B 1 291 ? 18.891 6.922 15.906 1 93.44 291 GLU B N 1
ATOM 5463 C CA . GLU B 1 291 ? 19.469 5.766 15.219 1 93.44 291 GLU B CA 1
ATOM 5464 C C . GLU B 1 291 ? 19.781 6.094 13.766 1 93.44 291 GLU B C 1
ATOM 5466 O O . GLU B 1 291 ? 18.984 5.812 12.867 1 93.44 291 GLU B O 1
ATOM 5471 N N . PRO B 1 292 ? 21.016 6.562 13.555 1 90.81 292 PRO B N 1
ATOM 5472 C CA . PRO B 1 292 ? 21.359 7.082 12.234 1 90.81 292 PRO B CA 1
ATOM 5473 C C . PRO B 1 292 ? 21.344 6.004 11.148 1 90.81 292 PRO B C 1
ATOM 5475 O O . PRO B 1 292 ? 20.953 6.273 10.016 1 90.81 292 PRO B O 1
ATOM 5478 N N . THR B 1 293 ? 21.797 4.828 11.531 1 92.56 293 THR B N 1
ATOM 5479 C CA . THR B 1 293 ? 21.828 3.742 10.555 1 92.56 293 THR B CA 1
ATOM 5480 C C . THR B 1 293 ? 20.422 3.371 10.109 1 92.56 293 THR B C 1
ATOM 5482 O O . THR B 1 293 ? 20.188 3.123 8.922 1 92.56 293 THR B O 1
ATOM 5485 N N . LEU B 1 294 ? 19.531 3.338 11.023 1 94.12 294 LEU B N 1
ATOM 5486 C CA . LEU B 1 294 ? 18.141 3.037 10.711 1 94.12 294 LEU B CA 1
ATOM 5487 C C . LEU B 1 294 ? 17.531 4.129 9.836 1 94.12 294 LEU B C 1
ATOM 5489 O O . LEU B 1 294 ? 16.812 3.838 8.891 1 94.12 294 LEU B O 1
ATOM 5493 N N . ARG B 1 295 ? 17.812 5.344 10.211 1 93.44 295 ARG B N 1
ATOM 5494 C CA . ARG B 1 295 ? 17.297 6.488 9.469 1 93.44 295 ARG B CA 1
ATOM 5495 C C . ARG B 1 295 ? 17.719 6.414 8 1 93.44 295 ARG B C 1
ATOM 5497 O O . ARG B 1 295 ? 16.891 6.582 7.105 1 93.44 295 ARG B O 1
ATOM 5504 N N . ALA B 1 296 ? 18.953 6.137 7.754 1 92.19 296 ALA B N 1
ATOM 5505 C CA . ALA B 1 296 ? 19.484 6.051 6.395 1 92.19 296 ALA B CA 1
ATOM 5506 C C . ALA B 1 296 ? 18.859 4.879 5.641 1 92.19 296 ALA B C 1
ATOM 5508 O O . ALA B 1 296 ? 18.516 5.004 4.465 1 92.19 296 ALA B O 1
ATOM 5509 N N . ALA B 1 297 ? 18.781 3.785 6.309 1 92.69 297 ALA B N 1
ATOM 5510 C CA . ALA B 1 297 ? 18.219 2.584 5.688 1 92.69 297 ALA B CA 1
ATOM 5511 C C . ALA B 1 297 ? 16.75 2.777 5.332 1 92.69 297 ALA B C 1
ATOM 5513 O O . ALA B 1 297 ? 16.312 2.35 4.266 1 92.69 297 ALA B O 1
ATOM 5514 N N . TRP B 1 298 ? 16 3.404 6.242 1 94 298 TRP B N 1
ATOM 5515 C CA . TRP B 1 298 ? 14.594 3.666 6 1 94 298 TRP B CA 1
ATOM 5516 C C . TRP B 1 298 ? 14.406 4.586 4.797 1 94 298 TRP B C 1
ATOM 5518 O O . TRP B 1 298 ? 13.547 4.34 3.947 1 94 298 TRP B O 1
ATOM 5528 N N . LYS B 1 299 ? 15.141 5.637 4.746 1 89.69 299 LYS B N 1
ATOM 5529 C CA . LYS B 1 299 ? 15.055 6.602 3.652 1 89.69 299 LYS B CA 1
ATOM 5530 C C . LYS B 1 299 ? 15.32 5.926 2.309 1 89.69 299 LYS B C 1
ATOM 5532 O O . LYS B 1 299 ? 14.617 6.191 1.328 1 89.69 299 LYS B O 1
ATOM 5537 N N . GLU B 1 300 ? 16.219 5.043 2.309 1 87.75 300 GLU B N 1
ATOM 5538 C CA . GLU B 1 300 ? 16.641 4.402 1.07 1 87.75 300 GLU B CA 1
ATOM 5539 C C . GLU B 1 300 ? 15.672 3.299 0.656 1 87.75 300 GLU B C 1
ATOM 5541 O O . GLU B 1 300 ? 15.297 3.207 -0.513 1 87.75 300 GLU B O 1
ATOM 5546 N N . LYS B 1 301 ? 15.211 2.512 1.585 1 90.12 301 LYS B N 1
ATOM 5547 C CA . LYS B 1 301 ? 14.523 1.269 1.249 1 90.12 301 LYS B CA 1
ATOM 5548 C C . LYS B 1 301 ? 13.008 1.446 1.307 1 90.12 301 LYS B C 1
ATOM 5550 O O . LYS B 1 301 ? 12.266 0.686 0.684 1 90.12 301 LYS B O 1
ATOM 5555 N N . VAL B 1 302 ? 12.547 2.443 2.045 1 93.12 302 VAL B N 1
ATOM 5556 C CA . VAL B 1 302 ? 11.109 2.561 2.246 1 93.12 302 VAL B CA 1
ATOM 5557 C C . VAL B 1 302 ? 10.648 3.963 1.864 1 93.12 302 VAL B C 1
ATOM 5559 O O . VAL B 1 302 ? 9.625 4.125 1.195 1 93.12 302 VAL B O 1
ATOM 5562 N N . GLY B 1 303 ? 11.398 4.973 2.223 1 92.12 303 GLY B N 1
ATOM 5563 C CA . GLY B 1 303 ? 11.016 6.367 2.082 1 92.12 303 GLY B CA 1
ATOM 5564 C C . GLY B 1 303 ? 10.703 6.758 0.651 1 92.12 303 GLY B C 1
ATOM 5565 O O . GLY B 1 303 ? 9.727 7.469 0.393 1 92.12 303 GLY B O 1
ATOM 5566 N N . HIS B 1 304 ? 11.531 6.25 -0.208 1 88.88 304 HIS B N 1
ATOM 5567 C CA . HIS B 1 304 ? 11.375 6.602 -1.614 1 88.88 304 HIS B CA 1
ATOM 5568 C C . HIS B 1 304 ? 10.047 6.09 -2.16 1 88.88 304 HIS B C 1
ATOM 5570 O O . HIS B 1 304 ? 9.32 6.828 -2.838 1 88.88 304 HIS B O 1
ATOM 5576 N N . PHE B 1 305 ? 9.688 4.891 -1.896 1 92.75 305 PHE B N 1
ATOM 5577 C CA . PHE B 1 305 ? 8.438 4.293 -2.348 1 92.75 305 PHE B CA 1
ATOM 5578 C C . PHE B 1 305 ? 7.242 4.996 -1.717 1 92.75 305 PHE B C 1
ATOM 5580 O O . PHE B 1 305 ? 6.23 5.227 -2.379 1 92.75 305 PHE B O 1
ATOM 5587 N N . VAL B 1 306 ? 7.355 5.359 -0.485 1 92.75 306 VAL B N 1
ATOM 5588 C CA . VAL B 1 306 ? 6.281 6.035 0.232 1 92.75 306 VAL B CA 1
ATOM 5589 C C . VAL B 1 306 ? 6.004 7.391 -0.415 1 92.75 306 VAL B C 1
ATOM 5591 O O . VAL B 1 306 ? 4.844 7.758 -0.627 1 92.75 306 VAL B O 1
ATOM 5594 N N . THR B 1 307 ? 6.988 8.086 -0.769 1 89.56 307 THR B N 1
ATOM 5595 C CA . THR B 1 307 ? 6.879 9.438 -1.297 1 89.56 307 THR B CA 1
ATOM 5596 C C . THR B 1 307 ? 6.258 9.422 -2.691 1 89.56 307 THR B C 1
ATOM 5598 O O . THR B 1 307 ? 5.484 10.32 -3.043 1 89.56 307 THR B O 1
ATOM 5601 N N . VAL B 1 308 ? 6.566 8.398 -3.434 1 91.38 308 VAL B N 1
ATOM 5602 C CA . VAL B 1 308 ? 6.16 8.406 -4.836 1 91.38 308 VAL B CA 1
ATOM 5603 C C . VAL B 1 308 ? 4.801 7.73 -4.98 1 91.38 308 VAL B C 1
ATOM 5605 O O . VAL B 1 308 ? 3.99 8.125 -5.824 1 91.38 308 VAL B O 1
ATOM 5608 N N . PHE B 1 309 ? 4.559 6.723 -4.191 1 94.12 309 PHE B N 1
ATOM 5609 C CA . PHE B 1 309 ? 3.35 5.938 -4.391 1 94.12 309 PHE B CA 1
ATOM 5610 C C . PHE B 1 309 ? 2.27 6.34 -3.395 1 94.12 309 PHE B C 1
ATOM 5612 O O . PHE B 1 309 ? 1.183 6.766 -3.789 1 94.12 309 PHE B O 1
ATOM 5619 N N . PHE B 1 310 ? 2.553 6.332 -2.086 1 94.5 310 PHE B N 1
ATOM 5620 C CA . PHE B 1 310 ? 1.53 6.477 -1.058 1 94.5 310 PHE B CA 1
ATOM 5621 C C . PHE B 1 310 ? 1.121 7.938 -0.907 1 94.5 310 PHE B C 1
ATOM 5623 O O . PHE B 1 310 ? -0.07 8.25 -0.845 1 94.5 310 PHE B O 1
ATOM 5630 N N . LEU B 1 311 ? 2.07 8.812 -0.89 1 91.69 311 LEU B N 1
ATOM 5631 C CA . LEU B 1 311 ? 1.791 10.188 -0.475 1 91.69 311 LEU B CA 1
ATOM 5632 C C . LEU B 1 311 ? 0.935 10.906 -1.513 1 91.69 311 LEU B C 1
ATOM 5634 O O . LEU B 1 311 ? 0.006 11.633 -1.159 1 91.69 311 LEU B O 1
ATOM 5638 N N . PRO B 1 312 ? 1.227 10.641 -2.799 1 91.12 312 PRO B N 1
ATOM 5639 C CA . PRO B 1 312 ? 0.332 11.266 -3.773 1 91.12 312 PRO B CA 1
ATOM 5640 C C . PRO B 1 312 ? -1.115 10.797 -3.635 1 91.12 312 PRO B C 1
ATOM 5642 O O . PRO B 1 312 ? -2.045 11.555 -3.928 1 91.12 312 PRO B O 1
ATOM 5645 N N . ILE B 1 313 ? -1.259 9.547 -3.213 1 93.06 313 ILE B N 1
ATOM 5646 C CA . ILE B 1 313 ? -2.613 9.047 -2.998 1 93.06 313 ILE B CA 1
ATOM 5647 C C . ILE B 1 313 ? -3.314 9.898 -1.941 1 93.06 313 ILE B C 1
ATOM 5649 O O . ILE B 1 313 ? -4.473 10.289 -2.117 1 93.06 313 ILE B O 1
ATOM 5653 N N . PHE B 1 314 ? -2.668 10.203 -0.923 1 88.75 314 PHE B N 1
ATOM 5654 C CA . PHE B 1 314 ? -3.266 10.992 0.15 1 88.75 314 PHE B CA 1
ATOM 5655 C C . PHE B 1 314 ? -3.572 12.406 -0.32 1 88.75 314 PHE B C 1
ATOM 5657 O O . PHE B 1 314 ? -4.703 12.883 -0.187 1 88.75 314 PHE B O 1
ATOM 5664 N N . PHE B 1 315 ? -2.6 13.055 -0.898 1 86.81 315 PHE B N 1
ATOM 5665 C CA . PHE B 1 315 ? -2.715 14.484 -1.189 1 86.81 315 PHE B CA 1
ATOM 5666 C C . PHE B 1 315 ? -3.631 14.719 -2.387 1 86.81 315 PHE B C 1
ATOM 5668 O O . PHE B 1 315 ? -4.453 15.633 -2.375 1 86.81 315 PHE B O 1
ATOM 5675 N N . THR B 1 316 ? -3.502 13.867 -3.379 1 86 316 THR B N 1
ATOM 5676 C CA . THR B 1 316 ? -4.383 13.992 -4.535 1 86 316 THR B CA 1
ATOM 5677 C C . THR B 1 316 ? -5.801 13.547 -4.184 1 86 316 THR B C 1
ATOM 5679 O O . THR B 1 316 ? -6.777 14.172 -4.602 1 86 316 THR B O 1
ATOM 5682 N N . PHE B 1 317 ? -5.918 12.477 -3.424 1 83.88 317 PHE B N 1
ATOM 5683 C CA . PHE B 1 317 ? -7.219 11.945 -3.041 1 83.88 317 PHE B CA 1
ATOM 5684 C C . PHE B 1 317 ? -7.965 12.93 -2.148 1 83.88 317 PHE B C 1
ATOM 5686 O O . PHE B 1 317 ? -9.18 13.086 -2.273 1 83.88 317 PHE B O 1
ATOM 5693 N N . THR B 1 318 ? -7.273 13.547 -1.25 1 78.81 318 THR B N 1
ATOM 5694 C CA . THR B 1 318 ? -7.891 14.555 -0.394 1 78.81 318 THR B CA 1
ATOM 5695 C C . THR B 1 318 ? -8.344 15.758 -1.217 1 78.81 318 THR B C 1
ATOM 5697 O O . THR B 1 318 ? -9.43 16.297 -0.98 1 78.81 318 THR B O 1
ATOM 5700 N N . GLY B 1 319 ? -7.496 16.141 -2.152 1 79.25 319 GLY B N 1
ATOM 5701 C CA . GLY B 1 319 ? -7.91 17.219 -3.051 1 79.25 319 GLY B CA 1
ATOM 5702 C C . GLY B 1 319 ? -9.156 16.859 -3.85 1 79.25 319 GLY B C 1
ATOM 5703 O O . GLY B 1 319 ? -10.039 17.703 -4.016 1 79.25 319 GLY B O 1
ATOM 5704 N N . LEU B 1 320 ? -9.195 15.617 -4.27 1 81.56 320 LEU B N 1
ATOM 5705 C CA . LEU B 1 320 ? -10.305 15.125 -5.086 1 81.56 320 LEU B CA 1
ATOM 5706 C C . LEU B 1 320 ? -11.617 15.195 -4.316 1 81.56 320 LEU B C 1
ATOM 5708 O O . LEU B 1 320 ? -12.68 15.359 -4.914 1 81.56 320 LEU B O 1
ATOM 5712 N N . ARG B 1 321 ? -11.5 15.148 -3.043 1 77.88 321 ARG B N 1
ATOM 5713 C CA . ARG B 1 321 ? -12.703 15.109 -2.215 1 77.88 321 ARG B CA 1
ATOM 5714 C C . ARG B 1 321 ? -13.062 16.5 -1.705 1 77.88 321 ARG B C 1
ATOM 5716 O O . ARG B 1 321 ? -14.062 16.672 -1.006 1 77.88 321 ARG B O 1
ATOM 5723 N N . THR B 1 322 ? -12.211 17.391 -2.049 1 76.31 322 THR B N 1
ATOM 5724 C CA . THR B 1 322 ? -12.445 18.766 -1.601 1 76.31 322 THR B CA 1
ATOM 5725 C C . THR B 1 322 ? -13.406 19.484 -2.539 1 76.31 322 THR B C 1
ATOM 5727 O O . THR B 1 322 ? -13.18 19.547 -3.748 1 76.31 322 THR B O 1
ATOM 5730 N N . GLU B 1 323 ? -14.531 19.781 -2.012 1 75.5 323 GLU B N 1
ATOM 5731 C CA . GLU B 1 323 ? -15.5 20.562 -2.791 1 75.5 323 GLU B CA 1
ATOM 5732 C C . GLU B 1 323 ? -15.391 22.047 -2.48 1 75.5 323 GLU B C 1
ATOM 5734 O O . GLU B 1 323 ? -15.633 22.469 -1.349 1 75.5 323 GLU B O 1
ATOM 5739 N N . ILE B 1 324 ? -14.906 22.75 -3.434 1 76 324 ILE B N 1
ATOM 5740 C CA . ILE B 1 324 ? -14.82 24.203 -3.277 1 76 324 ILE B CA 1
ATOM 5741 C C . ILE B 1 324 ? -16.047 24.859 -3.902 1 76 324 ILE B C 1
ATOM 5743 O O . ILE B 1 324 ? -16.25 24.797 -5.117 1 76 324 ILE B O 1
ATOM 5747 N N . GLY B 1 325 ? -17.188 24.828 -3.104 1 71.69 325 GLY B N 1
ATOM 5748 C CA . GLY B 1 325 ? -18.359 25.5 -3.607 1 71.69 325 GLY B CA 1
ATOM 5749 C C . GLY B 1 325 ? -18.172 27 -3.766 1 71.69 325 GLY B C 1
ATOM 5750 O O . GLY B 1 325 ? -17.359 27.609 -3.061 1 71.69 325 GLY B O 1
ATOM 5751 N N . GLY B 1 326 ? -18.516 27.562 -4.879 1 73.25 326 GLY B N 1
ATOM 5752 C CA . GLY B 1 326 ? -18.422 29 -5.059 1 73.25 326 GLY B CA 1
ATOM 5753 C C . GLY B 1 326 ? -19.234 29.781 -4.051 1 73.25 326 GLY B C 1
ATOM 5754 O O . GLY B 1 326 ? -20.297 29.328 -3.613 1 73.25 326 GLY B O 1
ATOM 5755 N N . LEU B 1 327 ? -18.656 30.766 -3.236 1 86.88 327 LEU B N 1
ATOM 5756 C CA . LEU B 1 327 ? -19.375 31.75 -2.436 1 86.88 327 LEU B CA 1
ATOM 5757 C C . LEU B 1 327 ? -20.219 32.656 -3.322 1 86.88 327 LEU B C 1
ATOM 5759 O O . LEU B 1 327 ? -19.719 33.219 -4.309 1 86.88 327 LEU B O 1
ATOM 5763 N N . ASP B 1 328 ? -21.469 32.781 -3.104 1 87.25 328 ASP B N 1
ATOM 5764 C CA . ASP B 1 328 ? -22.453 33.312 -4.031 1 87.25 328 ASP B CA 1
ATOM 5765 C C . ASP B 1 328 ? -22.469 34.844 -3.982 1 87.25 328 ASP B C 1
ATOM 5767 O O . ASP B 1 328 ? -23.062 35.5 -4.855 1 87.25 328 ASP B O 1
ATOM 5771 N N . THR B 1 329 ? -21.953 35.469 -2.975 1 91.88 329 THR B N 1
ATOM 5772 C CA . THR B 1 329 ? -22.062 36.906 -2.842 1 91.88 329 THR B CA 1
ATOM 5773 C C . THR B 1 329 ? -20.703 37.531 -2.512 1 91.88 329 THR B C 1
ATOM 5775 O O . THR B 1 329 ? -19.812 36.844 -1.985 1 91.88 329 THR B O 1
ATOM 5778 N N . LEU B 1 330 ? -20.609 38.719 -2.852 1 93.31 330 LEU B N 1
ATOM 5779 C CA . LEU B 1 330 ? -19.406 39.469 -2.547 1 93.31 330 LEU B CA 1
ATOM 5780 C C . LEU B 1 330 ? -19.203 39.625 -1.041 1 93.31 330 LEU B C 1
ATOM 5782 O O . LEU B 1 330 ? -18.078 39.625 -0.555 1 93.31 330 LEU B O 1
ATOM 5786 N N . GLN B 1 331 ? -20.281 39.688 -0.385 1 93.94 331 GLN B N 1
ATOM 5787 C CA . GLN B 1 331 ? -20.219 39.781 1.069 1 93.94 331 GLN B CA 1
ATOM 5788 C C . GLN B 1 331 ? -19.594 38.5 1.669 1 93.94 331 GLN B C 1
ATOM 5790 O O . GLN B 1 331 ? -18.781 38.594 2.596 1 93.94 331 GLN B O 1
ATOM 5795 N N . LEU B 1 332 ? -19.984 37.438 1.12 1 94.19 332 LEU B N 1
ATOM 5796 C CA . LEU B 1 332 ? -19.422 36.188 1.609 1 94.19 332 LEU B CA 1
ATOM 5797 C C . LEU B 1 332 ? -17.938 36.094 1.304 1 94.19 332 LEU B C 1
ATOM 5799 O O . LEU B 1 332 ? -17.156 35.562 2.107 1 94.19 332 LEU B O 1
ATOM 5803 N N . TRP B 1 333 ? -17.562 36.625 0.22 1 95.62 333 TRP B N 1
ATOM 5804 C CA . TRP B 1 333 ? -16.141 36.656 -0.116 1 95.62 333 TRP B CA 1
ATOM 5805 C C . TRP B 1 333 ? -15.383 37.594 0.824 1 95.62 333 TRP B C 1
ATOM 5807 O O . TRP B 1 333 ? -14.211 37.344 1.122 1 95.62 333 TRP B O 1
ATOM 5817 N N . GLY B 1 334 ? -16 38.625 1.165 1 96.38 334 GLY B N 1
ATOM 5818 C CA . GLY B 1 334 ? -15.414 39.5 2.16 1 96.38 334 GLY B CA 1
ATOM 5819 C C . GLY B 1 334 ? -15.141 38.812 3.482 1 96.38 334 GLY B C 1
ATOM 5820 O O . GLY B 1 334 ? -14.07 38.969 4.066 1 96.38 334 GLY B O 1
ATOM 5821 N N . TRP B 1 335 ? -16.156 38.062 3.934 1 96.25 335 TRP B N 1
ATOM 5822 C CA . TRP B 1 335 ? -15.977 37.281 5.156 1 96.25 335 TRP B CA 1
ATOM 5823 C C . TRP B 1 335 ? -14.852 36.281 4.996 1 96.25 335 TRP B C 1
ATOM 5825 O O . TRP B 1 335 ? -14.078 36.031 5.926 1 96.25 335 TRP B O 1
ATOM 5835 N N . CYS B 1 336 ? -14.789 35.688 3.834 1 96.38 336 CYS B N 1
ATOM 5836 C CA . CYS B 1 336 ? -13.734 34.719 3.547 1 96.38 336 CYS B CA 1
ATOM 5837 C C . CYS B 1 336 ? -12.359 35.375 3.652 1 96.38 336 CYS B C 1
ATOM 5839 O O . CYS B 1 336 ? -11.453 34.812 4.281 1 96.38 336 CYS B O 1
ATOM 5841 N N . ALA B 1 337 ? -12.219 36.531 3.068 1 97.25 337 ALA B N 1
ATOM 5842 C CA . ALA B 1 337 ? -10.961 37.25 3.123 1 97.25 337 ALA B CA 1
ATOM 5843 C C . ALA B 1 337 ? -10.594 37.625 4.562 1 97.25 337 ALA B C 1
ATOM 5845 O O . ALA B 1 337 ? -9.422 37.562 4.941 1 97.25 337 ALA B O 1
ATOM 5846 N N . LEU B 1 338 ? -11.562 37.969 5.309 1 97.69 338 LEU B N 1
ATOM 5847 C CA . LEU B 1 338 ? -11.328 38.344 6.703 1 97.69 338 LEU B CA 1
ATOM 5848 C C . LEU B 1 338 ? -10.875 37.125 7.508 1 97.69 338 LEU B C 1
ATOM 5850 O O . LEU B 1 338 ? -9.984 37.219 8.359 1 97.69 338 LEU B O 1
ATOM 5854 N N . ILE B 1 339 ? -11.477 36 7.262 1 97.56 339 ILE B N 1
ATOM 5855 C CA . ILE B 1 339 ? -11.086 34.75 7.914 1 97.56 339 ILE B CA 1
ATOM 5856 C C . ILE B 1 339 ? -9.617 34.438 7.602 1 97.56 339 ILE B C 1
ATOM 5858 O O . ILE B 1 339 ? -8.828 34.156 8.5 1 97.56 339 ILE B O 1
ATOM 5862 N N . ILE B 1 340 ? -9.273 34.5 6.348 1 97.44 340 ILE B N 1
ATOM 5863 C CA . ILE B 1 340 ? -7.914 34.188 5.918 1 97.44 340 ILE B CA 1
ATOM 5864 C C . ILE B 1 340 ? -6.938 35.188 6.559 1 97.44 340 ILE B C 1
ATOM 5866 O O . ILE B 1 340 ? -5.879 34.781 7.051 1 97.44 340 ILE B O 1
ATOM 5870 N N . LEU B 1 341 ? -7.34 36.406 6.602 1 97.94 341 LEU B N 1
ATOM 5871 C CA . LEU B 1 341 ? -6.492 37.438 7.172 1 97.94 341 LEU B CA 1
ATOM 5872 C C . LEU B 1 341 ? -6.289 37.219 8.664 1 97.94 341 LEU B C 1
ATOM 5874 O O . LEU B 1 341 ? -5.152 37.219 9.148 1 97.94 341 LEU B O 1
ATOM 5878 N N . LEU B 1 342 ? -7.367 37.031 9.414 1 97.94 342 LEU B N 1
ATOM 5879 C CA . LEU B 1 342 ? -7.285 36.844 10.859 1 97.94 342 LEU B CA 1
ATOM 5880 C C . LEU B 1 342 ? -6.535 35.562 11.219 1 97.94 342 LEU B C 1
ATOM 5882 O O . LEU B 1 342 ? -5.738 35.562 12.156 1 97.94 342 LEU B O 1
ATOM 5886 N N . ALA B 1 343 ? -6.852 34.531 10.492 1 97.31 343 ALA B N 1
ATOM 5887 C CA . ALA B 1 343 ? -6.16 33.281 10.727 1 97.31 343 ALA B CA 1
ATOM 5888 C C . ALA B 1 343 ? -4.66 33.406 10.484 1 97.31 343 ALA B C 1
ATOM 5890 O O . ALA B 1 343 ? -3.846 32.906 11.258 1 97.31 343 ALA B O 1
ATOM 5891 N N . THR B 1 344 ? -4.305 34.094 9.43 1 97.25 344 THR B N 1
ATOM 5892 C CA . THR B 1 344 ? -2.906 34.281 9.07 1 97.25 344 THR B CA 1
ATOM 5893 C C . THR B 1 344 ? -2.209 35.188 10.078 1 97.25 344 THR B C 1
ATOM 5895 O O . THR B 1 344 ? -1.092 34.906 10.508 1 97.25 344 THR B O 1
ATOM 5898 N N . LEU B 1 345 ? -2.863 36.25 10.453 1 96.88 345 LEU B N 1
ATOM 5899 C CA . LEU B 1 345 ? -2.309 37.156 11.453 1 96.88 345 LEU B CA 1
ATOM 5900 C C . LEU B 1 345 ? -2.115 36.438 12.789 1 96.88 345 LEU B C 1
ATOM 5902 O O . LEU B 1 345 ? -1.129 36.688 13.492 1 96.88 345 LEU B O 1
ATOM 5906 N N . GLY B 1 346 ? -3.045 35.656 13.117 1 97.19 346 GLY B N 1
ATOM 5907 C CA . GLY B 1 346 ? -2.955 34.906 14.367 1 97.19 346 GLY B CA 1
ATOM 5908 C C . GLY B 1 346 ? -1.824 33.906 14.391 1 97.19 346 GLY B C 1
ATOM 5909 O O . GLY B 1 346 ? -1.062 33.844 15.359 1 97.19 346 GLY B O 1
ATOM 5910 N N . LYS B 1 347 ? -1.729 33.156 13.359 1 96.25 347 LYS B N 1
ATOM 5911 C CA . LYS B 1 347 ? -0.75 32.062 13.336 1 96.25 347 LYS B CA 1
ATOM 5912 C C . LYS B 1 347 ? 0.643 32.594 13 1 96.25 347 LYS B C 1
ATOM 5914 O O . LYS B 1 347 ? 1.588 32.375 13.766 1 96.25 347 LYS B O 1
ATOM 5919 N N . LEU B 1 348 ? 0.773 33.25 11.836 1 97 348 LEU B N 1
ATOM 5920 C CA . LEU B 1 348 ? 2.059 33.812 11.406 1 97 348 LEU B CA 1
ATOM 5921 C C . LEU B 1 348 ? 2.543 34.875 12.383 1 97 348 LEU B C 1
ATOM 5923 O O . LEU B 1 348 ? 3.699 34.844 12.812 1 97 348 LEU B O 1
ATOM 5927 N N . GLY B 1 349 ? 1.669 35.75 12.719 1 97 349 GLY B N 1
ATOM 5928 C CA . GLY B 1 349 ? 2.027 36.812 13.656 1 97 349 GLY B CA 1
ATOM 5929 C C . GLY B 1 349 ? 2.367 36.281 15.039 1 97 349 GLY B C 1
ATOM 5930 O O . GLY B 1 349 ? 3.352 36.719 15.641 1 97 349 GLY B O 1
ATOM 5931 N N . GLY B 1 350 ? 1.521 35.406 15.531 1 97.06 350 GLY B N 1
ATOM 5932 C CA . GLY B 1 350 ? 1.776 34.812 16.828 1 97.06 350 GLY B CA 1
ATOM 5933 C C . GLY B 1 350 ? 3.094 34.062 16.906 1 97.06 350 GLY B C 1
ATOM 5934 O O . GLY B 1 350 ? 3.859 34.25 17.859 1 97.06 350 GLY B O 1
ATOM 5935 N N . ALA B 1 351 ? 3.365 33.281 15.945 1 97.5 351 ALA B N 1
ATOM 5936 C CA . ALA B 1 351 ? 4.609 32.5 15.914 1 97.5 351 ALA B CA 1
ATOM 5937 C C . ALA B 1 351 ? 5.816 33.438 15.758 1 97.5 351 ALA B C 1
ATOM 5939 O O . ALA B 1 351 ? 6.852 33.219 16.391 1 97.5 351 ALA B O 1
ATOM 5940 N N . TYR B 1 352 ? 5.664 34.438 14.891 1 97.44 352 TYR B N 1
ATOM 5941 C CA . TYR B 1 352 ? 6.734 35.406 14.688 1 97.44 352 TYR B CA 1
ATOM 5942 C C . TYR B 1 352 ? 7.082 36.125 15.992 1 97.44 352 TYR B C 1
ATOM 5944 O O . TYR B 1 352 ? 8.25 36.188 16.375 1 97.44 352 TYR B O 1
ATOM 5952 N N . PHE B 1 353 ? 6.078 36.594 16.641 1 97.38 353 PHE B N 1
ATOM 5953 C CA . PHE B 1 353 ? 6.285 37.344 17.859 1 97.38 353 PHE B CA 1
ATOM 5954 C C . PHE B 1 353 ? 6.891 36.469 18.953 1 97.38 353 PHE B C 1
ATOM 5956 O O . PHE B 1 353 ? 7.812 36.906 19.656 1 97.38 353 PHE B O 1
ATOM 5963 N N . ALA B 1 354 ? 6.363 35.312 19.094 1 97.5 354 ALA B N 1
ATOM 5964 C CA . ALA B 1 354 ? 6.875 34.375 20.094 1 97.5 354 ALA B CA 1
ATOM 5965 C C . ALA B 1 354 ? 8.328 34 19.812 1 97.5 354 ALA B C 1
ATOM 5967 O O . ALA B 1 354 ? 9.133 33.875 20.75 1 97.5 354 ALA B O 1
ATOM 5968 N N . ALA B 1 355 ? 8.648 33.812 18.578 1 97.25 355 ALA B N 1
ATOM 5969 C CA . ALA B 1 355 ? 10.016 33.5 18.188 1 97.25 355 ALA B CA 1
ATOM 5970 C C . ALA B 1 355 ? 10.953 34.656 18.516 1 97.25 355 ALA B C 1
ATOM 5972 O O . ALA B 1 355 ? 12.062 34.438 19.016 1 97.25 355 ALA B O 1
ATOM 5973 N N . ARG B 1 356 ? 10.461 35.875 18.297 1 96.88 356 ARG B N 1
ATOM 5974 C CA . ARG B 1 356 ? 11.258 37.062 18.625 1 96.88 356 ARG B CA 1
ATOM 5975 C C . ARG B 1 356 ? 11.516 37.156 20.125 1 96.88 356 ARG B C 1
ATOM 5977 O O . ARG B 1 356 ? 12.617 37.469 20.547 1 96.88 356 ARG B O 1
ATOM 5984 N N . LEU B 1 357 ? 10.609 36.844 20.812 1 95.62 357 LEU B N 1
ATOM 5985 C CA . LEU B 1 357 ? 10.711 36.875 22.266 1 95.62 357 LEU B CA 1
ATOM 5986 C C . LEU B 1 357 ? 11.68 35.812 22.781 1 95.62 357 LEU B C 1
ATOM 5988 O O . LEU B 1 357 ? 12.242 35.969 23.875 1 95.62 357 LEU B O 1
ATOM 5992 N N . SER B 1 358 ? 11.852 34.812 22.016 1 96 358 SER B N 1
ATOM 5993 C CA . SER B 1 358 ? 12.711 33.719 22.422 1 96 358 SER B CA 1
ATOM 5994 C C . SER B 1 358 ? 14.156 33.969 22 1 96 358 SER B C 1
ATOM 5996 O O . SER B 1 358 ? 15.023 33.094 22.219 1 96 358 SER B O 1
ATOM 5998 N N . GLY B 1 359 ? 14.43 35.062 21.281 1 94.56 359 GLY B N 1
ATOM 5999 C CA . GLY B 1 359 ? 15.797 35.469 20.953 1 94.56 359 GLY B CA 1
ATOM 6000 C C . GLY B 1 359 ? 16.188 35.125 19.516 1 94.56 359 GLY B C 1
ATOM 6001 O O . GLY B 1 359 ? 17.344 35.25 19.141 1 94.56 359 GLY B O 1
ATOM 6002 N N . LEU B 1 360 ? 15.25 34.719 18.766 1 95.38 360 LEU B N 1
ATOM 6003 C CA . LEU B 1 360 ? 15.562 34.438 17.375 1 95.38 360 LEU B CA 1
ATOM 6004 C C . LEU B 1 360 ? 15.602 35.688 16.547 1 95.38 360 LEU B C 1
ATOM 6006 O O . LEU B 1 360 ? 14.984 36.688 16.906 1 95.38 360 LEU B O 1
ATOM 6010 N N . SER B 1 361 ? 16.328 35.688 15.477 1 95.62 361 SER B N 1
ATOM 6011 C CA . SER B 1 361 ? 16.453 36.844 14.602 1 95.62 361 SER B CA 1
ATOM 6012 C C . SER B 1 361 ? 15.148 37.094 13.844 1 95.62 361 SER B C 1
ATOM 6014 O O . SER B 1 361 ? 14.242 36.281 13.852 1 95.62 361 SER B O 1
ATOM 6016 N N . ARG B 1 362 ? 15.016 38.25 13.203 1 96.19 362 ARG B N 1
ATOM 6017 C CA . ARG B 1 362 ? 13.844 38.625 12.422 1 96.19 362 ARG B CA 1
ATOM 6018 C C . ARG B 1 362 ? 13.602 37.656 11.281 1 96.19 362 ARG B C 1
ATOM 6020 O O . ARG B 1 362 ? 12.461 37.25 11.023 1 96.19 362 ARG B O 1
ATOM 6027 N N . SER B 1 363 ? 14.695 37.219 10.695 1 95.94 363 SER B N 1
ATOM 6028 C CA . SER B 1 363 ? 14.586 36.312 9.578 1 95.94 363 SER B CA 1
ATOM 6029 C C . SER B 1 363 ? 14.156 34.906 10.047 1 95.94 363 SER B C 1
ATOM 6031 O O . SER B 1 363 ? 13.289 34.281 9.43 1 95.94 363 SER B O 1
ATOM 6033 N N . GLU B 1 364 ? 14.758 34.5 11.094 1 96.19 364 GLU B N 1
ATOM 6034 C CA . GLU B 1 364 ? 14.391 33.219 11.648 1 96.19 364 GLU B CA 1
ATOM 6035 C C . GLU B 1 364 ? 12.945 33.188 12.117 1 96.19 364 GLU B C 1
ATOM 6037 O O . GLU B 1 364 ? 12.227 32.219 11.914 1 96.19 364 GLU B O 1
ATOM 6042 N N . SER B 1 365 ? 12.547 34.312 12.727 1 97.44 365 SER B N 1
ATOM 6043 C CA . SER B 1 365 ? 11.18 34.438 13.219 1 97.44 365 SER B CA 1
ATOM 6044 C C . SER B 1 365 ? 10.18 34.438 12.07 1 97.44 365 SER B C 1
ATOM 6046 O O . SER B 1 365 ? 9.086 33.906 12.188 1 97.44 365 SER B O 1
ATOM 6048 N N . GLY B 1 366 ? 10.547 35.094 11.016 1 96.88 366 GLY B N 1
ATOM 6049 C CA . GLY B 1 366 ? 9.703 35.094 9.828 1 96.88 366 GLY B CA 1
ATOM 6050 C C . GLY B 1 366 ? 9.492 33.719 9.25 1 96.88 366 GLY B C 1
ATOM 6051 O O . GLY B 1 366 ? 8.367 33.344 8.898 1 96.88 366 GLY B O 1
ATOM 6052 N N . ILE B 1 367 ? 10.594 32.969 9.211 1 96.56 367 ILE B N 1
ATOM 6053 C CA . ILE B 1 367 ? 10.539 31.609 8.672 1 96.56 367 ILE B CA 1
ATOM 6054 C C . ILE B 1 367 ? 9.633 30.75 9.547 1 96.56 367 ILE B C 1
ATOM 6056 O O . ILE B 1 367 ? 8.789 30.016 9.031 1 96.56 367 ILE B O 1
ATOM 6060 N N . LEU B 1 368 ? 9.75 30.875 10.812 1 96.88 368 LEU B N 1
ATOM 6061 C CA . LEU B 1 368 ? 8.93 30.094 11.727 1 96.88 368 LEU B CA 1
ATOM 6062 C C . LEU B 1 368 ? 7.457 30.484 11.594 1 96.88 368 LEU B C 1
ATOM 6064 O O . LEU B 1 368 ? 6.578 29.625 11.656 1 96.88 368 LEU B O 1
ATOM 6068 N N . GLY B 1 369 ? 7.219 31.766 11.492 1 97.31 369 GLY B N 1
ATOM 6069 C CA . GLY B 1 369 ? 5.852 32.219 11.273 1 97.31 369 GLY B CA 1
ATOM 6070 C C . GLY B 1 369 ? 5.23 31.641 10.016 1 97.31 369 GLY B C 1
ATOM 6071 O O . GLY B 1 369 ? 4.082 31.188 10.031 1 97.31 369 GLY B O 1
ATOM 6072 N N . ILE B 1 370 ? 5.957 31.641 8.945 1 96.69 370 ILE B N 1
ATOM 6073 C CA . ILE B 1 370 ? 5.5 31.109 7.668 1 96.69 370 ILE B CA 1
ATOM 6074 C C . ILE B 1 370 ? 5.215 29.625 7.801 1 96.69 370 ILE B C 1
ATOM 6076 O O . ILE B 1 370 ? 4.168 29.141 7.355 1 96.69 370 ILE B O 1
ATOM 6080 N N . LEU B 1 371 ? 6.094 28.906 8.438 1 95.88 371 LEU B N 1
ATOM 6081 C CA . LEU B 1 371 ? 5.953 27.469 8.602 1 95.88 371 LEU B CA 1
ATOM 6082 C C . LEU B 1 371 ? 4.734 27.141 9.461 1 95.88 371 LEU B C 1
ATOM 6084 O O . LEU B 1 371 ? 3.957 26.25 9.117 1 95.88 371 LEU B O 1
ATOM 6088 N N . MET B 1 372 ? 4.496 27.875 10.461 1 95.81 372 MET B N 1
ATOM 6089 C CA . MET B 1 372 ? 3.404 27.594 11.391 1 95.81 372 MET B CA 1
ATOM 6090 C C . MET B 1 372 ? 2.053 27.891 10.75 1 95.81 372 MET B C 1
ATOM 6092 O O . MET B 1 372 ? 1.033 27.328 11.164 1 95.81 372 MET B O 1
ATOM 6096 N N . ASN B 1 373 ? 2.051 28.719 9.766 1 95.75 373 ASN B N 1
ATOM 6097 C CA . ASN B 1 373 ? 0.808 29.094 9.102 1 95.75 373 ASN B CA 1
ATOM 6098 C C . ASN B 1 373 ? 0.374 28.047 8.086 1 95.75 373 ASN B C 1
ATOM 6100 O O . ASN B 1 373 ? -0.665 28.188 7.438 1 95.75 373 ASN B O 1
ATOM 6104 N N . THR B 1 374 ? 1.107 26.969 7.961 1 93.69 374 THR B N 1
ATOM 6105 C CA . THR B 1 374 ? 0.775 25.891 7.035 1 93.69 374 THR B CA 1
ATOM 6106 C C . THR B 1 374 ? -0.33 25 7.605 1 93.69 374 THR B C 1
ATOM 6108 O O . THR B 1 374 ? -0.148 24.375 8.648 1 93.69 374 THR B O 1
ATOM 6111 N N . ARG B 1 375 ? -1.497 24.906 6.992 1 90.31 375 ARG B N 1
ATOM 6112 C CA . ARG B 1 375 ? -2.65 24.203 7.555 1 90.31 375 ARG B CA 1
ATOM 6113 C C . ARG B 1 375 ? -2.963 22.938 6.758 1 90.31 375 ARG B C 1
ATOM 6115 O O . ARG B 1 375 ? -3.512 21.984 7.305 1 90.31 375 ARG B O 1
ATOM 6122 N N . GLY B 1 376 ? -2.699 22.984 5.504 1 78.56 376 GLY B N 1
ATOM 6123 C CA . GLY B 1 376 ? -2.84 21.781 4.688 1 78.56 376 GLY B CA 1
ATOM 6124 C C . GLY B 1 376 ? -4.211 21.141 4.793 1 78.56 376 GLY B C 1
ATOM 6125 O O . GLY B 1 376 ? -5.145 21.75 5.324 1 78.56 376 GLY B O 1
ATOM 6126 N N . LEU B 1 377 ? -4.305 19.828 4.305 1 70.75 377 LEU B N 1
ATOM 6127 C CA . LEU B 1 377 ? -5.59 19.156 4.152 1 70.75 377 LEU B CA 1
ATOM 6128 C C . LEU B 1 377 ? -5.977 18.422 5.434 1 70.75 377 LEU B C 1
ATOM 6130 O O . LEU B 1 377 ? -7.105 17.938 5.566 1 70.75 377 LEU B O 1
ATOM 6134 N N . MET B 1 378 ? -5.074 18.406 6.398 1 73.56 378 MET B N 1
ATOM 6135 C CA . MET B 1 378 ? -5.465 17.859 7.695 1 73.56 378 MET B CA 1
ATOM 6136 C C . MET B 1 378 ? -6.605 18.672 8.305 1 73.56 378 MET B C 1
ATOM 6138 O O . MET B 1 378 ? -7.418 18.141 9.062 1 73.56 378 MET B O 1
ATOM 6142 N N . GLU B 1 379 ? -6.574 19.859 7.965 1 81.88 379 GLU B N 1
ATOM 6143 C CA . GLU B 1 379 ? -7.617 20.781 8.422 1 81.88 379 GLU B CA 1
ATOM 6144 C C . GLU B 1 379 ? -9 20.312 7.961 1 81.88 379 GLU B C 1
ATOM 6146 O O . GLU B 1 379 ? -9.992 20.531 8.648 1 81.88 379 GLU B O 1
ATOM 6151 N N . LEU B 1 380 ? -9.062 19.609 6.91 1 76.88 380 LEU B N 1
ATOM 6152 C CA . LEU B 1 380 ? -10.336 19.188 6.348 1 76.88 380 LEU B CA 1
ATOM 6153 C C . LEU B 1 380 ? -11.016 18.156 7.246 1 76.88 380 LEU B C 1
ATOM 6155 O O . LEU B 1 380 ? -12.242 18.078 7.309 1 76.88 380 LEU B O 1
ATOM 6159 N N . ILE B 1 381 ? -10.156 17.438 7.875 1 70.75 381 ILE B N 1
ATOM 6160 C CA . ILE B 1 381 ? -10.711 16.469 8.797 1 70.75 381 ILE B CA 1
ATOM 6161 C C . ILE B 1 381 ? -11.492 17.172 9.898 1 70.75 381 ILE B C 1
ATOM 6163 O O . ILE B 1 381 ? -12.633 16.812 10.195 1 70.75 381 ILE B O 1
ATOM 6167 N N . VAL B 1 382 ? -10.914 18.156 10.453 1 78.94 382 VAL B N 1
ATOM 6168 C CA . VAL B 1 382 ? -11.547 18.938 11.508 1 78.94 382 VAL B CA 1
ATOM 6169 C C . VAL B 1 382 ? -12.781 19.641 10.953 1 78.94 382 VAL B C 1
ATOM 6171 O O . VAL B 1 382 ? -13.836 19.656 11.602 1 78.94 382 VAL B O 1
ATOM 6174 N N . LEU B 1 383 ? -12.664 20.141 9.797 1 86.94 383 LEU B N 1
ATOM 6175 C CA . LEU B 1 383 ? -13.75 20.906 9.203 1 86.94 383 LEU B CA 1
ATOM 6176 C C . LEU B 1 383 ? -14.961 20.016 8.922 1 86.94 383 LEU B C 1
ATOM 6178 O O . LEU B 1 383 ? -16.094 20.438 9.125 1 86.94 383 LEU B O 1
ATOM 6182 N N . ASN B 1 384 ? -14.719 18.875 8.555 1 78.75 384 ASN B N 1
ATOM 6183 C CA . ASN B 1 384 ? -15.812 17.953 8.289 1 78.75 384 ASN B CA 1
ATOM 6184 C C . ASN B 1 384 ? -16.547 17.562 9.578 1 78.75 384 ASN B C 1
ATOM 6186 O O . ASN B 1 384 ? -17.766 17.406 9.57 1 78.75 384 ASN B O 1
ATOM 6190 N N . VAL B 1 385 ? -15.805 17.406 10.602 1 76.19 385 VAL B N 1
ATOM 6191 C CA . VAL B 1 385 ? -16.406 17.094 11.898 1 76.19 385 VAL B CA 1
ATOM 6192 C C . VAL B 1 385 ? -17.344 18.234 12.312 1 76.19 385 VAL B C 1
ATOM 6194 O O . VAL B 1 385 ? -18.469 17.984 12.75 1 76.19 385 VAL B O 1
ATOM 6197 N N . GLY B 1 386 ? -16.922 19.406 12.234 1 82.69 386 GLY B N 1
ATOM 6198 C CA . GLY B 1 386 ? -17.734 20.547 12.594 1 82.69 386 GLY B CA 1
ATOM 6199 C C . GLY B 1 386 ? -18.969 20.688 11.719 1 82.69 386 GLY B C 1
ATOM 6200 O O . GLY B 1 386 ? -20.047 21.031 12.211 1 82.69 386 GLY B O 1
ATOM 6201 N N . TYR B 1 387 ? -18.766 20.453 10.5 1 84.38 387 TYR B N 1
ATOM 6202 C CA . TYR B 1 387 ? -19.891 20.531 9.57 1 84.38 387 TYR B CA 1
ATOM 6203 C C . TYR B 1 387 ? -20.922 19.453 9.875 1 84.38 387 TYR B C 1
ATOM 6205 O O . TYR B 1 387 ? -22.125 19.734 9.867 1 84.38 387 TYR B O 1
ATOM 6213 N N . ASP B 1 388 ? -20.5 18.375 10.156 1 77.25 388 ASP B N 1
ATOM 6214 C CA . ASP B 1 388 ? -21.391 17.25 10.445 1 77.25 388 ASP B CA 1
ATOM 6215 C C . ASP B 1 388 ? -22.141 17.469 11.758 1 77.25 388 ASP B C 1
ATOM 6217 O O . ASP B 1 388 ? -23.281 17.031 11.898 1 77.25 388 ASP B O 1
ATOM 6221 N N . LEU B 1 389 ? -21.453 18.047 12.688 1 78.56 389 LEU B N 1
ATOM 6222 C CA . LEU B 1 389 ? -22.047 18.344 13.984 1 78.56 389 LEU B CA 1
ATOM 6223 C C . LEU B 1 389 ? -23.031 19.5 13.883 1 78.56 389 LEU B C 1
ATOM 6225 O O . LEU B 1 389 ? -23.812 19.75 14.805 1 78.56 389 LEU B O 1
ATOM 6229 N N . GLY B 1 390 ? -22.969 20.188 12.75 1 84.31 390 GLY B N 1
ATOM 6230 C CA . GLY B 1 390 ? -23.875 21.312 12.547 1 84.31 390 GLY B CA 1
ATOM 6231 C C . GLY B 1 390 ? -23.422 22.578 13.25 1 84.31 390 GLY B C 1
ATOM 6232 O O . GLY B 1 390 ? -24.219 23.484 13.484 1 84.31 390 GLY B O 1
ATOM 6233 N N . VAL B 1 391 ? -22.156 22.641 13.562 1 89.75 391 VAL B N 1
ATOM 6234 C CA . VAL B 1 391 ? -21.688 23.781 14.328 1 89.75 391 VAL B CA 1
ATOM 6235 C C . VAL B 1 391 ? -21.203 24.875 13.375 1 89.75 391 VAL B C 1
ATOM 6237 O O . VAL B 1 391 ? -20.984 26.016 13.789 1 89.75 391 VAL B O 1
ATOM 6240 N N . ILE B 1 392 ? -21.125 24.516 12.102 1 91.44 392 ILE B N 1
ATOM 6241 C CA . ILE B 1 392 ? -20.797 25.531 11.102 1 91.44 392 ILE B CA 1
ATOM 6242 C C . ILE B 1 392 ? -21.672 25.312 9.859 1 91.44 392 ILE B C 1
ATOM 6244 O O . ILE B 1 392 ? -22.078 24.188 9.562 1 91.44 392 ILE B O 1
ATOM 6248 N N . SER B 1 393 ? -21.938 26.422 9.195 1 91.81 393 SER B N 1
ATOM 6249 C CA . SER B 1 393 ? -22.719 26.375 7.961 1 91.81 393 SER B CA 1
ATOM 6250 C C . SER B 1 393 ? -21.844 25.953 6.781 1 91.81 393 SER B C 1
ATOM 6252 O O . SER B 1 393 ? -20.625 25.891 6.898 1 91.81 393 SER B O 1
ATOM 6254 N N . ARG B 1 394 ? -22.453 25.719 5.637 1 89.06 394 ARG B N 1
ATOM 6255 C CA . ARG B 1 394 ? -21.75 25.359 4.406 1 89.06 394 ARG B CA 1
ATOM 6256 C C . ARG B 1 394 ? -20.828 26.484 3.949 1 89.06 394 ARG B C 1
ATOM 6258 O O . ARG B 1 394 ? -19.734 26.219 3.451 1 89.06 394 ARG B O 1
ATOM 6265 N N . ASN B 1 395 ? -21.281 27.625 4.094 1 92.38 395 ASN B N 1
ATOM 6266 C CA . ASN B 1 395 ? -20.484 28.781 3.697 1 92.38 395 ASN B CA 1
ATOM 6267 C C . ASN B 1 395 ? -19.219 28.906 4.543 1 92.38 395 ASN B C 1
ATOM 6269 O O . ASN B 1 395 ? -18.125 29.125 4.008 1 92.38 395 ASN B O 1
ATOM 6273 N N . VAL B 1 396 ? -19.422 28.766 5.809 1 93.56 396 VAL B N 1
ATOM 6274 C CA . VAL B 1 396 ? -18.266 28.875 6.703 1 93.56 396 VAL B CA 1
ATOM 6275 C C . VAL B 1 396 ? -17.297 27.719 6.434 1 93.56 396 VAL B C 1
ATOM 6277 O O . VAL B 1 396 ? -16.078 27.906 6.461 1 93.56 396 VAL B O 1
ATOM 6280 N N . PHE B 1 397 ? -17.891 26.594 6.172 1 90.69 397 PHE B N 1
ATOM 6281 C CA . PHE B 1 397 ? -17.078 25.453 5.789 1 90.69 397 PHE B CA 1
ATOM 6282 C C . PHE B 1 397 ? -16.203 25.781 4.582 1 90.69 397 PHE B C 1
ATOM 6284 O O . PHE B 1 397 ? -14.992 25.562 4.605 1 90.69 397 PHE B O 1
ATOM 6291 N N . THR B 1 398 ? -16.781 26.281 3.617 1 90 398 THR B N 1
ATOM 6292 C CA . THR B 1 398 ? -16.078 26.609 2.383 1 90 398 THR B CA 1
ATOM 6293 C C . THR B 1 398 ? -15 27.656 2.643 1 90 398 THR B C 1
ATOM 6295 O O . THR B 1 398 ? -13.891 27.562 2.115 1 90 398 THR B O 1
ATOM 6298 N N . MET B 1 399 ? -15.289 28.656 3.412 1 94.19 399 MET B N 1
ATOM 6299 C CA . MET B 1 399 ? -14.32 29.703 3.736 1 94.19 399 MET B CA 1
ATOM 6300 C C . MET B 1 399 ? -13.102 29.125 4.445 1 94.19 399 MET B C 1
ATOM 6302 O O . MET B 1 399 ? -11.969 29.516 4.148 1 94.19 399 MET B O 1
ATOM 6306 N N . LEU B 1 400 ? -13.367 28.219 5.328 1 93.81 400 LEU B N 1
ATOM 6307 C CA . LEU B 1 400 ? -12.273 27.625 6.09 1 93.81 400 LEU B CA 1
ATOM 6308 C C . LEU B 1 400 ? -11.438 26.703 5.211 1 93.81 400 LEU B C 1
ATOM 6310 O O . LEU B 1 400 ? -10.227 26.594 5.398 1 93.81 400 LEU B O 1
ATOM 6314 N N . VAL B 1 401 ? -12.086 26.047 4.301 1 90.5 401 VAL B N 1
ATOM 6315 C CA . VAL B 1 401 ? -11.352 25.219 3.338 1 90.5 401 VAL B CA 1
ATOM 6316 C C . VAL B 1 401 ? -10.422 26.109 2.51 1 90.5 401 VAL B C 1
ATOM 6318 O O . VAL B 1 401 ? -9.25 25.781 2.312 1 90.5 401 VAL B O 1
ATOM 6321 N N . LEU B 1 402 ? -10.945 27.188 2.072 1 91.56 402 LEU B N 1
ATOM 6322 C CA . LEU B 1 402 ? -10.148 28.141 1.289 1 91.56 402 LEU B CA 1
ATOM 6323 C C . LEU B 1 402 ? -9 28.688 2.117 1 91.56 402 LEU B C 1
ATOM 6325 O O . LEU B 1 402 ? -7.895 28.891 1.6 1 91.56 402 LEU B O 1
ATOM 6329 N N . MET B 1 403 ? -9.258 28.953 3.311 1 93.88 403 MET B N 1
ATOM 6330 C CA . MET B 1 403 ? -8.203 29.406 4.219 1 93.88 403 MET B CA 1
ATOM 6331 C C . MET B 1 403 ? -7.074 28.391 4.293 1 93.88 403 MET B C 1
ATOM 6333 O O . MET B 1 403 ? -5.898 28.75 4.223 1 93.88 403 MET B O 1
ATOM 6337 N N . ALA B 1 404 ? -7.434 27.094 4.422 1 92.12 404 ALA B N 1
ATOM 6338 C CA . ALA B 1 404 ? -6.449 26.016 4.512 1 92.12 404 ALA B CA 1
ATOM 6339 C C . ALA B 1 404 ? -5.625 25.922 3.229 1 92.12 404 ALA B C 1
ATOM 6341 O O . ALA B 1 404 ? -4.402 25.781 3.281 1 92.12 404 ALA B O 1
ATOM 6342 N N . ILE B 1 405 ? -6.266 26.062 2.125 1 90.06 405 ILE B N 1
ATOM 6343 C CA . ILE B 1 405 ? -5.609 25.922 0.828 1 90.06 405 ILE B CA 1
ATOM 6344 C C . ILE B 1 405 ? -4.68 27.125 0.599 1 90.06 405 ILE B C 1
ATOM 6346 O O . ILE B 1 405 ? -3.51 26.938 0.25 1 90.06 405 ILE B O 1
ATOM 6350 N N . VAL B 1 406 ? -5.18 28.297 0.827 1 92.94 406 VAL B N 1
ATOM 6351 C CA . VAL B 1 406 ? -4.418 29.516 0.577 1 92.94 406 VAL B CA 1
ATOM 6352 C C . VAL B 1 406 ? -3.184 29.547 1.478 1 92.94 406 VAL B C 1
ATOM 6354 O O . VAL B 1 406 ? -2.082 29.859 1.021 1 92.94 406 VAL B O 1
ATOM 6357 N N . SER B 1 407 ? -3.369 29.234 2.705 1 94.12 407 SER B N 1
ATOM 6358 C CA . SER B 1 407 ? -2.246 29.234 3.639 1 94.12 407 SER B CA 1
ATOM 6359 C C . SER B 1 407 ? -1.193 28.203 3.248 1 94.12 407 SER B C 1
ATOM 6361 O O . SER B 1 407 ? 0.005 28.438 3.42 1 94.12 407 SER B O 1
ATOM 6363 N N . THR B 1 408 ? -1.615 27.125 2.719 1 91.5 408 THR B N 1
ATOM 6364 C CA . THR B 1 408 ? -0.694 26.078 2.289 1 91.5 408 THR B CA 1
ATOM 6365 C C . THR B 1 408 ? 0.064 26.516 1.035 1 91.5 408 THR B C 1
ATOM 6367 O O . THR B 1 408 ? 1.285 26.359 0.961 1 91.5 408 THR B O 1
ATOM 6370 N N . VAL B 1 409 ? -0.614 27.078 0.112 1 92.69 409 VAL B N 1
ATOM 6371 C CA . VAL B 1 409 ? -0.033 27.469 -1.166 1 92.69 409 VAL B CA 1
ATOM 6372 C C . VAL B 1 409 ? 0.959 28.609 -0.948 1 92.69 409 VAL B C 1
ATOM 6374 O O . VAL B 1 409 ? 1.983 28.688 -1.63 1 92.69 409 VAL B O 1
ATOM 6377 N N . LEU B 1 410 ? 0.731 29.438 0.005 1 94.44 410 LEU B N 1
ATOM 6378 C CA . LEU B 1 410 ? 1.564 30.609 0.228 1 94.44 410 LEU B CA 1
ATOM 6379 C C . LEU B 1 410 ? 2.834 30.234 0.989 1 94.44 410 LEU B C 1
ATOM 6381 O O . LEU B 1 410 ? 3.793 31.016 1.02 1 94.44 410 LEU B O 1
ATOM 6385 N N . THR B 1 411 ? 2.844 29.109 1.551 1 94.12 411 THR B N 1
ATOM 6386 C CA . THR B 1 411 ? 3.957 28.719 2.406 1 94.12 411 THR B CA 1
ATOM 6387 C C . THR B 1 411 ? 5.258 28.672 1.612 1 94.12 411 THR B C 1
ATOM 6389 O O . THR B 1 411 ? 6.246 29.312 1.995 1 94.12 411 THR B O 1
ATOM 6392 N N . THR B 1 412 ? 5.258 28.047 0.504 1 94 412 THR B N 1
ATOM 6393 C CA . THR B 1 412 ? 6.488 27.812 -0.241 1 94 412 THR B CA 1
ATOM 6394 C C . THR B 1 412 ? 7.031 29.109 -0.831 1 94 412 THR B C 1
ATOM 6396 O O . THR B 1 412 ? 8.219 29.422 -0.681 1 94 412 THR B O 1
ATOM 6399 N N . PRO B 1 413 ? 6.211 29.891 -1.497 1 94.19 413 PRO B N 1
ATOM 6400 C CA . PRO B 1 413 ? 6.73 31.172 -2.012 1 94.19 413 PRO B CA 1
ATOM 6401 C C . PRO B 1 413 ? 7.266 32.062 -0.907 1 94.19 413 PRO B C 1
ATOM 6403 O O . PRO B 1 413 ? 8.281 32.75 -1.098 1 94.19 413 PRO B O 1
ATOM 6406 N N . CYS B 1 414 ? 6.656 32.094 0.195 1 94.94 414 CYS B N 1
ATOM 6407 C CA . CYS B 1 414 ? 7.117 32.906 1.312 1 94.94 414 CYS B CA 1
ATOM 6408 C C . CYS B 1 414 ? 8.422 32.375 1.881 1 94.94 414 CYS B C 1
ATOM 6410 O O . CYS B 1 414 ? 9.32 33.125 2.232 1 94.94 414 CYS B O 1
ATOM 6412 N N . LEU B 1 415 ? 8.492 31.094 1.94 1 93.88 415 LEU B N 1
ATOM 6413 C CA . LEU B 1 415 ? 9.711 30.469 2.43 1 93.88 415 LEU B CA 1
ATOM 6414 C C . LEU B 1 415 ? 10.891 30.766 1.507 1 93.88 415 LEU B C 1
ATOM 6416 O O . LEU B 1 415 ? 11.992 31.062 1.975 1 93.88 415 LEU B O 1
ATOM 6420 N N . ARG B 1 416 ? 10.648 30.719 0.26 1 92.25 416 ARG B N 1
ATOM 6421 C CA . ARG B 1 416 ? 11.695 30.984 -0.718 1 92.25 416 ARG B CA 1
ATOM 6422 C C . ARG B 1 416 ? 12.188 32.438 -0.61 1 92.25 416 ARG B C 1
ATOM 6424 O O . ARG B 1 416 ? 13.375 32.688 -0.815 1 92.25 416 ARG B O 1
ATOM 6431 N N . ALA B 1 417 ? 11.352 33.281 -0.28 1 91.56 417 ALA B N 1
ATOM 6432 C CA . ALA B 1 417 ? 11.695 34.688 -0.16 1 91.56 417 ALA B CA 1
ATOM 6433 C C . ALA B 1 417 ? 12.453 34.969 1.139 1 91.56 417 ALA B C 1
ATOM 6435 O O . ALA B 1 417 ? 13.32 35.844 1.19 1 91.56 417 ALA B O 1
ATOM 6436 N N . TRP B 1 418 ? 12.219 34.156 2.141 1 92.56 418 TRP B N 1
ATOM 6437 C CA . TRP B 1 418 ? 12.719 34.5 3.465 1 92.56 418 TRP B CA 1
ATOM 6438 C C . TRP B 1 418 ? 13.945 33.656 3.812 1 92.56 418 TRP B C 1
ATOM 6440 O O . TRP B 1 418 ? 14.75 34.062 4.66 1 92.56 418 TRP B O 1
ATOM 6450 N N . LEU B 1 419 ? 14.109 32.531 3.254 1 90.75 419 LEU B N 1
ATOM 6451 C CA . LEU B 1 419 ? 15.18 31.594 3.615 1 90.75 419 LEU B CA 1
ATOM 6452 C C . LEU B 1 419 ? 16.547 32.219 3.383 1 90.75 419 LEU B C 1
ATOM 6454 O O . LEU B 1 419 ? 17.438 32.125 4.234 1 90.75 419 LEU B O 1
ATOM 6458 N N . PRO B 1 420 ? 16.719 32.906 2.176 1 88.12 420 PRO B N 1
ATOM 6459 C CA . PRO B 1 420 ? 18.016 33.531 1.959 1 88.12 420 PRO B CA 1
ATOM 6460 C C . PRO B 1 420 ? 18.359 34.594 3.002 1 88.12 420 PRO B C 1
ATOM 6462 O O . PRO B 1 420 ? 19.531 34.812 3.311 1 88.12 420 PRO B O 1
ATOM 6465 N N . LYS B 1 421 ? 17.438 35.156 3.605 1 88.06 421 LYS B N 1
ATOM 6466 C CA . LYS B 1 421 ? 17.641 36.188 4.617 1 88.06 421 LYS B CA 1
ATOM 6467 C C . LYS B 1 421 ? 18.172 35.594 5.914 1 88.06 421 LYS B C 1
ATOM 6469 O O . LYS B 1 421 ? 18.781 36.281 6.723 1 88.06 421 LYS B O 1
ATOM 6474 N N . ALA B 1 422 ? 17.984 34.344 6.098 1 85.69 422 ALA B N 1
ATOM 6475 C CA . ALA B 1 422 ? 18.453 33.656 7.301 1 85.69 422 ALA B CA 1
ATOM 6476 C C . ALA B 1 422 ? 19.719 32.875 7.012 1 85.69 422 ALA B C 1
ATOM 6478 O O . ALA B 1 422 ? 20.156 32.062 7.844 1 85.69 422 ALA B O 1
ATOM 6479 N N . GLY B 1 423 ? 20.281 32.969 5.855 1 78.38 423 GLY B N 1
ATOM 6480 C CA . GLY B 1 423 ? 21.547 32.312 5.531 1 78.38 423 GLY B CA 1
ATOM 6481 C C . GLY B 1 423 ? 21.391 30.953 4.883 1 78.38 423 GLY B C 1
ATOM 6482 O O . GLY B 1 423 ? 22.359 30.203 4.754 1 78.38 423 GLY B O 1
ATOM 6483 N N . PHE B 1 424 ? 20.188 30.531 4.699 1 75.19 424 PHE B N 1
ATOM 6484 C CA . PHE B 1 424 ? 19.969 29.25 4.047 1 75.19 424 PHE B CA 1
ATOM 6485 C C . PHE B 1 424 ? 20.234 29.344 2.549 1 75.19 424 PHE B C 1
ATOM 6487 O O . PHE B 1 424 ? 19.969 30.391 1.934 1 75.19 424 PHE B O 1
ATOM 6494 N N . ALA B 1 425 ? 21.297 28.547 2.158 1 60.41 425 ALA B N 1
ATOM 6495 C CA . ALA B 1 425 ? 21.5 28.531 0.712 1 60.41 425 ALA B CA 1
ATOM 6496 C C . ALA B 1 425 ? 20.203 28.188 -0.021 1 60.41 425 ALA B C 1
ATOM 6498 O O . ALA B 1 425 ? 19.375 27.453 0.5 1 60.41 425 ALA B O 1
ATOM 6499 N N . SER B 1 426 ? 19.719 29.094 -0.743 1 52.62 426 SER B N 1
ATOM 6500 C CA . SER B 1 426 ? 18.531 28.828 -1.544 1 52.62 426 SER B CA 1
ATOM 6501 C C . SER B 1 426 ? 18.5 27.406 -2.076 1 52.62 426 SER B C 1
ATOM 6503 O O . SER B 1 426 ? 19.5 26.922 -2.613 1 52.62 426 SER B O 1
ATOM 6505 N N . SER B 1 427 ? 18.031 26.531 -1.37 1 51.09 427 SER B N 1
ATOM 6506 C CA . SER B 1 427 ? 17.953 25.188 -1.942 1 51.09 427 SER B CA 1
ATOM 6507 C C . SER B 1 427 ? 17.734 25.25 -3.451 1 51.09 427 SER B C 1
ATOM 6509 O O . SER B 1 427 ? 16.734 25.797 -3.92 1 51.09 427 SER B O 1
ATOM 6511 N N . GLY B 1 428 ? 18.703 25.562 -4.152 1 40.5 428 GLY B N 1
ATOM 6512 C CA . GLY B 1 428 ? 18.703 25.578 -5.605 1 40.5 428 GLY B CA 1
ATOM 6513 C C . GLY B 1 428 ? 17.953 24.406 -6.211 1 40.5 428 GLY B C 1
ATOM 6514 O O . GLY B 1 428 ? 17.719 23.391 -5.535 1 40.5 428 GLY B O 1
ATOM 6515 N N . ARG B 1 429 ? 17.312 24.75 -7.348 1 44.03 429 ARG B N 1
ATOM 6516 C CA . ARG B 1 429 ? 16.781 23.891 -8.391 1 44.03 429 ARG B CA 1
ATOM 6517 C C . ARG B 1 429 ? 17.75 22.75 -8.711 1 44.03 429 ARG B C 1
ATOM 6519 O O . ARG B 1 429 ? 18.703 22.938 -9.469 1 44.03 429 ARG B O 1
ATOM 6526 N N . ARG B 1 430 ? 18.562 22.109 -7.906 1 33.81 430 ARG B N 1
ATOM 6527 C CA . ARG B 1 430 ? 19.125 20.984 -8.641 1 33.81 430 ARG B CA 1
ATOM 6528 C C . ARG B 1 430 ? 18.047 19.953 -8.969 1 33.81 430 ARG B C 1
ATOM 6530 O O . ARG B 1 430 ? 17.172 19.672 -8.148 1 33.81 430 ARG B O 1
#